Protein AF-0000000080482137 (afdb_homodimer)

Foldseek 3Di:
DKAFEDEDADDDPAFAKEAEPVVCVVQVHDAQFWKWWDDPNDTAIHGYDYDNPPADHRYMYTYPVVNVDGTIIDIHGDDQQPLLVVLVCLLVLHADDLVSLLSVLVCLVRRVDDLVSLLSNLVSCQPNNHDLNRLLSNLVSQLPNDAAAADPDPAEEEEEELDQAFLQQLHLLLQLLCLLLVAAYAYAWAFDLQFLGTNQLLCVLFFAQADESVLSNVLCVQLSYAYHHLVNHCLRVSLVSSCVSCRVVVGDGLSNSLSSVSSSCVRHVHQEYEYEYAEPPRGPHDDPVVLVVSQVSSCSSCVSVNHHYHYDYHHRQHHAFFWGENLRSNLLSLCQLVVRHDPRSNVVSQVSSVVRCVRRVHPDHSVCCSHVSSSLVSSLSNSVSRVGHSPDHNVNRAAAPDKDFDWAQAWAFWAGANRSLQRVLQVLLPGHVRRRWHKGAPHTGGDTDHGGHTGMMTTHNDPRSNVRSVVSVVVDPRIDGDHPVVVCDDDD/DKAFEDEDADDDPAFAKEAEPVVCVVQVHDAQFWKWWDDPNDTAIHGYDYDNPPADHRYMYTYPVVNVDGTIIDIHGDDQQPLLVVLVCLLVLHADDLVSLLSVLLCLVRRVDDLVSLLSNLVSCQPNNHDLNRLLSNLVSQLPNDAAAADPDPAEEEEEELDQAFLQQLHLLLQLLCLLLVAAYAYAWAFDLQFLGTNQLLCVLFFAQADESVLSNVLCVQLSYAYHHLVNHCLRVSLVSSCVSCRVVVGDGLSNSLSSVLSSCVRHHHQEYEYEYAEPPRGPHDDPVVSVVSQVSSCSSCVSSNHHYHYDYHHRQHHAFFWGENLRSNLLSLCVLVVRHDPRSNVVSQVSSVVRCVRRVHPDHSVCCSVVSSSLVSSLSNSVSRVGHSPDHNVNRAAAPDKDFDWAQAWAFWAGANRSLQRVLQVLLPGPVPRRWHKGAPDTGGDTDHGGHTGMMTTHNDPRSNVRSVVSVVVDPRIDGDHPVVVCDDDD

Organism: Haloferax mediterranei (strain ATCC 33500 / DSM 1411 / JCM 8866 / NBRC 14739 / NCIMB 2177 / R-4) (NCBI:txid523841)

Nearest PDB structures (foldseek):
  1brw-assembly1_B  TM=9.254E-01  e=4.949E-33  Geobacillus stearothermophilus
  7m7k-assembly1_B-2  TM=8.620E-01  e=8.682E-32  Parageobacillus thermoglucosidasius
  5oln-assembly1_A  TM=8.408E-01  e=1.201E-31  Bacillus subtilis subsp. subtilis str. 168
  3h5q-assembly1_A-2  TM=8.383E-01  e=5.338E-32  Staphylococcus aureus subsp. aureus COL
  2wk5-assembly1_A  TM=8.911E-01  e=6.208E-30  Homo sapiens

Radius of gyration: 32.07 Å; Cα contacts (8 Å, |Δi|>4): 2308; chains: 2; bounding box: 72×94×72 Å

Secondary structure (DSSP, 8-state):
-EEEEEE---B-SS-EEEEEHHHHHHHT--TT-EEEEEETTEEEEEEEEEESSSS-TTEEEE-GGGTT--EEEEEEEPPPPTHHHHHHHHHTTPPPPHHHHHHHHHHHHTT-S-HHHHHHHHHHHHHH---HHHHHHHHHHHHHSS-----SSS--EEEEE---STT--HHHHHHHHHHHTT--EEEEE---SSSS--HHHHHHTTS-----HHHHHHHHHHHSEEEEEGGGTTSSHHHHHHHHHHGGGT---HHHHHHHHHHHHHHTT-SEEEEEEEESTTSSB--HHHHHHHHHHHHHHHHHHT-EEEEEEEE-SS-SSSEESHHHHHHHHHHHHTT-S-HHHHHHHHHHHHHHHHHHT----HHHHHHTTHHHHHHHHHHHHTTS-TT--GGG-PPPSEEEEEE-SSSEEEEEE-HHHHHHHHHHTTTTTSTT-EEEES--TT-EE-TT-EEEEEEESSHHHHHHHHHHHTT--SEEEE-GGGG-----/-EEEEEE---B-SS-EEEEEHHHHHHHT--TT-EEEEEETTEEEEEEEEEESSSS-TTEEEE-GGGTT--EEEEEEEPPPPTHHHHHHHHHTTPPPPHHHHHHHHHHHHTT-S-HHHHHHHHHHHHHH---HHHHHHHHHHHHHHS-----SSS--EEEEE---STT--HHHHHHHHHHHTT--EEEEE---SSSS--HHHHHHTTS-----HHHHHHHHHHHSEEEEEGGGTTSSHHHHHHHHHHGGGT---HHHHHHHHHHHHHHTT-SEEEEEEEESTTSSB--HHHHHHHHHHHHHHHHHHT-EEEEEEEE-SS-SSSEESHHHHHHHHHHHHTT-S-HHHHHHHHHHHHHHHHHHT----HHHHHHHTHHHHHHHHHHHHTTS-TT--GGG-PPPSEEEEEE-SSSEEEEEE-HHHHHHHHHHTTTTTSTT-EEEES--TT-EE-TT-EEEEEEESSHHHHHHHHHHHTT--SEEEE-GGGG-----

InterPro domains:
  IPR000053 Thymidine/pyrimidine-nucleoside phosphorylase [PTHR10515] (80-484)
  IPR000312 Glycosyl transferase, family 3 [PF00591] (155-296)
  IPR013102 Pyrimidine nucleoside phosphorylase, C-terminal [PF07831] (413-474)
  IPR013102 Pyrimidine nucleoside phosphorylase, C-terminal [SM00941] (413-479)
  IPR013466 Thymidine phosphorylase/AMP phosphorylase [TIGR02645] (6-481)
  IPR017459 Glycosyl transferase family 3, N-terminal domain [PF02885] (86-144)
  IPR017713 AMP phosphorylase [TIGR03327] (4-482)
  IPR017872 Pyrimidine-nucleoside phosphorylase, conserved site [PS00647] (189-204)
  IPR035902 Nucleoside phosphorylase/phosphoribosyltransferase catalytic domain superfamily [G3DSA:3.40.1030.10] (146-389)
  IPR035902 Nucleoside phosphorylase/phosphoribosyltransferase catalytic domain superfamily [SSF52418] (149-393)
  IPR036320 Glycosyl transferase family 3, N-terminal domain superfamily [SSF47648] (82-149)
  IPR036566 Pyrimidine nucleoside phosphorylase-like, C-terminal domain superfamily [G3DSA:3.90.1170.30] (402-482)
  IPR036566 Pyrimidine nucleoside phosphorylase-like, C-terminal domain superfamily [SSF54680] (400-484)

pLDDT: mean 90.51, std 10.18, range [21.86, 98.69]

Structure (mmCIF, N/CA/C/O backbone):
data_AF-0000000080482137-model_v1
#
loop_
_entity.id
_entity.type
_entity.pdbx_description
1 polymer 'AMP phosphorylase'
#
loop_
_atom_site.group_PDB
_atom_site.id
_atom_site.type_symbol
_atom_site.label_atom_id
_atom_site.label_alt_id
_atom_site.label_comp_id
_atom_site.label_asym_id
_atom_site.label_entity_id
_atom_site.label_seq_id
_atom_site.pdbx_PDB_ins_code
_atom_site.Cartn_x
_atom_site.Cartn_y
_atom_site.Cartn_z
_atom_site.occupancy
_atom_site.B_iso_or_equiv
_atom_site.auth_seq_id
_atom_site.auth_comp_id
_atom_site.auth_asym_id
_atom_site.auth_atom_id
_atom_site.pdbx_PDB_model_num
ATOM 1 N N . MET A 1 1 ? 18.281 -1.481 -22.156 1 82.69 1 MET A N 1
ATOM 2 C CA . MET A 1 1 ? 17.844 -0.944 -23.438 1 82.69 1 MET A CA 1
ATOM 3 C C . MET A 1 1 ? 17.984 0.574 -23.469 1 82.69 1 MET A C 1
ATOM 5 O O . MET A 1 1 ? 17.875 1.232 -22.438 1 82.69 1 MET A O 1
ATOM 9 N N . LYS A 1 2 ? 18.344 1.203 -24.594 1 87.75 2 LYS A N 1
ATOM 10 C CA . LYS A 1 2 ? 18.453 2.652 -24.734 1 87.75 2 LYS A CA 1
ATOM 11 C C . LYS A 1 2 ? 17.203 3.248 -25.375 1 87.75 2 LYS A C 1
ATOM 13 O O . LYS A 1 2 ? 16.766 2.783 -26.422 1 87.75 2 LYS A O 1
ATOM 18 N N . LEU A 1 3 ? 16.531 4.062 -24.656 1 92.75 3 LEU A N 1
ATOM 19 C CA . LEU A 1 3 ? 15.359 4.762 -25.172 1 92.75 3 LEU A CA 1
ATOM 20 C C . LEU A 1 3 ? 15.57 6.27 -25.141 1 92.75 3 LEU A C 1
ATOM 22 O O . LEU A 1 3 ? 16.531 6.758 -24.531 1 92.75 3 LEU A O 1
ATOM 26 N N . ILE A 1 4 ? 14.75 7.047 -25.859 1 92.56 4 ILE A N 1
ATOM 27 C CA . ILE A 1 4 ? 14.766 8.508 -25.844 1 92.56 4 ILE A CA 1
ATOM 28 C C . ILE A 1 4 ? 13.617 9.023 -24.984 1 92.56 4 ILE A C 1
ATOM 30 O O . ILE A 1 4 ? 12.445 8.844 -25.328 1 92.56 4 ILE A O 1
ATOM 34 N N . ALA A 1 5 ? 13.984 9.625 -23.922 1 92.06 5 ALA A N 1
ATOM 35 C CA . ALA A 1 5 ? 12.969 10.141 -23.016 1 92.06 5 ALA A CA 1
ATOM 36 C C . ALA A 1 5 ? 12.336 11.422 -23.562 1 92.06 5 ALA A C 1
ATOM 38 O O . ALA A 1 5 ? 13.047 12.312 -24.031 1 92.06 5 ALA A O 1
ATOM 39 N N . GLU A 1 6 ? 11.023 11.453 -23.672 1 90.88 6 GLU A N 1
ATOM 40 C CA . GLU A 1 6 ? 10.242 12.617 -24.062 1 90.88 6 GLU A CA 1
ATOM 41 C C . GLU A 1 6 ? 9.172 12.945 -23.031 1 90.88 6 GLU A C 1
ATOM 43 O O . GLU A 1 6 ? 8.547 12.039 -22.469 1 90.88 6 GLU A O 1
ATOM 48 N N . SER A 1 7 ? 9.016 14.227 -22.797 1 87.25 7 SER A N 1
ATOM 49 C CA . SER A 1 7 ? 8.047 14.648 -21.781 1 87.25 7 SER A CA 1
ATOM 50 C C . SER A 1 7 ? 6.621 14.484 -22.297 1 87.25 7 SER A C 1
ATOM 52 O O . SER A 1 7 ? 6.332 14.75 -23.453 1 87.25 7 SER A O 1
ATOM 54 N N . ILE A 1 8 ? 5.805 13.938 -21.469 1 84.56 8 ILE A N 1
ATOM 55 C CA . ILE A 1 8 ? 4.367 13.883 -21.719 1 84.56 8 ILE A CA 1
ATOM 56 C C . ILE A 1 8 ? 3.621 14.633 -20.625 1 84.56 8 ILE A C 1
ATOM 58 O O . ILE A 1 8 ? 3.951 14.5 -19.438 1 84.56 8 ILE A O 1
ATOM 62 N N . ASP A 1 9 ? 2.725 15.438 -20.953 1 80.44 9 ASP A N 1
ATOM 63 C CA . ASP A 1 9 ? 2.055 16.344 -20.016 1 80.44 9 ASP A CA 1
ATOM 64 C C . ASP A 1 9 ? 1.017 15.586 -19.188 1 80.44 9 ASP A C 1
ATOM 66 O O . ASP A 1 9 ? -0.187 15.812 -19.344 1 80.44 9 ASP A O 1
ATOM 70 N N . ILE A 1 10 ? 1.475 14.734 -18.328 1 78.75 10 ILE A N 1
ATOM 71 C CA . ILE A 1 10 ? 0.625 14.039 -17.375 1 78.75 10 ILE A CA 1
ATOM 72 C C . ILE A 1 10 ? 1.163 14.258 -15.961 1 78.75 10 ILE A C 1
ATOM 74 O O . ILE A 1 10 ? 2.318 13.938 -15.672 1 78.75 10 ILE A O 1
ATOM 78 N N . GLY A 1 11 ? 0.422 14.953 -15.148 1 71.31 11 GLY A N 1
ATOM 79 C CA . GLY A 1 11 ? 0.763 15.109 -13.75 1 71.31 11 GLY A CA 1
ATOM 80 C C . GLY A 1 11 ? 0.43 13.891 -12.914 1 71.31 11 GLY A C 1
ATOM 81 O O . GLY A 1 11 ? -0.696 13.742 -12.438 1 71.31 11 GLY A O 1
ATOM 82 N N . THR A 1 12 ? 1.454 12.93 -12.812 1 67.5 12 THR A N 1
ATOM 83 C CA . THR A 1 12 ? 1.266 11.719 -12.016 1 67.5 12 THR A CA 1
ATOM 84 C C . THR A 1 12 ? 1.818 11.914 -10.609 1 67.5 12 THR A C 1
ATOM 86 O O . THR A 1 12 ? 2.701 12.742 -10.391 1 67.5 12 THR A O 1
ATOM 89 N N . ARG A 1 13 ? 1.245 11.375 -9.664 1 60.75 13 ARG A N 1
ATOM 90 C CA . ARG A 1 13 ? 1.793 11.406 -8.312 1 60.75 13 ARG A CA 1
ATOM 91 C C . ARG A 1 13 ? 3.023 10.508 -8.203 1 60.75 13 ARG A C 1
ATOM 93 O O . ARG A 1 13 ? 3.992 10.859 -7.523 1 60.75 13 ARG A O 1
ATOM 100 N N . SER A 1 14 ? 2.953 9.344 -8.859 1 64.75 14 SER A N 1
ATOM 101 C CA . SER A 1 14 ? 4.09 8.43 -8.891 1 64.75 14 SER A CA 1
ATOM 102 C C . SER A 1 14 ? 4.973 8.688 -10.102 1 64.75 14 SER A C 1
ATOM 104 O O . SER A 1 14 ? 4.512 9.219 -11.117 1 64.75 14 SER A O 1
ATOM 106 N N . PRO A 1 15 ? 6.289 8.438 -9.922 1 74.81 15 PRO A N 1
ATOM 107 C CA . PRO A 1 15 ? 7.164 8.578 -11.094 1 74.81 15 PRO A CA 1
ATOM 108 C C . PRO A 1 15 ? 6.809 7.602 -12.211 1 74.81 15 PRO A C 1
ATOM 110 O O . PRO A 1 15 ? 7.477 6.574 -12.375 1 74.81 15 PRO A O 1
ATOM 113 N N . THR A 1 16 ? 5.816 8.047 -13.031 1 79.19 16 THR A N 1
ATOM 114 C CA . THR A 1 16 ? 5.254 7.172 -14.055 1 79.19 16 THR A CA 1
ATOM 115 C C . THR A 1 16 ? 5.934 7.402 -15.398 1 79.19 16 THR A C 1
ATOM 117 O O . THR A 1 16 ? 6.219 8.547 -15.766 1 79.19 16 THR A O 1
ATOM 120 N N . VAL A 1 17 ? 6.234 6.355 -16.109 1 87.75 17 VAL A N 1
ATOM 121 C CA . VAL A 1 17 ? 6.75 6.426 -17.469 1 87.75 17 VAL A CA 1
ATOM 122 C C . VAL A 1 17 ? 5.82 5.664 -18.406 1 87.75 17 VAL A C 1
ATOM 124 O O . VAL A 1 17 ? 5.152 4.711 -18 1 87.75 17 VAL A O 1
ATOM 127 N N . LEU A 1 18 ? 5.637 6.16 -19.562 1 88 18 LEU A N 1
ATOM 128 C CA . LEU A 1 18 ? 4.867 5.48 -20.594 1 88 18 LEU A CA 1
ATOM 129 C C . LEU A 1 18 ? 5.793 4.754 -21.578 1 88 18 LEU A C 1
ATOM 131 O O . LEU A 1 18 ? 6.695 5.363 -22.141 1 88 18 LEU A O 1
ATOM 135 N N . LEU A 1 19 ? 5.656 3.529 -21.625 1 88.5 19 LEU A N 1
ATOM 136 C CA . LEU A 1 19 ? 6.414 2.697 -22.562 1 88.5 19 LEU A CA 1
ATOM 137 C C . LEU A 1 19 ? 5.512 2.15 -23.656 1 88.5 19 LEU A C 1
ATOM 139 O O . LEU A 1 19 ? 4.375 1.752 -23.391 1 88.5 19 LEU A O 1
ATOM 143 N N . ASN A 1 20 ? 6.027 2.273 -24.812 1 89.06 20 ASN A N 1
ATOM 144 C CA . ASN A 1 20 ? 5.363 1.542 -25.891 1 89.06 20 ASN A CA 1
ATOM 145 C C . ASN A 1 20 ? 5.316 0.044 -25.609 1 89.06 20 ASN A C 1
ATOM 147 O O . ASN A 1 20 ? 6.285 -0.525 -25.094 1 89.06 20 ASN A O 1
ATOM 151 N N . GLU A 1 21 ? 4.188 -0.554 -25.953 1 82.44 21 GLU A N 1
ATOM 152 C CA . GLU A 1 21 ? 3.988 -1.967 -25.641 1 82.44 21 GLU A CA 1
ATOM 153 C C . GLU A 1 21 ? 5.105 -2.824 -26.234 1 82.44 21 GLU A C 1
ATOM 155 O O . GLU A 1 21 ? 5.504 -3.828 -25.641 1 82.44 21 GLU A O 1
ATOM 160 N N . ALA A 1 22 ? 5.562 -2.453 -27.391 1 81.81 22 ALA A N 1
ATOM 161 C CA . ALA A 1 22 ? 6.648 -3.188 -28.031 1 81.81 22 ALA A CA 1
ATOM 162 C C . ALA A 1 22 ? 7.93 -3.098 -27.203 1 81.81 22 ALA A C 1
ATOM 164 O O . ALA A 1 22 ? 8.633 -4.094 -27.031 1 81.81 22 ALA A O 1
ATOM 165 N N . ASP A 1 23 ? 8.242 -1.906 -26.766 1 85.88 23 ASP A N 1
ATOM 166 C CA . ASP A 1 23 ? 9.43 -1.707 -25.953 1 85.88 23 ASP A CA 1
ATOM 167 C C . ASP A 1 23 ? 9.312 -2.438 -24.609 1 85.88 23 ASP A C 1
ATOM 169 O O . ASP A 1 23 ? 10.289 -2.988 -24.109 1 85.88 23 ASP A O 1
ATOM 173 N N . ALA A 1 24 ? 8.125 -2.383 -24.016 1 80.56 24 ALA A N 1
ATOM 174 C CA . ALA A 1 24 ? 7.867 -3.072 -22.75 1 80.56 24 ALA A CA 1
ATOM 175 C C . ALA A 1 24 ? 8.086 -4.574 -22.891 1 80.56 24 ALA A C 1
ATOM 177 O O . ALA A 1 24 ? 8.648 -5.215 -22 1 80.56 24 ALA A O 1
ATOM 178 N N . ALA A 1 25 ? 7.578 -5.074 -23.984 1 70.44 25 ALA A N 1
ATOM 179 C CA . ALA A 1 25 ? 7.75 -6.496 -24.266 1 70.44 25 ALA A CA 1
ATOM 180 C C . ALA A 1 25 ? 9.227 -6.855 -24.375 1 70.44 25 ALA A C 1
ATOM 182 O O . ALA A 1 25 ? 9.656 -7.906 -23.891 1 70.44 25 ALA A O 1
ATOM 183 N N . GLU A 1 26 ? 9.938 -5.969 -25.016 1 71.44 26 GLU A N 1
ATOM 184 C CA . GLU A 1 26 ? 11.375 -6.191 -25.172 1 71.44 26 GLU A CA 1
ATOM 185 C C . GLU A 1 26 ? 12.086 -6.172 -23.812 1 71.44 26 GLU A C 1
ATOM 187 O O . GLU A 1 26 ? 12.977 -6.984 -23.562 1 71.44 26 GLU A O 1
ATOM 192 N N . LEU A 1 27 ? 11.711 -5.223 -23.016 1 73 27 LEU A N 1
ATOM 193 C CA . LEU A 1 27 ? 12.312 -5.07 -21.688 1 73 27 LEU A CA 1
ATOM 194 C C . LEU A 1 27 ? 11.82 -6.164 -20.75 1 73 27 LEU A C 1
ATOM 196 O O . LEU A 1 27 ? 12.453 -6.434 -19.719 1 73 27 LEU A O 1
ATOM 200 N N . GLY A 1 28 ? 10.664 -6.754 -21.141 1 64.25 28 GLY A N 1
ATOM 201 C CA . GLY A 1 28 ? 10.039 -7.75 -20.281 1 64.25 28 GLY A CA 1
ATOM 202 C C . GLY A 1 28 ? 9.312 -7.141 -19.094 1 64.25 28 GLY A C 1
ATOM 203 O O . GLY A 1 28 ? 9.367 -7.676 -17.984 1 64.25 28 GLY A O 1
ATOM 204 N N . VAL A 1 29 ? 8.789 -5.902 -19.266 1 70.81 29 VAL A N 1
ATOM 205 C CA . VAL A 1 29 ? 8.109 -5.246 -18.156 1 70.81 29 VAL A CA 1
ATOM 206 C C . VAL A 1 29 ? 6.617 -5.121 -18.453 1 70.81 29 VAL A C 1
ATOM 208 O O . VAL A 1 29 ? 6.223 -5.031 -19.625 1 70.81 29 VAL A O 1
ATOM 211 N N . HIS A 1 30 ? 5.875 -5.273 -17.375 1 63.16 30 HIS A N 1
ATOM 212 C CA . HIS A 1 30 ? 4.434 -5.082 -17.469 1 63.16 30 HIS A CA 1
ATOM 213 C C . HIS A 1 30 ? 4.008 -3.771 -16.812 1 63.16 30 HIS A C 1
ATOM 215 O O . HIS A 1 30 ? 4.832 -3.074 -16.219 1 63.16 30 HIS A O 1
ATOM 221 N N . ALA A 1 31 ? 2.783 -3.43 -17.047 1 64.62 31 ALA A N 1
ATOM 222 C CA . ALA A 1 31 ? 2.27 -2.219 -16.422 1 64.62 31 ALA A CA 1
ATOM 223 C C . ALA A 1 31 ? 2.477 -2.258 -14.906 1 64.62 31 ALA A C 1
ATOM 225 O O . ALA A 1 31 ? 2.297 -3.301 -14.281 1 64.62 31 ALA A O 1
ATOM 226 N N . LEU A 1 32 ? 2.957 -1.247 -14.375 1 60.84 32 LEU A N 1
ATOM 227 C CA . LEU A 1 32 ? 3.135 -0.95 -12.953 1 60.84 32 LEU A CA 1
ATOM 228 C C . LEU A 1 32 ? 4.457 -1.513 -12.445 1 60.84 32 LEU A C 1
ATOM 230 O O . LEU A 1 32 ? 4.824 -1.289 -11.289 1 60.84 32 LEU A O 1
ATOM 234 N N . GLU A 1 33 ? 5.059 -2.26 -13.367 1 67.56 33 GLU A N 1
ATOM 235 C CA . GLU A 1 33 ? 6.387 -2.689 -12.953 1 67.56 33 GLU A CA 1
ATOM 236 C C . GLU A 1 33 ? 7.359 -1.512 -12.898 1 67.56 33 GLU A C 1
ATOM 238 O O . GLU A 1 33 ? 7.094 -0.457 -13.477 1 67.56 33 GLU A O 1
ATOM 243 N N . ARG A 1 34 ? 8.398 -1.712 -12.125 1 76.31 34 ARG A N 1
ATOM 244 C CA . ARG A 1 34 ? 9.398 -0.662 -11.953 1 76.31 34 ARG A CA 1
ATOM 245 C C . ARG A 1 34 ? 10.57 -0.863 -12.906 1 76.31 34 ARG A C 1
ATOM 247 O O . ARG A 1 34 ? 10.992 -1.995 -13.148 1 76.31 34 ARG A O 1
ATOM 254 N N . ILE A 1 35 ? 10.953 0.292 -13.484 1 81.5 35 ILE A N 1
ATOM 255 C CA . ILE A 1 35 ? 12.156 0.264 -14.312 1 81.5 35 ILE A CA 1
ATOM 256 C C . ILE A 1 35 ? 13.156 1.295 -13.805 1 81.5 35 ILE A C 1
ATOM 258 O O . ILE A 1 35 ? 12.781 2.26 -13.133 1 81.5 35 ILE A O 1
ATOM 262 N N . GLN A 1 36 ? 14.312 0.999 -13.984 1 82.81 36 GLN A N 1
ATOM 263 C CA . GLN A 1 36 ? 15.406 1.905 -13.641 1 82.81 36 GLN A CA 1
ATOM 264 C C . GLN A 1 36 ? 15.828 2.736 -14.852 1 82.81 36 GLN A C 1
ATOM 266 O O . GLN A 1 36 ? 16 2.201 -15.945 1 82.81 36 GLN A O 1
ATOM 271 N N . LEU A 1 37 ? 15.82 4.004 -14.695 1 86.88 37 LEU A N 1
ATOM 272 C CA . LEU A 1 37 ? 16.297 4.953 -15.703 1 86.88 37 LEU A CA 1
ATOM 273 C C . LEU A 1 37 ? 17.672 5.5 -15.32 1 86.88 37 LEU A C 1
ATOM 275 O O . LEU A 1 37 ? 17.812 6.172 -14.297 1 86.88 37 LEU A O 1
ATOM 279 N N . GLN A 1 38 ? 18.609 5.098 -16.031 1 84.5 38 GLN A N 1
ATOM 280 C CA . GLN A 1 38 ? 19.953 5.555 -15.75 1 84.5 38 GLN A CA 1
ATOM 281 C C . GLN A 1 38 ? 20.406 6.594 -16.766 1 84.5 38 GLN A C 1
ATOM 283 O O . GLN A 1 38 ? 20.375 6.348 -17.984 1 84.5 38 GLN A O 1
ATOM 288 N N . ARG A 1 39 ? 20.672 7.699 -16.266 1 83.31 39 ARG A N 1
ATOM 289 C CA . ARG A 1 39 ? 21.188 8.773 -17.094 1 83.31 39 ARG A CA 1
ATOM 290 C C . ARG A 1 39 ? 22.203 9.625 -16.328 1 83.31 39 ARG A C 1
ATOM 292 O O . ARG A 1 39 ? 21.938 10.039 -15.195 1 83.31 39 ARG A O 1
ATOM 299 N N . ASP A 1 40 ? 23.328 9.867 -16.938 1 77.62 40 ASP A N 1
ATOM 300 C CA . ASP A 1 40 ? 24.359 10.742 -16.375 1 77.62 40 ASP A CA 1
ATOM 301 C C . ASP A 1 40 ? 24.75 10.297 -14.969 1 77.62 40 ASP A C 1
ATOM 303 O O . ASP A 1 40 ? 24.875 11.133 -14.07 1 77.62 40 ASP A O 1
ATOM 307 N N . GLY A 1 41 ? 24.766 8.984 -14.727 1 73.94 41 GLY A N 1
ATOM 308 C CA . GLY A 1 41 ? 25.203 8.445 -13.445 1 73.94 41 GLY A CA 1
ATOM 309 C C . GLY A 1 41 ? 24.109 8.438 -12.398 1 73.94 41 GLY A C 1
ATOM 310 O O . GLY A 1 41 ? 24.344 8.078 -11.242 1 73.94 41 GLY A O 1
ATOM 311 N N . ARG A 1 42 ? 22.984 8.961 -12.75 1 75.88 42 ARG A N 1
ATOM 312 C CA . ARG A 1 42 ? 21.844 8.984 -11.828 1 75.88 42 ARG A CA 1
ATOM 313 C C . ARG A 1 42 ? 20.844 7.887 -12.172 1 75.88 42 ARG A C 1
ATOM 315 O O . ARG A 1 42 ? 20.656 7.559 -13.344 1 75.88 42 ARG A O 1
ATOM 322 N N . THR A 1 43 ? 20.344 7.266 -11.109 1 77.88 43 THR A N 1
ATOM 323 C CA . THR A 1 43 ? 19.328 6.234 -11.289 1 77.88 43 THR A CA 1
ATOM 324 C C . THR A 1 43 ? 17.984 6.703 -10.758 1 77.88 43 THR A C 1
ATOM 326 O O . THR A 1 43 ? 17.891 7.207 -9.633 1 77.88 43 THR A O 1
ATOM 329 N N . THR A 1 44 ? 17.047 6.762 -11.664 1 80.56 44 THR A N 1
ATOM 330 C CA . THR A 1 44 ? 15.68 7.09 -11.289 1 80.56 44 THR A CA 1
ATOM 331 C C . THR A 1 44 ? 14.758 5.898 -11.531 1 80.56 44 THR A C 1
ATOM 333 O O . THR A 1 44 ? 14.969 5.121 -12.461 1 80.56 44 THR A O 1
ATOM 336 N N . ILE A 1 45 ? 13.844 5.719 -10.656 1 80.44 45 ILE A N 1
ATOM 337 C CA . ILE A 1 45 ? 12.898 4.625 -10.82 1 80.44 45 ILE A CA 1
ATOM 338 C C . ILE A 1 45 ? 11.609 5.148 -11.453 1 80.44 45 ILE A C 1
ATOM 340 O O . ILE A 1 45 ? 11.133 6.23 -11.102 1 80.44 45 ILE A O 1
ATOM 344 N N . GLY A 1 46 ? 11.195 4.523 -12.461 1 82.56 46 GLY A N 1
ATOM 345 C CA . GLY A 1 46 ? 9.922 4.824 -13.102 1 82.56 46 GLY A CA 1
ATOM 346 C C . GLY A 1 46 ? 8.922 3.688 -13 1 82.56 46 GLY A C 1
ATOM 347 O O . GLY A 1 46 ? 9.305 2.514 -13.016 1 82.56 46 GLY A O 1
ATOM 348 N N . ILE A 1 47 ? 7.645 4.047 -12.805 1 76.5 47 ILE A N 1
ATOM 349 C CA . ILE A 1 47 ? 6.562 3.068 -12.836 1 76.5 47 ILE A CA 1
ATOM 350 C C . ILE A 1 47 ? 5.949 3.02 -14.234 1 76.5 47 ILE A C 1
ATOM 352 O O . ILE A 1 47 ? 5.492 4.039 -14.758 1 76.5 47 ILE A O 1
ATOM 356 N N . VAL A 1 48 ? 5.898 1.808 -14.758 1 79.88 48 VAL A N 1
ATOM 357 C CA . VAL A 1 48 ? 5.621 1.646 -16.172 1 79.88 48 VAL A CA 1
ATOM 358 C C . VAL A 1 48 ? 4.113 1.668 -16.422 1 79.88 48 VAL A C 1
ATOM 360 O O . VAL A 1 48 ? 3.354 1.037 -15.68 1 79.88 48 VAL A O 1
ATOM 363 N N . GLU A 1 49 ? 3.613 2.506 -17.234 1 80 49 GLU A N 1
ATOM 364 C CA . GLU A 1 49 ? 2.33 2.393 -17.922 1 80 49 GLU A CA 1
ATOM 365 C C . GLU A 1 49 ? 2.525 2.16 -19.406 1 80 49 GLU A C 1
ATOM 367 O O . GLU A 1 49 ? 3.512 2.617 -20 1 80 49 GLU A O 1
ATOM 372 N N . LEU A 1 50 ? 1.646 1.37 -20.016 1 81.5 50 LEU A N 1
ATOM 373 C CA . LEU A 1 50 ? 1.859 0.939 -21.391 1 81.5 50 LEU A CA 1
ATOM 374 C C . LEU A 1 50 ? 0.998 1.748 -22.359 1 81.5 50 LEU A C 1
ATOM 376 O O . LEU A 1 50 ? -0.08 2.219 -21.984 1 81.5 50 LEU A O 1
ATOM 380 N N . THR A 1 51 ? 1.48 2.023 -23.469 1 84.56 51 THR A N 1
ATOM 381 C CA . THR A 1 51 ? 0.742 2.688 -24.531 1 84.56 51 THR A CA 1
ATOM 382 C C . THR A 1 51 ? 1.152 2.141 -25.891 1 84.56 51 THR A C 1
ATOM 384 O O . THR A 1 51 ? 2.26 1.62 -26.062 1 84.56 51 THR A O 1
ATOM 387 N N . ASP A 1 52 ? 0.235 2.156 -26.828 1 79.38 52 ASP A N 1
ATOM 388 C CA . ASP A 1 52 ? 0.543 1.774 -28.203 1 79.38 52 ASP A CA 1
ATOM 389 C C . ASP A 1 52 ? 0.627 3.002 -29.109 1 79.38 52 ASP A C 1
ATOM 391 O O . ASP A 1 52 ? 1.24 2.949 -30.172 1 79.38 52 ASP A O 1
ATOM 395 N N . GLU A 1 53 ? -0.026 4.043 -28.688 1 80.56 53 GLU A N 1
ATOM 396 C CA . GLU A 1 53 ? -0.225 5.133 -29.641 1 80.56 53 GLU A CA 1
ATOM 397 C C . GLU A 1 53 ? 0.418 6.426 -29.141 1 80.56 53 GLU A C 1
ATOM 399 O O . GLU A 1 53 ? 0.918 7.219 -29.938 1 80.56 53 GLU A O 1
ATOM 404 N N . LEU A 1 54 ? 0.462 6.633 -27.891 1 83.88 54 LEU A N 1
ATOM 405 C CA . LEU A 1 54 ? 0.856 7.93 -27.344 1 83.88 54 LEU A CA 1
ATOM 406 C C . LEU A 1 54 ? 2.365 8.125 -27.453 1 83.88 54 LEU A C 1
ATOM 408 O O . LEU A 1 54 ? 2.844 9.258 -27.562 1 83.88 54 LEU A O 1
ATOM 412 N N . ILE A 1 55 ? 3.104 7.016 -27.266 1 88.62 55 ILE A N 1
ATOM 413 C CA . ILE A 1 55 ? 4.562 7.035 -27.297 1 88.62 55 ILE A CA 1
ATOM 414 C C . ILE A 1 55 ? 5.07 6.039 -28.328 1 88.62 55 ILE A C 1
ATOM 416 O O . ILE A 1 55 ? 4.664 4.875 -28.328 1 88.62 55 ILE A O 1
ATOM 420 N N . SER A 1 56 ? 5.871 6.52 -29.188 1 89.5 56 SER A N 1
ATOM 421 C CA . SER A 1 56 ? 6.398 5.672 -30.234 1 89.5 56 SER A CA 1
ATOM 422 C C . SER A 1 56 ? 7.449 4.703 -29.703 1 89.5 56 SER A C 1
ATOM 424 O O . SER A 1 56 ? 8.047 4.949 -28.656 1 89.5 56 SER A O 1
ATOM 426 N N . GLU A 1 57 ? 7.559 3.672 -30.469 1 91.19 57 GLU A N 1
ATOM 427 C CA . GLU A 1 57 ? 8.633 2.74 -30.141 1 91.19 57 GLU A CA 1
ATOM 428 C C . GLU A 1 57 ? 9.984 3.449 -30.109 1 91.19 57 GLU A C 1
ATOM 430 O O . GLU A 1 57 ? 10.266 4.309 -30.938 1 91.19 57 GLU A O 1
ATOM 435 N N . GLY A 1 58 ? 10.766 3.068 -29.188 1 91.75 58 GLY A N 1
ATOM 436 C CA . GLY A 1 58 ? 12.078 3.678 -29.062 1 91.75 58 GLY A CA 1
ATOM 437 C C . GLY A 1 58 ? 12.078 4.91 -28.172 1 91.75 58 GLY A C 1
ATOM 438 O O . GLY A 1 58 ? 13.141 5.473 -27.891 1 91.75 58 GLY A O 1
ATOM 439 N N . THR A 1 59 ? 10.883 5.289 -27.75 1 92.25 59 THR A N 1
ATOM 440 C CA . THR A 1 59 ? 10.742 6.48 -26.922 1 92.25 59 THR A CA 1
ATOM 441 C C . THR A 1 59 ? 10.172 6.121 -25.547 1 92.25 59 THR A C 1
ATOM 443 O O . THR A 1 59 ? 9.469 5.121 -25.406 1 92.25 59 THR A O 1
ATOM 446 N N . LEU A 1 60 ? 10.586 6.828 -24.594 1 92.12 60 LEU A N 1
ATOM 447 C CA . LEU A 1 60 ? 10.07 6.719 -23.234 1 92.12 60 LEU A CA 1
ATOM 448 C C . LEU A 1 60 ? 9.305 7.977 -22.844 1 92.12 60 LEU A C 1
ATOM 450 O O . LEU A 1 60 ? 9.883 9.07 -22.781 1 92.12 60 LEU A O 1
ATOM 454 N N . GLY A 1 61 ? 8.047 7.828 -22.672 1 90.75 61 GLY A N 1
ATOM 455 C CA . GLY A 1 61 ? 7.285 8.961 -22.156 1 90.75 61 GLY A CA 1
ATOM 456 C C . GLY A 1 61 ? 7.469 9.188 -20.672 1 90.75 61 GLY A C 1
ATOM 457 O O . GLY A 1 61 ? 7.18 8.297 -19.859 1 90.75 61 GLY A O 1
ATOM 458 N N . VAL A 1 62 ? 8.039 10.344 -20.297 1 88.62 62 VAL A N 1
ATOM 459 C CA . VAL A 1 62 ? 8.219 10.656 -18.891 1 88.62 62 VAL A CA 1
ATOM 460 C C . VAL A 1 62 ? 7.18 11.688 -18.453 1 88.62 62 VAL A C 1
ATOM 462 O O . VAL A 1 62 ? 6.969 12.695 -19.125 1 88.62 62 VAL A O 1
ATOM 465 N N . THR A 1 63 ? 6.512 11.383 -17.391 1 85.12 63 THR A N 1
ATOM 466 C CA . THR A 1 63 ? 5.496 12.297 -16.875 1 85.12 63 THR A CA 1
ATOM 467 C C . THR A 1 63 ? 6.141 13.5 -16.188 1 85.12 63 THR A C 1
ATOM 469 O O . THR A 1 63 ? 7.367 13.594 -16.125 1 85.12 63 THR A O 1
ATOM 472 N N . ARG A 1 64 ? 5.328 14.445 -15.68 1 77.88 64 ARG A N 1
ATOM 473 C CA . ARG A 1 64 ? 5.801 15.703 -15.117 1 77.88 64 ARG A CA 1
ATOM 474 C C . ARG A 1 64 ? 6.797 15.461 -13.992 1 77.88 64 ARG A C 1
ATOM 476 O O . ARG A 1 64 ? 7.77 16.203 -13.844 1 77.88 64 ARG A O 1
ATOM 483 N N . ARG A 1 65 ? 6.57 14.492 -13.227 1 74.31 65 ARG A N 1
ATOM 484 C CA . ARG A 1 65 ? 7.406 14.195 -12.07 1 74.31 65 ARG A CA 1
ATOM 485 C C . ARG A 1 65 ? 8.812 13.789 -12.5 1 74.31 65 ARG A C 1
ATOM 487 O O . ARG A 1 65 ? 9.773 13.984 -11.75 1 74.31 65 ARG A O 1
ATOM 494 N N . LEU A 1 66 ? 8.938 13.195 -13.648 1 80.19 66 LEU A N 1
ATOM 495 C CA . LEU A 1 66 ? 10.227 12.742 -14.172 1 80.19 66 LEU A CA 1
ATOM 496 C C . LEU A 1 66 ? 10.688 13.633 -15.32 1 80.19 66 LEU A C 1
ATOM 498 O O . LEU A 1 66 ? 11.5 13.219 -16.141 1 80.19 66 LEU A O 1
ATOM 502 N N . GLY A 1 67 ? 10.086 14.828 -15.344 1 78.56 67 GLY A N 1
ATOM 503 C CA . GLY A 1 67 ? 10.336 15.75 -16.438 1 78.56 67 GLY A CA 1
ATOM 504 C C . GLY A 1 67 ? 11.805 16.125 -16.578 1 78.56 67 GLY A C 1
ATOM 505 O O . GLY A 1 67 ? 12.227 16.594 -17.641 1 78.56 67 GLY A O 1
ATOM 506 N N . HIS A 1 68 ? 12.555 15.875 -15.578 1 77.12 68 HIS A N 1
ATOM 507 C CA . HIS A 1 68 ? 13.969 16.219 -15.609 1 77.12 68 HIS A CA 1
ATOM 508 C C . HIS A 1 68 ? 14.758 15.242 -16.469 1 77.12 68 HIS A C 1
ATOM 510 O O . HIS A 1 68 ? 15.906 15.508 -16.844 1 77.12 68 HIS A O 1
ATOM 516 N N . ILE A 1 69 ? 14.211 14.094 -16.766 1 85.88 69 ILE A N 1
ATOM 517 C CA . ILE A 1 69 ? 14.852 13.094 -17.609 1 85.88 69 ILE A CA 1
ATOM 518 C C . ILE A 1 69 ? 14.523 13.375 -19.078 1 85.88 69 ILE A C 1
ATOM 520 O O . ILE A 1 69 ? 13.367 13.266 -19.5 1 85.88 69 ILE A O 1
ATOM 524 N N . ASP A 1 70 ? 15.445 13.82 -19.844 1 86.88 70 ASP A N 1
ATOM 525 C CA . ASP A 1 70 ? 15.266 14.141 -21.266 1 86.88 70 ASP A CA 1
ATOM 526 C C . ASP A 1 70 ? 16.422 13.586 -22.094 1 86.88 70 ASP A C 1
ATOM 528 O O . ASP A 1 70 ? 17.578 13.633 -21.688 1 86.88 70 ASP A O 1
ATOM 532 N N . GLY A 1 71 ? 16.031 13.055 -23.234 1 87.69 71 GLY A N 1
ATOM 533 C CA . GLY A 1 71 ? 17.062 12.531 -24.125 1 87.69 71 GLY A CA 1
ATOM 534 C C . GLY A 1 71 ? 17.328 11.055 -23.906 1 87.69 71 GLY A C 1
ATOM 535 O O . GLY A 1 71 ? 16.453 10.312 -23.484 1 87.69 71 GLY A O 1
ATOM 536 N N . PRO A 1 72 ? 18.484 10.625 -24.344 1 91.06 72 PRO A N 1
ATOM 537 C CA . PRO A 1 72 ? 18.797 9.203 -24.266 1 91.06 72 PRO A CA 1
ATOM 538 C C . PRO A 1 72 ? 18.906 8.703 -22.812 1 91.06 72 PRO A C 1
ATOM 540 O O . PRO A 1 72 ? 19.516 9.359 -21.969 1 91.06 72 PRO A O 1
ATOM 543 N N . VAL A 1 73 ? 18.266 7.66 -22.516 1 91.19 73 VAL A N 1
ATOM 544 C CA . VAL A 1 73 ? 18.234 7.082 -21.172 1 91.19 73 VAL A CA 1
ATOM 545 C C . VAL A 1 73 ? 18.359 5.562 -21.266 1 91.19 73 VAL A C 1
ATOM 547 O O . VAL A 1 73 ? 17.812 4.941 -22.172 1 91.19 73 VAL A O 1
ATOM 550 N N . GLU A 1 74 ? 19.172 5.062 -20.422 1 87.69 74 GLU A N 1
ATOM 551 C CA . GLU A 1 74 ? 19.266 3.609 -20.328 1 87.69 74 GLU A CA 1
ATOM 552 C C . GLU A 1 74 ? 18.172 3.055 -19.406 1 87.69 74 GLU A C 1
ATOM 554 O O . GLU A 1 74 ? 18.062 3.477 -18.25 1 87.69 74 GLU A O 1
ATOM 559 N N . VAL A 1 75 ? 17.359 2.232 -19.953 1 86.25 75 VAL A N 1
ATOM 560 C CA . VAL A 1 75 ? 16.219 1.701 -19.219 1 86.25 75 VAL A CA 1
ATOM 561 C C . VAL A 1 75 ? 16.438 0.224 -18.906 1 86.25 75 VAL A C 1
ATOM 563 O O . VAL A 1 75 ? 16.875 -0.541 -19.781 1 86.25 75 VAL A O 1
ATOM 566 N N . SER A 1 76 ? 16.328 -0.176 -17.656 1 77.12 76 SER A N 1
ATOM 567 C CA . SER A 1 76 ? 16.406 -1.573 -17.234 1 77.12 76 SER A CA 1
ATOM 568 C C . SER A 1 76 ? 15.367 -1.896 -16.172 1 77.12 76 SER A C 1
ATOM 570 O O . SER A 1 76 ? 14.742 -0.991 -15.617 1 77.12 76 SER A O 1
ATOM 572 N N . VAL A 1 77 ? 15.062 -3.184 -15.914 1 72.25 77 VAL A N 1
ATOM 573 C CA . VAL A 1 77 ? 14.141 -3.604 -14.875 1 72.25 77 VAL A CA 1
ATOM 574 C C . VAL A 1 77 ? 14.703 -3.232 -13.5 1 72.25 77 VAL A C 1
ATOM 576 O O . VAL A 1 77 ? 15.891 -3.439 -13.234 1 72.25 77 VAL A O 1
ATOM 579 N N . ALA A 1 78 ? 13.914 -2.541 -12.695 1 72.25 78 ALA A N 1
ATOM 580 C CA . ALA A 1 78 ? 14.375 -2.127 -11.375 1 72.25 78 ALA A CA 1
ATOM 581 C C . ALA A 1 78 ? 14.422 -3.312 -10.414 1 72.25 78 ALA A C 1
ATOM 583 O O . ALA A 1 78 ? 13.484 -4.117 -10.367 1 72.25 78 ALA A O 1
ATOM 584 N N . PRO A 1 79 ? 15.609 -3.49 -9.68 1 67.44 79 PRO A N 1
ATOM 585 C CA . PRO A 1 79 ? 15.625 -4.512 -8.625 1 67.44 79 PRO A CA 1
ATOM 586 C C . PRO A 1 79 ? 14.703 -4.164 -7.457 1 67.44 79 PRO A C 1
ATOM 588 O O . PRO A 1 79 ? 14.305 -3.008 -7.301 1 67.44 79 PRO A O 1
ATOM 591 N N . GLN A 1 80 ? 14.281 -5.152 -6.715 1 73.31 80 GLN A N 1
ATOM 592 C CA . GLN A 1 80 ? 13.539 -4.887 -5.484 1 73.31 80 GLN A CA 1
ATOM 593 C C . GLN A 1 80 ? 14.359 -4.039 -4.516 1 73.31 80 GLN A C 1
ATOM 595 O O . GLN A 1 80 ? 15.523 -4.344 -4.25 1 73.31 80 GLN A O 1
ATOM 600 N N . PRO A 1 81 ? 13.75 -2.883 -4.039 1 79.38 81 PRO A N 1
ATOM 601 C CA . PRO A 1 81 ? 14.492 -2.068 -3.074 1 79.38 81 PRO A CA 1
ATOM 602 C C . PRO A 1 81 ? 14.805 -2.82 -1.783 1 79.38 81 PRO A C 1
ATOM 604 O O . PRO A 1 81 ? 13.984 -3.605 -1.306 1 79.38 81 PRO A O 1
ATOM 607 N N . ASN A 1 82 ? 15.977 -2.645 -1.212 1 81.25 82 ASN A N 1
ATOM 608 C CA . ASN A 1 82 ? 16.391 -3.305 0.02 1 81.25 82 ASN A CA 1
ATOM 609 C C . ASN A 1 82 ? 15.43 -3.002 1.169 1 81.25 82 ASN A C 1
ATOM 611 O O . ASN A 1 82 ? 15.273 -3.814 2.082 1 81.25 82 ASN A O 1
ATOM 615 N N . SER A 1 83 ? 14.812 -1.821 1.07 1 92.5 83 SER A N 1
ATOM 616 C CA . SER A 1 83 ? 13.914 -1.368 2.129 1 92.5 83 SER A CA 1
ATOM 617 C C . SER A 1 83 ? 12.758 -2.338 2.32 1 92.5 83 SER A C 1
ATOM 619 O O . SER A 1 83 ? 12.188 -2.424 3.41 1 92.5 83 SER A O 1
ATOM 621 N N . VAL A 1 84 ? 12.43 -3.045 1.245 1 90.19 84 VAL A N 1
ATOM 622 C CA . VAL A 1 84 ? 11.297 -3.961 1.329 1 90.19 84 VAL A CA 1
ATOM 623 C C . VAL A 1 84 ? 11.602 -5.066 2.338 1 90.19 84 VAL A C 1
ATOM 625 O O . VAL A 1 84 ? 10.719 -5.5 3.078 1 90.19 84 VAL A O 1
ATOM 628 N N . TYR A 1 85 ? 12.844 -5.469 2.363 1 90 85 TYR A N 1
ATOM 629 C CA . TYR A 1 85 ? 13.266 -6.477 3.326 1 90 85 TYR A CA 1
ATOM 630 C C . TYR A 1 85 ? 13.125 -5.961 4.754 1 90 85 TYR A C 1
ATOM 632 O O . TYR A 1 85 ? 12.727 -6.707 5.652 1 90 85 TYR A O 1
ATOM 640 N N . TYR A 1 86 ? 13.445 -4.73 4.98 1 96.06 86 TYR A N 1
ATOM 641 C CA . TYR A 1 86 ? 13.383 -4.145 6.312 1 96.06 86 TYR A CA 1
ATOM 642 C C . TYR A 1 86 ? 11.945 -3.887 6.73 1 96.06 86 TYR A C 1
ATOM 644 O O . TYR A 1 86 ? 11.602 -3.984 7.91 1 96.06 86 TYR A O 1
ATOM 652 N N . ILE A 1 87 ? 11.109 -3.537 5.73 1 96.62 87 ILE A N 1
ATOM 653 C CA . ILE A 1 87 ? 9.688 -3.377 6.016 1 96.62 87 ILE A CA 1
ATOM 654 C C . ILE A 1 87 ? 9.094 -4.707 6.48 1 96.62 87 ILE A C 1
ATOM 656 O O . ILE A 1 87 ? 8.336 -4.754 7.449 1 96.62 87 ILE A O 1
ATOM 660 N N . ARG A 1 88 ? 9.508 -5.793 5.859 1 94 88 ARG A N 1
ATOM 661 C CA . ARG A 1 88 ? 9.047 -7.113 6.27 1 94 88 ARG A CA 1
ATOM 662 C C . ARG A 1 88 ? 9.562 -7.469 7.66 1 94 88 ARG A C 1
ATOM 664 O O . ARG A 1 88 ? 8.852 -8.07 8.461 1 94 88 ARG A O 1
ATOM 671 N N . LYS A 1 89 ? 10.859 -7.141 7.844 1 95.62 89 LYS A N 1
ATOM 672 C CA . LYS A 1 89 ? 11.453 -7.324 9.172 1 95.62 89 LYS A CA 1
ATOM 673 C C . LYS A 1 89 ? 10.594 -6.672 10.25 1 95.62 89 LYS A C 1
ATOM 675 O O . LYS A 1 89 ? 10.352 -7.262 11.305 1 95.62 89 LYS A O 1
ATOM 680 N N . LYS A 1 90 ? 10.102 -5.496 9.984 1 97.75 90 LYS A N 1
ATOM 681 C CA . LYS A 1 90 ? 9.258 -4.785 10.938 1 97.75 90 LYS A CA 1
ATOM 682 C C . LYS A 1 90 ? 7.871 -5.422 11.031 1 97.75 90 LYS A C 1
ATOM 684 O O . LYS A 1 90 ? 7.266 -5.445 12.102 1 97.75 90 LYS A O 1
ATOM 689 N N . LEU A 1 91 ? 7.328 -5.879 9.898 1 97 91 LEU A N 1
ATOM 690 C CA . LEU A 1 91 ? 6.062 -6.605 9.93 1 97 91 LEU A CA 1
ATOM 691 C C . LEU A 1 91 ? 6.164 -7.836 10.828 1 97 91 LEU A C 1
ATOM 693 O O . LEU A 1 91 ? 5.18 -8.234 11.453 1 97 91 LEU A O 1
ATOM 697 N N . ASP A 1 92 ? 7.375 -8.383 10.984 1 95.88 92 ASP A N 1
ATOM 698 C CA . ASP A 1 92 ? 7.633 -9.555 11.812 1 95.88 92 ASP A CA 1
ATOM 699 C C . ASP A 1 92 ? 7.895 -9.164 13.266 1 95.88 92 ASP A C 1
ATOM 701 O O . ASP A 1 92 ? 8.297 -9.992 14.078 1 95.88 92 ASP A O 1
ATOM 705 N N . ASP A 1 93 ? 7.773 -7.879 13.547 1 96.94 93 ASP A N 1
ATOM 706 C CA . ASP A 1 93 ? 7.941 -7.32 14.891 1 96.94 93 ASP A CA 1
ATOM 707 C C . ASP A 1 93 ? 9.398 -7.414 15.344 1 96.94 93 ASP A C 1
ATOM 709 O O . ASP A 1 93 ? 9.672 -7.727 16.5 1 96.94 93 ASP A O 1
ATOM 713 N N . ILE A 1 94 ? 10.289 -7.297 14.398 1 97.25 94 ILE A N 1
ATOM 714 C CA . ILE A 1 94 ? 11.719 -7.25 14.695 1 97.25 94 ILE A CA 1
ATOM 715 C C . ILE A 1 94 ? 12.211 -5.805 14.641 1 97.25 94 ILE A C 1
ATOM 717 O O . ILE A 1 94 ? 11.898 -5.074 13.695 1 97.25 94 ILE A O 1
ATOM 721 N N . GLU A 1 95 ? 12.945 -5.414 15.57 1 97.38 95 GLU A N 1
ATOM 722 C CA . GLU A 1 95 ? 13.422 -4.039 15.68 1 97.38 95 GLU A CA 1
ATOM 723 C C . GLU A 1 95 ? 14.375 -3.693 14.539 1 97.38 95 GLU A C 1
ATOM 725 O O . GLU A 1 95 ? 15.203 -4.516 14.156 1 97.38 95 GLU A O 1
ATOM 730 N N . LEU A 1 96 ? 14.242 -2.514 14.023 1 97.81 96 LEU A N 1
ATOM 731 C CA . LEU A 1 96 ? 15.086 -2.045 12.93 1 97.81 96 LEU A CA 1
ATOM 732 C C . LEU A 1 96 ? 16.328 -1.35 13.469 1 97.81 96 LEU A C 1
ATOM 734 O O . LEU A 1 96 ? 16.266 -0.614 14.453 1 97.81 96 LEU A O 1
ATOM 738 N N . GLU A 1 97 ? 17.375 -1.599 12.859 1 96.81 97 GLU A N 1
ATOM 739 C CA . GLU A 1 97 ? 18.625 -0.919 13.18 1 96.81 97 GLU A CA 1
ATOM 740 C C . GLU A 1 97 ? 18.719 0.432 12.477 1 96.81 97 GLU A C 1
ATOM 742 O O . GLU A 1 97 ? 17.953 0.715 11.562 1 96.81 97 GLU A O 1
ATOM 747 N N . HIS A 1 98 ? 19.719 1.206 12.953 1 96.88 98 HIS A N 1
ATOM 748 C CA . HIS A 1 98 ? 19.906 2.547 12.414 1 96.88 98 HIS A CA 1
ATOM 749 C C . HIS A 1 98 ? 20.094 2.512 10.906 1 96.88 98 HIS A C 1
ATOM 751 O O . HIS A 1 98 ? 19.438 3.266 10.18 1 96.88 98 HIS A O 1
ATOM 757 N N . ARG A 1 99 ? 20.922 1.644 10.43 1 96.12 99 ARG A N 1
ATOM 758 C CA . ARG A 1 99 ? 21.234 1.569 9.008 1 96.12 99 ARG A CA 1
ATOM 759 C C . ARG A 1 99 ? 20 1.158 8.203 1 96.12 99 ARG A C 1
ATOM 761 O O . ARG A 1 99 ? 19.828 1.599 7.062 1 96.12 99 ARG A O 1
ATOM 768 N N . GLU A 1 100 ? 19.203 0.299 8.742 1 96.94 100 GLU A N 1
ATOM 769 C CA . GLU A 1 100 ? 18 -0.165 8.062 1 96.94 100 GLU A CA 1
ATOM 770 C C . GLU A 1 100 ? 16.984 0.959 7.934 1 96.94 100 GLU A C 1
ATOM 772 O O . GLU A 1 100 ? 16.344 1.114 6.883 1 96.94 100 GLU A O 1
ATOM 777 N N . LEU A 1 101 ? 16.859 1.791 9.008 1 98 101 LEU A N 1
ATOM 778 C CA . LEU A 1 101 ? 15.961 2.945 8.969 1 98 101 LEU A CA 1
ATOM 779 C C . LEU A 1 101 ? 16.453 3.982 7.969 1 98 101 LEU A C 1
ATOM 781 O O . LEU A 1 101 ? 15.664 4.594 7.25 1 98 101 LEU A O 1
ATOM 785 N N . GLU A 1 102 ? 17.734 4.141 7.969 1 97 102 GLU A N 1
ATOM 786 C CA . GLU A 1 102 ? 18.328 5.062 7.008 1 97 102 GLU A CA 1
ATOM 787 C C . GLU A 1 102 ? 18.031 4.645 5.574 1 97 102 GLU A C 1
ATOM 789 O O . GLU A 1 102 ? 17.719 5.484 4.727 1 97 102 GLU A O 1
ATOM 794 N N . ARG A 1 103 ? 18.094 3.377 5.344 1 94.69 103 ARG A N 1
ATOM 795 C CA . ARG A 1 103 ? 17.797 2.857 4.008 1 94.69 103 ARG A CA 1
ATOM 796 C C . ARG A 1 103 ? 16.328 3.064 3.643 1 94.69 103 ARG A C 1
ATOM 798 O O . ARG A 1 103 ? 16.016 3.447 2.514 1 94.69 103 ARG A O 1
ATOM 805 N N . ILE A 1 104 ? 15.438 2.795 4.531 1 96.94 104 ILE A N 1
ATOM 806 C CA . ILE A 1 104 ? 14.016 2.994 4.289 1 96.94 104 ILE A CA 1
ATOM 807 C C . ILE A 1 104 ? 13.75 4.457 3.951 1 96.94 104 ILE A C 1
ATOM 809 O O . ILE A 1 104 ? 13.078 4.762 2.959 1 96.94 104 ILE A O 1
ATOM 813 N N . VAL A 1 105 ? 14.305 5.367 4.758 1 96.75 105 VAL A N 1
ATOM 814 C CA . VAL A 1 105 ? 14.102 6.797 4.57 1 96.75 105 VAL A CA 1
ATOM 815 C C . VAL A 1 105 ? 14.648 7.223 3.209 1 96.75 105 VAL A C 1
ATOM 817 O O . VAL A 1 105 ? 14 7.977 2.479 1 96.75 105 VAL A O 1
ATOM 820 N N . ARG A 1 106 ? 15.773 6.754 2.857 1 92.25 106 ARG A N 1
ATOM 821 C CA . ARG A 1 106 ? 16.391 7.098 1.581 1 92.25 106 ARG A CA 1
ATOM 822 C C . ARG A 1 106 ? 15.555 6.586 0.412 1 92.25 106 ARG A C 1
ATOM 824 O O . ARG A 1 106 ? 15.359 7.301 -0.574 1 92.25 106 ARG A O 1
ATOM 831 N N . ASP A 1 107 ? 15.086 5.344 0.487 1 89.81 107 ASP A N 1
ATOM 832 C CA . ASP A 1 107 ? 14.281 4.773 -0.587 1 89.81 107 ASP A CA 1
ATOM 833 C C . ASP A 1 107 ? 12.961 5.527 -0.747 1 89.81 107 ASP A C 1
ATOM 835 O O . ASP A 1 107 ? 12.445 5.664 -1.86 1 89.81 107 ASP A O 1
ATOM 839 N N . ILE A 1 108 ? 12.367 5.965 0.366 1 90.12 108 ILE A N 1
ATOM 840 C CA . ILE A 1 108 ? 11.148 6.77 0.281 1 90.12 108 ILE A CA 1
ATOM 841 C C . ILE A 1 108 ? 11.461 8.109 -0.386 1 90.12 108 ILE A C 1
ATOM 843 O O . ILE A 1 108 ? 10.727 8.562 -1.263 1 90.12 108 ILE A O 1
ATOM 847 N N . TYR A 1 109 ? 12.57 8.703 0.043 1 86.25 109 TYR A N 1
ATOM 848 C CA . TYR A 1 109 ? 12.984 9.992 -0.497 1 86.25 109 TYR A CA 1
ATOM 849 C C . TYR A 1 109 ? 13.195 9.906 -2.004 1 86.25 109 TYR A C 1
ATOM 851 O O . TYR A 1 109 ? 12.773 10.797 -2.746 1 86.25 109 TYR A O 1
ATOM 859 N N . GLU A 1 110 ? 13.789 8.82 -2.377 1 78.88 110 GLU A N 1
ATOM 860 C CA . GLU A 1 110 ? 14.125 8.641 -3.789 1 78.88 110 GLU A CA 1
ATOM 861 C C . GLU A 1 110 ? 12.961 8.016 -4.551 1 78.88 110 GLU A C 1
ATOM 863 O O . GLU A 1 110 ? 13.109 7.621 -5.711 1 78.88 110 GLU A O 1
ATOM 868 N N . GLU A 1 111 ? 11.82 7.824 -3.842 1 77.81 111 GLU A N 1
ATOM 869 C CA . GLU A 1 111 ? 10.594 7.301 -4.441 1 77.81 111 GLU A CA 1
ATOM 870 C C . GLU A 1 111 ? 10.82 5.918 -5.043 1 77.81 111 GLU A C 1
ATOM 872 O O . GLU A 1 111 ? 10.414 5.652 -6.172 1 77.81 111 GLU A O 1
ATOM 877 N N . ARG A 1 112 ? 11.531 5.129 -4.336 1 77.69 112 ARG A N 1
ATOM 878 C CA . ARG A 1 112 ? 11.836 3.779 -4.793 1 77.69 112 ARG A CA 1
ATOM 879 C C . ARG A 1 112 ? 10.797 2.781 -4.289 1 77.69 112 ARG A C 1
ATOM 881 O O . ARG A 1 112 ? 10.727 1.654 -4.785 1 77.69 112 ARG A O 1
ATOM 888 N N . LEU A 1 113 ? 9.969 3.176 -3.369 1 83.88 113 LEU A N 1
ATOM 889 C CA . LEU A 1 113 ? 8.945 2.283 -2.832 1 83.88 113 LEU A CA 1
ATOM 890 C C . LEU A 1 113 ? 7.617 2.492 -3.547 1 83.88 113 LEU A C 1
ATOM 892 O O . LEU A 1 113 ? 7.18 3.631 -3.738 1 83.88 113 LEU A O 1
ATOM 896 N N . ALA A 1 114 ? 7.012 1.396 -3.973 1 76.38 114 ALA A N 1
ATOM 897 C CA . ALA A 1 114 ? 5.652 1.455 -4.5 1 76.38 114 ALA A CA 1
ATOM 898 C C . ALA A 1 114 ? 4.645 1.766 -3.396 1 76.38 114 ALA A C 1
ATOM 900 O O . ALA A 1 114 ? 4.949 1.609 -2.211 1 76.38 114 ALA A O 1
ATOM 901 N N . ASP A 1 115 ? 3.453 2.193 -3.781 1 79.75 115 ASP A N 1
ATOM 902 C CA . ASP A 1 115 ? 2.404 2.518 -2.818 1 79.75 115 ASP A CA 1
ATOM 903 C C . ASP A 1 115 ? 2.072 1.312 -1.942 1 79.75 115 ASP A C 1
ATOM 905 O O . ASP A 1 115 ? 1.802 1.46 -0.749 1 79.75 115 ASP A O 1
ATOM 909 N N . ILE A 1 116 ? 2.09 0.13 -2.574 1 84.88 116 ILE A N 1
ATOM 910 C CA . ILE A 1 116 ? 1.817 -1.096 -1.83 1 84.88 116 ILE A CA 1
ATOM 911 C C . ILE A 1 116 ? 2.846 -1.262 -0.714 1 84.88 116 ILE A C 1
ATOM 913 O O . ILE A 1 116 ? 2.496 -1.615 0.414 1 84.88 116 ILE A O 1
ATOM 917 N N . GLU A 1 117 ? 4.098 -1.019 -1.072 1 89.44 117 GLU A N 1
ATOM 918 C CA . GLU A 1 117 ? 5.188 -1.164 -0.111 1 89.44 117 GLU A CA 1
ATOM 919 C C . GLU A 1 117 ? 5.129 -0.076 0.957 1 89.44 117 GLU A C 1
ATOM 921 O O . GLU A 1 117 ? 5.41 -0.334 2.129 1 89.44 117 GLU A O 1
ATOM 926 N N . LEU A 1 118 ? 4.781 1.153 0.543 1 90 118 LEU A N 1
ATOM 927 C CA . LEU A 1 118 ? 4.617 2.242 1.5 1 90 118 LEU A CA 1
ATOM 928 C C . LEU A 1 118 ? 3.455 1.965 2.445 1 90 118 LEU A C 1
ATOM 930 O O . LEU A 1 118 ? 3.525 2.281 3.635 1 90 118 LEU A O 1
ATOM 934 N N . GLY A 1 119 ? 2.354 1.446 1.885 1 92.38 119 GLY A N 1
ATOM 935 C CA . GLY A 1 119 ? 1.249 1.014 2.725 1 92.38 119 GLY A CA 1
ATOM 936 C C . GLY A 1 119 ? 1.651 -0.026 3.752 1 92.38 119 GLY A C 1
ATOM 937 O O . GLY A 1 119 ? 1.212 0.028 4.902 1 92.38 119 GLY A O 1
ATOM 938 N N . ALA A 1 120 ? 2.523 -0.966 3.307 1 95.62 120 ALA A N 1
ATOM 939 C CA . ALA A 1 120 ? 3.033 -1.984 4.223 1 95.62 120 ALA A CA 1
ATOM 940 C C . ALA A 1 120 ? 3.902 -1.359 5.309 1 95.62 120 ALA A C 1
ATOM 942 O O . ALA A 1 120 ? 3.867 -1.788 6.465 1 95.62 120 ALA A O 1
ATOM 943 N N . TYR A 1 121 ? 4.719 -0.384 4.93 1 96.94 121 TYR A N 1
ATOM 944 C CA . TYR A 1 121 ? 5.566 0.317 5.887 1 96.94 121 TYR A CA 1
ATOM 945 C C . TYR A 1 121 ? 4.734 0.952 6.992 1 96.94 121 TYR A C 1
ATOM 947 O O . TYR A 1 121 ? 4.98 0.717 8.18 1 96.94 121 TYR A O 1
ATOM 955 N N . VAL A 1 122 ? 3.736 1.744 6.637 1 97.19 122 VAL A N 1
ATOM 956 C CA . VAL A 1 122 ? 2.943 2.459 7.633 1 97.19 122 VAL A CA 1
ATOM 957 C C . VAL A 1 122 ? 2.152 1.463 8.477 1 97.19 122 VAL A C 1
ATOM 959 O O . VAL A 1 122 ? 1.958 1.673 9.68 1 97.19 122 VAL A O 1
ATOM 962 N N . SER A 1 123 ? 1.682 0.35 7.891 1 97.44 123 SER A N 1
ATOM 963 C CA . SER A 1 123 ? 0.95 -0.68 8.625 1 97.44 123 SER A CA 1
ATOM 964 C C . SER A 1 123 ? 1.844 -1.376 9.641 1 97.44 123 SER A C 1
ATOM 966 O O . SER A 1 123 ? 1.407 -1.675 10.758 1 97.44 123 SER A O 1
ATOM 968 N N . ALA A 1 124 ? 3.115 -1.67 9.219 1 97.88 124 ALA A N 1
ATOM 969 C CA . ALA A 1 124 ? 4.07 -2.324 10.109 1 97.88 124 ALA A CA 1
ATOM 970 C C . ALA A 1 124 ? 4.332 -1.474 11.352 1 97.88 124 ALA A C 1
ATOM 972 O O . ALA A 1 124 ? 4.355 -1.989 12.477 1 97.88 124 ALA A O 1
ATOM 973 N N . ILE A 1 125 ? 4.531 -0.19 11.133 1 97.81 125 ILE A N 1
ATOM 974 C CA . ILE A 1 125 ? 4.801 0.732 12.234 1 97.81 125 ILE A CA 1
ATOM 975 C C . ILE A 1 125 ? 3.562 0.863 13.117 1 97.81 125 ILE A C 1
ATOM 977 O O . ILE A 1 125 ? 3.674 0.974 14.344 1 97.81 125 ILE A O 1
ATOM 981 N N . TYR A 1 126 ? 2.404 0.875 12.516 1 96.75 126 TYR A N 1
ATOM 982 C CA . TYR A 1 126 ? 1.157 0.995 13.266 1 96.75 126 TYR A CA 1
ATOM 983 C C . TYR A 1 126 ? 0.93 -0.229 14.141 1 96.75 126 TYR A C 1
ATOM 985 O O . TYR A 1 126 ? 0.592 -0.1 15.32 1 96.75 126 TYR A O 1
ATOM 993 N N . THR A 1 127 ? 1.129 -1.455 13.641 1 96.94 127 THR A N 1
ATOM 994 C CA . THR A 1 127 ? 0.792 -2.699 14.32 1 96.94 127 THR A CA 1
ATOM 995 C C . THR A 1 127 ? 1.841 -3.037 15.375 1 96.94 127 THR A C 1
ATOM 997 O O . THR A 1 127 ? 1.503 -3.496 16.469 1 96.94 127 THR A O 1
ATOM 1000 N N . ASN A 1 128 ? 3.137 -2.801 15.047 1 96.69 128 ASN A N 1
ATOM 1001 C CA . ASN A 1 128 ? 4.195 -3.283 15.93 1 96.69 128 ASN A CA 1
ATOM 1002 C C . ASN A 1 128 ? 4.867 -2.139 16.688 1 96.69 128 ASN A C 1
ATOM 1004 O O . ASN A 1 128 ? 5.613 -2.369 17.641 1 96.69 128 ASN A O 1
ATOM 1008 N N . GLY A 1 129 ? 4.625 -0.896 16.25 1 95.94 129 GLY A N 1
ATOM 1009 C CA . GLY A 1 129 ? 5.18 0.265 16.938 1 95.94 129 GLY A CA 1
ATOM 1010 C C . GLY A 1 129 ? 6.664 0.452 16.672 1 95.94 129 GLY A C 1
ATOM 1011 O O . GLY A 1 129 ? 7.293 -0.375 16.016 1 95.94 129 GLY A O 1
ATOM 1012 N N . LEU A 1 130 ? 7.18 1.533 17.156 1 97.56 130 LEU A N 1
ATOM 1013 C CA . LEU A 1 130 ? 8.609 1.833 17.156 1 97.56 130 LEU A CA 1
ATOM 1014 C C . LEU A 1 130 ? 9.133 1.938 18.578 1 97.56 130 LEU A C 1
ATOM 1016 O O . LEU A 1 130 ? 8.469 2.496 19.453 1 97.56 130 LEU A O 1
ATOM 1020 N N . SER A 1 131 ? 10.234 1.31 18.812 1 97.5 131 SER A N 1
ATOM 1021 C CA . SER A 1 131 ? 10.914 1.556 20.078 1 97.5 131 SER A CA 1
ATOM 1022 C C . SER A 1 131 ? 11.438 2.986 20.156 1 97.5 131 SER A C 1
ATOM 1024 O O . SER A 1 131 ? 11.422 3.715 19.172 1 97.5 131 SER A O 1
ATOM 1026 N N . MET A 1 132 ? 11.852 3.365 21.375 1 97.5 132 MET A N 1
ATOM 1027 C CA . MET A 1 132 ? 12.43 4.695 21.562 1 97.5 132 MET A CA 1
ATOM 1028 C C . MET A 1 132 ? 13.664 4.875 20.688 1 97.5 132 MET A C 1
ATOM 1030 O O . MET A 1 132 ? 13.844 5.922 20.062 1 97.5 132 MET A O 1
ATOM 1034 N N . GLU A 1 133 ? 14.43 3.857 20.594 1 97.62 133 GLU A N 1
ATOM 1035 C CA . GLU A 1 133 ? 15.633 3.904 19.781 1 97.62 133 GLU A CA 1
ATOM 1036 C C . GLU A 1 133 ? 15.297 4.027 18.297 1 97.62 133 GLU A C 1
ATOM 1038 O O . GLU A 1 133 ? 15.906 4.816 17.578 1 97.62 133 GLU A O 1
ATOM 1043 N N . GLU A 1 134 ? 14.344 3.23 17.828 1 98.38 134 GLU A N 1
ATOM 1044 C CA . GLU A 1 134 ? 13.891 3.328 16.453 1 98.38 134 GLU A CA 1
ATOM 1045 C C . GLU A 1 134 ? 13.367 4.727 16.141 1 98.38 134 GLU A C 1
ATOM 1047 O O . GLU A 1 134 ? 13.664 5.285 15.078 1 98.38 134 GLU A O 1
ATOM 1052 N N . THR A 1 135 ? 12.586 5.277 17.109 1 98.38 135 THR A N 1
ATOM 1053 C CA . THR A 1 135 ? 11.984 6.594 16.922 1 98.38 135 THR A CA 1
ATOM 1054 C C . THR A 1 135 ? 13.062 7.668 16.797 1 98.38 135 THR A C 1
ATOM 1056 O O . THR A 1 135 ? 12.977 8.547 15.93 1 98.38 135 THR A O 1
ATOM 1059 N N . MET A 1 136 ? 14.055 7.59 17.625 1 98.12 136 MET A N 1
ATOM 1060 C CA . MET A 1 136 ? 15.156 8.547 17.594 1 98.12 136 MET A CA 1
ATOM 1061 C C . MET A 1 136 ? 15.906 8.461 16.266 1 98.12 136 MET A C 1
ATOM 1063 O O . MET A 1 136 ? 16.172 9.484 15.633 1 98.12 136 MET A O 1
ATOM 1067 N N . HIS A 1 137 ? 16.203 7.277 15.852 1 97.75 137 HIS A N 1
ATOM 1068 C CA . HIS A 1 137 ? 16.938 7.074 14.609 1 97.75 137 HIS A CA 1
ATOM 1069 C C . HIS A 1 137 ? 16.109 7.508 13.398 1 97.75 137 HIS A C 1
ATOM 1071 O O . HIS A 1 137 ? 16.625 8.164 12.5 1 97.75 137 HIS A O 1
ATOM 1077 N N . LEU A 1 138 ? 14.844 7.105 13.398 1 98.19 138 LEU A N 1
ATOM 1078 C CA . LEU A 1 138 ? 13.969 7.496 12.297 1 98.19 138 LEU A CA 1
ATOM 1079 C C . LEU A 1 138 ? 13.883 9.016 12.18 1 98.19 138 LEU A C 1
ATOM 1081 O O . LEU A 1 138 ? 13.984 9.562 11.078 1 98.19 138 LEU A O 1
ATOM 1085 N N . THR A 1 139 ? 13.703 9.656 13.312 1 97.38 139 THR A N 1
ATOM 1086 C CA . THR A 1 139 ? 13.578 11.109 13.344 1 97.38 139 THR A CA 1
ATOM 1087 C C . THR A 1 139 ? 14.836 11.773 12.781 1 97.38 139 THR A C 1
ATOM 1089 O O . THR A 1 139 ? 14.75 12.695 11.969 1 97.38 139 THR A O 1
ATOM 1092 N N . SER A 1 140 ? 15.961 11.305 13.203 1 96.44 140 SER A N 1
ATOM 1093 C CA . SER A 1 140 ? 17.234 11.844 12.727 1 96.44 140 SER A CA 1
ATOM 1094 C C . SER A 1 140 ? 17.406 11.633 11.227 1 96.44 140 SER A C 1
ATOM 1096 O O . SER A 1 140 ? 17.812 12.539 10.508 1 96.44 140 SER A O 1
ATOM 1098 N N . CYS A 1 141 ? 17.047 10.453 10.75 1 96.75 141 CYS A N 1
ATOM 1099 C CA . CYS A 1 141 ? 17.172 10.141 9.328 1 96.75 141 CYS A CA 1
ATOM 1100 C C . CYS A 1 141 ? 16.266 11.039 8.5 1 96.75 141 CYS A C 1
ATOM 1102 O O . CYS A 1 141 ? 16.672 11.547 7.453 1 96.75 141 CYS A O 1
ATOM 1104 N N . MET A 1 142 ? 15.055 11.219 8.984 1 95.81 142 MET A N 1
ATOM 1105 C CA . MET A 1 142 ? 14.078 12.031 8.266 1 95.81 142 MET A CA 1
ATOM 1106 C C . MET A 1 142 ? 14.492 13.5 8.258 1 95.81 142 MET A C 1
ATOM 1108 O O . MET A 1 142 ? 14.266 14.203 7.273 1 95.81 142 MET A O 1
ATOM 1112 N N . ALA A 1 143 ? 15.102 13.977 9.297 1 92.88 143 ALA A N 1
ATOM 1113 C CA . ALA A 1 143 ? 15.539 15.367 9.414 1 92.88 143 ALA A CA 1
ATOM 1114 C C . ALA A 1 143 ? 16.719 15.648 8.492 1 92.88 143 ALA A C 1
ATOM 1116 O O . ALA A 1 143 ? 16.875 16.75 7.969 1 92.88 143 ALA A O 1
ATOM 1117 N N . ASN A 1 144 ? 17.516 14.648 8.188 1 90.31 144 ASN A N 1
ATOM 1118 C CA . ASN A 1 144 ? 18.797 14.852 7.531 1 90.31 144 ASN A CA 1
ATOM 1119 C C . ASN A 1 144 ? 18.703 14.641 6.023 1 90.31 144 ASN A C 1
ATOM 1121 O O . ASN A 1 144 ? 19.594 15.047 5.273 1 90.31 144 ASN A O 1
ATOM 1125 N N . ILE A 1 145 ? 17.75 13.984 5.461 1 87.75 145 ILE A N 1
ATOM 1126 C CA . ILE A 1 145 ? 17.719 13.547 4.07 1 87.75 145 ILE A CA 1
ATOM 1127 C C . ILE A 1 145 ? 17.203 14.68 3.184 1 87.75 145 ILE A C 1
ATOM 1129 O O . ILE A 1 145 ? 17.531 14.734 1.992 1 87.75 145 ILE A O 1
ATOM 1133 N N . GLY A 1 146 ? 16.594 15.695 3.613 1 77.69 146 GLY A N 1
ATOM 1134 C CA . GLY A 1 146 ? 16.062 16.797 2.838 1 77.69 146 GLY A CA 1
ATOM 1135 C C . GLY A 1 146 ? 16.781 18.109 3.086 1 77.69 146 GLY A C 1
ATOM 1136 O O . GLY A 1 146 ? 17.938 18.109 3.521 1 77.69 146 GLY A O 1
ATOM 1137 N N . GLU A 1 147 ? 16.203 19.125 2.488 1 82.88 147 GLU A N 1
ATOM 1138 C CA . GLU A 1 147 ? 16.75 20.453 2.688 1 82.88 147 GLU A CA 1
ATOM 1139 C C . GLU A 1 147 ? 16.516 20.953 4.113 1 82.88 147 GLU A C 1
ATOM 1141 O O . GLU A 1 147 ? 15.547 20.531 4.762 1 82.88 147 GLU A O 1
ATOM 1146 N N . THR A 1 148 ? 17.438 21.672 4.578 1 87.38 148 THR A N 1
ATOM 1147 C CA . THR A 1 148 ? 17.297 22.281 5.891 1 87.38 148 THR A CA 1
ATOM 1148 C C . THR A 1 148 ? 17.516 23.797 5.801 1 87.38 148 THR A C 1
ATOM 1150 O O . THR A 1 148 ? 18.219 24.281 4.914 1 87.38 148 THR A O 1
ATOM 1153 N N . ILE A 1 149 ? 16.828 24.438 6.586 1 89.75 149 ILE A N 1
ATOM 1154 C CA . ILE A 1 149 ? 17.016 25.875 6.684 1 89.75 149 ILE A CA 1
ATOM 1155 C C . ILE A 1 149 ? 17.969 26.203 7.848 1 89.75 149 ILE A C 1
ATOM 1157 O O . ILE A 1 149 ? 17.797 25.672 8.945 1 89.75 149 ILE A O 1
ATOM 1161 N N . SER A 1 150 ? 18.953 26.922 7.543 1 90 150 SER A N 1
ATOM 1162 C CA . SER A 1 150 ? 19.859 27.391 8.586 1 90 150 SER A CA 1
ATOM 1163 C C . SER A 1 150 ? 19.656 28.875 8.867 1 90 150 SER A C 1
ATOM 1165 O O . SER A 1 150 ? 19.453 29.672 7.938 1 90 150 SER A O 1
ATOM 1167 N N . TRP A 1 151 ? 19.641 29.172 10.141 1 94.38 151 TRP A N 1
ATOM 1168 C CA . TRP A 1 151 ? 19.484 30.547 10.57 1 94.38 151 TRP A CA 1
ATOM 1169 C C . TRP A 1 151 ? 20.734 31.031 11.312 1 94.38 151 TRP A C 1
ATOM 1171 O O . TRP A 1 151 ? 21.453 30.234 11.898 1 94.38 151 TRP A O 1
ATOM 1181 N N . ASN A 1 152 ? 21.047 32.281 11.227 1 90.69 152 ASN A N 1
ATOM 1182 C CA . ASN A 1 152 ? 22.188 32.844 11.93 1 90.69 152 ASN A CA 1
ATOM 1183 C C . ASN A 1 152 ? 21.891 33.062 13.414 1 90.69 152 ASN A C 1
ATOM 1185 O O . ASN A 1 152 ? 22.812 33.156 14.234 1 90.69 152 ASN A O 1
ATOM 1189 N N . ASP A 1 153 ? 20.734 33.031 13.805 1 92.5 153 ASP A N 1
ATOM 1190 C CA . ASP A 1 153 ? 20.328 33.25 15.195 1 92.5 153 ASP A CA 1
ATOM 1191 C C . ASP A 1 153 ? 20.438 31.953 16 1 92.5 153 ASP A C 1
ATOM 1193 O O . ASP A 1 153 ? 20.234 30.859 15.477 1 92.5 153 ASP A O 1
ATOM 1197 N N . SER A 1 154 ? 20.719 32.125 17.25 1 92.69 154 SER A N 1
ATOM 1198 C CA . SER A 1 154 ? 20.875 30.969 18.141 1 92.69 154 SER A CA 1
ATOM 1199 C C . SER A 1 154 ? 19.531 30.422 18.594 1 92.69 154 SER A C 1
ATOM 1201 O O . SER A 1 154 ? 19.422 29.266 18.969 1 92.69 154 SER A O 1
ATOM 1203 N N . ILE A 1 155 ? 18.547 31.312 18.609 1 96.69 155 ILE A N 1
ATOM 1204 C CA . ILE A 1 155 ? 17.219 30.891 19.047 1 96.69 155 ILE A CA 1
ATOM 1205 C C . ILE A 1 155 ? 16.219 31.031 17.891 1 96.69 155 ILE A C 1
ATOM 1207 O O . ILE A 1 155 ? 16.016 32.125 17.375 1 96.69 155 ILE A O 1
ATOM 1211 N N . ILE A 1 156 ? 15.734 29.984 17.484 1 97.94 156 ILE A N 1
ATOM 1212 C CA . ILE A 1 156 ? 14.664 29.922 16.5 1 97.94 156 ILE A CA 1
ATOM 1213 C C . ILE A 1 156 ? 13.461 29.172 17.094 1 97.94 156 ILE A C 1
ATOM 1215 O O . ILE A 1 156 ? 13.531 27.969 17.344 1 97.94 156 ILE A O 1
ATOM 1219 N N . ALA A 1 157 ? 12.375 29.922 17.281 1 97.94 157 ALA A N 1
ATOM 1220 C CA . ALA A 1 157 ? 11.195 29.375 17.938 1 97.94 157 ALA A CA 1
ATOM 1221 C C . ALA A 1 157 ? 10.258 28.703 16.938 1 97.94 157 ALA A C 1
ATOM 1223 O O . ALA A 1 157 ? 10.297 29.031 15.742 1 97.94 157 ALA A O 1
ATOM 1224 N N . ASP A 1 158 ? 9.453 27.75 17.422 1 97.62 158 ASP A N 1
ATOM 1225 C CA . ASP A 1 158 ? 8.43 27.094 16.625 1 97.62 158 ASP A CA 1
ATOM 1226 C C . ASP A 1 158 ? 7.301 26.562 17.516 1 97.62 158 ASP A C 1
ATOM 1228 O O . ASP A 1 158 ? 7.414 26.578 18.734 1 97.62 158 ASP A O 1
ATOM 1232 N N . LYS A 1 159 ? 6.254 26.25 16.891 1 96.44 159 LYS A N 1
ATOM 1233 C CA . LYS A 1 159 ? 5.09 25.672 17.547 1 96.44 159 LYS A CA 1
ATOM 1234 C C . LYS A 1 159 ? 4.438 24.594 16.688 1 96.44 159 LYS A C 1
ATOM 1236 O O . LYS A 1 159 ? 4.379 24.734 15.461 1 96.44 159 LYS A O 1
ATOM 1241 N N . HIS A 1 160 ? 3.98 23.531 17.359 1 95.25 160 HIS A N 1
ATOM 1242 C CA . HIS A 1 160 ? 3.223 22.484 16.672 1 95.25 160 HIS A CA 1
ATOM 1243 C C . HIS A 1 160 ? 2.078 21.984 17.547 1 95.25 160 HIS A C 1
ATOM 1245 O O . HIS A 1 160 ? 2.191 21.953 18.766 1 95.25 160 HIS A O 1
ATOM 1251 N N . SER A 1 161 ? 1.01 21.688 16.906 1 93.44 161 SER A N 1
ATOM 1252 C CA . SER A 1 161 ? -0.072 20.953 17.547 1 93.44 161 SER A CA 1
ATOM 1253 C C . SER A 1 161 ? -0.237 19.562 16.922 1 93.44 161 SER A C 1
ATOM 1255 O O . SER A 1 161 ? -0.193 19.422 15.688 1 93.44 161 SER A O 1
ATOM 1257 N N . ILE A 1 162 ? -0.366 18.562 17.75 1 90.75 162 ILE A N 1
ATOM 1258 C CA . ILE A 1 162 ? -0.461 17.203 17.203 1 90.75 162 ILE A CA 1
ATOM 1259 C C . ILE A 1 162 ? -1.803 17.031 16.5 1 90.75 162 ILE A C 1
ATOM 1261 O O . ILE A 1 162 ? -1.985 16.078 15.734 1 90.75 162 ILE A O 1
ATOM 1265 N N . GLY A 1 163 ? -2.719 17.953 16.781 1 85 163 GLY A N 1
ATOM 1266 C CA . GLY A 1 163 ? -3.943 17.969 16 1 85 163 GLY A CA 1
ATOM 1267 C C . GLY A 1 163 ? -5.074 17.188 16.641 1 85 163 GLY A C 1
ATOM 1268 O O . GLY A 1 163 ? -5.121 17.031 17.859 1 85 163 GLY A O 1
ATOM 1269 N N . GLY A 1 164 ? -6.148 16.969 15.812 1 85.31 164 GLY A N 1
ATOM 1270 C CA . GLY A 1 164 ? -7.305 16.203 16.25 1 85.31 164 GLY A CA 1
ATOM 1271 C C . GLY A 1 164 ? -8.438 17.062 16.766 1 85.31 164 GLY A C 1
ATOM 1272 O O . GLY A 1 164 ? -9.516 16.562 17.094 1 85.31 164 GLY A O 1
ATOM 1273 N N . VAL A 1 165 ? -8.203 18.359 16.812 1 90.94 165 VAL A N 1
ATOM 1274 C CA . VAL A 1 165 ? -9.211 19.281 17.312 1 90.94 165 VAL A CA 1
ATOM 1275 C C . VAL A 1 165 ? -9.641 20.234 16.203 1 90.94 165 VAL A C 1
ATOM 1277 O O . VAL A 1 165 ? -8.797 20.766 15.469 1 90.94 165 VAL A O 1
ATOM 1280 N N . ALA A 1 166 ? -10.906 20.391 16.078 1 91.94 166 ALA A N 1
ATOM 1281 C CA . ALA A 1 166 ? -11.43 21.281 15.047 1 91.94 166 ALA A CA 1
ATOM 1282 C C . ALA A 1 166 ? -11.195 22.75 15.414 1 91.94 166 ALA A C 1
ATOM 1284 O O . ALA A 1 166 ? -11.336 23.125 16.578 1 91.94 166 ALA A O 1
ATOM 1285 N N . GLY A 1 167 ? -10.812 23.562 14.383 1 90.38 167 GLY A N 1
ATOM 1286 C CA . GLY A 1 167 ? -10.734 25 14.547 1 90.38 167 GLY A CA 1
ATOM 1287 C C . GLY A 1 167 ? -9.5 25.453 15.32 1 90.38 167 GLY A C 1
ATOM 1288 O O . GLY A 1 167 ? -9.508 26.5 15.953 1 90.38 167 GLY A O 1
ATOM 1289 N N . ASN A 1 168 ? -8.484 24.719 15.328 1 85.62 168 ASN A N 1
ATOM 1290 C CA . ASN A 1 168 ? -7.285 25.047 16.078 1 85.62 168 ASN A CA 1
ATOM 1291 C C . ASN A 1 168 ? -6.395 26.016 15.32 1 85.62 168 ASN A C 1
ATOM 1293 O O . ASN A 1 168 ? -5.277 25.672 14.938 1 85.62 168 ASN A O 1
ATOM 1297 N N . ARG A 1 169 ? -6.844 27.359 15.367 1 92.88 169 ARG A N 1
ATOM 1298 C CA . ARG A 1 169 ? -6.125 28.391 14.633 1 92.88 169 ARG A CA 1
ATOM 1299 C C . ARG A 1 169 ? -5.277 29.25 15.578 1 92.88 169 ARG A C 1
ATOM 1301 O O . ARG A 1 169 ? -5.246 30.469 15.453 1 92.88 169 ARG A O 1
ATOM 1308 N N . VAL A 1 170 ? -4.621 28.656 16.438 1 95.75 170 VAL A N 1
ATOM 1309 C CA . VAL A 1 170 ? -3.809 29.328 17.453 1 95.75 170 VAL A CA 1
ATOM 1310 C C . VAL A 1 170 ? -2.523 29.859 16.828 1 95.75 170 VAL A C 1
ATOM 1312 O O . VAL A 1 170 ? -2.008 30.891 17.234 1 95.75 170 VAL A O 1
ATOM 1315 N N . THR A 1 171 ? -2.086 29.281 15.797 1 97.38 171 THR A N 1
ATOM 1316 C CA . THR A 1 171 ? -0.736 29.453 15.273 1 97.38 171 THR A CA 1
ATOM 1317 C C . THR A 1 171 ? -0.538 30.859 14.742 1 97.38 171 THR A C 1
ATOM 1319 O O . THR A 1 171 ? 0.449 31.531 15.078 1 97.38 171 THR A O 1
ATOM 1322 N N . PRO A 1 172 ? -1.46 31.422 13.945 1 98.12 172 PRO A N 1
ATOM 1323 C CA . PRO A 1 172 ? -1.237 32.781 13.461 1 98.12 172 PRO A CA 1
ATOM 1324 C C . PRO A 1 172 ? -1.148 33.812 14.586 1 98.12 172 PRO A C 1
ATOM 1326 O O . PRO A 1 172 ? -0.371 34.75 14.5 1 98.12 172 PRO A O 1
ATOM 1329 N N . ILE A 1 173 ? -1.884 33.625 15.617 1 98.38 173 ILE A N 1
ATOM 1330 C CA . ILE A 1 173 ? -1.9 34.531 16.75 1 98.38 173 ILE A CA 1
ATOM 1331 C C . ILE A 1 173 ? -0.602 34.406 17.547 1 98.38 173 ILE A C 1
ATOM 1333 O O . ILE A 1 173 ? 0.051 35.406 17.859 1 98.38 173 ILE A O 1
ATOM 1337 N N . LEU A 1 174 ? -0.283 33.156 17.797 1 98.38 174 LEU A N 1
ATOM 1338 C CA . LEU A 1 174 ? 0.913 32.844 18.594 1 98.38 174 LEU A CA 1
ATOM 1339 C C . LEU A 1 174 ? 2.164 33.375 17.875 1 98.38 174 LEU A C 1
ATOM 1341 O O . LEU A 1 174 ? 3.039 33.969 18.5 1 98.38 174 LEU A O 1
ATOM 1345 N N . VAL A 1 175 ? 2.301 33.125 16.594 1 98.56 175 VAL A N 1
ATOM 1346 C CA . VAL A 1 175 ? 3.459 33.531 15.812 1 98.56 175 VAL A CA 1
ATOM 1347 C C . VAL A 1 175 ? 3.607 35.062 15.883 1 98.56 175 VAL A C 1
ATOM 1349 O O . VAL A 1 175 ? 4.719 35.562 16.016 1 98.56 175 VAL A O 1
ATOM 1352 N N . SER A 1 176 ? 2.51 35.781 15.797 1 98.69 176 SER A N 1
ATOM 1353 C CA . SER A 1 176 ? 2.516 37.25 15.859 1 98.69 176 SER A CA 1
ATOM 1354 C C . SER A 1 176 ? 2.99 37.75 17.219 1 98.69 176 SER A C 1
ATOM 1356 O O . SER A 1 176 ? 3.756 38.719 17.312 1 98.69 176 SER A O 1
ATOM 1358 N N . ILE A 1 177 ? 2.527 37.094 18.25 1 98.62 177 ILE A N 1
ATOM 1359 C CA . ILE A 1 177 ? 2.92 37.469 19.609 1 98.62 177 ILE A CA 1
ATOM 1360 C C . ILE A 1 177 ? 4.426 37.25 19.781 1 98.62 177 ILE A C 1
ATOM 1362 O O . ILE A 1 177 ? 5.121 38.156 20.266 1 98.62 177 ILE A O 1
ATOM 1366 N N . ILE A 1 178 ? 4.938 36.094 19.391 1 98.69 178 ILE A N 1
ATOM 1367 C CA . ILE A 1 178 ? 6.336 35.719 19.578 1 98.69 178 ILE A CA 1
ATOM 1368 C C . ILE A 1 178 ? 7.23 36.656 18.766 1 98.69 178 ILE A C 1
ATOM 1370 O O . ILE A 1 178 ? 8.234 37.156 19.266 1 98.69 178 ILE A O 1
ATOM 1374 N N . ALA A 1 179 ? 6.867 36.906 17.531 1 98.5 179 ALA A N 1
ATOM 1375 C CA . ALA A 1 179 ? 7.637 37.781 16.656 1 98.5 179 ALA A CA 1
ATOM 1376 C C . ALA A 1 179 ? 7.648 39.219 17.188 1 98.5 179 ALA A C 1
ATOM 1378 O O . ALA A 1 179 ? 8.656 39.906 17.094 1 98.5 179 ALA A O 1
ATOM 1379 N N . ALA A 1 180 ? 6.539 39.688 17.703 1 98.31 180 ALA A N 1
ATOM 1380 C CA . ALA A 1 180 ? 6.434 41.031 18.266 1 98.31 180 ALA A CA 1
ATOM 1381 C C . ALA A 1 180 ? 7.402 41.188 19.422 1 98.31 180 ALA A C 1
ATOM 1383 O O . ALA A 1 180 ? 7.848 42.312 19.688 1 98.31 180 ALA A O 1
ATOM 1384 N N . ALA A 1 181 ? 7.676 40.125 20.078 1 97.94 181 ALA A N 1
ATOM 1385 C CA . ALA A 1 181 ? 8.586 40.156 21.219 1 97.94 181 ALA A CA 1
ATOM 1386 C C . ALA A 1 181 ? 10.039 40.094 20.766 1 97.94 181 ALA A C 1
ATOM 1388 O O . ALA A 1 181 ? 10.961 40.125 21.578 1 97.94 181 ALA A O 1
ATOM 1389 N N . GLY A 1 182 ? 10.25 39.938 19.469 1 96.56 182 GLY A N 1
ATOM 1390 C CA . GLY A 1 182 ? 11.594 39.969 18.922 1 96.56 182 GLY A CA 1
ATOM 1391 C C . GLY A 1 182 ? 12.203 38.594 18.781 1 96.56 182 GLY A C 1
ATOM 1392 O O . GLY A 1 182 ? 13.391 38.469 18.469 1 96.56 182 GLY A O 1
ATOM 1393 N N . VAL A 1 183 ? 11.484 37.594 19.016 1 97.5 183 VAL A N 1
ATOM 1394 C CA . VAL A 1 183 ? 11.961 36.219 18.859 1 97.5 183 VAL A CA 1
ATOM 1395 C C . VAL A 1 183 ? 11.633 35.719 17.453 1 97.5 183 VAL A C 1
ATOM 1397 O O . VAL A 1 183 ? 10.492 35.844 16.984 1 97.5 183 VAL A O 1
ATOM 1400 N N . LYS A 1 184 ? 12.57 35.188 16.703 1 97.88 184 LYS A N 1
ATOM 1401 C CA . LYS A 1 184 ? 12.336 34.688 15.359 1 97.88 184 LYS A CA 1
ATOM 1402 C C . LYS A 1 184 ? 11.523 33.375 15.383 1 97.88 184 LYS A C 1
ATOM 1404 O O . LYS A 1 184 ? 11.812 32.469 16.172 1 97.88 184 LYS A O 1
ATOM 1409 N N . ILE A 1 185 ? 10.5 33.312 14.531 1 98.19 185 ILE A N 1
ATOM 1410 C CA . ILE A 1 185 ? 9.641 32.156 14.484 1 98.19 185 ILE A CA 1
ATOM 1411 C C . ILE A 1 185 ? 9.219 31.875 13.039 1 98.19 185 ILE A C 1
ATOM 1413 O O . ILE A 1 185 ? 8.078 32.156 12.664 1 98.19 185 ILE A O 1
ATOM 1417 N N . PRO A 1 186 ? 10.078 31.297 12.258 1 96.75 186 PRO A N 1
ATOM 1418 C CA . PRO A 1 186 ? 9.766 30.938 10.883 1 96.75 186 PRO A CA 1
ATOM 1419 C C . PRO A 1 186 ? 8.836 29.719 10.789 1 96.75 186 PRO A C 1
ATOM 1421 O O . PRO A 1 186 ? 9.266 28.641 10.398 1 96.75 186 PRO A O 1
ATOM 1424 N N . LYS A 1 187 ? 7.539 29.875 11 1 96.5 187 LYS A N 1
ATOM 1425 C CA . LYS A 1 187 ? 6.562 28.797 11.141 1 96.5 187 LYS A CA 1
ATOM 1426 C C . LYS A 1 187 ? 6.199 28.219 9.773 1 96.5 187 LYS A C 1
ATOM 1428 O O . LYS A 1 187 ? 5.688 28.922 8.906 1 96.5 187 LYS A O 1
ATOM 1433 N N . THR A 1 188 ? 6.52 26.953 9.617 1 92.12 188 THR A N 1
ATOM 1434 C CA . THR A 1 188 ? 6.016 26.172 8.492 1 92.12 188 THR A CA 1
ATOM 1435 C C . THR A 1 188 ? 4.805 25.344 8.906 1 92.12 188 THR A C 1
ATOM 1437 O O . THR A 1 188 ? 4.781 24.766 10 1 92.12 188 THR A O 1
ATOM 1440 N N . SER A 1 189 ? 3.828 25.422 8.141 1 89.56 189 SER A N 1
ATOM 1441 C CA . SER A 1 189 ? 2.578 24.75 8.477 1 89.56 189 SER A CA 1
ATOM 1442 C C . SER A 1 189 ? 2.115 23.844 7.34 1 89.56 189 SER A C 1
ATOM 1444 O O . SER A 1 189 ? 2.664 23.891 6.234 1 89.56 189 SER A O 1
ATOM 1446 N N . SER A 1 190 ? 1.17 23 7.691 1 83.25 190 SER A N 1
ATOM 1447 C CA . SER A 1 190 ? 0.634 22.062 6.719 1 83.25 190 SER A CA 1
ATOM 1448 C C . SER A 1 190 ? -0.77 22.453 6.273 1 83.25 190 SER A C 1
ATOM 1450 O O . SER A 1 190 ? -1.426 23.266 6.934 1 83.25 190 SER A O 1
ATOM 1452 N N . ARG A 1 191 ? -1.11 21.969 5.098 1 84.44 191 ARG A N 1
ATOM 1453 C CA . ARG A 1 191 ? -2.496 22.062 4.648 1 84.44 191 ARG A CA 1
ATOM 1454 C C . ARG A 1 191 ? -3.355 20.984 5.305 1 84.44 191 ARG A C 1
ATOM 1456 O O . ARG A 1 191 ? -2.83 20.016 5.867 1 84.44 191 ARG A O 1
ATOM 1463 N N . ALA A 1 192 ? -4.613 21.234 5.23 1 83.25 192 ALA A N 1
ATOM 1464 C CA . ALA A 1 192 ? -5.562 20.312 5.852 1 83.25 192 ALA A CA 1
ATOM 1465 C C . ALA A 1 192 ? -5.52 18.938 5.18 1 83.25 192 ALA A C 1
ATOM 1467 O O . ALA A 1 192 ? -5.484 18.844 3.951 1 83.25 192 ALA A O 1
ATOM 1468 N N . VAL A 1 193 ? -5.43 17.922 6.004 1 70.56 193 VAL A N 1
ATOM 1469 C CA . VAL A 1 193 ? -5.562 16.562 5.5 1 70.56 193 VAL A CA 1
ATOM 1470 C C . VAL A 1 193 ? -6.926 16 5.895 1 70.56 193 VAL A C 1
ATOM 1472 O O . VAL A 1 193 ? -7.711 15.594 5.035 1 70.56 193 VAL A O 1
ATOM 1475 N N . THR A 1 194 ? -7.223 16.047 7.25 1 71.94 194 THR A N 1
ATOM 1476 C CA . THR A 1 194 ? -8.5 15.555 7.746 1 71.94 194 THR A CA 1
ATOM 1477 C C . THR A 1 194 ? -9.312 16.688 8.375 1 71.94 194 THR A C 1
ATOM 1479 O O . THR A 1 194 ? -10.508 16.547 8.617 1 71.94 194 THR A O 1
ATOM 1482 N N . SER A 1 195 ? -8.672 17.812 8.609 1 86.62 195 SER A N 1
ATOM 1483 C CA . SER A 1 195 ? -9.352 18.984 9.18 1 86.62 195 SER A CA 1
ATOM 1484 C C . SER A 1 195 ? -10.023 19.812 8.094 1 86.62 195 SER A C 1
ATOM 1486 O O . SER A 1 195 ? -9.742 19.641 6.91 1 86.62 195 SER A O 1
ATOM 1488 N N . ALA A 1 196 ? -10.945 20.641 8.547 1 91.44 196 ALA A N 1
ATOM 1489 C CA . ALA A 1 196 ? -11.625 21.531 7.613 1 91.44 196 ALA A CA 1
ATOM 1490 C C . ALA A 1 196 ? -10.688 22.625 7.117 1 91.44 196 ALA A C 1
ATOM 1492 O O . ALA A 1 196 ? -10.891 23.188 6.039 1 91.44 196 ALA A O 1
ATOM 1493 N N . SER A 1 197 ? -9.758 22.859 7.914 1 93.62 197 SER A N 1
ATOM 1494 C CA . SER A 1 197 ? -8.75 23.844 7.543 1 93.62 197 SER A CA 1
ATOM 1495 C C . SER A 1 197 ? -7.441 23.625 8.289 1 93.62 197 SER A C 1
ATOM 1497 O O . SER A 1 197 ? -7.449 23.344 9.492 1 93.62 197 SER A O 1
ATOM 1499 N N . GLY A 1 198 ? -6.371 23.703 7.57 1 92.44 198 GLY A N 1
ATOM 1500 C CA . GLY A 1 198 ? -5.062 23.797 8.188 1 92.44 198 GLY A CA 1
ATOM 1501 C C . GLY A 1 198 ? -4.566 25.234 8.305 1 92.44 198 GLY A C 1
ATOM 1502 O O . GLY A 1 198 ? -5.172 26.156 7.746 1 92.44 198 GLY A O 1
ATOM 1503 N N . THR A 1 199 ? -3.473 25.375 8.961 1 94.44 199 THR A N 1
ATOM 1504 C CA . THR A 1 199 ? -2.936 26.719 9.156 1 94.44 199 THR A CA 1
ATOM 1505 C C . THR A 1 199 ? -2.598 27.359 7.812 1 94.44 199 THR A C 1
ATOM 1507 O O . THR A 1 199 ? -2.863 28.547 7.605 1 94.44 199 THR A O 1
ATOM 1510 N N . ALA A 1 200 ? -2.016 26.594 6.938 1 93.75 200 ALA A N 1
ATOM 1511 C CA . ALA A 1 200 ? -1.674 27.125 5.625 1 93.75 200 ALA A CA 1
ATOM 1512 C C . ALA A 1 200 ? -2.928 27.516 4.852 1 93.75 200 ALA A C 1
ATOM 1514 O O . ALA A 1 200 ? -2.93 28.516 4.129 1 93.75 200 ALA A O 1
ATOM 1515 N N . ASP A 1 201 ? -3.979 26.766 4.938 1 94.44 201 ASP A N 1
ATOM 1516 C CA . ASP A 1 201 ? -5.242 27.094 4.281 1 94.44 201 ASP A CA 1
ATOM 1517 C C . ASP A 1 201 ? -5.82 28.406 4.801 1 94.44 201 ASP A C 1
ATOM 1519 O O . ASP A 1 201 ? -6.305 29.219 4.023 1 94.44 201 ASP A O 1
ATOM 1523 N N . THR A 1 202 ? -5.824 28.547 6.066 1 97.12 202 THR A N 1
ATOM 1524 C CA . THR A 1 202 ? -6.332 29.766 6.695 1 97.12 202 THR A CA 1
ATOM 1525 C C . THR A 1 202 ? -5.504 30.984 6.27 1 97.12 202 THR A C 1
ATOM 1527 O O . THR A 1 202 ? -6.059 32.031 5.941 1 97.12 202 THR A O 1
ATOM 1530 N N . MET A 1 203 ? -4.215 30.828 6.246 1 97.5 203 MET A N 1
ATOM 1531 C CA . MET A 1 203 ? -3.33 31.938 5.895 1 97.5 203 MET A CA 1
ATOM 1532 C C . MET A 1 203 ? -3.492 32.312 4.43 1 97.5 203 MET A C 1
ATOM 1534 O O . MET A 1 203 ? -3.357 33.5 4.07 1 97.5 203 MET A O 1
ATOM 1538 N N . GLU A 1 204 ? -3.797 31.375 3.652 1 96.12 204 GLU A N 1
ATOM 1539 C CA . GLU A 1 204 ? -3.98 31.609 2.225 1 96.12 204 GLU A CA 1
ATOM 1540 C C . GLU A 1 204 ? -5.145 32.562 1.968 1 96.12 204 GLU A C 1
ATOM 1542 O O . GLU A 1 204 ? -5.211 33.188 0.917 1 96.12 204 GLU A O 1
ATOM 1547 N N . VAL A 1 205 ? -6.039 32.625 2.873 1 96.81 205 VAL A N 1
ATOM 1548 C CA . VAL A 1 205 ? -7.137 33.594 2.785 1 96.81 205 VAL A CA 1
ATOM 1549 C C . VAL A 1 205 ? -6.586 35 2.803 1 96.81 205 VAL A C 1
ATOM 1551 O O . VAL A 1 205 ? -7.152 35.906 2.172 1 96.81 205 VAL A O 1
ATOM 1554 N N . PHE A 1 206 ? -5.473 35.219 3.451 1 97.56 206 PHE A N 1
ATOM 1555 C CA . PHE A 1 206 ? -4.91 36.531 3.672 1 97.56 206 PHE A CA 1
ATOM 1556 C C . PHE A 1 206 ? -3.828 36.844 2.645 1 97.56 206 PHE A C 1
ATOM 1558 O O . PHE A 1 206 ? -3.689 37.969 2.201 1 97.56 206 PHE A O 1
ATOM 1565 N N . CYS A 1 207 ? -2.977 35.844 2.393 1 97.81 207 CYS A N 1
ATOM 1566 C CA . CYS A 1 207 ? -1.721 36.094 1.7 1 97.81 207 CYS A CA 1
ATOM 1567 C C . CYS A 1 207 ? -1.187 34.844 1.038 1 97.81 207 CYS A C 1
ATOM 1569 O O . CYS A 1 207 ? -1.781 33.781 1.165 1 97.81 207 CYS A O 1
ATOM 1571 N N . ASP A 1 208 ? -0.093 35.031 0.342 1 97.25 208 ASP A N 1
ATOM 1572 C CA . ASP A 1 208 ? 0.58 33.875 -0.237 1 97.25 208 ASP A CA 1
ATOM 1573 C C . ASP A 1 208 ? 1.227 33 0.849 1 97.25 208 ASP A C 1
ATOM 1575 O O . ASP A 1 208 ? 1.666 33.531 1.877 1 97.25 208 ASP A O 1
ATOM 1579 N N . VAL A 1 209 ? 1.269 31.719 0.619 1 96.38 209 VAL A N 1
ATOM 1580 C CA . VAL A 1 209 ? 1.88 30.844 1.613 1 96.38 209 VAL A CA 1
ATOM 1581 C C . VAL A 1 209 ? 2.994 30.031 0.967 1 96.38 209 VAL A C 1
ATOM 1583 O O . VAL A 1 209 ? 3.703 29.281 1.648 1 96.38 209 VAL A O 1
ATOM 1586 N N . GLU A 1 210 ? 3.201 30.109 -0.304 1 93.06 210 GLU A N 1
ATOM 1587 C CA . GLU A 1 210 ? 4.254 29.406 -1.021 1 93.06 210 GLU A CA 1
ATOM 1588 C C . GLU A 1 210 ? 5.43 30.328 -1.331 1 93.06 210 GLU A C 1
ATOM 1590 O O . GLU A 1 210 ? 5.281 31.297 -2.064 1 93.06 210 GLU A O 1
ATOM 1595 N N . PHE A 1 211 ? 6.52 30.016 -0.818 1 93.75 211 PHE A N 1
ATOM 1596 C CA . PHE A 1 211 ? 7.723 30.828 -0.997 1 93.75 211 PHE A CA 1
ATOM 1597 C C . PHE A 1 211 ? 8.961 29.938 -1.087 1 93.75 211 PHE A C 1
ATOM 1599 O O . PHE A 1 211 ? 8.945 28.797 -0.623 1 93.75 211 PHE A O 1
ATOM 1606 N N . SER A 1 212 ? 10 30.422 -1.693 1 91.44 212 SER A N 1
ATOM 1607 C CA . SER A 1 212 ? 11.297 29.75 -1.664 1 91.44 212 SER A CA 1
ATOM 1608 C C . SER A 1 212 ? 11.992 29.953 -0.321 1 91.44 212 SER A C 1
ATOM 1610 O O . SER A 1 212 ? 11.594 30.812 0.469 1 91.44 212 SER A O 1
ATOM 1612 N N . ILE A 1 213 ? 13.008 29.203 -0.108 1 91.12 213 ILE A N 1
ATOM 1613 C CA . ILE A 1 213 ? 13.766 29.297 1.138 1 91.12 213 ILE A CA 1
ATOM 1614 C C . ILE A 1 213 ? 14.359 30.688 1.272 1 91.12 213 ILE A C 1
ATOM 1616 O O . ILE A 1 213 ? 14.352 31.281 2.359 1 91.12 213 ILE A O 1
ATOM 1620 N N . GLU A 1 214 ? 14.836 31.188 0.157 1 93.38 214 GLU A N 1
ATOM 1621 C CA . GLU A 1 214 ? 15.43 32.531 0.159 1 93.38 214 GLU A CA 1
ATOM 1622 C C . GLU A 1 214 ? 14.391 33.594 0.511 1 93.38 214 GLU A C 1
ATOM 1624 O O . GLU A 1 214 ? 14.68 34.5 1.278 1 93.38 214 GLU A O 1
ATOM 1629 N N . GLU A 1 215 ? 13.281 33.438 -0.049 1 95.19 215 GLU A N 1
ATOM 1630 C CA . GLU A 1 215 ? 12.203 34.375 0.245 1 95.19 215 GLU A CA 1
ATOM 1631 C C . GLU A 1 215 ? 11.781 34.281 1.709 1 95.19 215 GLU A C 1
ATOM 1633 O O . GLU A 1 215 ? 11.492 35.312 2.338 1 95.19 215 GLU A O 1
ATOM 1638 N N . ILE A 1 216 ? 11.75 33.125 2.24 1 95.31 216 ILE A N 1
ATOM 1639 C CA . ILE A 1 216 ? 11.383 32.906 3.633 1 95.31 216 ILE A CA 1
ATOM 1640 C C . ILE A 1 216 ? 12.383 33.594 4.547 1 95.31 216 ILE A C 1
ATOM 1642 O O . ILE A 1 216 ? 11.992 34.281 5.508 1 95.31 216 ILE A O 1
ATOM 1646 N N . ARG A 1 217 ? 13.633 33.5 4.25 1 94.81 217 ARG A N 1
ATOM 1647 C CA . ARG A 1 217 ? 14.68 34.156 5.035 1 94.81 217 ARG A CA 1
ATOM 1648 C C . ARG A 1 217 ? 14.492 35.656 5.039 1 94.81 217 ARG A C 1
ATOM 1650 O O . ARG A 1 217 ? 14.656 36.312 6.078 1 94.81 217 ARG A O 1
ATOM 1657 N N . GLU A 1 218 ? 14.156 36.125 3.881 1 96.31 218 GLU A N 1
ATOM 1658 C CA . GLU A 1 218 ? 13.961 37.562 3.756 1 96.31 218 GLU A CA 1
ATOM 1659 C C . GLU A 1 218 ? 12.75 38.031 4.562 1 96.31 218 GLU A C 1
ATOM 1661 O O . GLU A 1 218 ? 12.812 39.062 5.23 1 96.31 218 GLU A O 1
ATOM 1666 N N . ILE A 1 219 ? 11.688 37.281 4.496 1 97.5 219 ILE A N 1
ATOM 1667 C CA . ILE A 1 219 ? 10.469 37.625 5.227 1 97.5 219 ILE A CA 1
ATOM 1668 C C . ILE A 1 219 ? 10.75 37.625 6.727 1 97.5 219 ILE A C 1
ATOM 1670 O O . ILE A 1 219 ? 10.352 38.531 7.449 1 97.5 219 ILE A O 1
ATOM 1674 N N . VAL A 1 220 ? 11.445 36.594 7.188 1 97.44 220 VAL A N 1
ATOM 1675 C CA . VAL A 1 220 ? 11.711 36.438 8.609 1 97.44 220 VAL A CA 1
ATOM 1676 C C . VAL A 1 220 ? 12.68 37.5 9.094 1 97.44 220 VAL A C 1
ATOM 1678 O O . VAL A 1 220 ? 12.57 38 10.219 1 97.44 220 VAL A O 1
ATOM 1681 N N . LYS A 1 221 ? 13.602 37.844 8.219 1 96 221 LYS A N 1
ATOM 1682 C CA . LYS A 1 221 ? 14.516 38.938 8.555 1 96 221 LYS A CA 1
ATOM 1683 C C . LYS A 1 221 ? 13.758 40.25 8.773 1 96 221 LYS A C 1
ATOM 1685 O O . LYS A 1 221 ? 14.078 41.031 9.68 1 96 221 LYS A O 1
ATOM 1690 N N . GLU A 1 222 ? 12.805 40.406 7.988 1 96.62 222 GLU A N 1
ATOM 1691 C CA . GLU A 1 222 ? 12.047 41.656 7.992 1 96.62 222 GLU A CA 1
ATOM 1692 C C . GLU A 1 222 ? 11.047 41.688 9.141 1 96.62 222 GLU A C 1
ATOM 1694 O O . GLU A 1 222 ? 10.883 42.719 9.797 1 96.62 222 GLU A O 1
ATOM 1699 N N . THR A 1 223 ? 10.328 40.625 9.422 1 97.62 223 THR A N 1
ATOM 1700 C CA . THR A 1 223 ? 9.148 40.656 10.289 1 97.62 223 THR A CA 1
ATOM 1701 C C . THR A 1 223 ? 9.383 39.844 11.562 1 97.62 223 THR A C 1
ATOM 1703 O O . THR A 1 223 ? 8.633 39.969 12.531 1 97.62 223 THR A O 1
ATOM 1706 N N . GLY A 1 224 ? 10.43 39.031 11.539 1 96.88 224 GLY A N 1
ATOM 1707 C CA . GLY A 1 224 ? 10.703 38.156 12.688 1 96.88 224 GLY A CA 1
ATOM 1708 C C . GLY A 1 224 ? 9.992 36.844 12.617 1 96.88 224 GLY A C 1
ATOM 1709 O O . GLY A 1 224 ? 10.352 35.906 13.328 1 96.88 224 GLY A O 1
ATOM 1710 N N . GLY A 1 225 ? 9.016 36.781 11.781 1 97.12 225 GLY A N 1
ATOM 1711 C CA . GLY A 1 225 ? 8.266 35.531 11.625 1 97.12 225 GLY A CA 1
ATOM 1712 C C . GLY A 1 225 ? 7.582 35.406 10.273 1 97.12 225 GLY A C 1
ATOM 1713 O O . GLY A 1 225 ? 7.527 36.375 9.516 1 97.12 225 GLY A O 1
ATOM 1714 N N . CYS A 1 226 ? 7.121 34.219 9.977 1 96.88 226 CYS A N 1
ATOM 1715 C CA . CYS A 1 226 ? 6.32 33.969 8.789 1 96.88 226 CYS A CA 1
ATOM 1716 C C . CYS A 1 226 ? 5.367 32.812 9.016 1 96.88 226 CYS A C 1
ATOM 1718 O O . CYS A 1 226 ? 5.473 32.094 10.016 1 96.88 226 CYS A O 1
ATOM 1720 N N . LEU A 1 227 ? 4.395 32.656 8.266 1 96.88 227 LEU A N 1
ATOM 1721 C CA . LEU A 1 227 ? 3.438 31.562 8.219 1 96.88 227 LEU A CA 1
ATOM 1722 C C . LEU A 1 227 ? 3.336 30.984 6.816 1 96.88 227 LEU A C 1
ATOM 1724 O O . LEU A 1 227 ? 2.486 31.406 6.027 1 96.88 227 LEU A O 1
ATOM 1728 N N . VAL A 1 228 ? 4.148 30 6.559 1 95.19 228 VAL A N 1
ATOM 1729 C CA . VAL A 1 228 ? 4.258 29.516 5.184 1 95.19 228 VAL A CA 1
ATOM 1730 C C . VAL A 1 228 ? 3.926 28.031 5.125 1 95.19 228 VAL A C 1
ATOM 1732 O O . VAL A 1 228 ? 3.945 27.344 6.148 1 95.19 228 VAL A O 1
ATOM 1735 N N . TRP A 1 229 ? 3.562 27.578 4.012 1 90.69 229 TRP A N 1
ATOM 1736 C CA . TRP A 1 229 ? 3.307 26.156 3.779 1 90.69 229 TRP A CA 1
ATOM 1737 C C . TRP A 1 229 ? 4.613 25.391 3.607 1 90.69 229 TRP A C 1
ATOM 1739 O O . TRP A 1 229 ? 5.387 25.672 2.689 1 90.69 229 TRP A O 1
ATOM 1749 N N . GLY A 1 230 ? 4.816 24.406 4.441 1 84.56 230 GLY A N 1
ATOM 1750 C CA . GLY A 1 230 ? 6.055 23.641 4.43 1 84.56 230 GLY A CA 1
ATOM 1751 C C . GLY A 1 230 ? 6.219 22.781 3.189 1 84.56 230 GLY A C 1
ATOM 1752 O O . GLY A 1 230 ? 7.34 22.453 2.799 1 84.56 230 GLY A O 1
ATOM 1753 N N . GLY A 1 231 ? 5.145 22.375 2.566 1 75.88 231 GLY A N 1
ATOM 1754 C CA . GLY A 1 231 ? 5.195 21.5 1.396 1 75.88 231 GLY A CA 1
ATOM 1755 C C . GLY A 1 231 ? 5.812 22.172 0.185 1 75.88 231 GLY A C 1
ATOM 1756 O O . GLY A 1 231 ? 6.305 21.5 -0.722 1 75.88 231 GLY A O 1
ATOM 1757 N N . ALA A 1 232 ? 5.844 23.469 0.222 1 70.25 232 ALA A N 1
ATOM 1758 C CA . ALA A 1 232 ? 6.375 24.219 -0.913 1 70.25 232 ALA A CA 1
ATOM 1759 C C . ALA A 1 232 ? 7.898 24.156 -0.942 1 70.25 232 ALA A C 1
ATOM 1761 O O . ALA A 1 232 ? 8.508 24.312 -2.002 1 70.25 232 ALA A O 1
ATOM 1762 N N . VAL A 1 233 ? 8.555 24.062 0.13 1 75.56 233 VAL A N 1
ATOM 1763 C CA . VAL A 1 233 ? 10.016 24.109 0.19 1 75.56 233 VAL A CA 1
ATOM 1764 C C . VAL A 1 233 ? 10.562 22.703 0.393 1 75.56 233 VAL A C 1
ATOM 1766 O O . VAL A 1 233 ? 11.781 22.5 0.363 1 75.56 233 VAL A O 1
ATOM 1769 N N . ASN A 1 234 ? 9.898 21.656 0.248 1 73.19 234 ASN A N 1
ATOM 1770 C CA . ASN A 1 234 ? 10.328 20.266 0.347 1 73.19 234 ASN A CA 1
ATOM 1771 C C . ASN A 1 234 ? 11.18 20.031 1.592 1 73.19 234 ASN A C 1
ATOM 1773 O O . ASN A 1 234 ? 12.242 19.406 1.514 1 73.19 234 ASN A O 1
ATOM 1777 N N . LEU A 1 235 ? 10.945 20.609 2.74 1 79.31 235 LEU A N 1
ATOM 1778 C CA . LEU A 1 235 ? 11.703 20.5 3.979 1 79.31 235 LEU A CA 1
ATOM 1779 C C . LEU A 1 235 ? 11.648 19.078 4.535 1 79.31 235 LEU A C 1
ATOM 1781 O O . LEU A 1 235 ? 12.586 18.641 5.199 1 79.31 235 LEU A O 1
ATOM 1785 N N . SER A 1 236 ? 10.617 18.406 4.383 1 84.81 236 SER A N 1
ATOM 1786 C CA . SER A 1 236 ? 10.469 17.047 4.891 1 84.81 236 SER A CA 1
ATOM 1787 C C . SER A 1 236 ? 9.75 16.156 3.883 1 84.81 236 SER A C 1
ATOM 1789 O O . SER A 1 236 ? 8.664 15.648 4.16 1 84.81 236 SER A O 1
ATOM 1791 N N . PRO A 1 237 ? 10.445 15.922 2.803 1 84.12 237 PRO A N 1
ATOM 1792 C CA . PRO A 1 237 ? 9.789 15.195 1.71 1 84.12 237 PRO A CA 1
ATOM 1793 C C . PRO A 1 237 ? 9.375 13.781 2.109 1 84.12 237 PRO A C 1
ATOM 1795 O O . PRO A 1 237 ? 8.336 13.289 1.658 1 84.12 237 PRO A O 1
ATOM 1798 N N . VAL A 1 238 ? 10.195 13.125 2.938 1 91.75 238 VAL A N 1
ATOM 1799 C CA . VAL A 1 238 ? 9.875 11.766 3.361 1 91.75 238 VAL A CA 1
ATOM 1800 C C . VAL A 1 238 ? 8.617 11.766 4.219 1 91.75 238 VAL A C 1
ATOM 1802 O O . VAL A 1 238 ? 7.746 10.906 4.062 1 91.75 238 VAL A O 1
ATOM 1805 N N . ASP A 1 239 ? 8.516 12.711 5.113 1 91.25 239 ASP A N 1
ATOM 1806 C CA . ASP A 1 239 ? 7.332 12.828 5.953 1 91.25 239 ASP A CA 1
ATOM 1807 C C . ASP A 1 239 ? 6.074 13.016 5.105 1 91.25 239 ASP A C 1
ATOM 1809 O O . ASP A 1 239 ? 5.023 12.453 5.414 1 91.25 239 ASP A O 1
ATOM 1813 N N . ASP A 1 240 ? 6.172 13.828 4.121 1 83.81 240 ASP A N 1
ATOM 1814 C CA . ASP A 1 240 ? 5.035 14.078 3.238 1 83.81 240 ASP A CA 1
ATOM 1815 C C . ASP A 1 240 ? 4.555 12.781 2.586 1 83.81 240 ASP A C 1
ATOM 1817 O O . ASP A 1 240 ? 3.348 12.562 2.461 1 83.81 240 ASP A O 1
ATOM 1821 N N . GLN A 1 241 ? 5.477 12.016 2.156 1 84.88 241 GLN A N 1
ATOM 1822 C CA . GLN A 1 241 ? 5.137 10.742 1.526 1 84.88 241 GLN A CA 1
ATOM 1823 C C . GLN A 1 241 ? 4.484 9.789 2.525 1 84.88 241 GLN A C 1
ATOM 1825 O O . GLN A 1 241 ? 3.527 9.086 2.189 1 84.88 241 GLN A O 1
ATOM 1830 N N . ILE A 1 242 ? 5.023 9.781 3.717 1 93 242 ILE A N 1
ATOM 1831 C CA . ILE A 1 242 ? 4.48 8.906 4.746 1 93 242 ILE A CA 1
ATOM 1832 C C . ILE A 1 242 ? 3.066 9.352 5.113 1 93 242 ILE A C 1
ATOM 1834 O O . ILE A 1 242 ? 2.168 8.516 5.262 1 93 242 ILE A O 1
ATOM 1838 N N . ILE A 1 243 ? 2.844 10.617 5.203 1 87.12 243 ILE A N 1
ATOM 1839 C CA . ILE A 1 243 ? 1.532 11.164 5.539 1 87.12 243 ILE A CA 1
ATOM 1840 C C . ILE A 1 243 ? 0.525 10.789 4.453 1 87.12 243 ILE A C 1
ATOM 1842 O O . ILE A 1 243 ? -0.62 10.445 4.75 1 87.12 243 ILE A O 1
ATOM 1846 N N . ARG A 1 244 ? 0.952 10.891 3.273 1 78.38 244 ARG A N 1
ATOM 1847 C CA . ARG A 1 244 ? 0.102 10.523 2.145 1 78.38 244 ARG A CA 1
ATOM 1848 C C . ARG A 1 244 ? -0.38 9.086 2.27 1 78.38 244 ARG A C 1
ATOM 1850 O O . ARG A 1 244 ? -1.506 8.766 1.88 1 78.38 244 ARG A O 1
ATOM 1857 N N . ALA A 1 245 ? 0.46 8.227 2.752 1 86.19 245 ALA A N 1
ATOM 1858 C CA . ALA A 1 245 ? 0.121 6.812 2.904 1 86.19 245 ALA A CA 1
ATOM 1859 C C . ALA A 1 245 ? -0.73 6.582 4.148 1 86.19 245 ALA A C 1
ATOM 1861 O O . ALA A 1 245 ? -1.595 5.703 4.168 1 86.19 245 ALA A O 1
ATOM 1862 N N . GLU A 1 246 ? -0.563 7.406 5.164 1 90.44 246 GLU A N 1
ATOM 1863 C CA . GLU A 1 246 ? -1.259 7.246 6.438 1 90.44 246 GLU A CA 1
ATOM 1864 C C . GLU A 1 246 ? -2.689 7.77 6.355 1 90.44 246 GLU A C 1
ATOM 1866 O O . GLU A 1 246 ? -3.592 7.227 6.996 1 90.44 246 GLU A O 1
ATOM 1871 N N . THR A 1 247 ? -2.916 8.742 5.602 1 81 247 THR A N 1
ATOM 1872 C CA . THR A 1 247 ? -4.148 9.523 5.621 1 81 247 THR A CA 1
ATOM 1873 C C . THR A 1 247 ? -5.336 8.672 5.199 1 81 247 THR A C 1
ATOM 1875 O O . THR A 1 247 ? -6.352 8.617 5.898 1 81 247 THR A O 1
ATOM 1878 N N . PRO A 1 248 ? -5.195 7.965 4.082 1 76.75 248 PRO A N 1
ATOM 1879 C CA . PRO A 1 248 ? -6.352 7.164 3.678 1 76.75 248 PRO A CA 1
ATOM 1880 C C . PRO A 1 248 ? -6.691 6.066 4.684 1 76.75 248 PRO A C 1
ATOM 1882 O O . PRO A 1 248 ? -7.84 5.625 4.758 1 76.75 248 PRO A O 1
ATOM 1885 N N . LEU A 1 249 ? -5.695 5.656 5.457 1 86.19 249 LEU A N 1
ATOM 1886 C CA . LEU A 1 249 ? -5.867 4.574 6.422 1 86.19 249 LEU A CA 1
ATOM 1887 C C . LEU A 1 249 ? -6.199 5.129 7.805 1 86.19 249 LEU A C 1
ATOM 1889 O O . LEU A 1 249 ? -6.52 4.371 8.719 1 86.19 249 LEU A O 1
ATOM 1893 N N . SER A 1 250 ? -6.129 6.465 7.918 1 82.88 250 SER A N 1
ATOM 1894 C CA . SER A 1 250 ? -6.352 7.117 9.203 1 82.88 250 SER A CA 1
ATOM 1895 C C . SER A 1 250 ? -5.461 6.516 10.289 1 82.88 250 SER A C 1
ATOM 1897 O O . SER A 1 250 ? -5.941 6.156 11.359 1 82.88 250 SER A O 1
ATOM 1899 N N . LEU A 1 251 ? -4.203 6.273 9.906 1 90.06 251 LEU A N 1
ATOM 1900 C CA . LEU A 1 251 ? -3.221 5.75 10.852 1 90.06 251 LEU A CA 1
ATOM 1901 C C . LEU A 1 251 ? -2.34 6.867 11.391 1 90.0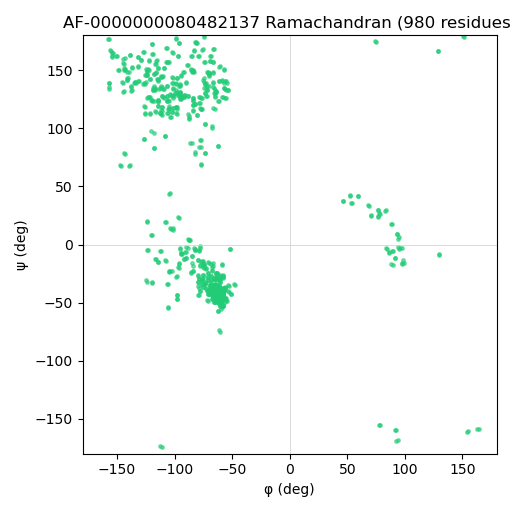6 251 LEU A C 1
ATOM 1903 O O . LEU A 1 251 ? -1.979 7.793 10.664 1 90.06 251 LEU A O 1
ATOM 1907 N N . ASP A 1 252 ? -2.092 6.789 12.672 1 88.69 252 ASP A N 1
ATOM 1908 C CA . ASP A 1 252 ? -1.225 7.777 13.312 1 88.69 252 ASP A CA 1
ATOM 1909 C C . ASP A 1 252 ? -0.43 7.148 14.453 1 88.69 252 ASP A C 1
ATOM 1911 O O . ASP A 1 252 ? -0.569 7.555 15.609 1 88.69 252 ASP A O 1
ATOM 1915 N N . PRO A 1 253 ? 0.483 6.266 14.102 1 93.19 253 PRO A N 1
ATOM 1916 C CA . PRO A 1 253 ? 1.239 5.629 15.188 1 93.19 253 PRO A CA 1
ATOM 1917 C C . PRO A 1 253 ? 2.133 6.613 15.938 1 93.19 253 PRO A C 1
ATOM 1919 O O . PRO A 1 253 ? 2.717 7.516 15.32 1 93.19 253 PRO A O 1
ATOM 1922 N N . LYS A 1 254 ? 2.355 6.418 17.203 1 93.69 254 LYS A N 1
ATOM 1923 C CA . LYS A 1 254 ? 3.014 7.348 18.109 1 93.69 254 LYS A CA 1
ATOM 1924 C C . LYS A 1 254 ? 4.434 7.664 17.641 1 93.69 254 LYS A C 1
ATOM 1926 O O . LYS A 1 254 ? 4.805 8.828 17.516 1 93.69 254 LYS A O 1
ATOM 1931 N N . GLY A 1 255 ? 5.219 6.648 17.453 1 96.19 255 GLY A N 1
ATOM 1932 C CA . GLY A 1 255 ? 6.598 6.867 17.047 1 96.19 255 GLY A CA 1
ATOM 1933 C C . GLY A 1 255 ? 6.723 7.652 15.75 1 96.19 255 GLY A C 1
ATOM 1934 O O . GLY A 1 255 ? 7.586 8.523 15.633 1 96.19 255 GLY A O 1
ATOM 1935 N N . GLN A 1 256 ? 5.863 7.289 14.789 1 96.5 256 GLN A N 1
ATOM 1936 C CA . GLN A 1 256 ? 5.879 7.977 13.508 1 96.5 256 GLN A CA 1
ATOM 1937 C C . GLN A 1 256 ? 5.418 9.422 13.648 1 96.5 256 GLN A C 1
ATOM 1939 O O . GLN A 1 256 ? 5.91 10.312 12.945 1 96.5 256 GLN A O 1
ATOM 1944 N N . LEU A 1 257 ? 4.434 9.68 14.477 1 95.12 257 LEU A N 1
ATOM 1945 C CA . LEU A 1 257 ? 3.945 11.023 14.766 1 95.12 257 LEU A CA 1
ATOM 1946 C C . LEU A 1 257 ? 5.07 11.906 15.289 1 95.12 257 LEU A C 1
ATOM 1948 O O . LEU A 1 257 ? 5.25 13.031 14.82 1 95.12 257 LEU A O 1
ATOM 1952 N N . ILE A 1 258 ? 5.816 11.391 16.219 1 97.44 258 ILE A N 1
ATOM 1953 C CA . ILE A 1 258 ? 6.922 12.117 16.828 1 97.44 258 ILE A CA 1
ATOM 1954 C C . ILE A 1 258 ? 7.977 12.43 15.766 1 97.44 258 ILE A C 1
ATOM 1956 O O . ILE A 1 258 ? 8.445 13.57 15.664 1 97.44 258 ILE A O 1
ATOM 1960 N N . ALA A 1 259 ? 8.312 11.398 15.008 1 97.38 259 ALA A N 1
ATOM 1961 C CA . ALA A 1 259 ? 9.305 11.578 13.953 1 97.38 259 ALA A CA 1
ATOM 1962 C C . ALA A 1 259 ? 8.844 12.625 12.938 1 97.38 259 ALA A C 1
ATOM 1964 O O . ALA A 1 259 ? 9.641 13.438 12.469 1 97.38 259 ALA A O 1
ATOM 1965 N N . SER A 1 260 ? 7.605 12.57 12.586 1 94.81 260 SER A N 1
ATOM 1966 C CA . SER A 1 260 ? 7.02 13.508 11.633 1 94.81 260 SER A CA 1
ATOM 1967 C C . SER A 1 260 ? 7.133 14.945 12.133 1 94.81 260 SER A C 1
ATOM 1969 O O . SER A 1 260 ? 7.656 15.812 11.43 1 94.81 260 SER A O 1
ATOM 1971 N N . VAL A 1 261 ? 6.699 15.188 13.336 1 94.75 261 VAL A N 1
ATOM 1972 C CA . VAL A 1 261 ? 6.656 16.531 13.898 1 94.75 261 VAL A CA 1
ATOM 1973 C C . VAL A 1 261 ? 8.078 17.062 14.07 1 94.75 261 VAL A C 1
ATOM 1975 O O . VAL A 1 261 ? 8.398 18.156 13.602 1 94.75 261 VAL A O 1
ATOM 1978 N N . LEU A 1 262 ? 8.953 16.297 14.664 1 96.69 262 LEU A N 1
ATOM 1979 C CA . LEU A 1 262 ? 10.266 16.797 15.07 1 96.69 262 LEU A CA 1
ATOM 1980 C C . LEU A 1 262 ? 11.195 16.906 13.867 1 96.69 262 LEU A C 1
ATOM 1982 O O . LEU A 1 262 ? 12.047 17.797 13.812 1 96.69 262 LEU A O 1
ATOM 1986 N N . SER A 1 263 ? 11.047 15.992 12.914 1 94.88 263 SER A N 1
ATOM 1987 C CA . SER A 1 263 ? 11.883 16.109 11.719 1 94.88 263 SER A CA 1
ATOM 1988 C C . SER A 1 263 ? 11.586 17.391 10.953 1 94.88 263 SER A C 1
ATOM 1990 O O . SER A 1 263 ? 12.5 18.047 10.453 1 94.88 263 SER A O 1
ATOM 1992 N N . LYS A 1 264 ? 10.312 17.75 10.859 1 92.38 264 LYS A N 1
ATOM 1993 C CA . LYS A 1 264 ? 9.922 18.984 10.18 1 92.38 264 LYS A CA 1
ATOM 1994 C C . LYS A 1 264 ? 10.461 20.203 10.906 1 92.38 264 LYS A C 1
ATOM 1996 O O . LYS A 1 264 ? 10.945 21.141 10.273 1 92.38 264 LYS A O 1
ATOM 2001 N N . LYS A 1 265 ? 10.359 20.203 12.195 1 94.12 265 LYS A N 1
ATOM 2002 C CA . LYS A 1 265 ? 10.852 21.328 12.992 1 94.12 265 LYS A CA 1
ATOM 2003 C C . LYS A 1 265 ? 12.367 21.469 12.867 1 94.12 265 LYS A C 1
ATOM 2005 O O . LYS A 1 265 ? 12.891 22.578 12.719 1 94.12 265 LYS A O 1
ATOM 2010 N N . LYS A 1 266 ? 13.008 20.344 12.977 1 94.19 266 LYS A N 1
ATOM 2011 C CA . LYS A 1 266 ? 14.461 20.359 12.867 1 94.19 266 LYS A CA 1
ATOM 2012 C C . LYS A 1 266 ? 14.906 20.844 11.492 1 94.19 266 LYS A C 1
ATOM 2014 O O . LYS A 1 266 ? 15.836 21.641 11.383 1 94.19 266 LYS A O 1
ATOM 2019 N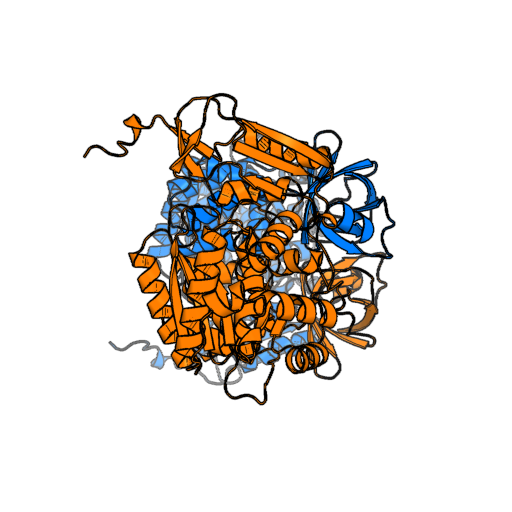 N . SER A 1 267 ? 14.273 20.391 10.477 1 92.06 267 SER A N 1
ATOM 2020 C CA . SER A 1 267 ? 14.633 20.766 9.109 1 92.06 267 SER A CA 1
ATOM 2021 C C . SER A 1 267 ? 14.375 22.25 8.859 1 92.06 267 SER A C 1
ATOM 2023 O O . SER A 1 267 ? 15.047 22.875 8.039 1 92.06 267 SER A O 1
ATOM 2025 N N . ALA A 1 268 ? 13.406 22.828 9.539 1 92.31 268 ALA A N 1
ATOM 2026 C CA . ALA A 1 268 ? 13.086 24.25 9.414 1 92.31 268 ALA A CA 1
ATOM 2027 C C . ALA A 1 268 ? 14.07 25.109 10.211 1 92.31 268 ALA A C 1
ATOM 2029 O O . ALA A 1 268 ? 14.023 26.328 10.141 1 92.31 268 ALA A O 1
ATOM 2030 N N . GLY A 1 269 ? 14.969 24.453 10.961 1 93.5 269 GLY A N 1
ATOM 2031 C CA . GLY A 1 269 ? 16.016 25.141 11.695 1 93.5 269 GLY A CA 1
ATOM 2032 C C . GLY A 1 269 ? 15.586 25.562 13.086 1 93.5 269 GLY A C 1
ATOM 2033 O O . GLY A 1 269 ? 16.266 26.375 13.734 1 93.5 269 GLY A O 1
ATOM 2034 N N . SER A 1 270 ? 14.555 25 13.602 1 96.19 270 SER A N 1
ATOM 2035 C CA . SER A 1 270 ? 14.047 25.375 14.922 1 96.19 270 SER A CA 1
ATOM 2036 C C . SER A 1 270 ? 14.953 24.844 16.031 1 96.19 270 SER A C 1
ATOM 2038 O O . SER A 1 270 ? 15.477 23.734 15.938 1 96.19 270 SER A O 1
ATOM 2040 N N . THR A 1 271 ? 15.18 25.672 17.016 1 97.25 271 THR A N 1
ATOM 2041 C CA . THR A 1 271 ? 15.969 25.266 18.172 1 97.25 271 THR A CA 1
ATOM 2042 C C . THR A 1 271 ? 15.07 25.031 19.391 1 97.25 271 THR A C 1
ATOM 2044 O O . THR A 1 271 ? 15.383 24.219 20.25 1 97.25 271 THR A O 1
ATOM 2047 N N . HIS A 1 272 ? 14.016 25.812 19.484 1 97.69 272 HIS A N 1
ATOM 2048 C CA . HIS A 1 272 ? 13.039 25.734 20.562 1 97.69 272 HIS A CA 1
ATOM 2049 C C . HIS A 1 272 ? 11.617 25.609 20.016 1 97.69 272 HIS A C 1
ATOM 2051 O O . HIS A 1 272 ? 11.281 26.219 19 1 97.69 272 HIS A O 1
ATOM 2057 N N . ALA A 1 273 ? 10.836 24.734 20.656 1 97.69 273 ALA A N 1
ATOM 2058 C CA . ALA A 1 273 ? 9.461 24.594 20.172 1 97.69 273 ALA A CA 1
ATOM 2059 C C . ALA A 1 273 ? 8.508 24.25 21.312 1 97.69 273 ALA A C 1
ATOM 2061 O O . ALA A 1 273 ? 8.914 23.625 22.297 1 97.69 273 ALA A O 1
ATOM 2062 N N . VAL A 1 274 ? 7.312 24.656 21.188 1 97.75 274 VAL A N 1
ATOM 2063 C CA . VAL A 1 274 ? 6.234 24.203 22.062 1 97.75 274 VAL A CA 1
ATOM 2064 C C . VAL A 1 274 ? 5.332 23.234 21.297 1 97.75 274 VAL A C 1
ATOM 2066 O O . VAL A 1 274 ? 4.926 23.516 20.172 1 97.75 274 VAL A O 1
ATOM 2069 N N . ILE A 1 275 ? 5.09 22.062 21.875 1 97.38 275 ILE A N 1
ATOM 2070 C CA . ILE A 1 275 ? 4.219 21.062 21.297 1 97.38 275 ILE A CA 1
ATOM 2071 C C . ILE A 1 275 ? 2.893 21.016 22.047 1 97.38 275 ILE A C 1
ATOM 2073 O O . ILE A 1 275 ? 2.861 20.672 23.234 1 97.38 275 ILE A O 1
ATOM 2077 N N . ASP A 1 276 ? 1.873 21.406 21.344 1 96.31 276 ASP A N 1
ATOM 2078 C CA . ASP A 1 276 ? 0.517 21.359 21.891 1 96.31 276 ASP A CA 1
ATOM 2079 C C . ASP A 1 276 ? -0.079 19.953 21.75 1 96.31 276 ASP A C 1
ATOM 2081 O O . ASP A 1 276 ? -0.221 19.453 20.641 1 96.31 276 ASP A O 1
ATOM 2085 N N . ILE A 1 277 ? -0.468 19.312 22.859 1 96.38 277 ILE A N 1
ATOM 2086 C CA . ILE A 1 277 ? -1.04 17.969 22.891 1 96.38 277 ILE A CA 1
ATOM 2087 C C . ILE A 1 277 ? -2.459 18.031 23.453 1 96.38 277 ILE A C 1
ATOM 2089 O O . ILE A 1 277 ? -2.676 17.766 24.641 1 96.38 277 ILE A O 1
ATOM 2093 N N . PRO A 1 278 ? -3.396 18.344 22.594 1 93.69 278 PRO A N 1
ATOM 2094 C CA . PRO A 1 278 ? -4.785 18.281 23.062 1 93.69 278 PRO A CA 1
ATOM 2095 C C . PRO A 1 278 ? -5.23 16.875 23.422 1 93.69 278 PRO A C 1
ATOM 2097 O O . PRO A 1 278 ? -4.938 15.922 22.688 1 93.69 278 PRO A O 1
ATOM 2100 N N . TYR A 1 279 ? -5.867 16.734 24.562 1 93.19 279 TYR A N 1
ATOM 2101 C CA . TYR A 1 279 ? -6.387 15.43 24.969 1 93.19 279 TYR A CA 1
ATOM 2102 C C . TYR A 1 279 ? -7.883 15.508 25.25 1 93.19 279 TYR A C 1
ATOM 2104 O O . TYR A 1 279 ? -8.383 16.547 25.688 1 93.19 279 TYR A O 1
ATOM 2112 N N . GLY A 1 280 ? -8.547 14.406 24.922 1 89.19 280 GLY A N 1
ATOM 2113 C CA . GLY A 1 280 ? -9.969 14.305 25.203 1 89.19 280 GLY A CA 1
ATOM 2114 C C . GLY A 1 280 ? -10.703 13.414 24.219 1 89.19 280 GLY A C 1
ATOM 2115 O O . GLY A 1 280 ? -10.102 12.891 23.281 1 89.19 280 GLY A O 1
ATOM 2116 N N . GLU A 1 281 ? -11.961 13.289 24.453 1 82.69 281 GLU A N 1
ATOM 2117 C CA . GLU A 1 281 ? -12.781 12.469 23.578 1 82.69 281 GLU A CA 1
ATOM 2118 C C . GLU A 1 281 ? -12.789 13.031 22.156 1 82.69 281 GLU A C 1
ATOM 2120 O O . GLU A 1 281 ? -13.047 14.219 21.953 1 82.69 281 GLU A O 1
ATOM 2125 N N . GLY A 1 282 ? -12.398 12.18 21.266 1 79.06 282 GLY A N 1
ATOM 2126 C CA . GLY A 1 282 ? -12.438 12.602 19.875 1 79.06 282 GLY A CA 1
ATOM 2127 C C . GLY A 1 282 ? -11.141 13.227 19.406 1 79.06 282 GLY A C 1
ATOM 2128 O O . GLY A 1 282 ? -10.953 13.453 18.219 1 79.06 282 GLY A O 1
ATOM 2129 N N . ALA A 1 283 ? -10.258 13.516 20.375 1 85.75 283 ALA A N 1
ATOM 2130 C CA . ALA A 1 283 ? -8.938 14.016 20 1 85.75 283 ALA A CA 1
ATOM 2131 C C . ALA A 1 283 ? -8.008 12.867 19.625 1 85.75 283 ALA A C 1
ATOM 2133 O O . ALA A 1 283 ? -8.398 11.695 19.688 1 85.75 283 ALA A O 1
ATOM 2134 N N . LYS A 1 284 ? -6.84 13.18 19.156 1 85.81 284 LYS A N 1
ATOM 2135 C CA . LYS A 1 284 ? -5.863 12.164 18.781 1 85.81 284 LYS A CA 1
ATOM 2136 C C . LYS A 1 284 ? -5.414 11.359 19.984 1 85.81 284 LYS A C 1
ATOM 2138 O O . LYS A 1 284 ? -5.008 10.203 19.859 1 85.81 284 LYS A O 1
ATOM 2143 N N . VAL A 1 285 ? -5.359 12.086 21.125 1 90.12 285 VAL A N 1
ATOM 2144 C CA . VAL A 1 285 ? -5.031 11.477 22.406 1 90.12 285 VAL A CA 1
ATOM 2145 C C . VAL A 1 285 ? -6.242 11.547 23.328 1 90.12 285 VAL A C 1
ATOM 2147 O O . VAL A 1 285 ? -6.742 12.633 23.641 1 90.12 285 VAL A O 1
ATOM 2150 N N . GLU A 1 286 ? -6.645 10.414 23.781 1 88.94 286 GLU A N 1
ATOM 2151 C CA . GLU A 1 286 ? -7.93 10.414 24.484 1 88.94 286 GLU A CA 1
ATOM 2152 C C . GLU A 1 286 ? -7.734 10.445 26 1 88.94 286 GLU A C 1
ATOM 2154 O O . GLU A 1 286 ? -8.562 11 26.719 1 88.94 286 GLU A O 1
ATOM 2159 N N . SER A 1 287 ? -6.586 9.898 26.453 1 92 287 SER A N 1
ATOM 2160 C CA . SER A 1 287 ? -6.391 9.852 27.891 1 92 287 SER A CA 1
ATOM 2161 C C . SER A 1 287 ? -5.219 10.734 28.312 1 92 287 SER A C 1
ATOM 2163 O O . SER A 1 287 ? -4.277 10.938 27.547 1 92 287 SER A O 1
ATOM 2165 N N . LEU A 1 288 ? -5.355 11.18 29.531 1 92.75 288 LEU A N 1
ATOM 2166 C CA . LEU A 1 288 ? -4.301 12.016 30.094 1 92.75 288 LEU A CA 1
ATOM 2167 C C . LEU A 1 288 ? -3.002 11.227 30.234 1 92.75 288 LEU A C 1
ATOM 2169 O O . LEU A 1 288 ? -1.916 11.781 30.031 1 92.75 288 LEU A O 1
ATOM 2173 N N . ALA A 1 289 ? -3.158 10 30.625 1 94.06 289 ALA A N 1
ATOM 2174 C CA . ALA A 1 289 ? -1.984 9.141 30.75 1 94.06 289 ALA A CA 1
ATOM 2175 C C . ALA A 1 289 ? -1.239 9.023 29.438 1 94.06 289 ALA A C 1
ATOM 2177 O O . ALA A 1 289 ? -0.009 9.102 29.391 1 94.06 289 ALA A O 1
ATOM 2178 N N . GLU A 1 290 ? -1.943 8.844 28.391 1 93.81 290 GLU A N 1
ATOM 2179 C CA . GLU A 1 290 ? -1.348 8.75 27.062 1 93.81 290 GLU A CA 1
ATOM 2180 C C . GLU A 1 290 ? -0.694 10.07 26.656 1 93.81 290 GLU A C 1
ATOM 2182 O O . GLU A 1 290 ? 0.355 10.078 26 1 93.81 290 GLU A O 1
ATOM 2187 N N . ALA A 1 291 ? -1.342 11.156 26.984 1 95.69 291 ALA A N 1
ATOM 2188 C CA . ALA A 1 291 ? -0.802 12.477 26.672 1 95.69 291 ALA A CA 1
ATOM 2189 C C . ALA A 1 291 ? 0.531 12.711 27.375 1 95.69 291 ALA A C 1
ATOM 2191 O O . ALA A 1 291 ? 1.467 13.25 26.781 1 95.69 291 ALA A O 1
ATOM 2192 N N . ARG A 1 292 ? 0.59 12.305 28.609 1 96.25 292 ARG A N 1
ATOM 2193 C CA . ARG A 1 292 ? 1.819 12.453 29.391 1 96.25 292 ARG A CA 1
ATOM 2194 C C . ARG A 1 292 ? 2.938 11.594 28.797 1 96.25 292 ARG A C 1
ATOM 2196 O O . ARG A 1 292 ? 4.082 12.039 28.703 1 96.25 292 ARG A O 1
ATOM 2203 N N . GLU A 1 293 ? 2.551 10.383 28.484 1 96.31 293 GLU A N 1
ATOM 2204 C CA . GLU A 1 293 ? 3.527 9.492 27.875 1 96.31 293 GLU A CA 1
ATOM 2205 C C . GLU A 1 293 ? 4.051 10.07 26.562 1 96.31 293 GLU A C 1
ATOM 2207 O O . GLU A 1 293 ? 5.254 10.016 26.297 1 96.31 293 GLU A O 1
ATOM 2212 N N . LEU A 1 294 ? 3.162 10.57 25.797 1 96.5 294 LEU A N 1
ATOM 2213 C CA . LEU A 1 294 ? 3.541 11.172 24.516 1 96.5 294 LEU A CA 1
ATOM 2214 C C . LEU A 1 294 ? 4.469 12.367 24.734 1 96.5 294 LEU A C 1
ATOM 2216 O O . LEU A 1 294 ? 5.449 12.531 24 1 96.5 294 LEU A O 1
ATOM 2220 N N . ALA A 1 295 ? 4.184 13.148 25.688 1 97.31 295 ALA A N 1
ATOM 2221 C CA . ALA A 1 295 ? 5.016 14.305 26.031 1 97.31 295 ALA A CA 1
ATOM 2222 C C . ALA A 1 295 ? 6.426 13.867 26.422 1 97.31 295 ALA A C 1
ATOM 2224 O O . ALA A 1 295 ? 7.41 14.484 26 1 97.31 295 ALA A O 1
ATOM 2225 N N . GLU A 1 296 ? 6.469 12.859 27.203 1 97.31 296 GLU A N 1
ATOM 2226 C CA . GLU A 1 296 ? 7.77 12.336 27.625 1 97.31 296 GLU A CA 1
ATOM 2227 C C . GLU A 1 296 ? 8.57 11.844 26.422 1 97.31 296 GLU A C 1
ATOM 2229 O O . GLU A 1 296 ? 9.781 12.055 26.344 1 97.31 296 GLU A O 1
ATOM 2234 N N . ASP A 1 297 ? 7.922 11.125 25.562 1 97.31 297 ASP A N 1
ATOM 2235 C CA . ASP A 1 297 ? 8.586 10.609 24.375 1 97.31 297 ASP A CA 1
ATOM 2236 C C . ASP A 1 297 ? 9.078 11.75 23.484 1 97.31 297 ASP A C 1
ATOM 2238 O O . ASP A 1 297 ? 10.188 11.68 22.953 1 97.31 297 ASP A O 1
ATOM 2242 N N . PHE A 1 298 ? 8.281 12.797 23.328 1 97.88 298 PHE A N 1
ATOM 2243 C CA . PHE A 1 298 ? 8.695 13.977 22.562 1 97.88 298 PHE A CA 1
ATOM 2244 C C . PHE A 1 298 ? 9.977 14.57 23.156 1 97.88 298 PHE A C 1
ATOM 2246 O O . PHE A 1 298 ? 10.898 14.922 22.406 1 97.88 298 PHE A O 1
ATOM 2253 N N . ASN A 1 299 ? 9.977 14.664 24.453 1 97.06 299 ASN A N 1
ATOM 2254 C CA . ASN A 1 299 ? 11.125 15.25 25.125 1 97.06 299 ASN A CA 1
ATOM 2255 C C . ASN A 1 299 ? 12.398 14.438 24.891 1 97.06 299 ASN A C 1
ATOM 2257 O O . ASN A 1 299 ? 13.453 15 24.609 1 97.06 299 ASN A O 1
ATOM 2261 N N . ARG A 1 300 ? 12.266 13.188 25 1 97.31 300 ARG A N 1
ATOM 2262 C CA . ARG A 1 300 ? 13.422 12.312 24.828 1 97.31 300 ARG A CA 1
ATOM 2263 C C . ARG A 1 300 ? 13.969 12.406 23.406 1 97.31 300 ARG A C 1
ATOM 2265 O O . ARG A 1 300 ? 15.18 12.516 23.203 1 97.31 300 ARG A O 1
ATOM 2272 N N . VAL A 1 301 ? 13.094 12.336 22.438 1 98 301 VAL A N 1
ATOM 2273 C CA . VAL A 1 301 ? 13.523 12.352 21.047 1 98 301 VAL A CA 1
ATOM 2274 C C . VAL A 1 301 ? 14.078 13.727 20.688 1 98 301 VAL A C 1
ATOM 2276 O O . VAL A 1 301 ? 15.055 13.836 19.938 1 98 301 VAL A O 1
ATOM 2279 N N . SER A 1 302 ? 13.477 14.789 21.219 1 97.62 302 SER A N 1
ATOM 2280 C CA . SER A 1 302 ? 13.961 16.141 20.922 1 97.62 302 SER A CA 1
ATOM 2281 C C . SER A 1 302 ? 15.352 16.359 21.5 1 97.62 302 SER A C 1
ATOM 2283 O O . SER A 1 302 ? 16.188 17.031 20.875 1 97.62 302 SER A O 1
ATOM 2285 N N . GLU A 1 303 ? 15.578 15.852 22.656 1 96.5 303 GLU A N 1
ATOM 2286 C CA . GLU A 1 303 ? 16.906 15.93 23.25 1 96.5 303 GLU A CA 1
ATOM 2287 C C . GLU A 1 303 ? 17.953 15.25 22.375 1 96.5 303 GLU A C 1
ATOM 2289 O O . GLU A 1 303 ? 19.062 15.766 22.203 1 96.5 303 GLU A O 1
ATOM 2294 N N . HIS A 1 304 ? 17.547 14.141 21.875 1 95.88 304 HIS A N 1
ATOM 2295 C CA . HIS A 1 304 ? 18.422 13.406 20.969 1 95.88 304 HIS A CA 1
ATOM 2296 C C . HIS A 1 304 ? 18.75 14.234 19.734 1 95.88 304 HIS A C 1
ATOM 2298 O O . HIS A 1 304 ? 19.844 14.117 19.172 1 95.88 304 HIS A O 1
ATOM 2304 N N . LEU A 1 305 ? 17.875 15.109 19.297 1 95.69 305 LEU A N 1
ATOM 2305 C CA . LEU A 1 305 ? 18.047 15.922 18.094 1 95.69 305 LEU A CA 1
ATOM 2306 C C . LEU A 1 305 ? 18.734 17.25 18.438 1 95.69 305 LEU A C 1
ATOM 2308 O O . LEU A 1 305 ? 19.047 18.031 17.531 1 95.69 305 LEU A O 1
ATOM 2312 N N . GLY A 1 306 ? 18.938 17.5 19.719 1 95.5 306 GLY A N 1
ATOM 2313 C CA . GLY A 1 306 ? 19.547 18.75 20.125 1 95.5 306 GLY A CA 1
ATOM 2314 C C . GLY A 1 306 ? 18.578 19.922 20.109 1 95.5 306 GLY A C 1
ATOM 2315 O O . GLY A 1 306 ? 18.969 21.062 19.844 1 95.5 306 GLY A O 1
ATOM 2316 N N . MET A 1 307 ? 17.297 19.656 20.266 1 96.75 307 MET A N 1
ATOM 2317 C CA . MET A 1 307 ? 16.266 20.688 20.344 1 96.75 307 MET A CA 1
ATOM 2318 C C . MET A 1 307 ? 15.695 20.797 21.75 1 96.75 307 MET A C 1
ATOM 2320 O O . MET A 1 307 ? 15.703 19.828 22.5 1 96.75 307 MET A O 1
ATOM 2324 N N . THR A 1 308 ? 15.25 21.906 22.078 1 97.06 308 THR A N 1
ATOM 2325 C CA . THR A 1 308 ? 14.539 22.141 23.328 1 97.06 308 THR A CA 1
ATOM 2326 C C . THR A 1 308 ? 13.047 22.297 23.094 1 97.06 308 THR A C 1
ATOM 2328 O O . THR A 1 308 ? 12.609 23.266 22.453 1 97.06 308 THR A O 1
ATOM 2331 N N . ILE A 1 309 ? 12.305 21.359 23.672 1 96.62 309 ILE A N 1
ATOM 2332 C CA . ILE A 1 309 ? 10.867 21.469 23.422 1 96.62 309 ILE A CA 1
ATOM 2333 C C . ILE A 1 309 ? 10.125 21.516 24.75 1 96.62 309 ILE A C 1
ATOM 2335 O O . ILE A 1 309 ? 10.641 21.078 25.781 1 96.62 309 ILE A O 1
ATOM 2339 N N . GLU A 1 310 ? 9.023 22.156 24.734 1 96.25 310 GLU A N 1
ATOM 2340 C CA . GLU A 1 310 ? 8.055 22.156 25.828 1 96.25 310 GLU A CA 1
ATOM 2341 C C . GLU A 1 310 ? 6.707 21.609 25.375 1 96.25 310 GLU A C 1
ATOM 2343 O O . GLU A 1 310 ? 6.156 22.078 24.359 1 96.25 310 GLU A O 1
ATOM 2348 N N . CYS A 1 311 ? 6.23 20.578 26.047 1 97.06 311 CYS A N 1
ATOM 2349 C CA . CYS A 1 311 ? 4.934 20 25.703 1 97.06 311 CYS A CA 1
ATOM 2350 C C . CYS A 1 311 ? 3.828 20.578 26.578 1 97.06 311 CYS A C 1
ATOM 2352 O O . CYS A 1 311 ? 3.994 20.703 27.797 1 97.06 311 CYS A O 1
ATOM 2354 N N . ALA A 1 312 ? 2.811 21.016 25.953 1 96.81 312 ALA A N 1
ATOM 2355 C CA . ALA A 1 312 ? 1.623 21.5 26.656 1 96.81 312 ALA A CA 1
ATOM 2356 C C . ALA A 1 312 ? 0.438 20.562 26.438 1 96.81 312 ALA A C 1
ATOM 2358 O O . ALA A 1 312 ? -0.011 20.375 25.297 1 96.81 312 ALA A O 1
ATOM 2359 N N . ILE A 1 313 ? -0.032 19.938 27.484 1 96 313 ILE A N 1
ATOM 2360 C CA . ILE A 1 313 ? -1.245 19.141 27.406 1 96 313 ILE A CA 1
ATOM 2361 C C . ILE A 1 313 ? -2.471 20.031 27.562 1 96 313 ILE A C 1
ATOM 2363 O O . ILE A 1 313 ? -2.643 20.688 28.594 1 96 313 ILE A O 1
ATOM 2367 N N . THR A 1 314 ? -3.27 20.141 26.578 1 93.94 314 THR A N 1
ATOM 2368 C CA . THR A 1 314 ? -4.406 21.047 26.562 1 93.94 314 THR A CA 1
ATOM 2369 C C . THR A 1 314 ? -5.711 20.281 26.391 1 93.94 314 THR A C 1
ATOM 2371 O O . THR A 1 314 ? -5.703 19.062 26.172 1 93.94 314 THR A O 1
ATOM 2374 N N . SER A 1 315 ? -6.828 21.031 26.516 1 88.88 315 SER A N 1
ATOM 2375 C CA . SER A 1 315 ? -8.141 20.406 26.328 1 88.88 315 SER A CA 1
ATOM 2376 C C . SER A 1 315 ? -8.461 20.219 24.844 1 88.88 315 SER A C 1
ATOM 2378 O O . SER A 1 315 ? -8.273 21.125 24.047 1 88.88 315 SER A O 1
ATOM 2380 N N . GLY A 1 316 ? -8.797 18.984 24.531 1 91.06 316 GLY A N 1
ATOM 2381 C CA . GLY A 1 316 ? -9.117 18.688 23.141 1 91.06 316 GLY A CA 1
ATOM 2382 C C . GLY A 1 316 ? -10.5 18.078 22.969 1 91.06 316 GLY A C 1
ATOM 2383 O O . GLY A 1 316 ? -10.789 17.5 21.922 1 91.06 316 GLY A O 1
ATOM 2384 N N . SER A 1 317 ? -11.383 18.25 23.938 1 89.06 317 SER A N 1
ATOM 2385 C CA . SER A 1 317 ? -12.688 17.594 23.938 1 89.06 317 SER A CA 1
ATOM 2386 C C . SER A 1 317 ? -13.703 18.391 23.125 1 89.06 317 SER A C 1
ATOM 2388 O O . SER A 1 317 ? -14.812 17.922 22.875 1 89.06 317 SER A O 1
ATOM 2390 N N . ALA A 1 318 ? -13.336 19.578 22.75 1 91.5 318 ALA A N 1
ATOM 2391 C CA . ALA A 1 318 ? -14.227 20.438 21.969 1 91.5 318 ALA A CA 1
ATOM 2392 C C . ALA A 1 318 ? -13.438 21.266 20.969 1 91.5 318 ALA A C 1
ATOM 2394 O O . ALA A 1 318 ? -12.234 21.453 21.109 1 91.5 318 ALA A O 1
ATOM 2395 N N . PRO A 1 319 ? -14.18 21.734 19.938 1 94.5 319 PRO A N 1
ATOM 2396 C CA . PRO A 1 319 ? -13.508 22.641 19 1 94.5 319 PRO A CA 1
ATOM 2397 C C . PRO A 1 319 ? -12.992 23.906 19.672 1 94.5 319 PRO A C 1
ATOM 2399 O O . PRO A 1 319 ? -13.492 24.297 20.719 1 94.5 319 PRO A O 1
ATOM 2402 N N . VAL A 1 320 ? -11.984 24.469 19.109 1 94 320 VAL A N 1
ATOM 2403 C CA . VAL A 1 320 ? -11.453 25.75 19.594 1 94 320 VAL A CA 1
ATOM 2404 C C . VAL A 1 320 ? -12.078 26.891 18.812 1 94 320 VAL A C 1
ATOM 2406 O O . VAL A 1 320 ? -12.078 26.891 17.578 1 94 320 VAL A O 1
ATOM 2409 N N . GLY A 1 321 ? -12.633 27.828 19.531 1 94.69 321 GLY A N 1
ATOM 2410 C CA . GLY A 1 321 ? -13.312 28.938 18.891 1 94.69 321 GLY A CA 1
ATOM 2411 C C . GLY A 1 321 ? -14.703 28.594 18.391 1 94.69 321 GLY A C 1
ATOM 2412 O O . GLY A 1 321 ? -15.352 27.703 18.938 1 94.69 321 GLY A O 1
ATOM 2413 N N . ARG A 1 322 ? -15.172 29.359 17.359 1 95.94 322 ARG A N 1
ATOM 2414 C CA . ARG A 1 322 ? -16.531 29.188 16.891 1 95.94 322 ARG A CA 1
ATOM 2415 C C . ARG A 1 322 ? -16.562 28.891 15.391 1 95.94 322 ARG A C 1
ATOM 2417 O O . ARG A 1 322 ? -17.484 28.234 14.898 1 95.94 322 ARG A O 1
ATOM 2424 N N . GLY A 1 323 ? -15.695 29.375 14.766 1 96.94 323 GLY A N 1
ATOM 2425 C CA . GLY A 1 323 ? -15.664 29.219 13.32 1 96.94 323 GLY A CA 1
ATOM 2426 C C . GLY A 1 323 ? -14.68 28.156 12.859 1 96.94 323 GLY A C 1
ATOM 2427 O O . GLY A 1 323 ? -13.516 28.156 13.258 1 96.94 323 GLY A O 1
ATOM 2428 N N . ILE A 1 324 ? -15.156 27.203 12.062 1 97.81 324 ILE A N 1
ATOM 2429 C CA . ILE A 1 324 ? -14.312 26.141 11.508 1 97.81 324 ILE A CA 1
ATOM 2430 C C . ILE A 1 324 ? -14.336 26.203 9.984 1 97.81 324 ILE A C 1
ATOM 2432 O O . ILE A 1 324 ? -15.398 26.125 9.367 1 97.81 324 ILE A O 1
ATOM 2436 N N . GLY A 1 325 ? -13.164 26.312 9.398 1 97.62 325 GLY A N 1
ATOM 2437 C CA . GLY A 1 325 ? -12.977 26.562 7.977 1 97.62 325 GLY A CA 1
ATOM 2438 C C . GLY A 1 325 ? -12.031 27.719 7.695 1 97.62 325 GLY A C 1
ATOM 2439 O O . GLY A 1 325 ? -11.742 28.531 8.578 1 97.62 325 GLY A O 1
ATOM 2440 N N . PRO A 1 326 ? -11.594 27.859 6.48 1 97.38 326 PRO A N 1
ATOM 2441 C CA . PRO A 1 326 ? -10.531 28.828 6.203 1 97.38 326 PRO A CA 1
ATOM 2442 C C . PRO A 1 326 ? -10.938 30.266 6.516 1 97.38 326 PRO A C 1
ATOM 2444 O O . PRO A 1 326 ? -10.32 30.906 7.367 1 97.38 326 PRO A O 1
ATOM 2447 N N . VAL A 1 327 ? -12 30.719 5.902 1 98.25 327 VAL A N 1
ATOM 2448 C CA . VAL A 1 327 ? -12.422 32.094 6.086 1 98.25 327 VAL A CA 1
ATOM 2449 C C . VAL A 1 327 ? -12.93 32.312 7.512 1 98.25 327 VAL A C 1
ATOM 2451 O O . VAL A 1 327 ? -12.672 33.344 8.133 1 98.25 327 VAL A O 1
ATOM 2454 N N . LEU A 1 328 ? -13.672 31.344 8.016 1 98.38 328 LEU A N 1
ATOM 2455 C CA . LEU A 1 328 ? -14.219 31.422 9.367 1 98.38 328 LEU A CA 1
ATOM 2456 C C . LEU A 1 328 ? -13.094 31.531 10.398 1 98.38 328 LEU A C 1
ATOM 2458 O O . LEU A 1 328 ? -13.18 32.344 11.328 1 98.38 328 LEU A O 1
ATOM 2462 N N . GLU A 1 329 ? -12.094 30.75 10.258 1 98.19 329 GLU A N 1
ATOM 2463 C CA . GLU A 1 329 ? -10.945 30.797 11.148 1 98.19 329 GLU A CA 1
ATOM 2464 C C . GLU A 1 329 ? -10.164 32.094 10.977 1 98.19 329 GLU A C 1
ATOM 2466 O O . GLU A 1 329 ? -9.711 32.688 11.953 1 98.19 329 GLU A O 1
ATOM 2471 N N . ALA A 1 330 ? -10.023 32.531 9.719 1 98.31 330 ALA A N 1
ATOM 2472 C CA . ALA A 1 330 ? -9.344 33.781 9.438 1 98.31 330 ALA A CA 1
ATOM 2473 C C . ALA A 1 330 ? -10.023 34.969 10.141 1 98.31 330 ALA A C 1
ATOM 2475 O O . ALA A 1 330 ? -9.359 35.812 10.703 1 98.31 330 ALA A O 1
ATOM 2476 N N . ARG A 1 331 ? -11.289 34.969 10.086 1 98.12 331 ARG A N 1
ATOM 2477 C CA . ARG A 1 331 ? -12.055 36.031 10.742 1 98.12 331 ARG A CA 1
ATOM 2478 C C . ARG A 1 331 ? -11.773 36.062 12.234 1 98.12 331 ARG A C 1
ATOM 2480 O O . ARG A 1 331 ? -11.625 37.125 12.828 1 98.12 331 ARG A O 1
ATOM 2487 N N . GLU A 1 332 ? -11.703 34.906 12.82 1 97.69 332 GLU A N 1
ATOM 2488 C CA . GLU A 1 332 ? -11.477 34.844 14.266 1 97.69 332 GLU A CA 1
ATOM 2489 C C . GLU A 1 332 ? -10.047 35.219 14.617 1 97.69 332 GLU A C 1
ATOM 2491 O O . GLU A 1 332 ? -9.781 35.75 15.703 1 97.69 332 GLU A O 1
ATOM 2496 N N . VAL A 1 333 ? -9.109 34.875 13.734 1 98.12 333 VAL A N 1
ATOM 2497 C CA . VAL A 1 333 ? -7.738 35.312 13.945 1 98.12 333 VAL A CA 1
ATOM 2498 C C . VAL A 1 333 ? -7.691 36.844 14.031 1 98.12 333 VAL A C 1
ATOM 2500 O O . VAL A 1 333 ? -7.141 37.406 14.984 1 98.12 333 VAL A O 1
ATOM 2503 N N . LEU A 1 334 ? -8.273 37.531 13.031 1 98.12 334 LEU A N 1
ATOM 2504 C CA . LEU A 1 334 ? -8.312 39 13.023 1 98.12 334 LEU A CA 1
ATOM 2505 C C . LEU A 1 334 ? -9.023 39.531 14.266 1 98.12 334 LEU A C 1
ATOM 2507 O O . LEU A 1 334 ? -8.547 40.469 14.898 1 98.12 334 LEU A O 1
ATOM 2511 N N . ALA A 1 335 ? -10.133 38.906 14.57 1 97.44 335 ALA A N 1
ATOM 2512 C CA . ALA A 1 335 ? -10.914 39.344 15.719 1 97.44 335 ALA A CA 1
ATOM 2513 C C . ALA A 1 335 ? -10.125 39.188 17.016 1 97.44 335 ALA A C 1
ATOM 2515 O O . ALA A 1 335 ? -10.18 40.062 17.891 1 97.44 335 ALA A O 1
ATOM 2516 N N . THR A 1 336 ? -9.469 38.094 17.188 1 97.69 336 THR A N 1
ATOM 2517 C CA . THR A 1 336 ? -8.695 37.844 18.406 1 97.69 336 THR A CA 1
ATOM 2518 C C . THR A 1 336 ? -7.535 38.844 18.516 1 97.69 336 THR A C 1
ATOM 2520 O O . THR A 1 336 ? -7.246 39.344 19.609 1 97.69 336 THR A O 1
ATOM 2523 N N . LEU A 1 337 ? -6.855 39.062 17.422 1 97.88 337 LEU A N 1
ATOM 2524 C CA . LEU A 1 337 ? -5.758 40.031 17.406 1 97.88 337 LEU A CA 1
ATOM 2525 C C . LEU A 1 337 ? -6.258 41.438 17.734 1 97.88 337 LEU A C 1
ATOM 2527 O O . LEU A 1 337 ? -5.516 42.25 18.297 1 97.88 337 LEU A O 1
ATOM 2531 N N . ASP A 1 338 ? -7.531 41.656 17.406 1 95.38 338 ASP A N 1
ATOM 2532 C CA . ASP A 1 338 ? -8.133 42.969 17.688 1 95.38 338 ASP A CA 1
ATOM 2533 C C . ASP A 1 338 ? -8.766 43 19.078 1 95.38 338 ASP A C 1
ATOM 2535 O O . ASP A 1 338 ? -9.32 44.031 19.484 1 95.38 338 ASP A O 1
ATOM 2539 N N . GLY A 1 339 ? -8.727 41.875 19.781 1 93.12 339 GLY A N 1
ATOM 2540 C CA . GLY A 1 339 ? -9.203 41.812 21.156 1 93.12 339 GLY A CA 1
ATOM 2541 C C . GLY A 1 339 ? -10.648 41.375 21.25 1 93.12 339 GLY A C 1
ATOM 2542 O O . GLY A 1 339 ? -11.227 41.375 22.344 1 93.12 339 GLY A O 1
ATOM 2543 N N . GLU A 1 340 ? -11.305 40.938 20.25 1 91.88 340 GLU A N 1
ATOM 2544 C CA . GLU A 1 340 ? -12.727 40.625 20.234 1 91.88 340 GLU A CA 1
ATOM 2545 C C . GLU A 1 340 ? -12.953 39.156 19.875 1 91.88 340 GLU A C 1
ATOM 2547 O O . GLU A 1 340 ? -14.086 38.719 19.625 1 91.88 340 GLU A O 1
ATOM 2552 N N . GLY A 1 341 ? -12.031 38.344 19.781 1 93.06 341 GLY A N 1
ATOM 2553 C CA . GLY A 1 341 ? -12.18 36.938 19.375 1 93.06 341 GLY A CA 1
ATOM 2554 C C . GLY A 1 341 ? -12.625 36.031 20.5 1 93.06 341 GLY A C 1
ATOM 2555 O O . GLY A 1 341 ? -12.82 36.5 21.625 1 93.06 341 GLY A O 1
ATOM 2556 N N . PRO A 1 342 ? -12.914 34.781 20.234 1 94.38 342 PRO A N 1
ATOM 2557 C CA . PRO A 1 342 ? -13.312 33.844 21.281 1 94.38 342 PRO A CA 1
ATOM 2558 C C . PRO A 1 342 ? -12.281 33.719 22.406 1 94.38 342 PRO A C 1
ATOM 2560 O O . PRO A 1 342 ? -11.078 33.656 22.141 1 94.38 342 PRO A O 1
ATOM 2563 N N . ASN A 1 343 ? -12.758 33.656 23.625 1 93.69 343 ASN A N 1
ATOM 2564 C CA . ASN A 1 343 ? -11.883 33.656 24.797 1 93.69 343 ASN A CA 1
ATOM 2565 C C . ASN A 1 343 ? -11.008 32.406 24.844 1 93.69 343 ASN A C 1
ATOM 2567 O O . ASN A 1 343 ? -9.852 32.469 25.281 1 93.69 343 ASN A O 1
ATOM 2571 N N . ASP A 1 344 ? -11.586 31.297 24.547 1 93.81 344 ASP A N 1
ATOM 2572 C CA . ASP A 1 344 ? -10.82 30.062 24.609 1 93.81 344 ASP A CA 1
ATOM 2573 C C . ASP A 1 344 ? -9.633 30.094 23.641 1 93.81 344 ASP A C 1
ATOM 2575 O O . ASP A 1 344 ? -8.539 29.656 23.984 1 93.81 344 ASP A O 1
ATOM 2579 N N . LEU A 1 345 ? -9.836 30.609 22.438 1 95.81 345 LEU A N 1
ATOM 2580 C CA . LEU A 1 345 ? -8.758 30.781 21.469 1 95.81 345 LEU A CA 1
ATOM 2581 C C . LEU A 1 345 ? -7.695 31.734 21.984 1 95.81 345 LEU A C 1
ATOM 2583 O O . LEU A 1 345 ? -6.5 31.453 21.891 1 95.81 345 LEU A O 1
ATOM 2587 N N . ARG A 1 346 ? -8.117 32.812 22.531 1 96.44 346 ARG A N 1
ATOM 2588 C CA . ARG A 1 346 ? -7.238 33.844 23.062 1 96.44 346 ARG A CA 1
ATOM 2589 C C . ARG A 1 346 ? -6.367 33.281 24.188 1 96.44 346 ARG A C 1
ATOM 2591 O O . ARG A 1 346 ? -5.145 33.438 24.172 1 96.44 346 ARG A O 1
ATOM 2598 N N . VAL A 1 347 ? -6.988 32.625 25.125 1 95.44 347 VAL A N 1
ATOM 2599 C CA . VAL A 1 347 ? -6.297 32.125 26.297 1 95.44 347 VAL A CA 1
ATOM 2600 C C . VAL A 1 347 ? -5.293 31.047 25.891 1 95.44 347 VAL A C 1
ATOM 2602 O O . VAL A 1 347 ? -4.172 31 26.391 1 95.44 347 VAL A O 1
ATOM 2605 N N . LYS A 1 348 ? -5.691 30.203 25.031 1 95.75 348 LYS A N 1
ATOM 2606 C CA . LYS A 1 348 ? -4.801 29.141 24.562 1 95.75 348 LYS A CA 1
ATOM 2607 C C . LYS A 1 348 ? -3.568 29.719 23.875 1 95.75 348 LYS A C 1
ATOM 2609 O O . LYS A 1 348 ? -2.447 29.266 24.125 1 95.75 348 LYS A O 1
ATOM 2614 N N . ALA A 1 349 ? -3.762 30.719 23 1 97.19 349 ALA A N 1
ATOM 2615 C CA . ALA A 1 349 ? -2.65 31.359 22.312 1 97.19 349 ALA A CA 1
ATOM 2616 C C . ALA A 1 349 ? -1.685 32 23.297 1 97.19 349 ALA A C 1
ATOM 2618 O O . ALA A 1 349 ? -0.467 31.859 23.172 1 97.19 349 ALA A O 1
ATOM 2619 N N . ILE A 1 350 ? -2.25 32.625 24.281 1 97 350 ILE A N 1
ATOM 2620 C CA . ILE A 1 350 ? -1.451 33.344 25.281 1 97 350 ILE A CA 1
ATOM 2621 C C . ILE A 1 350 ? -0.639 32.344 26.094 1 97 350 ILE A C 1
ATOM 2623 O O . ILE A 1 350 ? 0.562 32.531 26.312 1 97 350 ILE A O 1
ATOM 2627 N N . ARG A 1 351 ? -1.278 31.312 26.5 1 96.62 351 ARG A N 1
ATOM 2628 C CA . ARG A 1 351 ? -0.613 30.328 27.344 1 96.62 351 ARG A CA 1
ATOM 2629 C C . ARG A 1 351 ? 0.525 29.641 26.609 1 96.62 351 ARG A C 1
ATOM 2631 O O . ARG A 1 351 ? 1.606 29.438 27.156 1 96.62 351 ARG A O 1
ATOM 2638 N N . LEU A 1 352 ? 0.291 29.234 25.406 1 97.31 352 LEU A N 1
ATOM 2639 C CA . LEU A 1 352 ? 1.328 28.578 24.609 1 97.31 352 LEU A CA 1
ATOM 2640 C C . LEU A 1 352 ? 2.475 29.547 24.328 1 97.31 352 LEU A C 1
ATOM 2642 O O . LEU A 1 352 ? 3.643 29.156 24.328 1 97.31 352 LEU A O 1
ATOM 2646 N N . ALA A 1 353 ? 2.154 30.859 24.094 1 97.94 353 ALA A N 1
ATOM 2647 C CA . ALA A 1 353 ? 3.188 31.859 23.875 1 97.94 353 ALA A CA 1
ATOM 2648 C C . ALA A 1 353 ? 4.047 32.031 25.125 1 97.94 353 ALA A C 1
ATOM 2650 O O . ALA A 1 353 ? 5.273 32.156 25.031 1 97.94 353 ALA A O 1
ATOM 2651 N N . ASP A 1 354 ? 3.375 32.062 26.219 1 97.25 354 ASP A N 1
ATOM 2652 C CA . ASP A 1 354 ? 4.094 32.219 27.484 1 97.25 354 ASP A CA 1
ATOM 2653 C C . ASP A 1 354 ? 5.062 31.062 27.719 1 97.25 354 ASP A C 1
ATOM 2655 O O . ASP A 1 354 ? 6.18 31.266 28.188 1 97.25 354 ASP A O 1
ATOM 2659 N N . LEU A 1 355 ? 4.605 29.891 27.438 1 96.62 355 LEU A N 1
ATOM 2660 C CA . LEU A 1 355 ? 5.457 28.703 27.578 1 96.62 355 LEU A CA 1
ATOM 2661 C C . LEU A 1 355 ? 6.68 28.812 26.672 1 96.62 355 LEU A C 1
ATOM 2663 O O . LEU A 1 355 ? 7.785 28.438 27.078 1 96.62 355 LEU A O 1
ATOM 2667 N N . LEU A 1 356 ? 6.461 29.297 25.484 1 97.25 356 LEU A N 1
ATOM 2668 C CA . LEU A 1 356 ? 7.562 29.453 24.547 1 97.25 356 LEU A CA 1
ATOM 2669 C C . LEU A 1 356 ? 8.539 30.516 25.031 1 97.25 356 LEU A C 1
ATOM 2671 O O . LEU A 1 356 ? 9.758 30.359 24.906 1 97.25 356 LEU A O 1
ATOM 2675 N N . PHE A 1 357 ? 8.023 31.641 25.578 1 97.75 357 PHE A N 1
ATOM 2676 C CA . PHE A 1 357 ? 8.867 32.688 26.141 1 97.75 357 PHE A CA 1
ATOM 2677 C C . PHE A 1 357 ? 9.742 32.125 27.25 1 97.75 357 PHE A C 1
ATOM 2679 O O . PHE A 1 357 ? 10.938 32.438 27.328 1 97.75 357 PHE A O 1
ATOM 2686 N N . GLU A 1 358 ? 9.117 31.344 28.062 1 96.56 358 GLU A N 1
ATOM 2687 C CA . GLU A 1 358 ? 9.867 30.719 29.141 1 96.56 358 GLU A CA 1
ATOM 2688 C C . GLU A 1 358 ? 10.977 29.812 28.594 1 96.56 358 GLU A C 1
ATOM 2690 O O . GLU A 1 358 ? 12.094 29.797 29.125 1 96.56 358 GLU A O 1
ATOM 2695 N N . SER A 1 359 ? 10.68 29.109 27.641 1 95.94 359 SER A N 1
ATOM 2696 C CA . SER A 1 359 ? 11.602 28.141 27.047 1 95.94 359 SER A CA 1
ATOM 2697 C C . SER A 1 359 ? 12.797 28.844 26.406 1 95.94 359 SER A C 1
ATOM 2699 O O . SER A 1 359 ? 13.914 28.344 26.422 1 95.94 359 SER A O 1
ATOM 2701 N N . VAL A 1 360 ? 12.555 29.969 25.75 1 96.75 360 VAL A N 1
ATOM 2702 C CA . VAL A 1 360 ? 13.617 30.656 25.016 1 96.75 360 VAL A CA 1
ATOM 2703 C C . VAL A 1 360 ? 14.312 31.656 25.938 1 96.75 360 VAL A C 1
ATOM 2705 O O . VAL A 1 360 ? 15.344 32.219 25.562 1 96.75 360 VAL A O 1
ATOM 2708 N N . GLY A 1 361 ? 13.781 31.953 27.109 1 95.56 361 GLY A N 1
ATOM 2709 C CA . GLY A 1 361 ? 14.406 32.812 28.094 1 95.56 361 GLY A CA 1
ATOM 2710 C C . GLY A 1 361 ? 14.141 34.281 27.828 1 95.56 361 GLY A C 1
ATOM 2711 O O . GLY A 1 361 ? 15.016 35.125 28.047 1 95.56 361 GLY A O 1
ATOM 2712 N N . VAL A 1 362 ? 13.031 34.562 27.234 1 95.69 362 VAL A N 1
ATOM 2713 C CA . VAL A 1 362 ? 12.648 35.938 26.953 1 95.69 362 VAL A CA 1
ATOM 2714 C C . VAL A 1 362 ? 11.617 36.406 27.984 1 95.69 362 VAL A C 1
ATOM 2716 O O . VAL A 1 362 ? 10.656 35.688 28.266 1 95.69 362 VAL A O 1
ATOM 2719 N N . ASP A 1 363 ? 11.914 37.5 28.531 1 95.06 363 ASP A N 1
ATOM 2720 C CA . ASP A 1 363 ? 10.977 38.094 29.484 1 95.06 363 ASP A CA 1
ATOM 2721 C C . ASP A 1 363 ? 9.938 38.969 28.75 1 95.06 363 ASP A C 1
ATOM 2723 O O . ASP A 1 363 ? 10.156 40.156 28.531 1 95.06 363 ASP A O 1
ATOM 2727 N N . ALA A 1 364 ? 8.93 38.406 28.344 1 96.44 364 ALA A N 1
ATOM 2728 C CA . ALA A 1 364 ? 7.82 39.062 27.656 1 96.44 364 ALA A CA 1
ATOM 2729 C C . ALA A 1 364 ? 6.473 38.562 28.156 1 96.44 364 ALA A C 1
ATOM 2731 O O . ALA A 1 364 ? 6.391 37.438 28.719 1 96.44 364 ALA A O 1
ATOM 2732 N N . ASP A 1 365 ? 5.508 39.375 28.078 1 97.12 365 ASP A N 1
ATOM 2733 C CA . ASP A 1 365 ? 4.148 39.062 28.5 1 97.12 365 ASP A CA 1
ATOM 2734 C C . ASP A 1 365 ? 3.213 38.969 27.281 1 97.12 365 ASP A C 1
ATOM 2736 O O . ASP A 1 365 ? 2.871 39.969 26.688 1 97.12 365 ASP A O 1
ATOM 2740 N N . ALA A 1 366 ? 2.773 37.812 27.016 1 98 366 ALA A N 1
ATOM 2741 C CA . ALA A 1 366 ? 1.95 37.594 25.844 1 98 366 ALA A CA 1
ATOM 2742 C C . ALA A 1 366 ? 0.653 38.375 25.906 1 98 366 ALA A C 1
ATOM 2744 O O . ALA A 1 366 ? 0.181 38.875 24.875 1 98 366 ALA A O 1
ATOM 2745 N N . THR A 1 367 ? 0.044 38.438 27.078 1 97.56 367 THR A N 1
ATOM 2746 C CA . THR A 1 367 ? -1.194 39.188 27.25 1 97.56 367 THR A CA 1
ATOM 2747 C C . THR A 1 367 ? -0.991 40.656 26.891 1 97.56 367 THR A C 1
ATOM 2749 O O . THR A 1 367 ? -1.811 41.25 26.188 1 97.56 367 THR A O 1
ATOM 2752 N N . GLU A 1 368 ? 0.047 41.156 27.375 1 98 368 GLU A N 1
ATOM 2753 C CA . GLU A 1 368 ? 0.348 42.562 27.094 1 98 368 GLU A CA 1
ATOM 2754 C C . GLU A 1 368 ? 0.588 42.812 25.609 1 98 368 GLU A C 1
ATOM 2756 O O . GLU A 1 368 ? 0.135 43.812 25.047 1 98 368 GLU A O 1
ATOM 2761 N N . ILE A 1 369 ? 1.303 41.938 25.016 1 98.19 369 ILE A N 1
ATOM 2762 C CA . ILE A 1 369 ? 1.632 42.062 23.609 1 98.19 369 ILE A CA 1
ATOM 2763 C C . ILE A 1 369 ? 0.356 42 22.766 1 98.19 369 ILE A C 1
ATOM 2765 O O . ILE A 1 369 ? 0.203 42.719 21.781 1 98.19 369 ILE A O 1
ATOM 2769 N N . LEU A 1 370 ? -0.527 41.094 23.156 1 97.88 370 LEU A N 1
ATOM 2770 C CA . LEU A 1 370 ? -1.79 40.938 22.438 1 97.88 370 LEU A CA 1
ATOM 2771 C C . LEU A 1 370 ? -2.688 42.156 22.672 1 97.88 370 LEU A C 1
ATOM 2773 O O . LEU A 1 370 ? -3.258 42.719 21.734 1 97.88 370 LEU A O 1
ATOM 2777 N N . ASP A 1 371 ? -2.762 42.656 23.906 1 97.06 371 ASP A N 1
ATOM 2778 C CA . ASP A 1 371 ? -3.688 43.719 24.297 1 97.06 371 ASP A CA 1
ATOM 2779 C C . ASP A 1 371 ? -3.203 45.094 23.797 1 97.06 371 ASP A C 1
ATOM 2781 O O . ASP A 1 371 ? -4.012 45.969 23.531 1 97.06 371 ASP A O 1
ATOM 2785 N N . SER A 1 372 ? -1.945 45.281 23.656 1 97.44 372 SER A N 1
ATOM 2786 C CA . SER A 1 372 ? -1.377 46.531 23.234 1 97.44 372 SER A CA 1
ATOM 2787 C C . SER A 1 372 ? -1.532 46.719 21.719 1 97.44 372 SER A C 1
ATOM 2789 O O . SER A 1 372 ? -1.358 47.844 21.219 1 97.44 372 SER A O 1
ATOM 2791 N N . GLY A 1 373 ? -1.777 45.656 21.047 1 97.5 373 GLY A N 1
ATOM 2792 C CA . GLY A 1 373 ? -1.891 45.719 19.594 1 97.5 373 GLY A CA 1
ATOM 2793 C C . GLY A 1 373 ? -0.595 45.406 18.875 1 97.5 373 GLY A C 1
ATOM 2794 O O . GLY A 1 373 ? -0.568 45.312 17.641 1 97.5 373 GLY A O 1
ATOM 2795 N N . ALA A 1 374 ? 0.393 45.188 19.656 1 98.12 374 ALA A N 1
ATOM 2796 C CA . ALA A 1 374 ? 1.69 44.875 19.047 1 98.12 374 ALA A CA 1
ATOM 2797 C C . ALA A 1 374 ? 1.618 43.625 18.203 1 98.12 374 ALA A C 1
ATOM 2799 O O . ALA A 1 374 ? 2.246 43.531 17.141 1 98.12 374 ALA A O 1
ATOM 2800 N N . ALA A 1 375 ? 0.934 42.625 18.688 1 98.5 375 ALA A N 1
ATOM 2801 C CA . ALA A 1 375 ? 0.771 41.375 17.922 1 98.5 375 ALA A CA 1
ATOM 2802 C C . ALA A 1 375 ? 0.039 41.625 16.609 1 98.5 375 ALA A C 1
ATOM 2804 O O . ALA A 1 375 ? 0.394 41.062 15.578 1 98.5 375 ALA A O 1
ATOM 2805 N N . GLN A 1 376 ? -1.018 42.438 16.656 1 98.38 376 GLN A N 1
ATOM 2806 C CA . GLN A 1 376 ? -1.771 42.781 15.453 1 98.38 376 GLN A CA 1
ATOM 2807 C C . GLN A 1 376 ? -0.889 43.469 14.43 1 98.38 376 GLN A C 1
ATOM 2809 O O . GLN A 1 376 ? -0.952 43.188 13.234 1 98.38 376 GLN A O 1
ATOM 2814 N N . GLU A 1 377 ? -0.16 44.438 14.891 1 98.25 377 GLU A N 1
ATOM 2815 C CA . GLU A 1 377 ? 0.753 45.156 14.008 1 98.25 377 GLU A CA 1
ATOM 2816 C C . GLU A 1 377 ? 1.73 44.188 13.328 1 98.25 377 GLU A C 1
ATOM 2818 O O . GLU A 1 377 ? 1.955 44.281 12.117 1 98.25 377 GLU A O 1
ATOM 2823 N N . THR A 1 378 ? 2.307 43.375 14.125 1 98.44 378 THR A N 1
ATOM 2824 C CA . THR A 1 378 ? 3.258 42.406 13.594 1 98.44 378 THR A CA 1
ATOM 2825 C C . THR A 1 378 ? 2.586 41.469 12.57 1 98.44 378 THR A C 1
ATOM 2827 O O . THR A 1 378 ? 3.176 41.156 11.547 1 98.44 378 THR A O 1
ATOM 2830 N N . PHE A 1 379 ? 1.365 40.969 12.883 1 98.62 379 PHE A N 1
ATOM 2831 C CA . PHE A 1 379 ? 0.627 40.125 11.961 1 98.62 379 PHE A CA 1
ATOM 2832 C C . PHE A 1 379 ? 0.443 40.844 10.617 1 98.62 379 PHE A C 1
ATOM 2834 O O . PHE A 1 379 ? 0.628 40.219 9.562 1 98.62 379 PHE A O 1
ATOM 2841 N N . ARG A 1 380 ? 0.056 42.062 10.609 1 98.38 380 ARG A N 1
ATOM 2842 C CA . ARG A 1 380 ? -0.156 42.844 9.398 1 98.38 380 ARG A CA 1
ATOM 2843 C C . ARG A 1 380 ? 1.146 43 8.617 1 98.38 380 ARG A C 1
ATOM 2845 O O . ARG A 1 380 ? 1.143 43.031 7.387 1 98.38 380 ARG A O 1
ATOM 2852 N N . GLU A 1 381 ? 2.256 43.156 9.328 1 98.5 381 GLU A N 1
ATOM 2853 C CA . GLU A 1 381 ? 3.562 43.219 8.68 1 98.5 381 GLU A CA 1
ATOM 2854 C C . GLU A 1 381 ? 3.863 41.906 7.961 1 98.5 381 GLU A C 1
ATOM 2856 O O . GLU A 1 381 ? 4.406 41.906 6.855 1 98.5 381 GLU A O 1
ATOM 2861 N N . ILE A 1 382 ? 3.559 40.812 8.656 1 98.56 382 ILE A N 1
ATOM 2862 C CA . ILE A 1 382 ? 3.775 39.5 8.055 1 98.56 382 ILE A CA 1
ATOM 2863 C C . ILE A 1 382 ? 2.918 39.344 6.805 1 98.56 382 ILE A C 1
ATOM 2865 O O . ILE A 1 382 ? 3.387 38.844 5.777 1 98.56 382 ILE A O 1
ATOM 2869 N N . LEU A 1 383 ? 1.642 39.781 6.883 1 98.56 383 LEU A N 1
ATOM 2870 C CA . LEU A 1 383 ? 0.764 39.75 5.719 1 98.56 383 LEU A CA 1
ATOM 2871 C C . LEU A 1 383 ? 1.368 40.5 4.551 1 98.56 383 LEU A C 1
ATOM 2873 O O . LEU A 1 383 ? 1.378 40 3.418 1 98.56 383 LEU A O 1
ATOM 2877 N N . ALA A 1 384 ? 1.82 41.656 4.844 1 98.44 384 ALA A N 1
ATOM 2878 C CA . ALA A 1 384 ? 2.412 42.5 3.803 1 98.44 384 ALA A CA 1
ATOM 2879 C C . ALA A 1 384 ? 3.639 41.812 3.191 1 98.44 384 ALA A C 1
ATOM 2881 O O . ALA A 1 384 ? 3.799 41.812 1.968 1 98.44 384 ALA A O 1
ATOM 2882 N N . ALA A 1 385 ? 4.449 41.312 4.031 1 98.38 385 ALA A N 1
ATOM 2883 C CA . ALA A 1 385 ? 5.684 40.656 3.582 1 98.38 385 ALA A CA 1
ATOM 2884 C C . ALA A 1 385 ? 5.383 39.438 2.76 1 98.38 385 ALA A C 1
ATOM 2886 O O . ALA A 1 385 ? 6.172 39.031 1.897 1 98.38 385 ALA A O 1
ATOM 2887 N N . GLN A 1 386 ? 4.246 38.812 3.07 1 98.38 386 GLN A N 1
ATOM 2888 C CA . GLN A 1 386 ? 3.852 37.594 2.34 1 98.38 386 GLN A CA 1
ATOM 2889 C C . GLN A 1 386 ? 2.881 37.938 1.212 1 98.38 386 GLN A C 1
ATOM 2891 O O . GLN A 1 386 ? 2.014 37.125 0.871 1 98.38 386 GLN A O 1
ATOM 2896 N N . ASN A 1 387 ? 2.912 39.188 0.752 1 98.06 387 ASN A N 1
ATOM 2897 C CA . ASN A 1 387 ? 2.193 39.656 -0.423 1 98.06 387 ASN A CA 1
ATOM 2898 C C . ASN A 1 387 ? 0.689 39.719 -0.173 1 98.06 387 ASN A C 1
ATOM 2900 O O . ASN A 1 387 ? -0.106 39.5 -1.086 1 98.06 387 ASN A O 1
ATOM 2904 N N . GLY A 1 388 ? 0.277 39.844 1.04 1 98.12 388 GLY A N 1
ATOM 2905 C CA . GLY A 1 388 ? -1.124 40.031 1.374 1 98.12 388 GLY A CA 1
ATOM 2906 C C . GLY A 1 388 ? -1.475 41.5 1.63 1 98.12 388 GLY A C 1
ATOM 2907 O O . GLY A 1 388 ? -0.616 42.375 1.527 1 98.12 388 GLY A O 1
ATOM 2908 N N . ASP A 1 389 ? -2.74 41.719 1.884 1 97.56 389 ASP A N 1
ATOM 2909 C CA . ASP A 1 389 ? -3.221 43.062 2.234 1 97.56 389 ASP A CA 1
ATOM 2910 C C . ASP A 1 389 ? -3.133 43.281 3.74 1 97.56 389 ASP A C 1
ATOM 2912 O O . ASP A 1 389 ? -3.906 42.719 4.508 1 97.56 389 ASP A O 1
ATOM 2916 N N . PRO A 1 390 ? -2.268 44.156 4.164 1 97.25 390 PRO A N 1
ATOM 2917 C CA . PRO A 1 390 ? -2.125 44.375 5.602 1 97.25 390 PRO A CA 1
ATOM 2918 C C . PRO A 1 390 ? -3.359 45.031 6.219 1 97.25 390 PRO A C 1
ATOM 2920 O O . PRO A 1 390 ? -3.541 45 7.438 1 97.25 390 PRO A O 1
ATOM 2923 N N . ASP A 1 391 ? -4.188 45.594 5.383 1 97.12 391 ASP A N 1
ATOM 2924 C CA . ASP A 1 391 ? -5.344 46.312 5.891 1 97.12 391 ASP A CA 1
ATOM 2925 C C . ASP A 1 391 ? -6.617 45.469 5.781 1 97.12 391 ASP A C 1
ATOM 2927 O O . ASP A 1 391 ? -7.723 46 5.938 1 97.12 391 ASP A O 1
ATOM 2931 N N . VAL A 1 392 ? -6.441 44.281 5.559 1 97.69 392 VAL A N 1
ATOM 2932 C CA . VAL A 1 392 ? -7.586 43.375 5.402 1 97.69 392 VAL A CA 1
ATOM 2933 C C . VAL A 1 392 ? -8.461 43.438 6.652 1 97.69 392 VAL A C 1
ATOM 2935 O O . VAL A 1 392 ? -7.953 43.5 7.773 1 97.69 392 VAL A O 1
ATOM 2938 N N . ALA A 1 393 ? -9.758 43.531 6.496 1 96.44 393 ALA A N 1
ATOM 2939 C CA . ALA A 1 393 ? -10.727 43.562 7.582 1 96.44 393 ALA A CA 1
ATOM 2940 C C . ALA A 1 393 ? -11.633 42.344 7.523 1 96.44 393 ALA A C 1
ATOM 2942 O O . ALA A 1 393 ? -11.719 41.656 6.488 1 96.44 393 ALA A O 1
ATOM 2943 N N . VAL A 1 394 ? -12.219 42.031 8.648 1 95.62 394 VAL A N 1
ATOM 2944 C CA . VAL A 1 394 ? -13.125 40.906 8.75 1 95.62 394 VAL A CA 1
ATOM 2945 C C . VAL A 1 394 ? -14.203 41 7.672 1 95.62 394 VAL A C 1
ATOM 2947 O O . VAL A 1 394 ? -14.602 39.969 7.094 1 95.62 394 VAL A O 1
ATOM 2950 N N . SER A 1 395 ? -14.617 42.219 7.375 1 94.25 395 SER A N 1
ATOM 2951 C CA . SER A 1 395 ? -15.68 42.469 6.414 1 94.25 395 SER A CA 1
ATOM 2952 C C . SER A 1 395 ? -15.242 42.094 4.996 1 94.25 395 SER A C 1
ATOM 2954 O O . SER A 1 395 ? -16.078 41.875 4.117 1 94.25 395 SER A O 1
ATOM 2956 N N . ASP A 1 396 ? -14.016 42.062 4.766 1 95.69 396 ASP A N 1
ATOM 2957 C CA . ASP A 1 396 ? -13.492 41.781 3.436 1 95.69 396 ASP A CA 1
ATOM 2958 C C . ASP A 1 396 ? -13.516 40.281 3.158 1 95.69 396 ASP A C 1
ATOM 2960 O O . ASP A 1 396 ? -13.344 39.844 2.016 1 95.69 396 ASP A O 1
ATOM 2964 N N . LEU A 1 397 ? -13.727 39.469 4.195 1 97.25 397 LEU A N 1
ATOM 2965 C CA . LEU A 1 397 ? -13.688 38.031 4.086 1 97.25 397 LEU A CA 1
ATOM 2966 C C . LEU A 1 397 ? -15.094 37.438 3.959 1 97.25 397 LEU A C 1
ATOM 2968 O O . LEU A 1 397 ? -15.852 37.438 4.93 1 97.25 397 LEU A O 1
ATOM 2972 N N . SER A 1 398 ? -15.367 36.875 2.812 1 96.19 398 SER A N 1
ATOM 2973 C CA . SER A 1 398 ? -16.734 36.469 2.502 1 96.19 398 SER A CA 1
ATOM 2974 C C . SER A 1 398 ? -16.938 35 2.76 1 96.19 398 SER A C 1
ATOM 2976 O O . SER A 1 398 ? -16.047 34.188 2.479 1 96.19 398 SER A O 1
ATOM 2978 N N . LEU A 1 399 ? -18.125 34.688 3.238 1 97.38 399 LEU A N 1
ATOM 2979 C CA . LEU A 1 399 ? -18.531 33.281 3.465 1 97.38 399 LEU A CA 1
ATOM 2980 C C . LEU A 1 399 ? -19.344 32.781 2.295 1 97.38 399 LEU A C 1
ATOM 2982 O O . LEU A 1 399 ? -19.797 33.562 1.452 1 97.38 399 LEU A O 1
ATOM 2986 N N . GLY A 1 400 ? -19.406 31.469 2.262 1 95.88 400 GLY A N 1
ATOM 2987 C CA . GLY A 1 400 ? -20.234 30.859 1.23 1 95.88 400 GLY A CA 1
ATOM 2988 C C . GLY A 1 400 ? -21.672 31.328 1.278 1 95.88 400 GLY A C 1
ATOM 2989 O O . GLY A 1 400 ? -22.234 31.547 2.357 1 95.88 400 GLY A O 1
ATOM 2990 N N . ARG A 1 401 ? -22.312 31.359 0.136 1 95.81 401 ARG A N 1
ATOM 2991 C CA . ARG A 1 401 ? -23.625 31.969 0.025 1 95.81 401 ARG A CA 1
ATOM 2992 C C . ARG A 1 401 ? -24.734 30.984 0.399 1 95.81 401 ARG A C 1
ATOM 2994 O O . ARG A 1 401 ? -25.844 31.391 0.73 1 95.81 401 ARG A O 1
ATOM 3001 N N . HIS A 1 402 ? -24.469 29.766 0.286 1 97 402 HIS A N 1
ATOM 3002 C CA . HIS A 1 402 ? -25.453 28.75 0.642 1 97 402 HIS A CA 1
ATOM 3003 C C . HIS A 1 402 ? -25.297 28.312 2.096 1 97 402 HIS A C 1
ATOM 3005 O O . HIS A 1 402 ? -24.203 27.922 2.518 1 97 402 HIS A O 1
ATOM 3011 N N . THR A 1 403 ? -26.391 28.375 2.828 1 98.06 403 THR A N 1
ATOM 3012 C CA . THR A 1 403 ? -26.281 28.094 4.258 1 98.06 403 THR A CA 1
ATOM 3013 C C . THR A 1 403 ? -27.344 27.109 4.703 1 98.06 403 THR A C 1
ATOM 3015 O O . THR A 1 403 ? -28.359 26.938 4.031 1 98.06 403 THR A O 1
ATOM 3018 N N . HIS A 1 404 ? -27.047 26.391 5.727 1 97.88 404 HIS A N 1
ATOM 3019 C CA . HIS A 1 404 ? -27.969 25.516 6.441 1 97.88 404 HIS A CA 1
ATOM 3020 C C . HIS A 1 404 ? -27.797 25.656 7.949 1 97.88 404 HIS A C 1
ATOM 3022 O O . HIS A 1 404 ? -26.672 25.641 8.453 1 97.88 404 HIS A O 1
ATOM 3028 N N . ILE A 1 405 ? -28.875 25.797 8.633 1 97.56 405 ILE A N 1
ATOM 3029 C CA . ILE A 1 405 ? -28.828 26 10.078 1 97.56 405 ILE A CA 1
ATOM 3030 C C . ILE A 1 405 ? -29.281 24.719 10.789 1 97.56 405 ILE A C 1
ATOM 3032 O O . ILE A 1 405 ? -30.344 24.188 10.484 1 97.56 405 ILE A O 1
ATOM 3036 N N . VAL A 1 406 ? -28.438 24.219 11.625 1 96.44 406 VAL A N 1
ATOM 3037 C CA . VAL A 1 406 ? -28.797 23.141 12.531 1 96.44 406 VAL A CA 1
ATOM 3038 C C . VAL A 1 406 ? -29.375 23.703 13.82 1 96.44 406 VAL A C 1
ATOM 3040 O O . VAL A 1 406 ? -28.75 24.531 14.477 1 96.44 406 VAL A O 1
ATOM 3043 N N . ARG A 1 407 ? -30.5 23.234 14.18 1 96.38 407 ARG A N 1
ATOM 3044 C CA . ARG A 1 407 ? -31.188 23.781 15.352 1 96.38 407 ARG A CA 1
ATOM 3045 C C . ARG A 1 407 ? -31.344 22.734 16.438 1 96.38 407 ARG A C 1
ATOM 3047 O O . ARG A 1 407 ? -31.328 21.531 16.156 1 96.38 407 ARG A O 1
ATOM 3054 N N . ALA A 1 408 ? -31.469 23.25 17.672 1 94.69 408 ALA A N 1
ATOM 3055 C CA . ALA A 1 408 ? -31.703 22.359 18.797 1 94.69 408 ALA A CA 1
ATOM 3056 C C . ALA A 1 408 ? -33.094 21.766 18.75 1 94.69 408 ALA A C 1
ATOM 3058 O O . ALA A 1 408 ? -34.062 22.469 18.469 1 94.69 408 ALA A O 1
ATOM 3059 N N . ASP A 1 409 ? -33.188 20.516 19.016 1 91.88 409 ASP A N 1
ATOM 3060 C CA . ASP A 1 409 ? -34.469 19.859 18.984 1 91.88 409 ASP A CA 1
ATOM 3061 C C . ASP A 1 409 ? -35.094 19.797 20.375 1 91.88 409 ASP A C 1
ATOM 3063 O O . ASP A 1 409 ? -36.219 19.344 20.531 1 91.88 409 ASP A O 1
ATOM 3067 N N . ARG A 1 410 ? -34.375 20.25 21.375 1 92.19 410 ARG A N 1
ATOM 3068 C CA . ARG A 1 410 ? -34.844 20.234 22.75 1 92.19 410 ARG A CA 1
ATOM 3069 C C . ARG A 1 410 ? -34.156 21.328 23.578 1 92.19 410 ARG A C 1
ATOM 3071 O O . ARG A 1 410 ? -33.156 21.875 23.156 1 92.19 410 ARG A O 1
ATOM 3078 N N . ASP A 1 411 ? -34.781 21.625 24.688 1 93.06 411 ASP A N 1
ATOM 3079 C CA . ASP A 1 411 ? -34.125 22.469 25.672 1 93.06 411 ASP A CA 1
ATOM 3080 C C . ASP A 1 411 ? -33.062 21.703 26.422 1 93.06 411 ASP A C 1
ATOM 3082 O O . ASP A 1 411 ? -33.219 20.516 26.719 1 93.06 411 ASP A O 1
ATOM 3086 N N . GLY A 1 412 ? -31.938 22.406 26.688 1 93.88 412 GLY A N 1
ATOM 3087 C CA . GLY A 1 412 ? -30.922 21.734 27.469 1 93.88 412 GLY A CA 1
ATOM 3088 C C . GLY A 1 412 ? -29.562 22.422 27.406 1 93.88 412 GLY A C 1
ATOM 3089 O O . GLY A 1 412 ? -29.484 23.641 27.281 1 93.88 412 GLY A O 1
ATOM 3090 N N . VAL A 1 413 ? -28.531 21.625 27.719 1 92.94 413 VAL A N 1
ATOM 3091 C CA . VAL A 1 413 ? -27.156 22.094 27.688 1 92.94 413 VAL A CA 1
ATOM 3092 C C . VAL A 1 413 ? -26.359 21.297 26.656 1 92.94 413 VAL A C 1
ATOM 3094 O O . VAL A 1 413 ? -26.547 20.094 26.516 1 92.94 413 VAL A O 1
ATOM 3097 N N . VAL A 1 414 ? -25.562 22.031 25.891 1 93.62 414 VAL A N 1
ATOM 3098 C CA . VAL A 1 414 ? -24.656 21.328 24.969 1 93.62 414 VAL A CA 1
ATOM 3099 C C . VAL A 1 414 ? -23.625 20.547 25.766 1 93.62 414 VAL A C 1
ATOM 3101 O O . VAL A 1 414 ? -22.797 21.141 26.484 1 93.62 414 VAL A O 1
ATOM 3104 N N . THR A 1 415 ? -23.594 19.266 25.656 1 89.44 415 THR A N 1
ATOM 3105 C CA . THR A 1 415 ? -22.719 18.438 26.484 1 89.44 415 THR A CA 1
ATOM 3106 C C . THR A 1 415 ? -21.516 17.953 25.672 1 89.44 415 THR A C 1
ATOM 3108 O O . THR A 1 415 ? -20.484 17.578 26.25 1 89.44 415 THR A O 1
ATOM 3111 N N . HIS A 1 416 ? -21.719 17.938 24.375 1 91.44 416 HIS A N 1
ATOM 3112 C CA . HIS A 1 416 ? -20.641 17.391 23.562 1 91.44 416 HIS A CA 1
ATOM 3113 C C . HIS A 1 416 ? -20.719 17.922 22.125 1 91.44 416 HIS A C 1
ATOM 3115 O O . HIS A 1 416 ? -21.797 18.078 21.578 1 91.44 416 HIS A O 1
ATOM 3121 N N . ILE A 1 417 ? -19.578 18.25 21.562 1 94 417 ILE A N 1
ATOM 3122 C CA . ILE A 1 417 ? -19.406 18.547 20.141 1 94 417 ILE A CA 1
ATOM 3123 C C . ILE A 1 417 ? -18.297 17.672 19.547 1 94 417 ILE A C 1
ATOM 3125 O O . ILE A 1 417 ? -17.156 17.75 19.984 1 94 417 ILE A O 1
ATOM 3129 N N . ASN A 1 418 ? -18.625 16.891 18.625 1 93.19 418 ASN A N 1
ATOM 3130 C CA . ASN A 1 418 ? -17.719 15.891 18.078 1 93.19 418 ASN A CA 1
ATOM 3131 C C . ASN A 1 418 ? -16.75 16.516 17.062 1 93.19 418 ASN A C 1
ATOM 3133 O O . ASN A 1 418 ? -17.141 16.828 15.945 1 93.19 418 ASN A O 1
ATOM 3137 N N . ASN A 1 419 ? -15.469 16.578 17.438 1 92.75 419 ASN A N 1
ATOM 3138 C CA . ASN A 1 419 ? -14.438 17.188 16.609 1 92.75 419 ASN A CA 1
ATOM 3139 C C . ASN A 1 419 ? -14.383 16.562 15.219 1 92.75 419 ASN A C 1
ATOM 3141 O O . ASN A 1 419 ? -14.32 17.266 14.211 1 92.75 419 ASN A O 1
ATOM 3145 N N . ARG A 1 420 ? -14.406 15.289 15.156 1 88.62 420 ARG A N 1
ATOM 3146 C CA . ARG A 1 420 ? -14.281 14.562 13.891 1 88.62 420 ARG A CA 1
ATOM 3147 C C . ARG A 1 420 ? -15.43 14.891 12.953 1 88.62 420 ARG A C 1
ATOM 3149 O O . ARG A 1 420 ? -15.227 15.117 11.758 1 88.62 420 ARG A O 1
ATOM 3156 N N . LEU A 1 421 ? -16.625 14.891 13.508 1 90.88 421 LEU A N 1
ATOM 3157 C CA . LEU A 1 421 ? -17.812 15.133 12.695 1 90.88 421 LEU A CA 1
ATOM 3158 C C . LEU A 1 421 ? -17.859 16.578 12.219 1 90.88 421 LEU A C 1
ATOM 3160 O O . LEU A 1 421 ? -18.297 16.859 11.094 1 90.88 421 LEU A O 1
ATOM 3164 N N . VAL A 1 422 ? -17.406 17.453 13.047 1 94.62 422 VAL A N 1
ATOM 3165 C CA . VAL A 1 422 ? -17.328 18.859 12.664 1 94.62 422 VAL A CA 1
ATOM 3166 C C . VAL A 1 422 ? -16.422 19.016 11.445 1 94.62 422 VAL A C 1
ATOM 3168 O O . VAL A 1 422 ? -16.797 19.688 10.477 1 94.62 422 VAL A O 1
ATOM 3171 N N . ASN A 1 423 ? -15.266 18.391 11.523 1 92.62 423 ASN A N 1
ATOM 3172 C CA . ASN A 1 423 ? -14.328 18.438 10.406 1 92.62 423 ASN A CA 1
ATOM 3173 C C . ASN A 1 423 ? -14.906 17.797 9.148 1 92.62 423 ASN A C 1
ATOM 3175 O O . ASN A 1 423 ? -14.75 18.328 8.047 1 92.62 423 ASN A O 1
ATOM 3179 N N . GLU A 1 424 ? -15.562 16.703 9.359 1 87.44 424 GLU A N 1
ATOM 3180 C CA . GLU A 1 424 ? -16.125 15.992 8.219 1 87.44 424 GLU A CA 1
ATOM 3181 C C . GLU A 1 424 ? -17.203 16.812 7.523 1 87.44 424 GLU A C 1
ATOM 3183 O O . GLU A 1 424 ? -17.234 16.891 6.293 1 87.44 424 GLU A O 1
ATOM 3188 N N . VAL A 1 425 ? -18.062 17.438 8.242 1 93.69 425 VAL A N 1
ATOM 3189 C CA . VAL A 1 425 ? -19.125 18.266 7.691 1 93.69 425 VAL A CA 1
ATOM 3190 C C . VAL A 1 425 ? -18.516 19.469 6.961 1 93.69 425 VAL A C 1
ATOM 3192 O O . VAL A 1 425 ? -18.953 19.828 5.871 1 93.69 425 VAL A O 1
ATOM 3195 N N . GLY A 1 426 ? -17.531 20.062 7.617 1 95 426 GLY A N 1
ATOM 3196 C CA . GLY A 1 426 ? -16.844 21.172 6.965 1 95 426 GLY A CA 1
ATOM 3197 C C . GLY A 1 426 ? -16.234 20.797 5.629 1 95 426 GLY A C 1
ATOM 3198 O O . GLY A 1 426 ? -16.328 21.562 4.668 1 95 426 GLY A O 1
ATOM 3199 N N . ARG A 1 427 ? -15.648 19.656 5.594 1 88.44 427 ARG A N 1
ATOM 3200 C CA . ARG A 1 427 ? -15.016 19.203 4.367 1 88.44 427 ARG A CA 1
ATOM 3201 C C . ARG A 1 427 ? -16.062 18.891 3.291 1 88.44 427 ARG A C 1
ATOM 3203 O O . ARG A 1 427 ? -15.844 19.203 2.115 1 88.44 427 ARG A O 1
ATOM 3210 N N . ARG A 1 428 ? -17.156 18.297 3.668 1 85.06 428 ARG A N 1
ATOM 3211 C CA . ARG A 1 428 ? -18.234 18.031 2.725 1 85.06 428 ARG A CA 1
ATOM 3212 C C . ARG A 1 428 ? -18.812 19.312 2.17 1 85.06 428 ARG A C 1
ATOM 3214 O O . ARG A 1 428 ? -19.266 19.359 1.025 1 85.06 428 ARG A O 1
ATOM 3221 N N . ALA A 1 429 ? -18.734 20.297 2.977 1 93.25 429 ALA A N 1
ATOM 3222 C CA . ALA A 1 429 ? -19.25 21.594 2.553 1 93.25 429 ALA A CA 1
ATOM 3223 C C . ALA A 1 429 ? -18.312 22.266 1.551 1 93.25 429 ALA A C 1
ATOM 3225 O O . ALA A 1 429 ? -18.688 23.234 0.891 1 93.25 429 ALA A O 1
ATOM 3226 N N . GLY A 1 430 ? -17.078 21.812 1.495 1 88.25 430 GLY A N 1
ATOM 3227 C CA . GLY A 1 430 ? -16.172 22.297 0.463 1 88.25 430 GLY A CA 1
ATOM 3228 C C . GLY A 1 430 ? -14.844 22.766 1.009 1 88.25 430 GLY A C 1
ATOM 3229 O O . GLY A 1 430 ? -13.922 23.062 0.244 1 88.25 430 GLY A O 1
ATOM 3230 N N . ALA A 1 431 ? -14.742 22.844 2.346 1 91.56 431 ALA A N 1
ATOM 3231 C CA . ALA A 1 431 ? -13.477 23.25 2.955 1 91.56 431 ALA A CA 1
ATOM 3232 C C . ALA A 1 431 ? -12.414 22.156 2.789 1 91.56 431 ALA A C 1
ATOM 3234 O O . ALA A 1 431 ? -12.742 20.969 2.752 1 91.56 431 ALA A O 1
ATOM 3235 N N . PRO A 1 432 ? -11.102 22.516 2.629 1 91.19 432 PRO A N 1
ATOM 3236 C CA . PRO A 1 432 ? -10.578 23.875 2.729 1 91.19 432 PRO A CA 1
ATOM 3237 C C . PRO A 1 432 ? -10.477 24.578 1.373 1 91.19 432 PRO A C 1
ATOM 3239 O O . PRO A 1 432 ? -10.211 25.781 1.31 1 91.19 432 PRO A O 1
ATOM 3242 N N . LYS A 1 433 ? -10.688 23.906 0.312 1 83.81 433 LYS A N 1
ATOM 3243 C CA . LYS A 1 433 ? -10.492 24.484 -1.018 1 83.81 433 LYS A CA 1
ATOM 3244 C C . LYS A 1 433 ? -11.406 25.688 -1.235 1 83.81 433 LYS A C 1
ATOM 3246 O O . LYS A 1 433 ? -10.969 26.703 -1.769 1 83.81 433 LYS A O 1
ATOM 3251 N N . ASP A 1 434 ? -12.742 25.391 -0.97 1 90.56 434 ASP A N 1
ATOM 3252 C CA . ASP A 1 434 ? -13.641 26.547 -0.926 1 90.56 434 ASP A CA 1
ATOM 3253 C C . ASP A 1 434 ? -13.43 27.359 0.35 1 90.56 434 ASP A C 1
ATOM 3255 O O . ASP A 1 434 ? -13.938 27 1.413 1 90.56 434 ASP A O 1
ATOM 3259 N N . HIS A 1 435 ? -12.797 28.422 0.229 1 94.81 435 HIS A N 1
ATOM 3260 C CA . HIS A 1 435 ? -12.375 29.188 1.404 1 94.81 435 HIS A CA 1
ATOM 3261 C C . HIS A 1 435 ? -13.586 29.625 2.23 1 94.81 435 HIS A C 1
ATOM 3263 O O . HIS A 1 435 ? -13.5 29.719 3.455 1 94.81 435 HIS A O 1
ATOM 3269 N N . GLY A 1 436 ? -14.617 29.844 1.546 1 96.62 436 GLY A N 1
ATOM 3270 C CA . GLY A 1 436 ? -15.789 30.359 2.236 1 96.62 436 GLY A CA 1
ATOM 3271 C C . GLY A 1 436 ? -16.609 29.281 2.904 1 96.62 436 GLY A C 1
ATOM 3272 O O . GLY A 1 436 ? -17.578 29.578 3.604 1 96.62 436 GLY A O 1
ATOM 3273 N N . ALA A 1 437 ? -16.266 28.062 2.732 1 96.62 437 ALA A N 1
ATOM 3274 C CA . ALA A 1 437 ? -17 26.938 3.291 1 96.62 437 ALA A CA 1
ATOM 3275 C C . ALA A 1 437 ? -16.547 26.641 4.719 1 96.62 437 ALA A C 1
ATOM 3277 O O . ALA A 1 437 ? -15.406 26.906 5.086 1 96.62 437 ALA A O 1
ATOM 3278 N N . GLY A 1 438 ? -17.484 26.094 5.551 1 97.62 438 GLY A N 1
ATOM 3279 C CA . GLY A 1 438 ? -17.172 25.703 6.922 1 97.62 438 GLY A CA 1
ATOM 3280 C C . GLY A 1 438 ? -18.391 25.734 7.828 1 97.62 438 GLY A C 1
ATOM 3281 O O . GLY A 1 438 ? -19.516 25.531 7.375 1 97.62 438 GLY A O 1
ATOM 3282 N N . LEU A 1 439 ? -18.078 25.781 9.117 1 97.88 439 LEU A N 1
ATOM 3283 C CA . LEU A 1 439 ? -19.125 25.766 10.133 1 97.88 439 LEU A CA 1
ATOM 3284 C C . LEU A 1 439 ? -18.906 26.875 11.164 1 97.88 439 LEU A C 1
ATOM 3286 O O . LEU A 1 439 ? -17.766 27.141 11.562 1 97.88 439 LEU A O 1
ATOM 3290 N N . GLU A 1 440 ? -20.016 27.438 11.531 1 98.06 440 GLU A N 1
ATOM 3291 C CA . GLU A 1 440 ? -20 28.375 12.656 1 98.06 440 GLU A CA 1
ATOM 3292 C C . GLU A 1 440 ? -20.797 27.828 13.836 1 98.06 440 GLU A C 1
ATOM 3294 O O . GLU A 1 440 ? -22 27.578 13.719 1 98.06 440 GLU A O 1
ATOM 3299 N N . LEU A 1 441 ? -20.141 27.641 14.938 1 97.56 441 LEU A N 1
ATOM 3300 C CA . LEU A 1 441 ? -20.797 27.172 16.156 1 97.56 441 LEU A CA 1
ATOM 3301 C C . LEU A 1 441 ? -21.438 28.328 16.922 1 97.56 441 LEU A C 1
ATOM 3303 O O . LEU A 1 441 ? -20.75 29.281 17.281 1 97.56 441 LEU A O 1
ATOM 3307 N N . HIS A 1 442 ? -22.641 28.203 17.203 1 97 442 HIS A N 1
ATOM 3308 C CA . HIS A 1 442 ? -23.344 29.25 17.922 1 97 442 HIS A CA 1
ATOM 3309 C C . HIS A 1 442 ? -23.391 28.953 19.422 1 97 442 HIS A C 1
ATOM 3311 O O . HIS A 1 442 ? -23.656 29.844 20.219 1 97 442 HIS A O 1
ATOM 3317 N N . ARG A 1 443 ? -23.125 27.719 19.734 1 94.19 443 ARG A N 1
ATOM 3318 C CA . ARG A 1 443 ? -23.062 27.281 21.125 1 94.19 443 ARG A CA 1
ATOM 3319 C C . ARG A 1 443 ? -21.828 26.422 21.391 1 94.19 443 ARG A C 1
ATOM 3321 O O . ARG A 1 443 ? -21.469 25.594 20.562 1 94.19 443 ARG A O 1
ATOM 3328 N N . CYS A 1 444 ? -21.219 26.641 22.516 1 91.25 444 CYS A N 1
ATOM 3329 C CA . CYS A 1 444 ? -20.094 25.812 22.953 1 91.25 444 CYS A CA 1
ATOM 3330 C C . CYS A 1 444 ? -20.531 24.812 24.016 1 91.25 444 CYS A C 1
ATOM 3332 O O . CYS A 1 444 ? -21.641 24.922 24.547 1 91.25 444 CYS A O 1
ATOM 3334 N N . VAL A 1 445 ? -19.719 23.891 24.234 1 89.44 445 VAL A N 1
ATOM 3335 C CA . VAL A 1 445 ? -20 22.891 25.266 1 89.44 445 VAL A CA 1
ATOM 3336 C C . VAL A 1 445 ? -20.234 23.594 26.609 1 89.44 445 VAL A C 1
ATOM 3338 O O . VAL A 1 445 ? -19.469 24.5 26.984 1 89.44 445 VAL A O 1
ATOM 3341 N N . GLY A 1 446 ? -21.25 23.25 27.344 1 87.88 446 GLY A N 1
ATOM 3342 C CA . GLY A 1 446 ? -21.594 23.844 28.625 1 87.88 446 GLY A CA 1
ATOM 3343 C C . GLY A 1 446 ? -22.656 24.922 28.531 1 87.88 446 GLY A C 1
ATOM 3344 O O . GLY A 1 446 ? -23.266 25.281 29.531 1 87.88 446 GLY A O 1
ATOM 3345 N N . GLU A 1 447 ? -22.906 25.438 27.312 1 91.62 447 GLU A N 1
ATOM 3346 C CA . GLU A 1 447 ? -23.875 26.516 27.141 1 91.62 447 GLU A CA 1
ATOM 3347 C C . GLU A 1 447 ? -25.297 25.953 27.031 1 91.62 447 GLU A C 1
ATOM 3349 O O . GLU A 1 447 ? -25.5 24.875 26.5 1 91.62 447 GLU A O 1
ATOM 3354 N N . GLU A 1 448 ? -26.219 26.703 27.453 1 93.62 448 GLU A N 1
ATOM 3355 C CA . GLU A 1 448 ? -27.625 26.344 27.391 1 93.62 448 GLU A CA 1
ATOM 3356 C C . GLU A 1 448 ? -28.234 26.703 26.031 1 93.62 448 GLU A C 1
A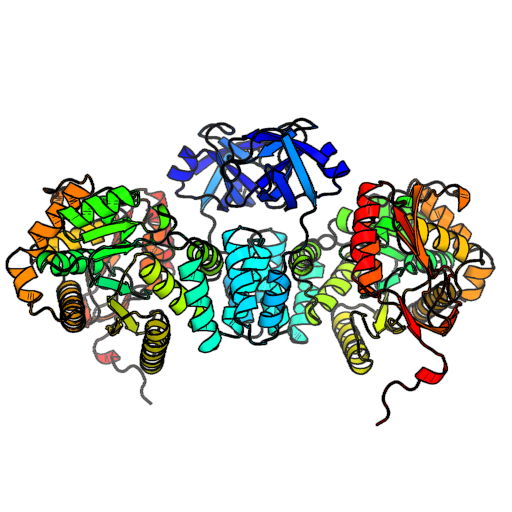TOM 3358 O O . GLU A 1 448 ? -27.719 27.578 25.344 1 93.62 448 GLU A O 1
ATOM 3363 N N . THR A 1 449 ? -29.172 25.875 25.688 1 94.69 449 THR A N 1
ATOM 3364 C CA . THR A 1 449 ? -29.891 26.141 24.453 1 94.69 449 THR A CA 1
ATOM 3365 C C . THR A 1 449 ? -31.375 25.781 24.594 1 94.69 449 THR A C 1
ATOM 3367 O O . THR A 1 449 ? -31.734 24.953 25.438 1 94.69 449 THR A O 1
ATOM 3370 N N . GLU A 1 450 ? -32.219 26.5 23.828 1 95 450 GLU A N 1
ATOM 3371 C CA . GLU A 1 450 ? -33.625 26.203 23.766 1 95 450 GLU A CA 1
ATOM 3372 C C . GLU A 1 450 ? -34 25.516 22.453 1 95 450 GLU A C 1
ATOM 3374 O O . GLU A 1 450 ? -33.281 25.672 21.453 1 95 450 GLU A O 1
ATOM 3379 N N . SER A 1 451 ? -35.094 24.844 22.625 1 94.19 451 SER A N 1
ATOM 3380 C CA . SER A 1 451 ? -35.594 24.203 21.406 1 94.19 451 SER A CA 1
ATOM 3381 C C . SER A 1 451 ? -35.781 25.219 20.281 1 94.19 451 SER A C 1
ATOM 3383 O O . SER A 1 451 ? -36.344 26.281 20.5 1 94.19 451 SER A O 1
ATOM 3385 N N . GLY A 1 452 ? -35.156 24.891 19.156 1 95.19 452 GLY A N 1
ATOM 3386 C CA . GLY A 1 452 ? -35.344 25.75 18 1 95.19 452 GLY A CA 1
ATOM 3387 C C . GLY A 1 452 ? -34.188 26.719 17.812 1 95.19 452 GLY A C 1
ATOM 3388 O O . GLY A 1 452 ? -34 27.297 16.734 1 95.19 452 GLY A O 1
ATOM 3389 N N . GLU A 1 453 ? -33.406 26.875 18.797 1 96 453 GLU A N 1
ATOM 3390 C CA . GLU A 1 453 ? -32.25 27.781 18.703 1 96 453 GLU A CA 1
ATOM 3391 C C . GLU A 1 453 ? -31.172 27.219 17.797 1 96 453 GLU A C 1
ATOM 3393 O O . GLU A 1 453 ? -31 26 17.703 1 96 453 GLU A O 1
ATOM 3398 N N . SER A 1 454 ? -30.5 28.125 17.172 1 96.75 454 SER A N 1
ATOM 3399 C CA . SER A 1 454 ? -29.453 27.719 16.25 1 96.75 454 SER A CA 1
ATOM 3400 C C . SER A 1 454 ? -28.234 27.188 17.016 1 96.75 454 SER A C 1
ATOM 3402 O O . SER A 1 454 ? -27.75 27.812 17.953 1 96.75 454 SER A O 1
ATOM 3404 N N . LEU A 1 455 ? -27.797 26.047 16.672 1 97.19 455 LEU A N 1
ATOM 3405 C CA . LEU A 1 455 ? -26.609 25.438 17.25 1 97.19 455 LEU A CA 1
ATOM 3406 C C . LEU A 1 455 ? -25.391 25.656 16.344 1 97.19 455 LEU A C 1
ATOM 3408 O O . LEU A 1 455 ? -24.297 25.969 16.828 1 97.19 455 LEU A O 1
ATOM 3412 N N . VAL A 1 456 ? -25.609 25.406 15.07 1 97.69 456 VAL A N 1
ATOM 3413 C CA . VAL A 1 456 ? -24.516 25.469 14.102 1 97.69 456 VAL A CA 1
ATOM 3414 C C . VAL A 1 456 ? -25.047 25.984 12.766 1 97.69 456 VAL A C 1
ATOM 3416 O O . VAL A 1 456 ? -26.188 25.688 12.383 1 97.69 456 VAL A O 1
ATOM 3419 N N . THR A 1 457 ? -24.344 26.812 12.094 1 98.44 457 THR A N 1
ATOM 3420 C CA . THR A 1 457 ? -24.609 27.188 10.703 1 98.44 457 THR A CA 1
ATOM 3421 C C . THR A 1 457 ? -23.531 26.641 9.781 1 98.44 457 THR A C 1
ATOM 3423 O O . THR A 1 457 ? -22.328 26.844 10.023 1 98.44 457 THR A O 1
ATOM 3426 N N . VAL A 1 458 ? -23.953 25.953 8.742 1 98.44 458 VAL A N 1
ATOM 3427 C CA . VAL A 1 458 ? -23.047 25.438 7.734 1 98.44 458 VAL A CA 1
ATOM 3428 C C . VAL A 1 458 ? -23.031 26.359 6.523 1 98.44 458 VAL A C 1
ATOM 3430 O O . VAL A 1 458 ? -24.078 26.828 6.066 1 98.44 458 VAL A O 1
ATOM 3433 N N . TYR A 1 459 ? -21.859 26.719 6.078 1 98.38 459 TYR A N 1
ATOM 3434 C CA . TYR A 1 459 ? -21.672 27.562 4.91 1 98.38 459 TYR A CA 1
ATOM 3435 C C . TYR A 1 459 ? -21.047 26.781 3.764 1 98.38 459 TYR A C 1
ATOM 3437 O O . TYR A 1 459 ? -20.141 25.969 3.979 1 98.38 459 TYR A O 1
ATOM 3445 N N . ALA A 1 460 ? -21.531 26.938 2.561 1 96.38 460 ALA A N 1
ATOM 3446 C CA . ALA A 1 460 ? -20.969 26.312 1.36 1 96.38 460 ALA A CA 1
ATOM 3447 C C . ALA A 1 460 ? -21.016 27.281 0.179 1 96.38 460 ALA A C 1
ATOM 3449 O O . ALA A 1 460 ? -21.875 28.172 0.124 1 96.38 460 ALA A O 1
ATOM 3450 N N . GLU A 1 461 ? -20.062 27.141 -0.669 1 92.75 461 GLU A N 1
ATOM 3451 C CA . GLU A 1 461 ? -20.031 27.984 -1.856 1 92.75 461 GLU A CA 1
ATOM 3452 C C . GLU A 1 461 ? -20.906 27.422 -2.967 1 92.75 461 GLU A C 1
ATOM 3454 O O . GLU A 1 461 ? -21.297 28.141 -3.885 1 92.75 461 GLU A O 1
ATOM 3459 N N . SER A 1 462 ? -21.188 26.172 -2.965 1 88.25 462 SER A N 1
ATOM 3460 C CA . SER A 1 462 ? -22.062 25.531 -3.936 1 88.25 462 SER A CA 1
ATOM 3461 C C . SER A 1 462 ? -23.234 24.828 -3.246 1 88.25 462 SER A C 1
ATOM 3463 O O . SER A 1 462 ? -23.078 24.297 -2.145 1 88.25 462 SER A O 1
ATOM 3465 N N . SER A 1 463 ? -24.328 24.781 -4.004 1 90.31 463 SER A N 1
ATOM 3466 C CA . SER A 1 463 ? -25.516 24.156 -3.451 1 90.31 463 SER A CA 1
ATOM 3467 C C . SER A 1 463 ? -25.359 22.641 -3.338 1 90.31 463 SER A C 1
ATOM 3469 O O . SER A 1 463 ? -25.875 22.031 -2.406 1 90.31 463 SER A O 1
ATOM 3471 N N . ASP A 1 464 ? -24.625 22.156 -4.188 1 82.19 464 ASP A N 1
ATOM 3472 C CA . ASP A 1 464 ? -24.406 20.719 -4.184 1 82.19 464 ASP A CA 1
ATOM 3473 C C . ASP A 1 464 ? -23.578 20.297 -2.977 1 82.19 464 ASP A C 1
ATOM 3475 O O . ASP A 1 464 ? -23.859 19.266 -2.359 1 82.19 464 ASP A O 1
ATOM 3479 N N . LYS A 1 465 ? -22.609 21.016 -2.701 1 86.06 465 LYS A N 1
ATOM 3480 C CA . LYS A 1 465 ? -21.734 20.703 -1.566 1 86.06 465 LYS A CA 1
ATOM 3481 C C . LYS A 1 465 ? -22.484 20.891 -0.245 1 86.06 465 LYS A C 1
ATOM 3483 O O . LYS A 1 465 ? -22.266 20.141 0.708 1 86.06 465 LYS A O 1
ATOM 3488 N N . LEU A 1 466 ? -23.312 21.875 -0.268 1 93.94 466 LEU A N 1
ATOM 3489 C CA . LEU A 1 466 ? -24.141 22.047 0.919 1 93.94 466 LEU A CA 1
ATOM 3490 C C . LEU A 1 466 ? -25.047 20.828 1.116 1 93.94 466 LEU A C 1
ATOM 3492 O O . LEU A 1 466 ? -25.234 20.359 2.24 1 93.94 466 LEU A O 1
ATOM 3496 N N . ALA A 1 467 ? -25.609 20.391 0.028 1 91.31 467 ALA A N 1
ATOM 3497 C CA . ALA A 1 467 ? -26.516 19.25 0.099 1 91.31 467 ALA A CA 1
ATOM 3498 C C . ALA A 1 467 ? -25.781 18.016 0.642 1 91.31 467 ALA A C 1
ATOM 3500 O O . ALA A 1 467 ? -26.359 17.234 1.407 1 91.31 467 ALA A O 1
ATOM 3501 N N . ASP A 1 468 ? -24.625 17.922 0.254 1 84.06 468 ASP A N 1
ATOM 3502 C CA . ASP A 1 468 ? -23.812 16.797 0.727 1 84.06 468 ASP A CA 1
ATOM 3503 C C . ASP A 1 468 ? -23.578 16.891 2.232 1 84.06 468 ASP A C 1
ATOM 3505 O O . ASP A 1 468 ? -23.672 15.891 2.943 1 84.06 468 ASP A O 1
ATOM 3509 N N . ALA A 1 469 ? -23.219 17.984 2.721 1 92.56 469 ALA A N 1
ATOM 3510 C CA . ALA A 1 469 ? -23 18.219 4.148 1 92.56 469 ALA A CA 1
ATOM 3511 C C . ALA A 1 469 ? -24.281 17.984 4.945 1 92.56 469 ALA A C 1
ATOM 3513 O O . ALA A 1 469 ? -24.25 17.391 6.023 1 92.56 469 ALA A O 1
ATOM 3514 N N . VAL A 1 470 ? -25.328 18.375 4.367 1 95.31 470 VAL A N 1
ATOM 3515 C CA . VAL A 1 470 ? -26.609 18.25 5.043 1 95.31 470 VAL A CA 1
ATOM 3516 C C . VAL A 1 470 ? -27.016 16.781 5.117 1 95.31 470 VAL A C 1
ATOM 3518 O O . VAL A 1 470 ? -27.578 16.344 6.117 1 95.31 470 VAL A O 1
ATOM 3521 N N . ASP A 1 471 ? -26.812 16.125 4.062 1 90.19 471 ASP A N 1
ATOM 3522 C CA . ASP A 1 471 ? -27.094 14.688 4.047 1 90.19 471 ASP A CA 1
ATOM 3523 C C . ASP A 1 471 ? -26.375 13.977 5.199 1 90.19 471 ASP A C 1
ATOM 3525 O O . ASP A 1 471 ? -26.953 13.102 5.844 1 90.19 471 ASP A O 1
ATOM 3529 N N . LEU A 1 472 ? -25.172 14.359 5.465 1 87.88 472 LEU A N 1
ATOM 3530 C CA . LEU A 1 472 ? -24.422 13.773 6.574 1 87.88 472 LEU A CA 1
ATOM 3531 C C . LEU A 1 472 ? -25.016 14.18 7.914 1 87.88 472 LEU A C 1
ATOM 3533 O O . LEU A 1 472 ? -25.172 13.344 8.805 1 87.88 472 LEU A O 1
ATOM 3537 N N . LEU A 1 473 ? -25.391 15.391 8.008 1 93.69 473 LEU A N 1
ATOM 3538 C CA . LEU A 1 473 ? -25.906 15.938 9.258 1 93.69 473 LEU A CA 1
ATOM 3539 C C . LEU A 1 473 ? -27.203 15.234 9.656 1 93.69 473 LEU A C 1
ATOM 3541 O O . LEU A 1 473 ? -27.5 15.102 10.844 1 93.69 473 LEU A O 1
ATOM 3545 N N . GLU A 1 474 ? -27.875 14.742 8.688 1 91.06 474 GLU A N 1
ATOM 3546 C CA . GLU A 1 474 ? -29.125 14.062 8.938 1 91.06 474 GLU A CA 1
ATOM 3547 C C . GLU A 1 474 ? -28.906 12.664 9.516 1 91.06 474 GLU A C 1
ATOM 3549 O O . GLU A 1 474 ? -29.797 12.094 10.148 1 91.06 474 GLU A O 1
ATOM 3554 N N . ARG A 1 475 ? -27.703 12.242 9.414 1 87.81 475 ARG A N 1
ATOM 3555 C CA . ARG A 1 475 ? -27.438 10.852 9.773 1 87.81 475 ARG A CA 1
ATOM 3556 C C . ARG A 1 475 ? -26.578 10.773 11.031 1 87.81 475 ARG A C 1
ATOM 3558 O O . ARG A 1 475 ? -26.375 9.688 11.578 1 87.81 475 ARG A O 1
ATOM 3565 N N . ILE A 1 476 ? -26.141 11.984 11.469 1 88.94 476 ILE A N 1
ATOM 3566 C CA . ILE A 1 476 ? -25.203 11.961 12.578 1 88.94 476 ILE A CA 1
ATOM 3567 C C . ILE A 1 476 ? -25.641 12.945 13.656 1 88.94 476 ILE A C 1
ATOM 3569 O O . ILE A 1 476 ? -26.484 13.812 13.406 1 88.94 476 ILE A O 1
ATOM 3573 N N . GLU A 1 477 ? -25.047 12.695 14.883 1 91.75 477 GLU A N 1
ATOM 3574 C CA . GLU A 1 477 ? -25.203 13.648 15.977 1 91.75 477 GLU A CA 1
ATOM 3575 C C . GLU A 1 477 ? -23.906 14.383 16.25 1 91.75 477 GLU A C 1
ATOM 3577 O O . GLU A 1 477 ? -23.125 13.977 17.125 1 91.75 477 GLU A O 1
ATOM 3582 N N . MET A 1 478 ? -23.797 15.484 15.633 1 93.62 478 MET A N 1
ATOM 3583 C CA . MET A 1 478 ? -22.562 16.266 15.719 1 93.62 478 MET A CA 1
ATOM 3584 C C . MET A 1 478 ? -22.5 17.047 17.031 1 93.62 478 MET A C 1
ATOM 3586 O O . MET A 1 478 ? -21.453 17.156 17.656 1 93.62 478 MET A O 1
ATOM 3590 N N . VAL A 1 479 ? -23.688 17.547 17.453 1 94.88 479 VAL A N 1
ATOM 3591 C CA . VAL A 1 479 ? -23.844 18.297 18.688 1 94.88 479 VAL A CA 1
ATOM 3592 C C . VAL A 1 479 ? -24.859 17.594 19.594 1 94.88 479 VAL A C 1
ATOM 3594 O O . VAL A 1 479 ? -26 17.344 19.188 1 94.88 479 VAL A O 1
ATOM 3597 N N . ARG A 1 480 ? -24.469 17.328 20.844 1 91.75 480 ARG A N 1
ATOM 3598 C CA . ARG A 1 480 ? -25.359 16.641 21.781 1 91.75 480 ARG A CA 1
ATOM 3599 C C . ARG A 1 480 ? -25.922 17.609 22.812 1 91.75 480 ARG A C 1
ATOM 3601 O O . ARG A 1 480 ? -25.156 18.281 23.516 1 91.75 480 ARG A O 1
ATOM 3608 N N . VAL A 1 481 ? -27.203 17.641 22.875 1 91.94 481 VAL A N 1
ATOM 3609 C CA . VAL A 1 481 ? -27.906 18.469 23.844 1 91.94 481 VAL A CA 1
ATOM 3610 C C . VAL A 1 481 ? -28.656 17.578 24.844 1 91.94 481 VAL A C 1
ATOM 3612 O O . VAL A 1 481 ? -29.359 16.656 24.438 1 91.94 481 VAL A O 1
ATOM 3615 N N . ARG A 1 482 ? -28.344 17.812 26.078 1 88.25 482 ARG A N 1
ATOM 3616 C CA . ARG A 1 482 ? -29.016 17.016 27.109 1 88.25 482 ARG A CA 1
ATOM 3617 C C . ARG A 1 482 ? -29.609 17.922 28.188 1 88.25 482 ARG A C 1
ATOM 3619 O O . ARG A 1 482 ? -29.219 19.078 28.328 1 88.25 482 ARG A O 1
ATOM 3626 N N . HIS A 1 483 ? -30.625 17.234 28.875 1 81.31 483 HIS A N 1
ATOM 3627 C CA . HIS A 1 483 ? -31.203 17.953 30.016 1 81.31 483 HIS A CA 1
ATOM 3628 C C . HIS A 1 483 ? -30.188 18.125 31.125 1 81.31 483 HIS A C 1
ATOM 3630 O O . HIS A 1 483 ? -29.375 17.234 31.391 1 81.31 483 HIS A O 1
ATOM 3636 N N . PRO A 1 484 ? -30.172 19.328 31.641 1 64.31 484 PRO A N 1
ATOM 3637 C CA . PRO A 1 484 ? -29.172 19.609 32.688 1 64.31 484 PRO A CA 1
ATOM 3638 C C . PRO A 1 484 ? -29.156 18.531 33.75 1 64.31 484 PRO A C 1
ATOM 3640 O O . PRO A 1 484 ? -28.094 18.25 34.344 1 64.31 484 PRO A O 1
ATOM 3643 N N . ASP A 1 485 ? -30.281 17.891 34.125 1 59.34 485 ASP A N 1
ATOM 3644 C CA . ASP A 1 485 ? -30.359 16.875 35.156 1 59.34 485 ASP A CA 1
ATOM 3645 C C . ASP A 1 485 ? -29.781 15.547 34.656 1 59.34 485 ASP A C 1
ATOM 3647 O O . ASP A 1 485 ? -29.578 14.625 35.469 1 59.34 485 ASP A O 1
ATOM 3651 N N . GLU A 1 486 ? -29.703 15.422 33.469 1 52.38 486 GLU A N 1
ATOM 3652 C CA . GLU A 1 486 ? -29.156 14.18 32.938 1 52.38 486 GLU A CA 1
ATOM 3653 C C . GLU A 1 486 ? -27.641 14.156 33.031 1 52.38 486 GLU A C 1
ATOM 3655 O O . GLU A 1 486 ? -26.984 13.32 32.406 1 52.38 486 GLU A O 1
ATOM 3660 N N . ALA A 1 487 ? -27.188 15.188 33.5 1 47.44 487 ALA A N 1
ATOM 3661 C CA . ALA A 1 487 ? -25.734 15.273 33.656 1 47.44 487 ALA A CA 1
ATOM 3662 C C . ALA A 1 487 ? -25.188 14.062 34.406 1 47.44 487 ALA A C 1
ATOM 3664 O O . ALA A 1 487 ? -23.969 13.93 34.594 1 47.44 487 ALA A O 1
ATOM 3665 N N . LEU A 1 488 ? -26.031 13.18 34.875 1 37.81 488 LEU A N 1
ATOM 3666 C CA . LEU A 1 488 ? -25.516 11.984 35.531 1 37.81 488 LEU A CA 1
ATOM 3667 C C . LEU A 1 488 ? -25.047 10.953 34.531 1 37.81 488 LEU A C 1
ATOM 3669 O O . LEU A 1 488 ? -25.844 10.453 33.719 1 37.81 488 LEU A O 1
ATOM 3673 N N . VAL A 1 489 ? -24.031 10.969 34.062 1 40.19 489 VAL A N 1
ATOM 3674 C CA . VAL A 1 489 ? -23.469 10.18 32.969 1 40.19 489 VAL A CA 1
ATOM 3675 C C . VAL A 1 489 ? -23.5 8.695 33.344 1 40.19 489 VAL A C 1
ATOM 3677 O O . VAL A 1 489 ? -23.812 7.848 32.5 1 40.19 489 VAL A O 1
ATOM 3680 N N . ASP A 1 490 ? -22.688 8.148 34.188 1 33.44 490 ASP A N 1
ATOM 3681 C CA . ASP A 1 490 ? -22.578 6.77 34.656 1 33.44 490 ASP A CA 1
ATOM 3682 C C . ASP A 1 490 ? -22.828 6.664 36.156 1 33.44 490 ASP A C 1
ATOM 3684 O O . ASP A 1 490 ? -22.5 7.586 36.906 1 33.44 490 ASP A O 1
ATOM 3688 N N . ARG A 1 491 ? -24.094 6.324 36.562 1 27.38 491 ARG A N 1
ATOM 3689 C CA . ARG A 1 491 ? -24.141 5.777 37.906 1 27.38 491 ARG A CA 1
ATOM 3690 C C . ARG A 1 491 ? -23.453 4.426 37.969 1 27.38 491 ARG A C 1
ATOM 3692 O O . ARG A 1 491 ? -23.844 3.484 37.281 1 27.38 491 ARG A O 1
ATOM 3699 N N . VAL A 1 492 ? -22.219 4.508 38.5 1 21.86 492 VAL A N 1
ATOM 3700 C CA . VAL A 1 492 ? -21.828 3.195 39 1 21.86 492 VAL A CA 1
ATOM 3701 C C . VAL A 1 492 ? -22.719 2.83 40.188 1 21.86 492 VAL A C 1
ATOM 3703 O O . VAL A 1 492 ? -22.891 3.639 41.094 1 21.86 492 VAL A O 1
ATOM 3706 N N . MET B 1 1 ? -20.078 17.047 -11 1 83.12 1 MET B N 1
ATOM 3707 C CA . MET B 1 1 ? -19.828 17.75 -12.258 1 83.12 1 MET B CA 1
ATOM 3708 C C . MET B 1 1 ? -20.031 16.812 -13.445 1 83.12 1 MET B C 1
ATOM 3710 O O . MET B 1 1 ? -19.844 15.594 -13.328 1 83.12 1 MET B O 1
ATOM 3714 N N . LYS B 1 2 ? -20.531 17.281 -14.602 1 88.19 2 LYS B N 1
ATOM 3715 C CA . LYS B 1 2 ? -20.719 16.469 -15.805 1 88.19 2 LYS B CA 1
ATOM 3716 C C . LYS B 1 2 ? -19.562 16.656 -16.781 1 88.19 2 LYS B C 1
ATOM 3718 O O . LYS B 1 2 ? -19.188 17.781 -17.109 1 88.19 2 LYS B O 1
ATOM 3723 N N . LEU B 1 3 ? -18.875 15.617 -17.047 1 92.81 3 LEU B N 1
ATOM 3724 C CA . LEU B 1 3 ? -17.781 15.625 -18.016 1 92.81 3 LEU B CA 1
ATOM 3725 C C . LEU B 1 3 ? -18.062 14.648 -19.156 1 92.81 3 LEU B C 1
ATOM 3727 O O . LEU B 1 3 ? -18.969 13.828 -19.062 1 92.81 3 LEU B O 1
ATOM 3731 N N . ILE B 1 4 ? -17.344 14.766 -20.266 1 92.69 4 ILE B N 1
ATOM 3732 C CA . ILE B 1 4 ? -17.422 13.836 -21.391 1 92.69 4 ILE B CA 1
ATOM 3733 C C . ILE B 1 4 ? -16.234 12.891 -21.359 1 92.69 4 ILE B C 1
ATOM 3735 O O . ILE B 1 4 ? -15.086 13.32 -21.547 1 92.69 4 ILE B O 1
ATOM 3739 N N . ALA B 1 5 ? -16.531 11.664 -21.141 1 92.12 5 ALA B N 1
ATOM 3740 C CA . ALA B 1 5 ? -15.453 10.68 -21.062 1 92.12 5 ALA B CA 1
ATOM 3741 C C . ALA B 1 5 ? -14.938 10.328 -22.469 1 92.12 5 ALA B C 1
ATOM 3743 O O . ALA B 1 5 ? -15.727 10.086 -23.375 1 92.12 5 ALA B O 1
ATOM 3744 N N . GLU B 1 6 ? -13.641 10.453 -22.672 1 90.88 6 GLU B N 1
ATOM 3745 C CA . GLU B 1 6 ? -12.961 10.07 -23.906 1 90.88 6 GLU B CA 1
ATOM 3746 C C . GLU B 1 6 ? -11.805 9.109 -23.625 1 90.88 6 GLU B C 1
ATOM 3748 O O . GLU B 1 6 ? -11.086 9.266 -22.625 1 90.88 6 GLU B O 1
ATOM 3753 N N . SER B 1 7 ? -11.703 8.117 -24.484 1 87.12 7 SER B N 1
ATOM 3754 C CA . SER B 1 7 ? -10.664 7.113 -24.281 1 87.12 7 SER B CA 1
ATOM 3755 C C . SER B 1 7 ? -9.281 7.672 -24.609 1 87.12 7 SER B C 1
ATOM 3757 O O . SER B 1 7 ? -9.125 8.422 -25.578 1 87.12 7 SER B O 1
ATOM 3759 N N . ILE B 1 8 ? -8.359 7.414 -23.766 1 84.5 8 ILE B N 1
ATOM 3760 C CA . ILE B 1 8 ? -6.957 7.711 -24.016 1 84.5 8 ILE B CA 1
ATOM 3761 C C . ILE B 1 8 ? -6.141 6.422 -24 1 84.5 8 ILE B C 1
ATOM 3763 O O . ILE B 1 8 ? -6.348 5.566 -23.125 1 84.5 8 ILE B O 1
ATOM 3767 N N . ASP B 1 9 ? -5.316 6.227 -24.922 1 80.5 9 ASP B N 1
ATOM 3768 C CA . ASP B 1 9 ? -4.598 4.973 -25.094 1 80.5 9 ASP B CA 1
ATOM 3769 C C . ASP B 1 9 ? -3.453 4.84 -24.094 1 80.5 9 ASP B C 1
ATOM 3771 O O . ASP B 1 9 ? -2.281 4.867 -24.484 1 80.5 9 ASP B O 1
ATOM 3775 N N . ILE B 1 10 ? -3.797 4.691 -22.859 1 78.81 10 ILE B N 1
ATOM 3776 C CA . ILE B 1 10 ? -2.83 4.418 -21.797 1 78.81 10 ILE B CA 1
ATOM 3777 C C . ILE B 1 10 ? -3.242 3.16 -21.031 1 78.81 10 ILE B C 1
ATOM 3779 O O . ILE B 1 10 ? -4.348 3.09 -20.5 1 78.81 10 ILE B O 1
ATOM 3783 N N . GLY B 1 11 ? -2.457 2.119 -21.156 1 71.44 11 GLY B N 1
ATOM 3784 C CA . GLY B 1 11 ? -2.67 0.913 -20.375 1 71.44 11 GLY B CA 1
ATOM 3785 C C . GLY B 1 11 ? -2.195 1.04 -18.938 1 71.44 11 GLY B C 1
ATOM 3786 O O . GLY B 1 11 ? -1.021 0.807 -18.641 1 71.44 11 GLY B O 1
ATOM 3787 N N . THR B 1 12 ? -3.152 1.515 -18.016 1 67.62 12 THR B N 1
ATOM 3788 C CA . THR B 1 12 ? -2.828 1.656 -16.609 1 67.62 12 THR B CA 1
ATOM 3789 C C . THR B 1 12 ? -3.252 0.413 -15.828 1 67.62 12 THR B C 1
ATOM 3791 O O . THR B 1 12 ? -4.141 -0.323 -16.266 1 67.62 12 THR B O 1
ATOM 3794 N N . ARG B 1 13 ? -2.561 0.038 -14.867 1 60.75 13 ARG B N 1
ATOM 3795 C CA . ARG B 1 13 ? -2.975 -1.059 -13.992 1 60.75 13 ARG B CA 1
ATOM 3796 C C . ARG B 1 13 ? -4.148 -0.646 -13.117 1 60.75 13 ARG B C 1
ATOM 3798 O O . ARG B 1 13 ? -5.062 -1.442 -12.875 1 60.75 13 ARG B O 1
ATOM 3805 N N . SER B 1 14 ? -4.109 0.605 -12.625 1 64.88 14 SER B N 1
ATOM 3806 C CA . SER B 1 14 ? -5.203 1.148 -11.828 1 64.88 14 SER B CA 1
ATOM 3807 C C . SER B 1 14 ? -6.207 1.894 -12.695 1 64.88 14 SER B C 1
ATOM 3809 O O . SER B 1 14 ? -5.867 2.365 -13.781 1 64.88 14 SER B O 1
ATOM 3811 N N . PRO B 1 15 ? -7.488 1.854 -12.258 1 74.81 15 PRO B N 1
ATOM 3812 C CA . PRO B 1 15 ? -8.469 2.639 -13.008 1 74.81 15 PRO B CA 1
ATOM 3813 C C . PRO B 1 15 ? -8.18 4.137 -12.977 1 74.81 15 PRO B C 1
ATOM 3815 O O . PRO B 1 15 ? -8.812 4.879 -12.219 1 74.81 15 PRO B O 1
ATOM 3818 N N . THR B 1 16 ? -7.289 4.543 -13.93 1 79.31 16 THR B N 1
ATOM 3819 C CA . THR B 1 16 ? -6.789 5.914 -13.93 1 79.31 16 THR B CA 1
ATOM 3820 C C . THR B 1 16 ? -7.605 6.785 -14.883 1 79.31 16 THR B C 1
ATOM 3822 O O . THR B 1 16 ? -7.973 6.344 -15.977 1 79.31 16 THR B O 1
ATOM 3825 N N . VAL B 1 17 ? -7.926 7.98 -14.477 1 87.69 17 VAL B N 1
ATOM 3826 C CA . VAL B 1 17 ? -8.57 8.977 -15.328 1 87.69 17 VAL B CA 1
ATOM 3827 C C . VAL B 1 17 ? -7.699 10.227 -15.414 1 87.69 17 VAL B C 1
ATOM 3829 O O . VAL B 1 17 ? -6.949 10.531 -14.484 1 87.69 17 VAL B O 1
ATOM 3832 N N . LEU B 1 18 ? -7.656 10.812 -16.531 1 88.12 18 LEU B N 1
ATOM 3833 C CA . LEU B 1 18 ? -6.957 12.086 -16.719 1 88.12 18 LEU B CA 1
ATOM 3834 C C . LEU B 1 18 ? -7.934 13.25 -16.672 1 88.12 18 LEU B C 1
ATOM 3836 O O . LEU B 1 18 ? -8.914 13.281 -17.406 1 88.12 18 LEU B O 1
ATOM 3840 N N . LEU B 1 19 ? -7.73 14.062 -15.758 1 88.56 19 LEU B N 1
ATOM 3841 C CA . LEU B 1 19 ? -8.539 15.273 -15.609 1 88.56 19 LEU B CA 1
ATOM 3842 C C . LEU B 1 19 ? -7.719 16.516 -15.953 1 88.56 19 LEU B C 1
ATOM 3844 O O . LEU B 1 19 ? -6.547 16.609 -15.586 1 88.56 19 LEU B O 1
ATOM 3848 N N . ASN B 1 20 ? -8.352 17.328 -16.719 1 89.19 20 ASN B N 1
ATOM 3849 C CA . ASN B 1 20 ? -7.758 18.641 -16.891 1 89.19 20 ASN B CA 1
ATOM 3850 C C . ASN B 1 20 ? -7.621 19.359 -15.547 1 89.19 20 ASN B C 1
ATOM 3852 O O . ASN B 1 20 ? -8.508 19.281 -14.695 1 89.19 20 ASN B O 1
ATOM 3856 N N . GLU B 1 21 ? -6.504 20.062 -15.406 1 82.5 21 GLU B N 1
ATOM 3857 C CA . GLU B 1 21 ? -6.211 20.719 -14.133 1 82.5 21 GLU B CA 1
ATOM 3858 C C . GLU B 1 21 ? -7.344 21.656 -13.727 1 82.5 21 GLU B C 1
ATOM 3860 O O . GLU B 1 21 ? -7.633 21.812 -12.539 1 82.5 21 GLU B O 1
ATOM 3865 N N . ALA B 1 22 ? -7.918 22.312 -14.695 1 81.94 22 ALA B N 1
ATOM 3866 C CA . ALA B 1 22 ? -9.023 23.219 -14.422 1 81.94 22 ALA B CA 1
ATOM 3867 C C . ALA B 1 22 ? -10.227 22.469 -13.859 1 81.94 22 ALA B C 1
ATOM 3869 O O . ALA B 1 22 ? -10.859 22.922 -12.906 1 81.94 22 ALA B O 1
ATOM 3870 N N . ASP B 1 23 ? -10.547 21.359 -14.477 1 86 23 ASP B N 1
ATOM 3871 C CA . ASP B 1 23 ? -11.656 20.547 -14.008 1 86 23 ASP B CA 1
ATOM 3872 C C . ASP B 1 23 ? -11.375 19.969 -12.617 1 86 23 ASP B C 1
ATOM 3874 O O . ASP B 1 23 ? -12.273 19.875 -11.781 1 86 23 ASP B O 1
ATOM 3878 N N . ALA B 1 24 ? -10.141 19.516 -12.398 1 80.62 24 ALA B N 1
ATOM 3879 C CA . ALA B 1 24 ? -9.734 18.984 -11.102 1 80.62 24 ALA B CA 1
ATOM 3880 C C . ALA B 1 24 ? -9.898 20.031 -10 1 80.62 24 ALA B C 1
ATOM 3882 O O . ALA B 1 24 ? -10.336 19.703 -8.891 1 80.62 24 ALA B O 1
ATOM 3883 N N . ALA B 1 25 ? -9.469 21.219 -10.336 1 70.88 25 ALA B N 1
ATOM 3884 C CA . ALA B 1 25 ? -9.602 22.312 -9.391 1 70.88 25 ALA B CA 1
ATOM 3885 C C . ALA B 1 25 ? -11.062 22.562 -9.039 1 70.88 25 ALA B C 1
ATOM 3887 O O . ALA B 1 25 ? -11.398 22.828 -7.883 1 70.88 25 ALA B O 1
ATOM 3888 N N . GLU B 1 26 ? -11.875 22.469 -10.062 1 71.81 26 GLU B N 1
ATOM 3889 C CA . GLU B 1 26 ? -13.305 22.672 -9.852 1 71.81 26 GLU B CA 1
ATOM 3890 C C . GLU B 1 26 ? -13.883 21.578 -8.953 1 71.81 26 GLU B C 1
ATOM 3892 O O . GLU B 1 26 ? -14.711 21.844 -8.086 1 71.81 26 GLU B O 1
ATOM 3897 N N . LEU B 1 27 ? -13.484 20.359 -9.227 1 73.38 27 LEU B N 1
ATOM 3898 C CA . LEU B 1 27 ? -13.953 19.219 -8.469 1 73.38 27 LEU B CA 1
ATOM 3899 C C . LEU B 1 27 ? -13.328 19.188 -7.078 1 73.38 27 LEU B C 1
ATOM 3901 O O . LEU B 1 27 ? -13.852 18.547 -6.168 1 73.38 27 LEU B O 1
ATOM 3905 N N . GLY B 1 28 ? -12.188 19.906 -6.977 1 64.5 28 GLY B N 1
ATOM 3906 C CA . GLY B 1 28 ? -11.438 19.891 -5.73 1 64.5 28 GLY B CA 1
ATOM 3907 C C . GLY B 1 28 ? -10.633 18.625 -5.535 1 64.5 28 GLY B C 1
ATOM 3908 O O . GLY B 1 28 ? -10.547 18.094 -4.422 1 64.5 28 GLY B O 1
ATOM 3909 N N . VAL B 1 29 ? -10.195 18 -6.652 1 71 29 VAL B N 1
ATOM 3910 C CA . VAL B 1 29 ? -9.445 16.766 -6.531 1 71 29 VAL B CA 1
ATOM 3911 C C . VAL B 1 29 ? -8 16.984 -6.965 1 71 29 VAL B C 1
ATOM 3913 O O . VAL B 1 29 ? -7.719 17.844 -7.801 1 71 29 VAL B O 1
ATOM 3916 N N . HIS B 1 30 ? -7.156 16.266 -6.25 1 63.66 30 HIS B N 1
ATOM 3917 C CA . HIS B 1 30 ? -5.738 16.281 -6.59 1 63.66 30 HIS B CA 1
ATOM 3918 C C . HIS B 1 30 ? -5.316 14.969 -7.238 1 63.66 30 HIS B C 1
ATOM 3920 O O . HIS B 1 30 ? -6.113 14.031 -7.332 1 63.66 30 HIS B O 1
ATOM 3926 N N . ALA B 1 31 ? -4.141 15 -7.766 1 64.94 31 ALA B N 1
ATOM 3927 C CA . ALA B 1 31 ? -3.627 13.773 -8.367 1 64.94 31 ALA B CA 1
ATOM 3928 C C . ALA B 1 31 ? -3.691 12.609 -7.375 1 64.94 31 ALA B C 1
ATOM 3930 O O . ALA B 1 31 ? -3.41 12.789 -6.188 1 64.94 31 ALA B O 1
ATOM 3931 N N . LEU B 1 32 ? -4.164 11.539 -7.777 1 60.78 32 LEU B N 1
ATOM 3932 C CA . LEU B 1 32 ? -4.223 10.242 -7.113 1 60.78 32 LEU B CA 1
ATOM 3933 C C . LEU B 1 32 ? -5.461 10.141 -6.23 1 60.78 32 LEU B C 1
ATOM 3935 O O . LEU B 1 32 ? -5.734 9.078 -5.656 1 60.78 32 LEU B O 1
ATOM 3939 N N . GLU B 1 33 ? -6.105 11.289 -6.164 1 67.88 33 GLU B N 1
ATOM 3940 C CA . GLU B 1 33 ? -7.371 11.164 -5.445 1 67.88 33 GLU B CA 1
ATOM 3941 C C . GLU B 1 33 ? -8.383 10.352 -6.246 1 67.88 33 GLU B C 1
ATOM 3943 O O . GLU B 1 33 ? -8.219 10.156 -7.453 1 67.88 33 GLU B O 1
ATOM 3948 N N . ARG B 1 34 ? -9.336 9.828 -5.512 1 76.31 34 ARG B N 1
ATOM 3949 C CA . ARG B 1 34 ? -10.359 8.992 -6.137 1 76.31 34 ARG B CA 1
ATOM 3950 C C . ARG B 1 34 ? -11.609 9.805 -6.457 1 76.31 34 ARG B C 1
ATOM 3952 O O . ARG B 1 34 ? -12 10.68 -5.68 1 76.31 34 ARG B O 1
ATOM 3959 N N . ILE B 1 35 ? -12.094 9.523 -7.68 1 81.62 35 ILE B N 1
ATOM 3960 C CA . ILE B 1 35 ? -13.367 10.133 -8.055 1 81.62 35 ILE B CA 1
ATOM 3961 C C . ILE B 1 35 ? -14.359 9.047 -8.453 1 81.62 35 ILE B C 1
ATOM 3963 O O . ILE B 1 35 ? -13.969 7.938 -8.812 1 81.62 35 ILE B O 1
ATOM 3967 N N . GLN B 1 36 ? -15.516 9.328 -8.234 1 82.81 36 GLN B N 1
ATOM 3968 C CA . GLN B 1 36 ? -16.609 8.445 -8.625 1 82.81 36 GLN B CA 1
ATOM 3969 C C . GLN B 1 36 ? -17.188 8.852 -9.984 1 82.81 36 GLN B C 1
ATOM 3971 O O . GLN B 1 36 ? -17.438 10.031 -10.227 1 82.81 36 GLN B O 1
ATOM 3976 N N . LEU B 1 37 ? -17.219 7.938 -10.867 1 86.94 37 LEU B N 1
ATOM 3977 C CA . LEU B 1 37 ? -17.844 8.102 -12.18 1 86.94 37 LEU B CA 1
ATOM 3978 C C . LEU B 1 37 ? -19.188 7.41 -12.242 1 86.94 37 LEU B C 1
ATOM 3980 O O . LEU B 1 37 ? -19.281 6.188 -12.109 1 86.94 37 LEU B O 1
ATOM 3984 N N . GLN B 1 38 ? -20.172 8.172 -12.281 1 84.38 38 GLN B N 1
ATOM 3985 C CA . GLN B 1 38 ? -21.516 7.609 -12.328 1 84.38 38 GLN B CA 1
ATOM 3986 C C . GLN B 1 38 ? -22.109 7.734 -13.727 1 84.38 38 GLN B C 1
ATOM 3988 O O . GLN B 1 38 ? -22.172 8.828 -14.289 1 84.38 38 GLN B O 1
ATOM 3993 N N . ARG B 1 39 ? -22.359 6.637 -14.25 1 83.31 39 ARG B N 1
ATOM 3994 C CA . ARG B 1 39 ? -23.016 6.582 -15.555 1 83.31 39 ARG B CA 1
ATOM 3995 C C . ARG B 1 39 ? -23.984 5.406 -15.641 1 83.31 39 ARG B C 1
ATOM 3997 O O . ARG B 1 39 ? -23.625 4.281 -15.281 1 83.31 39 ARG B O 1
ATOM 4004 N N . ASP B 1 40 ? -25.172 5.672 -16.109 1 77.62 40 ASP B N 1
ATOM 4005 C CA . ASP B 1 40 ? -26.188 4.645 -16.328 1 77.62 40 ASP B CA 1
ATOM 4006 C C . ASP B 1 40 ? -26.422 3.809 -15.078 1 77.62 40 ASP B C 1
ATOM 4008 O O . ASP B 1 40 ? -26.5 2.58 -15.148 1 77.62 40 ASP B O 1
ATOM 4012 N N . GLY B 1 41 ? -26.344 4.441 -13.914 1 73.81 41 GLY B N 1
ATOM 4013 C CA . GLY B 1 41 ? -26.641 3.766 -12.664 1 73.81 41 GLY B CA 1
ATOM 4014 C C . GLY B 1 41 ? -25.453 3.004 -12.102 1 73.81 41 GLY B C 1
ATOM 4015 O O . GLY B 1 41 ? -25.562 2.326 -11.078 1 73.81 41 GLY B O 1
ATOM 4016 N N . ARG B 1 42 ? -24.391 2.998 -12.844 1 76.19 42 ARG B N 1
ATOM 4017 C CA . ARG B 1 42 ? -23.188 2.316 -12.391 1 76.19 42 ARG B CA 1
ATOM 4018 C C . ARG B 1 42 ? -22.156 3.312 -11.852 1 76.19 42 ARG B C 1
ATOM 4020 O O . ARG B 1 42 ? -22.078 4.441 -12.336 1 76.19 42 ARG B O 1
ATOM 4027 N N . THR B 1 43 ? -21.531 2.904 -10.758 1 77.88 43 THR B N 1
ATOM 4028 C CA . THR B 1 43 ? -20.5 3.734 -10.164 1 77.88 43 THR B CA 1
ATOM 4029 C C . THR B 1 43 ? -19.125 3.084 -10.32 1 77.88 43 THR B C 1
ATOM 4031 O O . THR B 1 43 ? -18.953 1.899 -10.023 1 77.88 43 THR B O 1
ATOM 4034 N N . THR B 1 44 ? -18.281 3.795 -11.016 1 80.75 44 THR B N 1
ATOM 4035 C CA . THR B 1 44 ? -16.906 3.359 -11.172 1 80.75 44 THR B CA 1
ATOM 4036 C C . THR B 1 44 ? -15.945 4.328 -10.484 1 80.75 44 THR B C 1
ATOM 4038 O O . THR B 1 44 ? -16.203 5.535 -10.445 1 80.75 44 THR B O 1
ATOM 4041 N N . ILE B 1 45 ? -14.961 3.793 -9.883 1 80.38 45 ILE B N 1
ATOM 4042 C CA . ILE B 1 45 ? -13.977 4.648 -9.227 1 80.38 45 ILE B CA 1
ATOM 4043 C C . ILE B 1 45 ? -12.781 4.871 -10.148 1 80.38 45 ILE B C 1
ATOM 4045 O O . ILE B 1 45 ? -12.328 3.943 -10.82 1 80.38 45 ILE B O 1
ATOM 4049 N N . GLY B 1 46 ? -12.43 6.07 -10.32 1 82.62 46 GLY B N 1
ATOM 4050 C CA . GLY B 1 46 ? -11.234 6.434 -11.07 1 82.62 46 GLY B CA 1
ATOM 4051 C C . GLY B 1 46 ? -10.18 7.117 -10.219 1 82.62 46 GLY B C 1
ATOM 4052 O O . GLY B 1 46 ? -10.508 7.848 -9.289 1 82.62 46 GLY B O 1
ATOM 4053 N N . ILE B 1 47 ? -8.914 6.793 -10.5 1 76.44 47 ILE B N 1
ATOM 4054 C CA . ILE B 1 47 ? -7.797 7.477 -9.859 1 76.44 47 ILE B CA 1
ATOM 4055 C C . ILE B 1 47 ? -7.312 8.625 -10.742 1 76.44 47 ILE B C 1
ATOM 4057 O O . ILE B 1 47 ? -6.953 8.414 -11.906 1 76.44 47 ILE B O 1
ATOM 4061 N N . VAL B 1 48 ? -7.262 9.789 -10.133 1 79.88 48 VAL B N 1
ATOM 4062 C CA . VAL B 1 48 ? -7.109 11.008 -10.914 1 79.88 48 VAL B CA 1
ATOM 4063 C C . VAL B 1 48 ? -5.633 11.25 -11.219 1 79.88 48 VAL B C 1
ATOM 4065 O O . VAL B 1 48 ? -4.781 11.109 -10.336 1 79.88 48 VAL B O 1
ATOM 4068 N N . GLU B 1 49 ? -5.246 11.383 -12.43 1 80 49 GLU B N 1
ATOM 4069 C CA . GLU B 1 49 ? -4.031 12.047 -12.883 1 80 49 GLU B CA 1
ATOM 4070 C C . GLU B 1 49 ? -4.355 13.344 -13.617 1 80 49 GLU B C 1
ATOM 4072 O O . GLU B 1 49 ? -5.414 13.469 -14.234 1 80 49 GLU B O 1
ATOM 4077 N N . LEU B 1 50 ? -3.508 14.352 -13.453 1 81.56 50 LEU B N 1
ATOM 4078 C CA . LEU B 1 50 ? -3.832 15.68 -13.953 1 81.56 50 LEU B CA 1
ATOM 4079 C C . LEU B 1 50 ? -3.102 15.969 -15.258 1 81.56 50 LEU B C 1
ATOM 4081 O O . LEU B 1 50 ? -2.016 15.43 -15.5 1 81.56 50 LEU B O 1
ATOM 4085 N N . THR B 1 51 ? -3.688 16.625 -16.125 1 84.56 51 THR B N 1
ATOM 4086 C CA . THR B 1 51 ? -3.082 17.078 -17.375 1 84.56 51 THR B CA 1
ATOM 4087 C C . THR B 1 51 ? -3.59 18.469 -17.766 1 84.56 51 THR B C 1
ATOM 4089 O O . THR B 1 51 ? -4.688 18.859 -17.359 1 84.56 51 THR B O 1
ATOM 4092 N N . ASP B 1 52 ? -2.76 19.219 -18.438 1 79.38 52 ASP B N 1
ATOM 4093 C CA . ASP B 1 52 ? -3.174 20.516 -18.969 1 79.38 52 ASP B CA 1
ATOM 4094 C C . ASP B 1 52 ? -3.391 20.453 -20.469 1 79.38 52 ASP B C 1
ATOM 4096 O O . ASP B 1 52 ? -4.086 21.297 -21.047 1 79.38 52 ASP B O 1
ATOM 4100 N N . GLU B 1 53 ? -2.758 19.484 -21.062 1 80.25 53 GLU B N 1
ATOM 4101 C CA . GLU B 1 53 ? -2.689 19.547 -22.531 1 80.25 53 GLU B CA 1
ATOM 4102 C C . GLU B 1 53 ? -3.352 18.328 -23.156 1 80.25 53 GLU B C 1
ATOM 4104 O O . GLU B 1 53 ? -3.969 18.438 -24.219 1 80.25 53 GLU B O 1
ATOM 4109 N N . LEU B 1 54 ? -3.297 17.219 -22.547 1 83.75 54 LEU B N 1
ATOM 4110 C CA . LEU B 1 54 ? -3.703 15.977 -23.188 1 83.75 54 LEU B CA 1
ATOM 4111 C C . LEU B 1 54 ? -5.223 15.875 -23.266 1 83.75 54 LEU B C 1
ATOM 4113 O O . LEU B 1 54 ? -5.762 15.234 -24.172 1 83.75 54 LEU B O 1
ATOM 4117 N N . ILE B 1 55 ? -5.879 16.375 -22.219 1 88.75 55 ILE B N 1
ATOM 4118 C CA . ILE B 1 55 ? -7.332 16.328 -22.109 1 88.75 55 ILE B CA 1
ATOM 4119 C C . ILE B 1 55 ? -7.891 17.734 -21.922 1 88.75 55 ILE B C 1
ATOM 4121 O O . ILE B 1 55 ? -7.434 18.484 -21.062 1 88.75 55 ILE B O 1
ATOM 4125 N N . SER B 1 56 ? -8.797 18.062 -22.75 1 89.5 56 SER B N 1
ATOM 4126 C CA . SER B 1 56 ? -9.375 19.406 -22.688 1 89.5 56 SER B CA 1
ATOM 4127 C C . SER B 1 56 ? -10.336 19.547 -21.5 1 89.5 56 SER B C 1
ATOM 4129 O O . SER B 1 56 ? -10.844 18.547 -21 1 89.5 56 SER B O 1
ATOM 4131 N N . GLU B 1 57 ? -10.453 20.781 -21.172 1 91.12 57 GLU B N 1
ATOM 4132 C CA . GLU B 1 57 ? -11.453 21.062 -20.141 1 91.12 57 GLU B CA 1
ATOM 4133 C C . GLU B 1 57 ? -12.82 20.531 -20.547 1 91.12 57 GLU B C 1
ATOM 4135 O O . GLU B 1 57 ? -13.219 20.641 -21.703 1 91.12 57 GLU B O 1
ATOM 4140 N N . GLY B 1 58 ? -13.5 20.016 -19.609 1 91.88 58 GLY B N 1
ATOM 4141 C CA . GLY B 1 58 ? -14.82 19.484 -19.891 1 91.88 58 GLY B CA 1
ATOM 4142 C C . GLY B 1 58 ? -14.805 18.016 -20.297 1 91.88 58 GLY B C 1
ATOM 4143 O O . GLY B 1 58 ? -15.852 17.391 -20.469 1 91.88 58 GLY B O 1
ATOM 4144 N N . THR B 1 59 ? -13.586 17.5 -20.438 1 92.31 59 THR B N 1
ATOM 4145 C CA . THR B 1 59 ? -13.422 16.125 -20.859 1 92.31 59 THR B CA 1
ATOM 4146 C C . THR B 1 59 ? -12.711 15.305 -19.797 1 92.31 59 THR B C 1
ATOM 4148 O O . THR B 1 59 ? -11.945 15.844 -19 1 92.31 59 THR B O 1
ATOM 4151 N N . LEU B 1 60 ? -13.078 14.094 -19.719 1 92.19 60 LEU B N 1
ATOM 4152 C CA . LEU B 1 60 ? -12.43 13.125 -18.828 1 92.19 60 LEU B CA 1
ATOM 4153 C C . LEU B 1 60 ? -11.688 12.062 -19.641 1 92.19 60 LEU B C 1
ATOM 4155 O O . LEU B 1 60 ? -12.305 11.32 -20.406 1 92.19 60 LEU B O 1
ATOM 4159 N N . GLY B 1 61 ? -10.422 12.078 -19.531 1 90.81 61 GLY B N 1
ATOM 4160 C CA . GLY B 1 61 ? -9.672 11.008 -20.172 1 90.81 61 GLY B CA 1
ATOM 4161 C C . GLY B 1 61 ? -9.7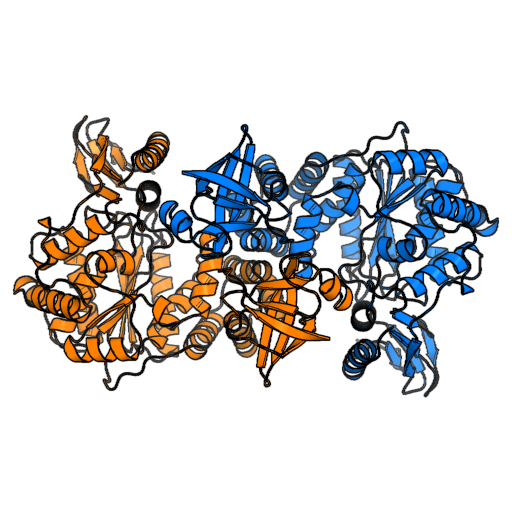19 9.703 -19.406 1 90.81 61 GLY B C 1
ATOM 4162 O O . GLY B 1 61 ? -9.32 9.641 -18.234 1 90.81 61 GLY B O 1
ATOM 4163 N N . VAL B 1 62 ? -10.312 8.672 -20.031 1 88.69 62 VAL B N 1
ATOM 4164 C CA . VAL B 1 62 ? -10.375 7.367 -19.375 1 88.69 62 VAL B CA 1
ATOM 4165 C C . VAL B 1 62 ? -9.352 6.426 -20 1 88.69 62 VAL B C 1
ATOM 4167 O O . VAL B 1 62 ? -9.258 6.332 -21.234 1 88.69 62 VAL B O 1
ATOM 4170 N N . THR B 1 63 ? -8.562 5.824 -19.172 1 85.25 63 THR B N 1
ATOM 4171 C CA . THR B 1 63 ? -7.543 4.902 -19.672 1 85.25 63 THR B CA 1
ATOM 4172 C C . THR B 1 63 ? -8.18 3.586 -20.109 1 85.25 63 THR B C 1
ATOM 4174 O O . THR B 1 63 ? -9.391 3.416 -20.031 1 85.25 63 THR B O 1
ATOM 4177 N N . ARG B 1 64 ? -7.367 2.635 -20.594 1 78 64 ARG B N 1
ATOM 4178 C CA . ARG B 1 64 ? -7.844 1.387 -21.188 1 78 64 ARG B CA 1
ATOM 4179 C C . ARG B 1 64 ? -8.711 0.614 -20.203 1 78 64 ARG B C 1
ATOM 4181 O O . ARG B 1 64 ? -9.703 -0.015 -20.594 1 78 64 ARG B O 1
ATOM 4188 N N . ARG B 1 65 ? -8.359 0.635 -18.984 1 74.44 65 ARG B N 1
ATOM 4189 C CA . ARG B 1 65 ? -9.07 -0.119 -17.953 1 74.44 65 ARG B CA 1
ATOM 4190 C C . ARG B 1 65 ? -10.492 0.403 -17.766 1 74.44 65 ARG B C 1
ATOM 4192 O O . ARG B 1 65 ? -11.383 -0.343 -17.375 1 74.44 65 ARG B O 1
ATOM 4199 N N . LEU B 1 66 ? -10.703 1.665 -18.016 1 80.31 66 LEU B N 1
ATOM 4200 C CA . LEU B 1 66 ? -12.008 2.297 -17.859 1 80.31 66 LEU B CA 1
ATOM 4201 C C . LEU B 1 66 ? -12.617 2.609 -19.234 1 80.31 66 LEU B C 1
ATOM 4203 O O . LEU B 1 66 ? -13.484 3.479 -19.344 1 80.31 66 LEU B O 1
ATOM 4207 N N . GLY B 1 67 ? -12.078 1.903 -20.234 1 78.31 67 GLY B N 1
ATOM 4208 C CA . GLY B 1 67 ? -12.477 2.168 -21.609 1 78.31 67 GLY B CA 1
ATOM 4209 C C . GLY B 1 67 ? -13.961 1.976 -21.844 1 78.31 67 GLY B C 1
ATOM 4210 O O . GLY B 1 67 ? -14.5 2.482 -22.828 1 78.31 67 GLY B O 1
ATOM 4211 N N . HIS B 1 68 ? -14.594 1.309 -20.969 1 77.12 68 HIS B N 1
ATOM 4212 C CA . HIS B 1 68 ? -16.031 1.053 -21.125 1 77.12 68 HIS B CA 1
ATOM 4213 C C . HIS B 1 68 ? -16.844 2.301 -20.828 1 77.12 68 HIS B C 1
ATOM 4215 O O . HIS B 1 68 ? -18.031 2.363 -21.141 1 77.12 68 HIS B O 1
ATOM 4221 N N . ILE B 1 69 ? -16.281 3.283 -20.172 1 85.94 69 ILE B N 1
ATOM 4222 C CA . ILE B 1 69 ? -16.953 4.539 -19.859 1 85.94 69 ILE B CA 1
ATOM 4223 C C . ILE B 1 69 ? -16.781 5.523 -21.016 1 85.94 69 ILE B C 1
ATOM 4225 O O . ILE B 1 69 ? -15.656 5.953 -21.297 1 85.94 69 ILE B O 1
ATOM 4229 N N . ASP B 1 70 ? -17.781 5.797 -21.75 1 86.75 70 ASP B N 1
ATOM 4230 C CA . ASP B 1 70 ? -17.75 6.707 -22.891 1 86.75 70 ASP B CA 1
ATOM 4231 C C . ASP B 1 70 ? -18.953 7.656 -22.859 1 86.75 70 ASP B C 1
ATOM 4233 O O . ASP B 1 70 ? -20.062 7.25 -22.516 1 86.75 70 ASP B O 1
ATOM 4237 N N . GLY B 1 71 ? -18.656 8.891 -23.203 1 87.69 71 GLY B N 1
ATOM 4238 C CA . GLY B 1 71 ? -19.734 9.859 -23.25 1 87.69 71 GLY B CA 1
ATOM 4239 C C . GLY B 1 71 ? -19.922 10.609 -21.938 1 87.69 71 GLY B C 1
ATOM 4240 O O . GLY B 1 71 ? -18.969 10.781 -21.172 1 87.69 71 GLY B O 1
ATOM 4241 N N . PRO B 1 72 ? -21.078 11.164 -21.766 1 91.12 72 PRO B N 1
ATOM 4242 C CA . PRO B 1 72 ? -21.328 11.984 -20.578 1 91.12 72 PRO B CA 1
ATOM 4243 C C . PRO B 1 72 ? -21.281 11.164 -19.281 1 91.12 72 PRO B C 1
ATOM 4245 O O . PRO B 1 72 ? -21.828 10.07 -19.219 1 91.12 72 PRO B O 1
ATOM 4248 N N . VAL B 1 73 ? -20.562 11.617 -18.344 1 91.19 73 VAL B N 1
ATOM 4249 C CA . VAL B 1 73 ? -20.391 10.938 -17.062 1 91.19 73 VAL B CA 1
ATOM 4250 C C . VAL B 1 73 ? -20.453 11.953 -15.922 1 91.19 73 VAL B C 1
ATOM 4252 O O . VAL B 1 73 ? -19.969 13.078 -16.062 1 91.19 73 VAL B O 1
ATOM 4255 N N . GLU B 1 74 ? -21.156 11.578 -14.93 1 87.81 74 GLU B N 1
ATOM 4256 C CA . GLU B 1 74 ? -21.172 12.406 -13.727 1 87.81 74 GLU B CA 1
ATOM 4257 C C . GLU B 1 74 ? -19.969 12.086 -12.836 1 87.81 74 GLU B C 1
ATOM 4259 O O . GLU B 1 74 ? -19.766 10.93 -12.453 1 87.81 74 GLU B O 1
ATOM 4264 N N . VAL B 1 75 ? -19.172 13.062 -12.602 1 86.44 75 VAL B N 1
ATOM 4265 C CA . VAL B 1 75 ? -17.938 12.875 -11.844 1 86.44 75 VAL B CA 1
ATOM 4266 C C . VAL B 1 75 ? -18.062 13.547 -10.484 1 86.44 75 VAL B C 1
ATOM 4268 O O . VAL B 1 75 ? -18.547 14.688 -10.383 1 86.44 75 VAL B O 1
ATOM 4271 N N . SER B 1 76 ? -17.812 12.828 -9.398 1 77.25 76 SER B N 1
ATOM 4272 C CA . SER B 1 76 ? -17.781 13.383 -8.047 1 77.25 76 SER B CA 1
ATOM 4273 C C . SER B 1 76 ? -16.625 12.805 -7.242 1 77.25 76 SER B C 1
ATOM 4275 O O . SER B 1 76 ? -15.992 11.828 -7.664 1 77.25 76 SER B O 1
ATOM 4277 N N . VAL B 1 77 ? -16.234 13.43 -6.113 1 72.31 77 VAL B N 1
ATOM 4278 C CA . VAL B 1 77 ? -15.188 12.922 -5.227 1 72.31 77 VAL B CA 1
ATOM 4279 C C . VAL B 1 77 ? -15.641 11.602 -4.605 1 72.31 77 VAL B C 1
ATOM 4281 O O . VAL B 1 77 ? -16.781 11.477 -4.164 1 72.31 77 VAL B O 1
ATOM 4284 N N . ALA B 1 78 ? -14.82 10.57 -4.723 1 72.25 78 ALA B N 1
ATOM 4285 C CA . ALA B 1 78 ? -15.18 9.273 -4.168 1 72.25 78 ALA B CA 1
ATOM 4286 C C . ALA B 1 78 ? -15.078 9.273 -2.646 1 72.25 78 ALA B C 1
ATOM 4288 O O . ALA B 1 78 ? -14.102 9.781 -2.086 1 72.25 78 ALA B O 1
ATOM 4289 N N . PRO B 1 79 ? -16.188 8.766 -1.931 1 67.19 79 PRO B N 1
ATOM 4290 C CA . PRO B 1 79 ? -16.047 8.594 -0.482 1 67.19 79 PRO B CA 1
ATOM 4291 C C . PRO B 1 79 ? -15.047 7.516 -0.105 1 67.19 79 PRO B C 1
ATOM 4293 O O . PRO B 1 79 ? -14.695 6.676 -0.939 1 67.19 79 PRO B O 1
ATOM 4296 N N . GLN B 1 80 ? -14.508 7.59 1.077 1 73.12 80 GLN B N 1
ATOM 4297 C CA . GLN B 1 80 ? -13.664 6.508 1.571 1 73.12 80 GLN B CA 1
ATOM 4298 C C . GLN B 1 80 ? -14.422 5.184 1.599 1 73.12 80 GLN B C 1
ATOM 4300 O O . GLN B 1 80 ? -15.539 5.117 2.107 1 73.12 80 GLN B O 1
ATOM 4305 N N . PRO B 1 81 ? -13.82 4.125 0.947 1 79.12 81 PRO B N 1
ATOM 4306 C CA . PRO B 1 81 ? -14.5 2.828 0.988 1 79.12 81 PRO B CA 1
ATOM 4307 C C . PRO B 1 81 ? -14.656 2.289 2.408 1 79.12 81 PRO B C 1
ATOM 4309 O O . PRO B 1 81 ? -13.758 2.449 3.236 1 79.12 81 PRO B O 1
ATOM 4312 N N . ASN B 1 82 ? -15.781 1.687 2.734 1 80.69 82 ASN B N 1
ATOM 4313 C CA . ASN B 1 82 ? -16.047 1.134 4.059 1 80.69 82 ASN B CA 1
ATOM 4314 C C . ASN B 1 82 ? -15 0.092 4.453 1 80.69 82 ASN B C 1
ATOM 4316 O O . ASN B 1 82 ? -14.727 -0.099 5.637 1 80.69 82 ASN B O 1
ATOM 4320 N N . SER B 1 83 ? -14.445 -0.549 3.418 1 92.38 83 SER B N 1
ATOM 4321 C CA . SER B 1 83 ? -13.484 -1.618 3.645 1 92.38 83 SER B CA 1
ATOM 4322 C C . SER B 1 83 ? -12.266 -1.109 4.406 1 92.38 83 SER B C 1
ATOM 4324 O O . SER B 1 83 ? -11.594 -1.878 5.098 1 92.38 83 SER B O 1
ATOM 4326 N N . VAL B 1 84 ? -12.008 0.188 4.254 1 90 84 VAL B N 1
ATOM 4327 C CA . VAL B 1 84 ? -10.836 0.747 4.91 1 90 84 VAL B CA 1
ATOM 4328 C C . VAL B 1 84 ? -10.984 0.642 6.426 1 90 84 VAL B C 1
ATOM 4330 O O . VAL B 1 84 ? -10.016 0.376 7.137 1 90 84 VAL B O 1
ATOM 4333 N N . TYR B 1 85 ? -12.195 0.817 6.871 1 89.75 85 TYR B N 1
ATOM 4334 C CA . TYR B 1 85 ? -12.477 0.684 8.297 1 89.75 85 TYR B CA 1
ATOM 4335 C C . TYR B 1 85 ? -12.227 -0.743 8.773 1 89.75 85 TYR B C 1
ATOM 4337 O O . TYR B 1 85 ? -11.703 -0.956 9.867 1 89.75 85 TYR B O 1
ATOM 4345 N N . TYR B 1 86 ? -12.586 -1.707 7.992 1 95.94 86 TYR B N 1
ATOM 4346 C CA . TYR B 1 86 ? -12.422 -3.109 8.359 1 95.94 86 TYR B CA 1
ATOM 4347 C C . TYR B 1 86 ? -10.953 -3.527 8.273 1 95.94 86 TYR B C 1
ATOM 4349 O O . TYR B 1 86 ? -10.5 -4.371 9.055 1 95.94 86 TYR B O 1
ATOM 4357 N N . ILE B 1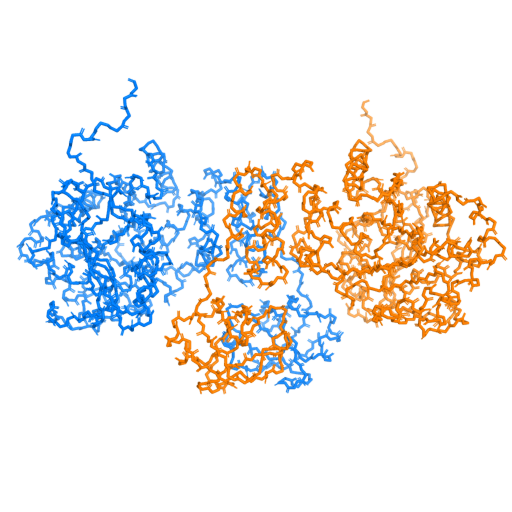 87 ? -10.234 -2.941 7.305 1 96.56 87 ILE B N 1
ATOM 4358 C CA . ILE B 1 87 ? -8.805 -3.197 7.215 1 96.56 87 ILE B CA 1
ATOM 4359 C C . ILE B 1 87 ? -8.109 -2.691 8.477 1 96.56 87 ILE B C 1
ATOM 4361 O O . ILE B 1 87 ? -7.262 -3.381 9.047 1 96.56 87 ILE B O 1
ATOM 4365 N N . ARG B 1 88 ? -8.531 -1.545 8.969 1 93.88 88 ARG B N 1
ATOM 4366 C CA . ARG B 1 88 ? -7.969 -1.012 10.211 1 93.88 88 ARG B CA 1
ATOM 4367 C C . ARG B 1 88 ? -8.328 -1.893 11.398 1 93.88 88 ARG B C 1
ATOM 4369 O O . ARG B 1 88 ? -7.512 -2.105 12.297 1 93.88 88 ARG B O 1
ATOM 4376 N N . LYS B 1 89 ? -9.617 -2.301 11.391 1 95.56 89 LYS B N 1
ATOM 4377 C CA . LYS B 1 89 ? -10.07 -3.242 12.414 1 95.56 89 LYS B CA 1
ATOM 4378 C C . LYS B 1 89 ? -9.141 -4.453 12.484 1 95.56 89 LYS B C 1
ATOM 4380 O O . LYS B 1 89 ? -8.773 -4.895 13.578 1 95.56 89 LYS B O 1
ATOM 4385 N N . LYS B 1 90 ? -8.734 -4.969 11.359 1 97.69 90 LYS B N 1
ATOM 4386 C CA . LYS B 1 90 ? -7.84 -6.121 11.32 1 97.69 90 LYS B CA 1
ATOM 4387 C C . LYS B 1 90 ? -6.426 -5.734 11.734 1 97.69 90 LYS B C 1
ATOM 4389 O O . LYS B 1 90 ? -5.715 -6.527 12.359 1 97.69 90 LYS B O 1
ATOM 4394 N N . LEU B 1 91 ? -5.961 -4.535 11.344 1 97 91 LEU B N 1
ATOM 4395 C CA . LEU B 1 91 ? -4.668 -4.043 11.805 1 97 91 LEU B CA 1
ATOM 4396 C C . LEU B 1 91 ? -4.625 -3.975 13.328 1 97 91 LEU B C 1
ATOM 4398 O O . LEU B 1 91 ? -3.566 -4.164 13.93 1 97 91 LEU B O 1
ATOM 4402 N N . ASP B 1 92 ? -5.789 -3.807 13.969 1 95.88 92 ASP B N 1
ATOM 4403 C CA . ASP B 1 92 ? -5.91 -3.727 15.422 1 95.88 92 ASP B CA 1
ATOM 4404 C C . ASP B 1 92 ? -6.055 -5.117 16.031 1 95.88 92 ASP B C 1
ATOM 4406 O O . ASP B 1 92 ? -6.344 -5.246 17.234 1 95.88 92 ASP B O 1
ATOM 4410 N N . ASP B 1 93 ? -5.965 -6.141 15.203 1 96.94 93 ASP B N 1
ATOM 4411 C CA . ASP B 1 93 ? -6.027 -7.539 15.617 1 96.94 93 ASP B CA 1
ATOM 4412 C C . ASP B 1 93 ? -7.426 -7.898 16.125 1 96.94 93 ASP B C 1
ATOM 4414 O O . ASP B 1 93 ? -7.574 -8.617 17.109 1 96.94 93 ASP B O 1
ATOM 4418 N N . ILE B 1 94 ? -8.406 -7.273 15.523 1 97.19 94 ILE B N 1
ATOM 4419 C CA . ILE B 1 94 ? -9.797 -7.598 15.812 1 97.19 94 ILE B CA 1
ATOM 4420 C C . ILE B 1 94 ? -10.359 -8.484 14.703 1 97.19 94 ILE B C 1
ATOM 4422 O O . ILE B 1 94 ? -10.18 -8.195 13.516 1 97.19 94 ILE B O 1
ATOM 4426 N N . GLU B 1 95 ? -11.031 -9.492 15.047 1 97.31 95 GLU B N 1
ATOM 4427 C CA . GLU B 1 95 ? -11.555 -10.461 14.094 1 97.31 95 GLU B CA 1
ATOM 4428 C C . GLU B 1 95 ? -12.633 -9.836 13.211 1 97.31 95 GLU B C 1
ATOM 4430 O O . GLU B 1 95 ? -13.461 -9.055 13.688 1 97.31 95 GLU B O 1
ATOM 4435 N N . LEU B 1 96 ? -12.602 -10.172 11.961 1 97.75 96 LEU B N 1
ATOM 4436 C CA . LEU B 1 96 ? -13.57 -9.656 11 1 97.75 96 LEU B CA 1
ATOM 4437 C C . LEU B 1 96 ? -14.789 -10.57 10.906 1 97.75 96 LEU B C 1
ATOM 4439 O O . LEU B 1 96 ? -14.656 -11.797 10.945 1 97.75 96 LEU B O 1
ATOM 4443 N N . GLU B 1 97 ? -15.883 -9.977 10.828 1 96.75 97 GLU B N 1
ATOM 4444 C CA . GLU B 1 97 ? -17.125 -10.711 10.625 1 96.75 97 GLU B CA 1
ATOM 4445 C C . GLU B 1 97 ? -17.344 -11.016 9.141 1 96.75 97 GLU B C 1
ATOM 4447 O O . GLU B 1 97 ? -16.672 -10.445 8.281 1 96.75 97 GLU B O 1
ATOM 4452 N N . HIS B 1 98 ? -18.312 -11.93 8.938 1 96.88 98 HIS B N 1
ATOM 4453 C CA . HIS B 1 98 ? -18.625 -12.359 7.574 1 96.88 98 HIS B CA 1
ATOM 4454 C C . HIS B 1 98 ? -18.938 -11.172 6.68 1 96.88 98 HIS B C 1
ATOM 4456 O O . HIS B 1 98 ? -18.406 -11.047 5.578 1 96.88 98 HIS B O 1
ATOM 4462 N N . ARG B 1 99 ? -19.781 -10.297 7.141 1 96.06 99 ARG B N 1
ATOM 4463 C CA . ARG B 1 99 ? -20.219 -9.156 6.348 1 96.06 99 ARG B CA 1
ATOM 4464 C C . ARG B 1 99 ? -19.062 -8.211 6.047 1 96.06 99 ARG B C 1
ATOM 4466 O O . ARG B 1 99 ? -19.016 -7.594 4.98 1 96.06 99 ARG B O 1
ATOM 4473 N N . GLU B 1 100 ? -18.172 -8.062 6.977 1 96.81 100 GLU B N 1
ATOM 4474 C CA . GLU B 1 100 ? -17.016 -7.188 6.797 1 96.81 100 GLU B CA 1
ATOM 4475 C C . GLU B 1 100 ? -16.062 -7.742 5.742 1 96.81 100 GLU B C 1
ATOM 4477 O O . GLU B 1 100 ? -15.539 -6.992 4.91 1 96.81 100 GLU B O 1
ATOM 4482 N N . LEU B 1 101 ? -15.875 -9.094 5.75 1 98 101 LEU B N 1
ATOM 4483 C CA . LEU B 1 101 ? -15.047 -9.75 4.742 1 98 101 LEU B CA 1
ATOM 4484 C C . LEU B 1 101 ? -15.688 -9.641 3.361 1 98 101 LEU B C 1
ATOM 4486 O O . LEU B 1 101 ? -14.992 -9.43 2.363 1 98 101 LEU B O 1
ATOM 4490 N N . GLU B 1 102 ? -16.953 -9.805 3.357 1 97 102 GLU B N 1
ATOM 4491 C CA . GLU B 1 102 ? -17.688 -9.664 2.104 1 97 102 GLU B CA 1
ATOM 4492 C C . GLU B 1 102 ? -17.5 -8.266 1.507 1 97 102 GLU B C 1
ATOM 4494 O O . GLU B 1 102 ? -17.312 -8.125 0.298 1 97 102 GLU B O 1
ATOM 4499 N N . ARG B 1 103 ? -17.531 -7.297 2.355 1 94.62 103 ARG B N 1
ATOM 4500 C CA . ARG B 1 103 ? -17.359 -5.922 1.903 1 94.62 103 ARG B CA 1
ATOM 4501 C C . ARG B 1 103 ? -15.945 -5.699 1.371 1 94.62 103 ARG B C 1
ATOM 4503 O O . ARG B 1 103 ? -15.758 -5.047 0.342 1 94.62 103 ARG B O 1
ATOM 4510 N N . ILE B 1 104 ? -14.953 -6.18 2.049 1 96.88 104 ILE B N 1
ATOM 4511 C CA . ILE B 1 104 ? -13.57 -6.051 1.607 1 96.88 104 ILE B CA 1
ATOM 4512 C C . ILE B 1 104 ? -13.398 -6.695 0.233 1 96.88 104 ILE B C 1
ATOM 4514 O O . ILE B 1 104 ? -12.852 -6.082 -0.684 1 96.88 104 ILE B O 1
ATOM 4518 N N . VAL B 1 105 ? -13.914 -7.918 0.077 1 96.69 105 VAL B N 1
ATOM 4519 C CA . VAL B 1 105 ? -13.797 -8.664 -1.172 1 96.69 105 VAL B CA 1
ATOM 4520 C C . VAL B 1 105 ? -14.492 -7.898 -2.297 1 96.69 105 VAL B C 1
ATOM 4522 O O . VAL B 1 105 ? -13.953 -7.773 -3.398 1 96.69 105 VAL B O 1
ATOM 4525 N N . ARG B 1 106 ? -15.625 -7.375 -2.033 1 92.19 106 ARG B N 1
ATOM 4526 C CA . ARG B 1 106 ? -16.375 -6.625 -3.033 1 92.19 106 ARG B CA 1
ATOM 4527 C C . ARG B 1 106 ? -15.641 -5.359 -3.445 1 92.19 106 ARG B C 1
ATOM 4529 O O . ARG B 1 106 ? -15.57 -5.031 -4.633 1 92.19 106 ARG B O 1
ATOM 4536 N N . ASP B 1 107 ? -15.109 -4.625 -2.482 1 89.81 107 ASP B N 1
ATOM 4537 C CA . ASP B 1 107 ? -14.383 -3.393 -2.785 1 89.81 107 ASP B CA 1
ATOM 4538 C C . ASP B 1 107 ? -13.117 -3.684 -3.598 1 89.81 107 ASP B C 1
ATOM 4540 O O . ASP B 1 107 ? -12.727 -2.883 -4.449 1 89.81 107 ASP B O 1
ATOM 4544 N N . ILE B 1 108 ? -12.445 -4.793 -3.305 1 90.06 108 ILE B N 1
ATOM 4545 C CA . ILE B 1 108 ? -11.281 -5.176 -4.102 1 90.06 108 ILE B CA 1
ATOM 4546 C C . ILE B 1 108 ? -11.719 -5.512 -5.523 1 90.06 108 ILE B C 1
ATOM 4548 O O . ILE B 1 108 ? -11.086 -5.082 -6.492 1 90.06 108 ILE B O 1
ATOM 4552 N N . TYR B 1 109 ? -12.805 -6.273 -5.605 1 86.25 109 TYR B N 1
ATOM 4553 C CA . TYR B 1 109 ? -13.328 -6.688 -6.906 1 86.25 109 TYR B CA 1
ATOM 4554 C C . TYR B 1 109 ? -13.68 -5.473 -7.762 1 86.25 109 TYR B C 1
ATOM 4556 O O . TYR B 1 109 ? -13.367 -5.438 -8.953 1 86.25 109 TYR B O 1
ATOM 4564 N N . GLU B 1 110 ? -14.25 -4.523 -7.082 1 78.88 110 GLU B N 1
ATOM 4565 C CA . GLU B 1 110 ? -14.703 -3.332 -7.793 1 78.88 110 GLU B CA 1
ATOM 4566 C C . GLU B 1 110 ? -13.586 -2.293 -7.891 1 78.88 110 GLU B C 1
ATOM 4568 O O . GLU B 1 110 ? -13.828 -1.152 -8.297 1 78.88 110 GLU B O 1
ATOM 4573 N N . GLU B 1 111 ? -12.383 -2.668 -7.422 1 77.81 111 GLU B N 1
ATOM 4574 C CA . GLU B 1 111 ? -11.195 -1.82 -7.504 1 77.81 111 GLU B CA 1
ATOM 4575 C C . GLU B 1 111 ? -11.414 -0.493 -6.785 1 77.81 111 GLU B C 1
ATOM 4577 O O . GLU B 1 111 ? -11.102 0.571 -7.324 1 77.81 111 GLU B O 1
ATOM 4582 N N . ARG B 1 112 ? -12.016 -0.58 -5.668 1 77.81 112 ARG B N 1
ATOM 4583 C CA . ARG B 1 112 ? -12.305 0.611 -4.871 1 77.81 112 ARG B CA 1
ATOM 4584 C C . ARG B 1 112 ? -11.18 0.895 -3.885 1 77.81 112 ARG B C 1
ATOM 4586 O O . ARG B 1 112 ? -11.094 1.99 -3.324 1 77.81 112 ARG B O 1
ATOM 4593 N N . LEU B 1 113 ? -10.281 -0.041 -3.697 1 83.94 113 LEU B N 1
ATOM 4594 C CA . LEU B 1 113 ? -9.172 0.152 -2.771 1 83.94 113 LEU B CA 1
ATOM 4595 C C . LEU B 1 113 ? -7.93 0.636 -3.508 1 83.94 113 LEU B C 1
ATOM 4597 O O . LEU B 1 113 ? -7.57 0.089 -4.551 1 83.94 113 LEU B O 1
ATOM 4601 N N . ALA B 1 114 ? -7.324 1.698 -2.977 1 76.44 114 ALA B N 1
ATOM 4602 C CA . ALA B 1 114 ? -6.023 2.135 -3.484 1 76.44 114 ALA B CA 1
ATOM 4603 C C . ALA B 1 114 ? -4.934 1.129 -3.135 1 76.44 114 ALA B C 1
ATOM 4605 O O . ALA B 1 114 ? -5.109 0.292 -2.248 1 76.44 114 ALA B O 1
ATOM 4606 N N . ASP B 1 115 ? -3.797 1.205 -3.818 1 79.94 115 ASP B N 1
ATOM 4607 C CA . ASP B 1 115 ? -2.676 0.304 -3.57 1 79.94 115 ASP B CA 1
ATOM 4608 C C . ASP B 1 115 ? -2.209 0.395 -2.119 1 79.94 115 ASP B C 1
ATOM 4610 O O . ASP B 1 115 ? -1.832 -0.613 -1.519 1 79.94 115 ASP B O 1
ATOM 4614 N N . ILE B 1 116 ? -2.238 1.633 -1.59 1 85.12 116 ILE B N 1
ATOM 4615 C CA . ILE B 1 116 ? -1.846 1.838 -0.2 1 85.12 116 ILE B CA 1
ATOM 4616 C C . ILE B 1 116 ? -2.758 1.027 0.719 1 85.12 116 ILE B C 1
ATOM 4618 O O . ILE B 1 116 ? -2.287 0.385 1.66 1 85.12 116 ILE B O 1
ATOM 4622 N N . GLU B 1 117 ? -4.039 1.09 0.426 1 89.38 117 GLU B N 1
ATOM 4623 C CA . GLU B 1 117 ? -5.023 0.384 1.24 1 89.38 117 GLU B CA 1
ATOM 4624 C C . GLU B 1 117 ? -4.914 -1.126 1.054 1 89.38 117 GLU B C 1
ATOM 4626 O O . GLU B 1 117 ? -5.066 -1.888 2.012 1 89.38 117 GLU B O 1
ATOM 4631 N N . LEU B 1 118 ? -4.668 -1.555 -0.196 1 90.06 118 LEU B N 1
ATOM 4632 C CA . LEU B 1 118 ? -4.461 -2.975 -0.462 1 90.06 118 LEU B CA 1
ATOM 4633 C C . LEU B 1 118 ? -3.199 -3.479 0.231 1 90.06 118 LEU B C 1
ATOM 4635 O O . LEU B 1 118 ? -3.17 -4.605 0.733 1 90.06 118 LEU B O 1
ATOM 4639 N N . GLY B 1 119 ? -2.131 -2.678 0.181 1 92.44 119 GLY B N 1
ATOM 4640 C CA . GLY B 1 119 ? -0.931 -3.006 0.934 1 92.44 119 GLY B CA 1
ATOM 4641 C C . GLY B 1 119 ? -1.186 -3.172 2.42 1 92.44 119 GLY B C 1
ATOM 4642 O O . GLY B 1 119 ? -0.639 -4.078 3.051 1 92.44 119 GLY B O 1
ATOM 4643 N N . ALA B 1 120 ? -2.051 -2.273 2.959 1 95.62 120 ALA B N 1
ATOM 4644 C CA . ALA B 1 120 ? -2.422 -2.369 4.367 1 95.62 120 ALA B CA 1
ATOM 4645 C C . ALA B 1 120 ? -3.211 -3.646 4.641 1 95.62 120 ALA B C 1
ATOM 4647 O O . ALA B 1 120 ? -3.043 -4.277 5.688 1 95.62 120 ALA B O 1
ATOM 4648 N N . TYR B 1 121 ? -4.105 -4 3.729 1 96.88 121 TYR B N 1
ATOM 4649 C CA . TYR B 1 121 ? -4.891 -5.223 3.863 1 96.88 121 TYR B CA 1
ATOM 4650 C C . TYR B 1 121 ? -3.986 -6.445 3.975 1 96.88 121 TYR B C 1
ATOM 4652 O O . TYR B 1 121 ? -4.105 -7.23 4.918 1 96.88 121 TYR B O 1
ATOM 4660 N N . VAL B 1 122 ? -3.064 -6.617 3.035 1 97.19 122 VAL B N 1
ATOM 4661 C CA . VAL B 1 122 ? -2.215 -7.805 3.02 1 97.19 122 VAL B CA 1
ATOM 4662 C C . VAL B 1 122 ? -1.301 -7.801 4.242 1 97.19 122 VAL B C 1
ATOM 4664 O O . VAL B 1 122 ? -1.003 -8.859 4.805 1 97.19 122 VAL B O 1
ATOM 4667 N N . SER B 1 123 ? -0.833 -6.625 4.699 1 97.5 123 SER B N 1
ATOM 4668 C CA . SER B 1 123 ? 0.015 -6.512 5.883 1 97.5 123 SER B CA 1
ATOM 4669 C C . SER B 1 123 ? -0.743 -6.91 7.145 1 97.5 123 SER B C 1
ATOM 4671 O O . SER B 1 123 ? -0.187 -7.566 8.031 1 97.5 123 SER B O 1
ATOM 4673 N N . ALA B 1 124 ? -2.037 -6.461 7.234 1 97.88 124 ALA B N 1
ATOM 4674 C CA . ALA B 1 124 ? -2.867 -6.789 8.391 1 97.88 124 ALA B CA 1
ATOM 4675 C C . ALA B 1 124 ? -3.047 -8.297 8.523 1 97.88 124 ALA B C 1
ATOM 4677 O O . ALA B 1 124 ? -2.936 -8.852 9.625 1 97.88 124 ALA B O 1
ATOM 4678 N N . ILE B 1 125 ? -3.322 -8.945 7.406 1 97.81 125 ILE B N 1
ATOM 4679 C CA . ILE B 1 125 ? -3.529 -10.391 7.398 1 97.81 125 ILE B CA 1
ATOM 4680 C C . ILE B 1 125 ? -2.219 -11.102 7.727 1 97.81 125 ILE B C 1
ATOM 4682 O O . ILE B 1 125 ? -2.215 -12.125 8.414 1 97.81 125 ILE B O 1
ATOM 4686 N N . TYR B 1 126 ? -1.13 -10.586 7.234 1 96.75 126 TYR B N 1
ATOM 4687 C CA . TYR B 1 126 ? 0.176 -11.18 7.484 1 96.75 126 TYR B CA 1
ATOM 4688 C C . TYR B 1 126 ? 0.542 -11.086 8.961 1 96.75 126 TYR B C 1
ATOM 4690 O O . TYR B 1 126 ? 0.987 -12.07 9.562 1 96.75 126 TYR B O 1
ATOM 4698 N N . THR B 1 127 ? 0.354 -9.922 9.617 1 96.94 127 THR B N 1
ATOM 4699 C CA . THR B 1 127 ? 0.812 -9.656 10.977 1 96.94 127 THR B CA 1
ATOM 4700 C C . THR B 1 127 ? -0.113 -10.32 12 1 96.94 127 THR B C 1
ATOM 4702 O O . THR B 1 127 ? 0.35 -10.867 13 1 96.94 127 THR B O 1
ATOM 4705 N N . ASN B 1 128 ? -1.444 -10.266 11.734 1 96.62 128 ASN B N 1
ATOM 4706 C CA . ASN B 1 128 ? -2.389 -10.695 12.766 1 96.62 128 ASN B CA 1
ATOM 4707 C C . ASN B 1 128 ? -3.039 -12.031 12.406 1 96.62 128 ASN B C 1
ATOM 4709 O O . ASN B 1 128 ? -3.682 -12.656 13.25 1 96.62 128 ASN B O 1
ATOM 4713 N N . GLY B 1 129 ? -2.902 -12.477 11.148 1 95.94 129 GLY B N 1
ATOM 4714 C CA . GLY B 1 129 ? -3.443 -13.75 10.719 1 95.94 129 GLY B CA 1
ATOM 4715 C C . GLY B 1 129 ? -4.953 -13.742 10.555 1 95.94 129 GLY B C 1
ATOM 4716 O O . GLY B 1 129 ? -5.602 -12.727 10.828 1 95.94 129 GLY B O 1
ATOM 4717 N N . LEU B 1 130 ? -5.469 -14.82 10.086 1 97.56 130 LEU B N 1
ATOM 4718 C CA . LEU B 1 130 ? -6.902 -15.078 9.992 1 97.56 130 LEU B CA 1
ATOM 4719 C C . LEU B 1 130 ? -7.297 -16.281 10.852 1 97.56 130 LEU B C 1
ATOM 4721 O O . LEU B 1 130 ? -6.574 -17.281 10.891 1 97.56 130 LEU B O 1
ATOM 4725 N N . SER B 1 131 ? -8.344 -16.109 11.594 1 97.5 131 SER B N 1
ATOM 4726 C CA . SER B 1 131 ? -8.914 -17.281 12.25 1 97.5 131 SER B CA 1
ATOM 4727 C C . SER B 1 131 ? -9.492 -18.266 11.242 1 97.5 131 SER B C 1
ATOM 4729 O O . SER B 1 131 ? -9.602 -17.938 10.055 1 97.5 131 SER B O 1
ATOM 4731 N N . MET B 1 132 ? -9.805 -19.469 11.734 1 97.5 132 MET B N 1
ATOM 4732 C CA . MET B 1 132 ? -10.422 -20.469 10.867 1 97.5 132 MET B CA 1
ATOM 4733 C C . MET B 1 132 ? -11.742 -19.953 10.305 1 97.5 132 MET B C 1
ATOM 4735 O O . MET B 1 132 ? -12.023 -20.141 9.117 1 97.5 132 MET B O 1
ATOM 4739 N N . GLU B 1 133 ? -12.453 -19.297 11.117 1 97.62 133 GLU B N 1
ATOM 4740 C CA . GLU B 1 133 ? -13.734 -18.734 10.688 1 97.62 133 GLU B CA 1
ATOM 4741 C C . GLU B 1 133 ? -13.539 -17.641 9.641 1 97.62 133 GLU B C 1
ATOM 4743 O O . GLU B 1 133 ? -14.258 -17.609 8.633 1 97.62 133 GLU B O 1
ATOM 4748 N N . GLU B 1 134 ? -12.609 -16.75 9.875 1 98.31 134 GLU B N 1
ATOM 4749 C CA . GLU B 1 134 ? -12.289 -15.711 8.898 1 98.31 134 GLU B CA 1
ATOM 4750 C C . GLU B 1 134 ? -11.859 -16.312 7.566 1 98.31 134 GLU B C 1
ATOM 4752 O O . GLU B 1 134 ? -12.289 -15.859 6.504 1 98.31 134 GLU B O 1
ATOM 4757 N N . THR B 1 135 ? -11.016 -17.375 7.668 1 98.38 135 THR B N 1
ATOM 4758 C CA . THR B 1 135 ? -10.5 -18.031 6.465 1 98.38 135 THR B CA 1
ATOM 4759 C C . THR B 1 135 ? -11.633 -18.656 5.66 1 98.38 135 THR B C 1
ATOM 4761 O O . THR B 1 135 ? -11.672 -18.531 4.434 1 98.38 135 THR B O 1
ATOM 4764 N N . MET B 1 136 ? -12.539 -19.297 6.332 1 98.12 136 MET B N 1
ATOM 4765 C CA . MET B 1 136 ? -13.68 -19.922 5.676 1 98.12 136 MET B CA 1
ATOM 4766 C C . MET B 1 136 ? -14.555 -18.875 4.988 1 98.12 136 MET B C 1
ATOM 4768 O O . MET B 1 136 ? -14.922 -19.031 3.824 1 98.12 136 MET B O 1
ATOM 4772 N N . HIS B 1 137 ? -14.828 -17.828 5.684 1 97.75 137 HIS B N 1
ATOM 4773 C CA . HIS B 1 137 ? -15.672 -16.766 5.141 1 97.75 137 HIS B CA 1
ATOM 4774 C C . HIS B 1 137 ? -14.992 -16.062 3.975 1 97.75 137 HIS B C 1
ATOM 4776 O O . HIS B 1 137 ? -15.625 -15.797 2.949 1 97.75 137 HIS B O 1
ATOM 4782 N N . LEU B 1 138 ? -13.711 -15.75 4.156 1 98.12 138 LEU B N 1
ATOM 4783 C CA . LEU B 1 138 ? -12.961 -15.102 3.088 1 98.12 138 LEU B CA 1
ATOM 4784 C C . LEU B 1 138 ? -12.961 -15.953 1.825 1 98.12 138 LEU B C 1
ATOM 4786 O O . LEU B 1 138 ? -13.188 -15.445 0.725 1 98.12 138 LEU B O 1
ATOM 4790 N N . THR B 1 139 ? -12.695 -17.219 2.018 1 97.38 139 THR B N 1
ATOM 4791 C CA . THR B 1 139 ? -12.633 -18.156 0.891 1 97.38 139 THR B CA 1
ATOM 4792 C C . THR B 1 139 ? -13.969 -18.188 0.15 1 97.38 139 THR B C 1
ATOM 4794 O O . THR B 1 139 ? -14 -18.141 -1.081 1 97.38 139 THR B O 1
ATOM 4797 N N . SER B 1 140 ? -15.039 -18.281 0.884 1 96.38 140 SER B N 1
ATOM 4798 C CA . SER B 1 140 ? -16.375 -18.312 0.294 1 96.38 140 SER B CA 1
ATOM 4799 C C . SER B 1 140 ? -16.672 -17.016 -0.461 1 96.38 140 SER B C 1
ATOM 4801 O O . SER B 1 140 ? -17.203 -17.047 -1.574 1 96.38 140 SER B O 1
ATOM 4803 N N . CYS B 1 141 ? -16.328 -15.891 0.128 1 96.69 141 CYS B N 1
ATOM 4804 C CA . CYS B 1 141 ? -16.562 -14.602 -0.504 1 96.69 141 CYS B CA 1
ATOM 4805 C C . CYS B 1 141 ? -15.773 -14.477 -1.806 1 96.69 141 CYS B C 1
ATOM 4807 O O . CYS B 1 141 ? -16.297 -14 -2.812 1 96.69 141 CYS B O 1
ATOM 4809 N N . MET B 1 142 ? -14.531 -14.906 -1.767 1 95.75 142 MET B N 1
ATOM 4810 C CA . MET B 1 142 ? -13.672 -14.812 -2.939 1 95.75 142 MET B CA 1
ATOM 4811 C C . MET B 1 142 ? -14.148 -15.75 -4.047 1 95.75 142 MET B C 1
ATOM 4813 O O . MET B 1 142 ? -14.062 -15.406 -5.227 1 95.75 142 MET B O 1
ATOM 4817 N N . ALA B 1 143 ? -14.672 -16.875 -3.711 1 92.88 143 ALA B N 1
ATOM 4818 C CA . ALA B 1 143 ? -15.156 -17.859 -4.68 1 92.88 143 ALA B CA 1
ATOM 4819 C C . ALA B 1 143 ? -16.438 -17.375 -5.348 1 92.88 143 ALA B C 1
ATOM 4821 O O . ALA B 1 143 ? -16.672 -17.656 -6.527 1 92.88 143 ALA B O 1
ATOM 4822 N N . ASN B 1 144 ? -17.219 -16.562 -4.68 1 90.38 144 ASN B N 1
ATOM 4823 C CA . ASN B 1 144 ? -18.562 -16.234 -5.121 1 90.38 144 ASN B CA 1
ATOM 4824 C C . ASN B 1 144 ? -18.594 -14.922 -5.902 1 90.38 144 ASN B C 1
ATOM 4826 O O . ASN B 1 144 ? -19.578 -14.633 -6.598 1 90.38 144 ASN B O 1
ATOM 4830 N N . ILE B 1 145 ? -17.672 -14.039 -5.828 1 87.81 145 ILE B N 1
ATOM 4831 C CA . ILE B 1 145 ? -17.75 -12.68 -6.355 1 87.81 145 ILE B CA 1
ATOM 4832 C C . ILE B 1 145 ? -17.391 -12.68 -7.84 1 87.81 145 ILE B C 1
ATOM 4834 O O . ILE B 1 145 ? -17.828 -11.812 -8.594 1 87.81 145 ILE B O 1
ATOM 4838 N N . GLY B 1 146 ? -16.766 -13.625 -8.422 1 77.62 146 GLY B N 1
ATOM 4839 C CA . GLY B 1 146 ? -16.359 -13.695 -9.812 1 77.62 146 GLY B CA 1
ATOM 4840 C C . GLY B 1 146 ? -17.125 -14.734 -10.609 1 77.62 146 GLY B C 1
ATOM 4841 O O . GLY B 1 146 ? -18.219 -15.141 -10.219 1 77.62 146 GLY B O 1
ATOM 4842 N N . GLU B 1 147 ? -16.656 -14.875 -11.836 1 83 147 GLU B N 1
ATOM 4843 C CA . GLU B 1 147 ? -17.25 -15.891 -12.695 1 83 147 GLU B CA 1
ATOM 4844 C C . GLU B 1 147 ? -16.891 -17.297 -12.219 1 83 147 GLU B C 1
ATOM 4846 O O . GLU B 1 147 ? -15.859 -17.5 -11.578 1 83 147 GLU B O 1
ATOM 4851 N N . THR B 1 148 ? -17.812 -18.156 -12.391 1 87.31 148 THR B N 1
ATOM 4852 C CA . THR B 1 148 ? -17.578 -19.562 -12.07 1 87.31 148 THR B CA 1
ATOM 4853 C C . THR B 1 148 ? -17.875 -20.438 -13.281 1 87.31 148 THR B C 1
ATOM 4855 O O . THR B 1 148 ? -18.672 -20.078 -14.141 1 87.31 148 THR B O 1
ATOM 4858 N N . ILE B 1 149 ? -17.125 -21.438 -13.367 1 89.75 149 ILE B N 1
ATOM 4859 C CA . ILE B 1 149 ? -17.391 -22.422 -14.406 1 89.75 149 ILE B CA 1
ATOM 4860 C C . ILE B 1 149 ? -18.219 -23.562 -13.836 1 89.75 149 ILE B C 1
ATOM 4862 O O . ILE B 1 149 ? -17.922 -24.078 -12.758 1 89.75 149 ILE B O 1
ATOM 4866 N N . SER B 1 150 ? -19.281 -23.844 -14.492 1 89.94 150 SER B N 1
ATOM 4867 C CA . SER B 1 150 ? -20.094 -24.984 -14.117 1 89.94 150 SER B CA 1
ATOM 4868 C C . SER B 1 150 ? -19.938 -26.125 -15.125 1 89.94 150 SER B C 1
ATOM 4870 O O . SER B 1 150 ? -19.875 -25.891 -16.328 1 89.94 150 SER B O 1
ATOM 4872 N N . TRP B 1 151 ? -19.812 -27.297 -14.555 1 94.38 151 TRP B N 1
ATOM 4873 C CA . TRP B 1 151 ? -19.688 -28.5 -15.375 1 94.38 151 TRP B CA 1
ATOM 4874 C C . TRP B 1 151 ? -20.875 -29.438 -15.156 1 94.38 151 TRP B C 1
ATOM 4876 O O . TRP B 1 151 ? -21.5 -29.422 -14.094 1 94.38 151 TRP B O 1
ATOM 4886 N N . ASN B 1 152 ? -21.281 -30.156 -16.141 1 90.69 152 ASN B N 1
ATOM 4887 C CA . ASN B 1 152 ? -22.375 -31.109 -16.031 1 90.69 152 ASN B CA 1
ATOM 4888 C C . ASN B 1 152 ? -21.938 -32.375 -15.297 1 90.69 152 ASN B C 1
ATOM 4890 O O . ASN B 1 152 ? -22.781 -33.125 -14.766 1 90.69 152 ASN B O 1
ATOM 4894 N N . ASP B 1 153 ? -20.734 -32.625 -15.148 1 92.44 153 ASP B N 1
ATOM 4895 C CA . ASP B 1 153 ? -20.203 -33.812 -14.492 1 92.44 153 ASP B CA 1
ATOM 4896 C C . ASP B 1 153 ? -20.172 -33.625 -12.977 1 92.44 153 ASP B C 1
ATOM 4898 O O . ASP B 1 153 ? -19.984 -32.531 -12.477 1 92.44 153 ASP B O 1
ATOM 4902 N N . SER B 1 154 ? -20.344 -34.719 -12.297 1 92.56 154 SER B N 1
ATOM 4903 C CA . SER B 1 154 ? -20.359 -34.688 -10.836 1 92.56 154 SER B CA 1
ATOM 4904 C C . SER B 1 154 ? -18.938 -34.625 -10.266 1 92.56 154 SER B C 1
ATOM 4906 O O . SER B 1 154 ? -18.734 -34.188 -9.133 1 92.56 154 SER B O 1
ATOM 4908 N N . ILE B 1 155 ? -18.016 -35.156 -11.031 1 96.62 155 ILE B N 1
ATOM 4909 C CA . ILE B 1 155 ? -16.625 -35.188 -10.578 1 96.62 155 ILE B CA 1
ATOM 4910 C C . ILE B 1 155 ? -15.758 -34.344 -11.5 1 96.62 155 ILE B C 1
ATOM 4912 O O . ILE B 1 155 ? -15.656 -34.625 -12.695 1 96.62 155 ILE B O 1
ATOM 4916 N N . ILE B 1 156 ? -15.266 -33.344 -10.992 1 97.94 156 ILE B N 1
ATOM 4917 C CA . ILE B 1 156 ? -14.297 -32.469 -11.656 1 97.94 156 ILE B CA 1
ATOM 4918 C C . ILE B 1 156 ? -13.008 -32.406 -10.836 1 97.94 156 ILE B C 1
ATOM 4920 O O . ILE B 1 156 ? -13 -31.859 -9.734 1 97.94 156 ILE B O 1
ATOM 4924 N N . ALA B 1 157 ? -11.945 -32.969 -11.406 1 98 157 ALA B N 1
ATOM 4925 C CA . ALA B 1 157 ? -10.68 -33.094 -10.68 1 98 157 ALA B CA 1
ATOM 4926 C C . ALA B 1 157 ? -9.812 -31.844 -10.891 1 98 157 ALA B C 1
ATOM 4928 O O . ALA B 1 157 ? -9.984 -31.125 -11.875 1 98 157 ALA B O 1
ATOM 4929 N N . ASP B 1 158 ? -8.938 -31.594 -9.93 1 97.62 158 ASP B N 1
ATOM 4930 C CA . ASP B 1 158 ? -7.961 -30.516 -10.008 1 97.62 158 ASP B CA 1
ATOM 4931 C C . ASP B 1 158 ? -6.727 -30.812 -9.164 1 97.62 158 ASP B C 1
ATOM 4933 O O . ASP B 1 158 ? -6.723 -31.781 -8.391 1 97.62 158 ASP B O 1
ATOM 4937 N N . LYS B 1 159 ? -5.727 -30.078 -9.414 1 96.38 159 LYS B N 1
ATOM 4938 C CA . LYS B 1 159 ? -4.477 -30.172 -8.664 1 96.38 159 LYS B CA 1
ATOM 4939 C C . LYS B 1 159 ? -3.871 -28.797 -8.422 1 96.38 159 LYS B C 1
ATOM 4941 O O . LYS B 1 159 ? -3.941 -27.922 -9.289 1 96.38 159 LYS B O 1
ATOM 4946 N N . HIS B 1 160 ? -3.299 -28.625 -7.227 1 95.25 160 HIS B N 1
ATOM 4947 C CA . HIS B 1 160 ? -2.564 -27.406 -6.914 1 95.25 160 HIS B CA 1
ATOM 4948 C C . HIS B 1 160 ? -1.316 -27.719 -6.094 1 95.25 160 HIS B C 1
ATOM 4950 O O . HIS B 1 160 ? -1.307 -28.656 -5.297 1 95.25 160 HIS B O 1
ATOM 4956 N N . SER B 1 161 ? -0.299 -26.984 -6.367 1 93.31 161 SER B N 1
ATOM 4957 C CA . SER B 1 161 ? 0.873 -26.953 -5.496 1 93.31 161 SER B CA 1
ATOM 4958 C C . SER B 1 161 ? 1.034 -25.594 -4.824 1 93.31 161 SER B C 1
ATOM 4960 O O . SER B 1 161 ? 0.877 -24.562 -5.469 1 93.31 161 SER B O 1
ATOM 4962 N N . ILE B 1 162 ? 1.302 -25.609 -3.539 1 90.75 162 ILE B N 1
ATOM 4963 C CA . ILE B 1 162 ? 1.406 -24.328 -2.832 1 90.75 162 ILE B CA 1
ATOM 4964 C C . ILE B 1 162 ? 2.676 -23.609 -3.266 1 90.75 162 ILE B C 1
ATOM 4966 O O . ILE B 1 162 ? 2.832 -22.406 -3.006 1 90.75 162 ILE B O 1
ATOM 4970 N N . GLY B 1 163 ? 3.562 -24.375 -3.914 1 85.19 163 GLY B N 1
ATOM 4971 C CA . GLY B 1 163 ? 4.707 -23.719 -4.531 1 85.19 163 GLY B CA 1
ATOM 4972 C C . GLY B 1 163 ? 5.922 -23.656 -3.621 1 85.19 163 GLY B C 1
ATOM 4973 O O . GLY B 1 163 ? 6.086 -24.5 -2.738 1 85.19 163 GLY B O 1
ATOM 4974 N N . GLY B 1 164 ? 6.926 -22.844 -4.07 1 85.25 164 GLY B N 1
ATOM 4975 C CA . GLY B 1 164 ? 8.148 -22.641 -3.307 1 85.25 164 GLY B CA 1
ATOM 4976 C C . GLY B 1 164 ? 9.289 -23.531 -3.764 1 85.25 164 GLY B C 1
ATOM 4977 O O . GLY B 1 164 ? 10.406 -23.422 -3.26 1 85.25 164 GLY B O 1
ATOM 4978 N N . VAL B 1 165 ? 9 -24.375 -4.715 1 90.69 165 VAL B N 1
ATOM 4979 C CA . VAL B 1 165 ? 10.016 -25.297 -5.219 1 90.69 165 VAL B CA 1
ATOM 4980 C C . VAL B 1 165 ? 10.289 -25.016 -6.691 1 90.69 165 VAL B C 1
ATOM 4982 O O . VAL B 1 165 ? 9.359 -24.797 -7.473 1 90.69 165 VAL B O 1
ATOM 4985 N N . ALA B 1 166 ? 11.531 -24.984 -7.023 1 91.81 166 ALA B N 1
ATOM 4986 C CA . ALA B 1 166 ? 11.906 -24.719 -8.406 1 91.81 166 ALA B CA 1
ATOM 4987 C C . ALA B 1 166 ? 11.641 -25.922 -9.289 1 91.81 166 ALA B C 1
ATOM 4989 O O . ALA B 1 166 ? 11.867 -27.062 -8.875 1 91.81 166 ALA B O 1
ATOM 4990 N N . GLY B 1 167 ? 11.117 -25.641 -10.531 1 90.44 167 GLY B N 1
ATOM 4991 C CA . GLY B 1 167 ? 10.984 -26.688 -11.539 1 90.44 167 GLY B CA 1
ATOM 4992 C C . GLY B 1 167 ? 9.812 -27.609 -11.297 1 90.44 167 GLY B C 1
ATOM 4993 O O . GLY B 1 167 ? 9.836 -28.766 -11.711 1 90.44 167 GLY B O 1
ATOM 4994 N N . ASN B 1 168 ? 8.844 -27.203 -10.625 1 85.62 168 ASN B N 1
ATOM 4995 C CA . ASN B 1 168 ? 7.703 -28.047 -10.312 1 85.62 168 ASN B CA 1
ATOM 4996 C C . ASN B 1 168 ? 6.707 -28.094 -11.469 1 85.62 168 ASN B C 1
ATOM 4998 O O . ASN B 1 168 ? 5.59 -27.594 -11.352 1 85.62 168 ASN B O 1
ATOM 5002 N N . ARG B 1 169 ? 7.086 -28.984 -12.508 1 93.06 169 ARG B N 1
ATOM 5003 C CA . ARG B 1 169 ? 6.25 -29.109 -13.703 1 93.06 169 ARG B CA 1
ATOM 5004 C C . ARG B 1 169 ? 5.457 -30.406 -13.688 1 93.06 169 ARG B C 1
ATOM 5006 O O . ARG B 1 169 ? 5.34 -31.078 -14.719 1 93.06 169 ARG B O 1
ATOM 5013 N N . VAL B 1 170 ? 4.922 -30.734 -12.633 1 95.81 170 VAL B N 1
ATOM 5014 C CA . VAL B 1 170 ? 4.18 -31.984 -12.43 1 95.81 170 VAL B CA 1
ATOM 5015 C C . VAL B 1 170 ? 2.816 -31.891 -13.109 1 95.81 170 VAL B C 1
ATOM 5017 O O . VAL B 1 170 ? 2.291 -32.875 -13.609 1 95.81 170 VAL B O 1
ATOM 5020 N N . THR B 1 171 ? 2.309 -30.75 -13.258 1 97.44 171 THR B N 1
ATOM 5021 C CA . THR B 1 171 ? 0.907 -30.516 -13.586 1 97.44 171 THR B CA 1
ATOM 5022 C C . THR B 1 171 ? 0.591 -31 -14.992 1 97.44 171 THR B C 1
ATOM 5024 O O . THR B 1 171 ? -0.389 -31.719 -15.195 1 97.44 171 THR B O 1
ATOM 5027 N N . PRO B 1 172 ? 1.406 -30.688 -16 1 98.19 172 PRO B N 1
ATOM 5028 C CA . PRO B 1 172 ? 1.071 -31.172 -17.344 1 98.19 172 PRO B CA 1
ATOM 5029 C C . PRO B 1 172 ? 1.045 -32.688 -17.422 1 98.19 172 PRO B C 1
ATOM 5031 O O . PRO B 1 172 ? 0.217 -33.281 -18.141 1 98.19 172 PRO B O 1
ATOM 5034 N N . ILE B 1 173 ? 1.895 -33.344 -16.719 1 98.38 173 ILE B N 1
ATOM 5035 C CA . ILE B 1 173 ? 1.978 -34.812 -16.719 1 98.38 173 ILE B CA 1
ATOM 5036 C C . ILE B 1 173 ? 0.77 -35.406 -15.992 1 98.38 173 ILE B C 1
ATOM 5038 O O . ILE B 1 173 ? 0.103 -36.281 -16.516 1 98.38 173 ILE B O 1
ATOM 5042 N N . LEU B 1 174 ? 0.532 -34.844 -14.828 1 98.38 174 LEU B N 1
ATOM 5043 C CA . LEU B 1 174 ? -0.567 -35.312 -14 1 98.38 174 LEU B CA 1
ATOM 5044 C C . LEU B 1 174 ? -1.903 -35.125 -14.711 1 98.38 174 LEU B C 1
ATOM 5046 O O . LEU B 1 174 ? -2.74 -36.031 -14.703 1 98.38 174 LEU B O 1
ATOM 5050 N N . VAL B 1 175 ? -2.154 -33.969 -15.305 1 98.56 175 VAL B N 1
ATOM 5051 C CA . VAL B 1 175 ? -3.402 -33.688 -16 1 98.56 175 VAL B CA 1
ATOM 5052 C C . VAL B 1 175 ? -3.613 -34.719 -17.125 1 98.56 175 VAL B C 1
ATOM 5054 O O . VAL B 1 175 ? -4.727 -35.188 -17.328 1 98.56 175 VAL B O 1
ATOM 5057 N N . SER B 1 176 ? -2.564 -35.062 -17.859 1 98.69 176 SER B N 1
ATOM 5058 C CA . SER B 1 176 ? -2.635 -36.031 -18.953 1 98.69 176 SER B CA 1
ATOM 5059 C C . SER B 1 176 ? -2.998 -37.406 -18.438 1 98.69 176 SER B C 1
ATOM 5061 O O . SER B 1 176 ? -3.795 -38.125 -19.062 1 98.69 176 SER B O 1
ATOM 5063 N N . ILE B 1 177 ? -2.412 -37.781 -17.344 1 98.62 177 ILE B N 1
ATOM 5064 C CA . ILE B 1 177 ? -2.688 -39.094 -16.734 1 98.62 177 ILE B CA 1
ATOM 5065 C C . ILE B 1 177 ? -4.156 -39.156 -16.328 1 98.62 177 ILE B C 1
ATOM 5067 O O . ILE B 1 177 ? -4.848 -40.125 -16.656 1 98.62 177 ILE B O 1
ATOM 5071 N N . ILE B 1 178 ? -4.652 -38.156 -15.617 1 98.69 178 ILE B N 1
ATOM 5072 C CA . ILE B 1 178 ? -6.008 -38.125 -15.078 1 98.69 178 ILE B CA 1
ATOM 5073 C C . ILE B 1 178 ? -7.016 -38.125 -16.219 1 98.69 178 ILE B C 1
ATOM 5075 O O . ILE B 1 178 ? -7.992 -38.875 -16.203 1 98.69 178 ILE B O 1
ATOM 5079 N N . ALA B 1 179 ? -6.785 -37.281 -17.203 1 98.5 179 ALA B N 1
ATOM 5080 C CA . ALA B 1 179 ? -7.68 -37.188 -18.359 1 98.5 179 ALA B CA 1
ATOM 5081 C C . ALA B 1 179 ? -7.703 -38.531 -19.141 1 98.5 179 ALA B C 1
ATOM 5083 O O . ALA B 1 179 ? -8.75 -38.938 -19.641 1 98.5 179 ALA B O 1
ATOM 5084 N N . ALA B 1 180 ? -6.578 -39.156 -19.297 1 98.31 180 ALA B N 1
ATOM 5085 C CA . ALA B 1 180 ? -6.484 -40.406 -20 1 98.31 180 ALA B CA 1
ATOM 5086 C C . ALA B 1 180 ? -7.344 -41.5 -19.328 1 98.31 180 ALA B C 1
ATOM 5088 O O . ALA B 1 180 ? -7.812 -42.406 -19.984 1 98.31 180 ALA B O 1
ATOM 5089 N N . ALA B 1 181 ? -7.504 -41.344 -18.047 1 97.94 181 ALA B N 1
ATOM 5090 C CA . ALA B 1 181 ? -8.305 -42.281 -17.281 1 97.94 181 ALA B CA 1
ATOM 5091 C C . ALA B 1 181 ? -9.789 -41.938 -17.375 1 97.94 181 ALA B C 1
ATOM 5093 O O . ALA B 1 181 ? -10.625 -42.656 -16.781 1 97.94 181 ALA B O 1
ATOM 5094 N N . GLY B 1 182 ? -10.109 -40.875 -18.047 1 96.56 182 GLY B N 1
ATOM 5095 C CA . GLY B 1 182 ? -11.5 -40.531 -18.281 1 96.56 182 GLY B CA 1
ATOM 5096 C C . GLY B 1 182 ? -12.055 -39.562 -17.234 1 96.56 182 GLY B C 1
ATOM 5097 O O . GLY B 1 182 ? -13.258 -39.312 -17.188 1 96.56 182 GLY B O 1
ATOM 5098 N N . VAL B 1 183 ? -11.266 -39.094 -16.359 1 97.5 183 VAL B N 1
ATOM 5099 C CA . VAL B 1 183 ? -11.688 -38.125 -15.344 1 97.5 183 VAL B CA 1
ATOM 5100 C C . VAL B 1 183 ? -11.469 -36.719 -15.867 1 97.5 183 VAL B C 1
ATOM 5102 O O . VAL B 1 183 ? -10.391 -36.375 -16.359 1 97.5 183 VAL B O 1
ATOM 5105 N N . LYS B 1 184 ? -12.453 -35.844 -15.82 1 97.88 184 LYS B N 1
ATOM 5106 C CA . LYS B 1 184 ? -12.328 -34.469 -16.297 1 97.88 184 LYS B CA 1
ATOM 5107 C C . LYS B 1 184 ? -11.461 -33.625 -15.359 1 97.88 184 LYS B C 1
ATOM 5109 O O . LYS B 1 184 ? -11.633 -33.688 -14.133 1 97.88 184 LYS B O 1
ATOM 5114 N N . ILE B 1 185 ? -10.523 -32.875 -15.93 1 98.19 185 ILE B N 1
ATOM 5115 C CA . ILE B 1 185 ? -9.609 -32.062 -15.133 1 98.19 185 ILE B CA 1
ATOM 5116 C C . ILE B 1 185 ? -9.32 -30.766 -15.859 1 98.19 185 ILE B C 1
ATOM 5118 O O . ILE B 1 185 ? -8.234 -30.578 -16.422 1 98.19 185 ILE B O 1
ATOM 5122 N N . PRO B 1 186 ? -10.219 -29.828 -15.812 1 96.69 186 PRO B N 1
ATOM 5123 C CA . PRO B 1 186 ? -10.023 -28.5 -16.422 1 96.69 186 PRO B CA 1
ATOM 5124 C C . PRO B 1 186 ? -9.047 -27.641 -15.633 1 96.69 186 PRO B C 1
ATOM 5126 O O . PRO B 1 186 ? -9.461 -26.672 -14.984 1 96.69 186 PRO B O 1
ATOM 5129 N N . LYS B 1 187 ? -7.746 -27.844 -15.758 1 96.56 187 LYS B N 1
ATOM 5130 C CA . LYS B 1 187 ? -6.707 -27.234 -14.938 1 96.56 187 LYS B CA 1
ATOM 5131 C C . LYS B 1 187 ? -6.453 -25.781 -15.359 1 96.56 187 LYS B C 1
ATOM 5133 O O . LYS B 1 187 ? -6.07 -25.531 -16.5 1 96.56 187 LYS B O 1
ATOM 5138 N N . THR B 1 188 ? -6.723 -24.891 -14.445 1 92.12 188 THR B N 1
ATOM 5139 C CA . THR B 1 188 ? -6.293 -23.5 -14.602 1 92.12 188 THR B CA 1
ATOM 5140 C C . THR B 1 188 ? -5.008 -23.25 -13.812 1 92.12 188 THR B C 1
ATOM 5142 O O . THR B 1 188 ? -4.848 -23.734 -12.695 1 92.12 188 THR B O 1
ATOM 5145 N N . SER B 1 189 ? -4.121 -22.641 -14.445 1 89.56 189 SER B N 1
ATOM 5146 C CA . SER B 1 189 ? -2.811 -22.438 -13.836 1 89.56 189 SER B CA 1
ATOM 5147 C C . SER B 1 189 ? -2.416 -20.953 -13.883 1 89.56 189 SER B C 1
ATOM 5149 O O . SER B 1 189 ? -3.068 -20.156 -14.555 1 89.56 189 SER B O 1
ATOM 5151 N N . SER B 1 190 ? -1.399 -20.672 -13.102 1 83.31 190 SER B N 1
ATOM 5152 C CA . SER B 1 190 ? -0.916 -19.297 -13.023 1 83.31 190 SER B CA 1
ATOM 5153 C C . SER B 1 190 ? 0.417 -19.141 -13.75 1 83.31 190 SER B C 1
ATOM 5155 O O . SER B 1 190 ? 1.104 -20.125 -14.023 1 83.31 190 SER B O 1
ATOM 5157 N N . ARG B 1 191 ? 0.664 -17.891 -14.125 1 84.38 191 ARG B N 1
ATOM 5158 C CA . ARG B 1 191 ? 1.994 -17.531 -14.609 1 84.38 191 ARG B CA 1
ATOM 5159 C C . ARG B 1 191 ? 2.961 -17.328 -13.453 1 84.38 191 ARG B C 1
ATOM 5161 O O . ARG B 1 191 ? 2.539 -17.188 -12.297 1 84.38 191 ARG B O 1
ATOM 5168 N N . ALA B 1 192 ? 4.188 -17.375 -13.812 1 83.25 192 ALA B N 1
ATOM 5169 C CA . ALA B 1 192 ? 5.234 -17.234 -12.805 1 83.25 192 ALA B CA 1
ATOM 5170 C C . ALA B 1 192 ? 5.191 -15.852 -12.156 1 83.25 192 ALA B C 1
ATOM 5172 O O . ALA B 1 192 ? 5.047 -14.844 -12.852 1 83.25 192 ALA B O 1
ATOM 5173 N N . VAL B 1 193 ? 5.227 -15.859 -10.844 1 70.31 193 VAL B N 1
ATOM 5174 C CA . VAL B 1 193 ? 5.371 -14.609 -10.117 1 70.31 193 VAL B CA 1
ATOM 5175 C C . VAL B 1 193 ? 6.789 -14.492 -9.562 1 70.31 193 VAL B C 1
ATOM 5177 O O . VAL B 1 193 ? 7.5 -13.531 -9.844 1 70.31 193 VAL B O 1
ATOM 5180 N N . THR B 1 194 ? 7.207 -15.57 -8.789 1 72 194 THR B N 1
ATOM 5181 C CA . THR B 1 194 ? 8.547 -15.586 -8.219 1 72 194 THR B CA 1
ATOM 5182 C C . THR B 1 194 ? 9.367 -16.75 -8.781 1 72 194 THR B C 1
ATOM 5184 O O . THR B 1 194 ? 10.586 -16.797 -8.625 1 72 194 THR B O 1
ATOM 5187 N N . SER B 1 195 ? 8.711 -17.672 -9.461 1 86.38 195 SER B N 1
ATOM 5188 C CA . SER B 1 195 ? 9.391 -18.812 -10.07 1 86.38 195 SER B CA 1
ATOM 5189 C C . SER B 1 195 ? 9.922 -18.469 -11.461 1 86.38 195 SER B C 1
ATOM 5191 O O . SER B 1 195 ? 9.539 -17.438 -12.039 1 86.38 195 SER B O 1
ATOM 5193 N N . ALA B 1 196 ? 10.844 -19.297 -11.914 1 91.38 196 ALA B N 1
ATOM 5194 C CA . ALA B 1 196 ? 11.383 -19.094 -13.258 1 91.38 196 ALA B CA 1
ATOM 5195 C C . ALA B 1 196 ? 10.352 -19.438 -14.328 1 91.38 196 ALA B C 1
ATOM 5197 O O . ALA B 1 196 ? 10.43 -18.953 -15.453 1 91.38 196 ALA B O 1
ATOM 5198 N N . SER B 1 197 ? 9.477 -20.25 -13.914 1 93.62 197 SER B N 1
ATOM 5199 C CA . SER B 1 197 ? 8.398 -20.641 -14.82 1 93.62 197 SER B CA 1
ATOM 5200 C C . SER B 1 197 ? 7.18 -21.125 -14.055 1 93.62 197 SER B C 1
ATOM 5202 O O . SER B 1 197 ? 7.309 -21.891 -13.094 1 93.62 197 SER B O 1
ATOM 5204 N N . GLY B 1 198 ? 6.039 -20.656 -14.453 1 92.44 198 GLY B N 1
ATOM 5205 C CA . GLY B 1 198 ? 4.793 -21.266 -14.016 1 92.44 198 GLY B CA 1
ATOM 5206 C C . GLY B 1 198 ? 4.246 -22.266 -15.008 1 92.44 198 GLY B C 1
ATOM 5207 O O . GLY B 1 198 ? 4.754 -22.391 -16.125 1 92.44 198 GLY B O 1
ATOM 5208 N N . THR B 1 199 ? 3.217 -22.922 -14.609 1 94.44 199 THR B N 1
ATOM 5209 C CA . THR B 1 199 ? 2.639 -23.938 -15.477 1 94.44 199 THR B CA 1
ATOM 5210 C C . THR B 1 199 ? 2.141 -23.328 -16.781 1 94.44 199 THR B C 1
ATOM 5212 O O . THR B 1 199 ? 2.33 -23.891 -17.859 1 94.44 199 THR B O 1
ATOM 5215 N N . ALA B 1 200 ? 1.518 -22.188 -16.656 1 93.69 200 ALA B N 1
ATOM 5216 C CA . ALA B 1 200 ? 1.023 -21.516 -17.859 1 93.69 200 ALA B CA 1
ATOM 5217 C C . ALA B 1 200 ? 2.176 -21.109 -18.781 1 93.69 200 ALA B C 1
ATOM 5219 O O . ALA B 1 200 ? 2.061 -21.172 -20 1 93.69 200 ALA B O 1
ATOM 5220 N N . ASP B 1 201 ? 3.268 -20.656 -18.234 1 94.38 201 ASP B N 1
ATOM 5221 C CA . ASP B 1 201 ? 4.445 -20.281 -19.016 1 94.38 201 ASP B CA 1
ATOM 5222 C C . ASP B 1 201 ? 5.008 -21.484 -19.766 1 94.38 201 ASP B C 1
ATOM 5224 O O . ASP B 1 201 ? 5.371 -21.375 -20.938 1 94.38 201 ASP B O 1
ATOM 5228 N N . THR B 1 202 ? 5.121 -22.562 -19.109 1 97.12 202 THR B N 1
ATOM 5229 C CA . THR B 1 202 ? 5.629 -23.797 -19.719 1 97.12 202 THR B CA 1
ATOM 5230 C C . THR B 1 202 ? 4.707 -24.266 -20.828 1 97.12 202 THR B C 1
ATOM 5232 O O . THR B 1 202 ? 5.176 -24.641 -21.906 1 97.12 202 THR B O 1
ATOM 5235 N N . MET B 1 203 ? 3.424 -24.203 -20.594 1 97.5 203 MET B N 1
ATOM 5236 C CA . MET B 1 203 ? 2.459 -24.672 -21.594 1 97.5 203 MET B CA 1
ATOM 5237 C C . MET B 1 203 ? 2.459 -23.766 -22.812 1 97.5 203 MET B C 1
ATOM 5239 O O . MET B 1 203 ? 2.234 -24.219 -23.938 1 97.5 203 MET B O 1
ATOM 5243 N N . GLU B 1 204 ? 2.732 -22.562 -22.594 1 96.19 204 GLU B N 1
ATOM 5244 C CA . GLU B 1 204 ? 2.77 -21.594 -23.688 1 96.19 204 GLU B CA 1
ATOM 5245 C C . GLU B 1 204 ? 3.855 -21.938 -24.703 1 96.19 204 GLU B C 1
ATOM 5247 O O . GLU B 1 204 ? 3.789 -21.516 -25.859 1 96.19 204 GLU B O 1
ATOM 5252 N N . VAL B 1 205 ? 4.832 -22.641 -24.266 1 96.81 205 VAL B N 1
ATOM 5253 C CA . VAL B 1 205 ? 5.871 -23.125 -25.172 1 96.81 205 VAL B CA 1
ATOM 5254 C C . VAL B 1 205 ? 5.254 -24.047 -26.219 1 96.81 205 VAL B C 1
ATOM 5256 O O . VAL B 1 205 ? 5.711 -24.109 -27.359 1 96.81 205 VAL B O 1
ATOM 5259 N N . PHE B 1 206 ? 4.195 -24.734 -25.859 1 97.56 206 PHE B N 1
ATOM 5260 C CA . PHE B 1 206 ? 3.592 -25.766 -26.703 1 97.56 206 PHE B CA 1
ATOM 5261 C C . PHE B 1 206 ? 2.398 -25.203 -27.469 1 97.56 206 PHE B C 1
ATOM 5263 O O . PHE B 1 206 ? 2.16 -25.594 -28.609 1 97.56 206 PHE B O 1
ATOM 5270 N N . CYS B 1 207 ? 1.578 -24.422 -26.766 1 97.81 207 CYS B N 1
ATOM 5271 C CA . CYS B 1 207 ? 0.249 -24.109 -27.281 1 97.81 207 CYS B CA 1
ATOM 5272 C C . CYS B 1 207 ? -0.284 -22.828 -26.656 1 97.81 207 CYS B C 1
ATOM 5274 O O . CYS B 1 207 ? 0.37 -22.219 -25.797 1 97.81 207 CYS B O 1
ATOM 5276 N N . ASP B 1 208 ? -1.444 -22.453 -27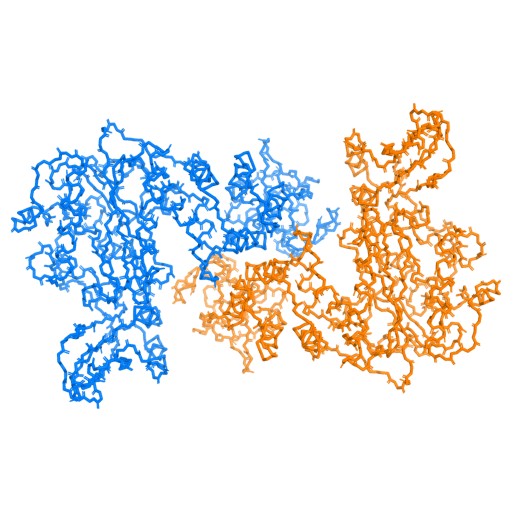.125 1 97.19 208 ASP B N 1
ATOM 5277 C CA . ASP B 1 208 ? -2.113 -21.297 -26.516 1 97.19 208 ASP B CA 1
ATOM 5278 C C . ASP B 1 208 ? -2.613 -21.641 -25.125 1 97.19 208 ASP B C 1
ATOM 5280 O O . ASP B 1 208 ? -2.977 -22.781 -24.844 1 97.19 208 ASP B O 1
ATOM 5284 N N . VAL B 1 209 ? -2.605 -20.641 -24.25 1 96.31 209 VAL B N 1
ATOM 5285 C CA . VAL B 1 209 ? -3.078 -20.891 -22.891 1 96.31 209 VAL B CA 1
ATOM 5286 C C . VAL B 1 209 ? -4.207 -19.922 -22.562 1 96.31 209 VAL B C 1
ATOM 5288 O O . VAL B 1 209 ? -4.809 -20.016 -21.484 1 96.31 209 VAL B O 1
ATOM 5291 N N . GLU B 1 210 ? -4.539 -19 -23.391 1 93 210 GLU B N 1
ATOM 5292 C CA . GLU B 1 210 ? -5.621 -18.047 -23.188 1 93 210 GLU B CA 1
ATOM 5293 C C . GLU B 1 210 ? -6.863 -18.438 -23.969 1 93 210 GLU B C 1
ATOM 5295 O O . GLU B 1 210 ? -6.836 -18.484 -25.203 1 93 210 GLU B O 1
ATOM 5300 N N . PHE B 1 211 ? -7.891 -18.703 -23.312 1 93.75 211 PHE B N 1
ATOM 5301 C CA . PHE B 1 211 ? -9.141 -19.125 -23.922 1 93.75 211 PHE B CA 1
ATOM 5302 C C . PHE B 1 211 ? -10.336 -18.562 -23.172 1 93.75 211 PHE B C 1
ATOM 5304 O O . PHE B 1 211 ? -10.219 -18.203 -22 1 93.75 211 PHE B O 1
ATOM 5311 N N . SER B 1 212 ? -11.453 -18.422 -23.812 1 91.38 212 SER B N 1
ATOM 5312 C CA . SER B 1 212 ? -12.703 -18.078 -23.141 1 91.38 212 SER B CA 1
ATOM 5313 C C . SER B 1 212 ? -13.273 -19.281 -22.391 1 91.38 212 SER B C 1
ATOM 5315 O O . SER B 1 212 ? -12.844 -20.422 -22.609 1 91.38 212 SER B O 1
ATOM 5317 N N . ILE B 1 213 ? -14.227 -19.031 -21.578 1 91.12 213 ILE B N 1
ATOM 5318 C CA . ILE B 1 213 ? -14.867 -20.094 -20.797 1 91.12 213 ILE B CA 1
ATOM 5319 C C . ILE B 1 213 ? -15.516 -21.094 -21.75 1 91.12 213 ILE B C 1
ATOM 5321 O O . ILE B 1 213 ? -15.438 -22.297 -21.531 1 91.12 213 ILE B O 1
ATOM 5325 N N . GLU B 1 214 ? -16.125 -20.547 -22.797 1 93.38 214 GLU B N 1
ATOM 5326 C CA . GLU B 1 214 ? -16.766 -21.422 -23.766 1 93.38 214 GLU B CA 1
ATOM 5327 C C . GLU B 1 214 ? -15.758 -22.312 -24.484 1 93.38 214 GLU B C 1
ATOM 5329 O O . GLU B 1 214 ? -16.016 -23.5 -24.688 1 93.38 214 GLU B O 1
ATOM 5334 N N . GLU B 1 215 ? -14.703 -21.734 -24.812 1 95.12 215 GLU B N 1
ATOM 5335 C CA . GLU B 1 215 ? -13.648 -22.5 -25.469 1 95.12 215 GLU B CA 1
ATOM 5336 C C . GLU B 1 215 ? -13.078 -23.562 -24.531 1 95.12 215 GLU B C 1
ATOM 5338 O O . GLU B 1 215 ? -12.781 -24.688 -24.969 1 95.12 215 GLU B O 1
ATOM 5343 N N . ILE B 1 216 ? -12.945 -23.266 -23.297 1 95.38 216 ILE B N 1
ATOM 5344 C CA . ILE B 1 216 ? -12.43 -24.188 -22.312 1 95.38 216 ILE B CA 1
ATOM 5345 C C . ILE B 1 216 ? -13.375 -25.391 -22.188 1 95.38 216 ILE B C 1
ATOM 5347 O O . ILE B 1 216 ? -12.93 -26.531 -22.141 1 95.38 216 ILE B O 1
ATOM 5351 N N . ARG B 1 217 ? -14.641 -25.141 -22.156 1 94.75 217 ARG B N 1
ATOM 5352 C CA . ARG B 1 217 ? -15.641 -26.203 -22.078 1 94.75 217 ARG B CA 1
ATOM 5353 C C . ARG B 1 217 ? -15.523 -27.156 -23.266 1 94.75 217 ARG B C 1
ATOM 5355 O O . ARG B 1 217 ? -15.625 -28.375 -23.109 1 94.75 217 ARG B O 1
ATOM 5362 N N . GLU B 1 218 ? -15.32 -26.516 -24.375 1 96.31 218 GLU B N 1
ATOM 5363 C CA . GLU B 1 218 ? -15.211 -27.312 -25.594 1 96.31 218 GLU B CA 1
ATOM 5364 C C . GLU B 1 218 ? -13.953 -28.172 -25.578 1 96.31 218 GLU B C 1
ATOM 5366 O O . GLU B 1 218 ? -13.992 -29.344 -25.953 1 96.31 218 GLU B O 1
ATOM 5371 N N . ILE B 1 219 ? -12.859 -27.625 -25.141 1 97.44 219 ILE B N 1
ATOM 5372 C CA . ILE B 1 219 ? -11.602 -28.344 -25.078 1 97.44 219 ILE B CA 1
ATOM 5373 C C . ILE B 1 219 ? -11.727 -29.516 -24.109 1 97.44 219 ILE B C 1
ATOM 5375 O O . ILE B 1 219 ? -11.312 -30.641 -24.406 1 97.44 219 ILE B O 1
ATOM 5379 N N . VAL B 1 220 ? -12.336 -29.266 -22.953 1 97.44 220 VAL B N 1
ATOM 5380 C CA . VAL B 1 220 ? -12.453 -30.281 -21.922 1 97.44 220 VAL B CA 1
ATOM 5381 C C . VAL B 1 220 ? -13.414 -31.375 -22.359 1 97.44 220 VAL B C 1
ATOM 5383 O O . VAL B 1 220 ? -13.219 -32.562 -22.047 1 97.44 220 VAL B O 1
ATOM 5386 N N . LYS B 1 221 ? -14.43 -30.969 -23.078 1 96 221 LYS B N 1
ATOM 5387 C CA . LYS B 1 221 ? -15.359 -31.953 -23.641 1 96 221 LYS B CA 1
ATOM 5388 C C . LYS B 1 221 ? -14.648 -32.906 -24.594 1 96 221 LYS B C 1
ATOM 5390 O O . LYS B 1 221 ? -14.922 -34.094 -24.594 1 96 221 LYS B O 1
ATOM 5395 N N . GLU B 1 222 ? -13.789 -32.344 -25.281 1 96.56 222 GLU B N 1
ATOM 5396 C CA . GLU B 1 222 ? -13.102 -33.094 -26.328 1 96.56 222 GLU B CA 1
ATOM 5397 C C . GLU B 1 222 ? -12 -33.969 -25.734 1 96.56 222 GLU B C 1
ATOM 5399 O O . GLU B 1 222 ? -11.82 -35.125 -26.141 1 96.56 222 GLU B O 1
ATOM 5404 N N . THR B 1 223 ? -11.188 -33.469 -24.797 1 97.62 223 THR B N 1
ATOM 5405 C CA . THR B 1 223 ? -9.945 -34.125 -24.422 1 97.62 223 THR B CA 1
ATOM 5406 C C . THR B 1 223 ? -10.016 -34.625 -22.969 1 97.62 223 THR B C 1
ATOM 5408 O O . THR B 1 223 ? -9.18 -35.438 -22.547 1 97.62 223 THR B O 1
ATOM 5411 N N . GLY B 1 224 ? -11.008 -34.125 -22.25 1 96.88 224 GLY B N 1
ATOM 5412 C CA . GLY B 1 224 ? -11.133 -34.5 -20.844 1 96.88 224 GLY B CA 1
ATOM 5413 C C . GLY B 1 224 ? -10.367 -33.562 -19.922 1 96.88 224 GLY B C 1
ATOM 5414 O O . GLY B 1 224 ? -10.617 -33.562 -18.703 1 96.88 224 GLY B O 1
ATOM 5415 N N . GLY B 1 225 ? -9.477 -32.844 -20.484 1 97.12 225 GLY B N 1
ATOM 5416 C CA . GLY B 1 225 ? -8.688 -31.906 -19.688 1 97.12 225 GLY B CA 1
ATOM 5417 C C . GLY B 1 225 ? -8.125 -30.75 -20.5 1 97.12 225 GLY B C 1
ATOM 5418 O O . GLY B 1 225 ? -8.188 -30.766 -21.734 1 97.12 225 GLY B O 1
ATOM 5419 N N . CYS B 1 226 ? -7.648 -29.75 -19.812 1 96.88 226 CYS B N 1
ATOM 5420 C CA . CYS B 1 226 ? -6.957 -28.625 -20.438 1 96.88 226 CYS B CA 1
ATOM 5421 C C . CYS B 1 226 ? -5.926 -28.031 -19.484 1 96.88 226 CYS B C 1
ATOM 5423 O O . CYS B 1 226 ? -5.898 -28.375 -18.297 1 96.88 226 CYS B O 1
ATOM 5425 N N . LEU B 1 227 ? -5.023 -27.312 -19.922 1 96.81 227 LEU B N 1
ATOM 5426 C CA . LEU B 1 227 ? -4.023 -26.547 -19.188 1 96.81 227 LEU B CA 1
ATOM 5427 C C . LEU B 1 227 ? -4.027 -25.078 -19.625 1 96.81 227 LEU B C 1
ATOM 5429 O O . LEU B 1 227 ? -3.268 -24.688 -20.516 1 96.81 227 LEU B O 1
ATOM 5433 N N . VAL B 1 228 ? -4.816 -24.312 -18.938 1 95.25 228 VAL B N 1
ATOM 5434 C CA . VAL B 1 228 ? -5.035 -22.938 -19.422 1 95.25 228 VAL B CA 1
ATOM 5435 C C . VAL B 1 228 ? -4.637 -21.953 -18.328 1 95.25 228 VAL B C 1
ATOM 5437 O O . VAL B 1 228 ? -4.52 -22.312 -17.156 1 95.25 228 VAL B O 1
ATOM 5440 N N . TRP B 1 229 ? -4.367 -20.781 -18.703 1 90.69 229 TRP B N 1
ATOM 5441 C CA . TRP B 1 229 ? -4.062 -19.703 -17.766 1 90.69 229 TRP B CA 1
ATOM 5442 C C . TRP B 1 229 ? -5.34 -19.141 -17.141 1 90.69 229 TRP B C 1
ATOM 5444 O O . TRP B 1 229 ? -6.211 -18.641 -17.844 1 90.69 229 TRP B O 1
ATOM 5454 N N . GLY B 1 230 ? -5.414 -19.188 -15.844 1 84.56 230 GLY B N 1
ATOM 5455 C CA . GLY B 1 230 ? -6.609 -18.766 -15.133 1 84.56 230 GLY B CA 1
ATOM 5456 C C . GLY B 1 230 ? -6.852 -17.266 -15.211 1 84.56 230 GLY B C 1
ATOM 5457 O O . GLY B 1 230 ? -7.988 -16.812 -15.094 1 84.56 230 GLY B O 1
ATOM 5458 N N . GLY B 1 231 ? -5.816 -16.469 -15.383 1 75.69 231 GLY B N 1
ATOM 5459 C CA . GLY B 1 231 ? -5.938 -15.023 -15.43 1 75.69 231 GLY B CA 1
ATOM 5460 C C . GLY B 1 231 ? -6.699 -14.531 -16.656 1 75.69 231 GLY B C 1
ATOM 5461 O O . GLY B 1 231 ? -7.246 -13.422 -16.641 1 75.69 231 GLY B O 1
ATOM 5462 N N . ALA B 1 232 ? -6.793 -15.359 -17.625 1 70.12 232 ALA B N 1
ATOM 5463 C CA . ALA B 1 232 ? -7.465 -14.969 -18.859 1 70.12 232 ALA B CA 1
ATOM 5464 C C . ALA B 1 232 ? -8.984 -14.984 -18.688 1 70.12 232 ALA B C 1
ATOM 5466 O O . ALA B 1 232 ? -9.703 -14.289 -19.406 1 70.12 232 ALA B O 1
ATOM 5467 N N . VAL B 1 233 ? -9.531 -15.797 -17.875 1 75.62 233 VAL B N 1
ATOM 5468 C CA . VAL B 1 233 ? -10.969 -15.945 -17.734 1 75.62 233 VAL B CA 1
ATOM 5469 C C . VAL B 1 233 ? -11.438 -15.242 -16.469 1 75.62 233 VAL B C 1
ATOM 5471 O O . VAL B 1 233 ? -12.641 -15.148 -16.203 1 75.62 233 VAL B O 1
ATOM 5474 N N . ASN B 1 234 ? -10.75 -14.445 -15.812 1 73.19 234 ASN B N 1
ATOM 5475 C CA . ASN B 1 234 ? -11.102 -13.664 -14.625 1 73.19 234 ASN B CA 1
ATOM 5476 C C . ASN B 1 234 ? -11.812 -14.523 -13.586 1 73.19 234 ASN B C 1
ATOM 5478 O O . ASN B 1 234 ? -12.852 -14.125 -13.047 1 73.19 234 ASN B O 1
ATOM 5482 N N . LEU B 1 235 ? -11.5 -15.773 -13.336 1 79.44 235 LEU B N 1
ATOM 5483 C CA . LEU B 1 235 ? -12.133 -16.703 -12.406 1 79.44 235 LEU B CA 1
ATOM 5484 C C . LEU B 1 235 ? -11.961 -16.234 -10.969 1 79.44 235 LEU B C 1
ATOM 5486 O O . LEU B 1 235 ? -12.812 -16.5 -10.117 1 79.44 235 LEU B O 1
ATOM 5490 N N . SER B 1 236 ? -10.914 -15.648 -10.633 1 84.75 236 SER B N 1
ATOM 5491 C CA . SER B 1 236 ? -10.656 -15.18 -9.273 1 84.75 236 SER B CA 1
ATOM 5492 C C . SER B 1 236 ? -9.992 -13.805 -9.281 1 84.75 236 SER B C 1
ATOM 5494 O O . SER B 1 236 ? -8.859 -13.656 -8.82 1 84.75 236 SER B O 1
ATOM 5496 N N . PRO B 1 237 ? -10.766 -12.852 -9.703 1 83.94 237 PRO B N 1
ATOM 5497 C CA . PRO B 1 237 ? -10.188 -11.516 -9.883 1 83.94 237 PRO B CA 1
ATOM 5498 C C . PRO B 1 237 ? -9.664 -10.922 -8.578 1 83.94 237 PRO B C 1
ATOM 5500 O O . PRO B 1 237 ? -8.656 -10.219 -8.578 1 83.94 237 PRO B O 1
ATOM 5503 N N . VAL B 1 238 ? -10.375 -11.195 -7.477 1 91.69 238 VAL B N 1
ATOM 5504 C CA . VAL B 1 238 ? -9.953 -10.648 -6.188 1 91.69 238 VAL B CA 1
ATOM 5505 C C . VAL B 1 238 ? -8.617 -11.266 -5.777 1 91.69 238 VAL B C 1
ATOM 5507 O O . VAL B 1 238 ? -7.727 -10.562 -5.289 1 91.69 238 VAL B O 1
ATOM 5510 N N . ASP B 1 239 ? -8.477 -12.539 -5.973 1 91.19 239 ASP B N 1
ATOM 5511 C CA . ASP B 1 239 ? -7.223 -13.219 -5.656 1 91.19 239 ASP B CA 1
ATOM 5512 C C . ASP B 1 239 ? -6.062 -12.617 -6.449 1 91.19 239 ASP B C 1
ATOM 5514 O O . ASP B 1 239 ? -4.957 -12.461 -5.922 1 91.19 239 ASP B O 1
ATOM 5518 N N . ASP B 1 240 ? -6.293 -12.367 -7.684 1 83.69 240 ASP B N 1
ATOM 5519 C CA . ASP B 1 240 ? -5.258 -11.789 -8.531 1 83.69 240 ASP B CA 1
ATOM 5520 C C . ASP B 1 240 ? -4.777 -10.453 -7.984 1 83.69 240 ASP B C 1
ATOM 5522 O O . ASP B 1 240 ? -3.582 -10.156 -8 1 83.69 240 ASP B O 1
ATOM 5526 N N . GLN B 1 241 ? -5.699 -9.672 -7.559 1 84.81 241 GLN B N 1
ATOM 5527 C CA . GLN B 1 241 ? -5.363 -8.367 -6.996 1 84.81 241 GLN B CA 1
ATOM 5528 C C . GLN B 1 241 ? -4.574 -8.516 -5.699 1 84.81 241 GLN B C 1
ATOM 5530 O O . GLN B 1 241 ? -3.625 -7.77 -5.453 1 84.81 241 GLN B O 1
ATOM 5535 N N . ILE B 1 242 ? -4.996 -9.469 -4.91 1 92.94 242 ILE B N 1
ATOM 5536 C CA . ILE B 1 242 ? -4.316 -9.695 -3.637 1 92.94 242 ILE B CA 1
ATOM 5537 C C . ILE B 1 242 ? -2.896 -10.195 -3.891 1 92.94 242 ILE B C 1
ATOM 5539 O O . ILE B 1 242 ? -1.949 -9.75 -3.238 1 92.94 242 ILE B O 1
ATOM 5543 N N . ILE B 1 243 ? -2.725 -11.047 -4.84 1 87.12 243 ILE B N 1
ATOM 5544 C CA . ILE B 1 243 ? -1.414 -11.586 -5.184 1 87.12 243 ILE B CA 1
ATOM 5545 C C . ILE B 1 243 ? -0.5 -10.469 -5.668 1 87.12 243 ILE B C 1
ATOM 5547 O O . ILE B 1 243 ? 0.683 -10.43 -5.324 1 87.12 243 ILE B O 1
ATOM 5551 N N . ARG B 1 244 ? -1.044 -9.633 -6.441 1 78.19 244 ARG B N 1
ATOM 5552 C CA . ARG B 1 244 ? -0.294 -8.484 -6.941 1 78.19 244 ARG B CA 1
ATOM 5553 C C . ARG B 1 244 ? 0.265 -7.648 -5.793 1 78.19 244 ARG B C 1
ATOM 5555 O O . ARG B 1 244 ? 1.359 -7.094 -5.898 1 78.19 244 ARG B O 1
ATOM 5562 N N . ALA B 1 245 ? -0.487 -7.523 -4.738 1 86.19 245 ALA B N 1
ATOM 5563 C CA . ALA B 1 245 ? -0.071 -6.738 -3.582 1 86.19 245 ALA B CA 1
ATOM 5564 C C . ALA B 1 245 ? 0.908 -7.52 -2.711 1 86.19 245 ALA B C 1
ATOM 5566 O O . ALA B 1 245 ? 1.811 -6.938 -2.104 1 86.19 245 ALA B O 1
ATOM 5567 N N . GLU B 1 246 ? 0.801 -8.828 -2.701 1 90.5 246 GLU B N 1
ATOM 5568 C CA . GLU B 1 246 ? 1.622 -9.688 -1.848 1 90.5 246 GLU B CA 1
ATOM 5569 C C . GLU B 1 246 ? 3.012 -9.891 -2.443 1 90.5 246 GLU B C 1
ATOM 5571 O O . GLU B 1 246 ? 3.996 -10.008 -1.71 1 90.5 246 GLU B O 1
ATOM 5576 N N . THR B 1 247 ? 3.121 -9.906 -3.691 1 80.88 247 THR B N 1
ATOM 5577 C CA . THR B 1 247 ? 4.312 -10.359 -4.406 1 80.88 247 THR B CA 1
ATOM 5578 C C . THR B 1 247 ? 5.496 -9.438 -4.121 1 80.88 247 THR B C 1
ATOM 5580 O O . THR B 1 247 ? 6.57 -9.906 -3.74 1 80.88 247 THR B O 1
ATOM 5583 N N . PRO B 1 248 ? 5.281 -8.133 -4.254 1 76.94 248 PRO B N 1
ATOM 5584 C CA . PRO B 1 248 ? 6.43 -7.262 -3.996 1 76.94 248 PRO B CA 1
ATOM 5585 C C . PRO B 1 248 ? 6.914 -7.336 -2.551 1 76.94 248 PRO B C 1
ATOM 5587 O O . PRO B 1 248 ? 8.086 -7.066 -2.271 1 76.94 248 PRO B O 1
ATOM 5590 N N . LEU B 1 249 ? 6.008 -7.727 -1.652 1 86.38 249 LEU B N 1
ATOM 5591 C CA . LEU B 1 249 ? 6.324 -7.789 -0.229 1 86.38 249 LEU B CA 1
ATOM 5592 C C . LEU B 1 249 ? 6.762 -9.195 0.17 1 86.38 249 LEU B C 1
ATOM 5594 O O . LEU B 1 249 ? 7.211 -9.406 1.297 1 86.38 249 LEU B O 1
ATOM 5598 N N . SER B 1 250 ? 6.637 -10.125 -0.795 1 83 250 SER B N 1
ATOM 5599 C CA . SER B 1 250 ? 6.949 -11.523 -0.523 1 83 250 SER B CA 1
ATOM 5600 C C . SER B 1 250 ? 6.199 -12.031 0.703 1 83 250 SER B C 1
ATOM 5602 O O . SER B 1 250 ? 6.801 -12.617 1.606 1 83 250 SER B O 1
ATOM 5604 N N . LEU B 1 251 ? 4.926 -11.633 0.777 1 90.06 251 LEU B N 1
ATOM 5605 C CA . LEU B 1 251 ? 4.066 -12.086 1.868 1 90.06 251 LEU B CA 1
ATOM 5606 C C . LEU B 1 251 ? 3.191 -13.258 1.425 1 90.06 251 LEU B C 1
ATOM 5608 O O . LEU B 1 251 ? 2.719 -13.281 0.286 1 90.06 251 LEU B O 1
ATOM 5612 N N . ASP B 1 252 ? 3.078 -14.203 2.311 1 88.62 252 ASP B N 1
ATOM 5613 C CA . ASP B 1 252 ? 2.23 -15.359 2.025 1 88.62 252 ASP B CA 1
ATOM 5614 C C . ASP B 1 252 ? 1.579 -15.891 3.301 1 88.62 252 ASP B C 1
ATOM 5616 O O . ASP B 1 252 ? 1.809 -17.047 3.688 1 88.62 252 ASP B O 1
ATOM 5620 N N . PRO B 1 253 ? 0.683 -15.117 3.855 1 93.19 253 PRO B N 1
ATOM 5621 C CA . PRO B 1 253 ? 0.064 -15.594 5.094 1 93.19 253 PRO B CA 1
ATOM 5622 C C . PRO B 1 253 ? -0.799 -16.828 4.879 1 93.19 253 PRO B C 1
ATOM 5624 O O . PRO B 1 253 ? -1.48 -16.953 3.855 1 93.19 253 PRO B O 1
ATOM 5627 N N . LYS B 1 254 ? -0.887 -17.719 5.84 1 93.62 254 LYS B N 1
ATOM 5628 C CA . LYS B 1 254 ? -1.498 -19.031 5.742 1 93.62 254 LYS B CA 1
ATOM 5629 C C . LYS B 1 254 ? -2.969 -18.938 5.348 1 93.62 254 LYS B C 1
ATOM 5631 O O . LYS B 1 254 ? -3.406 -19.578 4.391 1 93.62 254 LYS B O 1
ATOM 5636 N N . GLY B 1 255 ? -3.715 -18.172 6.086 1 96.12 255 GLY B N 1
ATOM 5637 C CA . GLY B 1 255 ? -5.137 -18.062 5.801 1 96.12 255 GLY B CA 1
ATOM 5638 C C . GLY B 1 255 ? -5.426 -17.547 4.402 1 96.12 255 GLY B C 1
ATOM 5639 O O . GLY B 1 255 ? -6.336 -18.047 3.73 1 96.12 255 GLY B O 1
ATOM 5640 N N . GLN B 1 256 ? -4.641 -16.547 4 1 96.5 256 GLN B N 1
ATOM 5641 C CA . GLN B 1 256 ? -4.82 -15.969 2.668 1 96.5 256 GLN B CA 1
ATOM 5642 C C . GLN B 1 256 ? -4.414 -16.969 1.585 1 96.5 256 GLN B C 1
ATOM 5644 O O . GLN B 1 256 ? -5.012 -17 0.509 1 96.5 256 GLN B O 1
ATOM 5649 N N . LEU B 1 257 ? -3.367 -17.719 1.81 1 95.12 257 LEU B N 1
ATOM 5650 C CA . LEU B 1 257 ? -2.92 -18.766 0.893 1 95.12 257 LEU B CA 1
ATOM 5651 C C . LEU B 1 257 ? -4.027 -19.781 0.642 1 95.12 257 LEU B C 1
ATOM 5653 O O . LEU B 1 257 ? -4.305 -20.141 -0.507 1 95.12 257 LEU B O 1
ATOM 5657 N N . ILE B 1 258 ? -4.652 -20.219 1.706 1 97.44 258 ILE B N 1
ATOM 5658 C CA . ILE B 1 258 ? -5.727 -21.203 1.622 1 97.44 258 ILE B CA 1
ATOM 5659 C C . ILE B 1 258 ? -6.891 -20.625 0.823 1 97.44 258 ILE B C 1
ATOM 5661 O O . ILE B 1 258 ? -7.422 -21.281 -0.078 1 97.44 258 ILE B O 1
ATOM 5665 N N . ALA B 1 259 ? -7.25 -19.391 1.186 1 97.38 259 ALA B N 1
ATOM 5666 C CA . ALA B 1 259 ? -8.352 -18.734 0.485 1 97.38 259 ALA B CA 1
ATOM 5667 C C . ALA B 1 259 ? -8.039 -18.578 -1.001 1 97.38 259 ALA B C 1
ATOM 5669 O O . ALA B 1 259 ? -8.922 -18.766 -1.847 1 97.38 259 ALA B O 1
ATOM 5670 N N . SER B 1 260 ? -6.844 -18.219 -1.302 1 94.81 260 SER B N 1
ATOM 5671 C CA . SER B 1 260 ? -6.402 -18.031 -2.68 1 94.81 260 SER B CA 1
ATOM 5672 C C . SER B 1 260 ? -6.531 -19.328 -3.477 1 94.81 260 SER B C 1
ATOM 5674 O O . SER B 1 260 ? -7.164 -19.359 -4.535 1 94.81 260 SER B O 1
ATOM 5676 N N . VAL B 1 261 ? -5.996 -20.391 -2.955 1 94.81 261 VAL B N 1
ATOM 5677 C CA . VAL B 1 261 ? -5.961 -21.672 -3.654 1 94.81 261 VAL B CA 1
ATOM 5678 C C . VAL B 1 261 ? -7.383 -22.203 -3.826 1 94.81 261 VAL B C 1
ATOM 5680 O O . VAL B 1 261 ? -7.797 -22.531 -4.941 1 94.81 261 VAL B O 1
ATOM 5683 N N . LEU B 1 262 ? -8.156 -22.234 -2.775 1 96.69 262 LEU B N 1
ATOM 5684 C CA . LEU B 1 262 ? -9.445 -22.922 -2.783 1 96.69 262 LEU B CA 1
ATOM 5685 C C . LEU B 1 262 ? -10.492 -22.094 -3.525 1 96.69 262 LEU B C 1
ATOM 5687 O O . LEU B 1 262 ? -11.391 -22.656 -4.164 1 96.69 262 LEU B O 1
ATOM 5691 N N . SER B 1 263 ? -10.398 -20.766 -3.426 1 94.88 263 SER B N 1
ATOM 5692 C CA . SER B 1 263 ? -11.352 -19.953 -4.176 1 94.88 263 SER B CA 1
ATOM 5693 C C . SER B 1 263 ? -11.188 -20.156 -5.676 1 94.88 263 SER B C 1
ATOM 5695 O O . SER B 1 263 ? -12.172 -20.219 -6.41 1 94.88 263 SER B O 1
ATOM 5697 N N . LYS B 1 264 ? -9.945 -20.25 -6.133 1 92.38 264 LYS B N 1
ATOM 5698 C CA . LYS B 1 264 ? -9.68 -20.469 -7.551 1 92.38 264 LYS B CA 1
ATOM 5699 C C . LYS B 1 264 ? -10.203 -21.828 -8 1 92.38 264 LYS B C 1
ATOM 5701 O O . LYS B 1 264 ? -10.797 -21.953 -9.078 1 92.38 264 LYS B O 1
ATOM 5706 N N . LYS B 1 265 ? -9.977 -22.844 -7.211 1 94.12 265 LYS B N 1
ATOM 5707 C CA . LYS B 1 265 ? -10.445 -24.172 -7.539 1 94.12 265 LYS B CA 1
ATOM 5708 C C . LYS B 1 265 ? -11.969 -24.234 -7.578 1 94.12 265 LYS B C 1
ATOM 5710 O O . LYS B 1 265 ? -12.555 -24.828 -8.484 1 94.12 265 LYS B O 1
ATOM 5715 N N . LYS B 1 266 ? -12.555 -23.656 -6.57 1 94.25 266 LYS B N 1
ATOM 5716 C CA . LYS B 1 266 ? -14.008 -23.641 -6.508 1 94.25 266 LYS B CA 1
ATOM 5717 C C . LYS B 1 266 ? -14.602 -22.891 -7.699 1 94.25 266 LYS B C 1
ATOM 5719 O O . LYS B 1 266 ? -15.578 -23.359 -8.305 1 94.25 266 LYS B O 1
ATOM 5724 N N . SER B 1 267 ? -14.047 -21.781 -8.047 1 92.06 267 SER B N 1
ATOM 5725 C CA . SER B 1 267 ? -14.547 -20.984 -9.148 1 92.06 267 SER B CA 1
ATOM 5726 C C . SER B 1 267 ? -14.383 -21.703 -10.484 1 92.06 267 SER B C 1
ATOM 5728 O O . SER B 1 267 ? -15.164 -21.484 -11.414 1 92.06 267 SER B O 1
ATOM 5730 N N . ALA B 1 268 ? -13.383 -22.562 -10.602 1 92.38 268 ALA B N 1
ATOM 5731 C CA . ALA B 1 268 ? -13.148 -23.344 -11.812 1 92.38 268 ALA B CA 1
ATOM 5732 C C . ALA B 1 268 ? -14.086 -24.547 -11.891 1 92.38 268 ALA B C 1
ATOM 5734 O O . ALA B 1 268 ? -14.102 -25.266 -12.891 1 92.38 268 ALA B O 1
ATOM 5735 N N . GLY B 1 269 ? -14.883 -24.75 -10.82 1 93.56 269 GLY B N 1
ATOM 5736 C CA . GLY B 1 269 ? -15.883 -25.812 -10.805 1 93.56 269 GLY B CA 1
ATOM 5737 C C . GLY B 1 269 ? -15.336 -27.141 -10.312 1 93.56 269 GLY B C 1
ATOM 5738 O O . GLY B 1 269 ? -15.984 -28.172 -10.469 1 93.56 269 GLY B O 1
ATOM 5739 N N . SER B 1 270 ? -14.234 -27.141 -9.656 1 96.19 270 SER B N 1
ATOM 5740 C CA . SER B 1 270 ? -13.625 -28.375 -9.18 1 96.19 270 SER B CA 1
ATOM 5741 C C . SER B 1 270 ? -14.391 -28.953 -7.992 1 96.19 270 SER B C 1
ATOM 5743 O O . SER B 1 270 ? -14.859 -28.203 -7.133 1 96.19 270 SER B O 1
ATOM 5745 N N . THR B 1 271 ? -14.562 -30.219 -7.984 1 97.25 271 THR B N 1
ATOM 5746 C CA . THR B 1 271 ? -15.211 -30.906 -6.871 1 97.25 271 THR B CA 1
ATOM 5747 C C . THR B 1 271 ? -14.188 -31.672 -6.031 1 97.25 271 THR B C 1
ATOM 5749 O O . THR B 1 271 ? -14.375 -31.828 -4.824 1 97.25 271 THR B O 1
ATOM 5752 N N . HIS B 1 272 ? -13.164 -32.188 -6.688 1 97.62 272 HIS B N 1
ATOM 5753 C CA . HIS B 1 272 ? -12.078 -32.938 -6.055 1 97.62 272 HIS B CA 1
ATOM 5754 C C . HIS B 1 272 ? -10.719 -32.344 -6.426 1 97.62 272 HIS B C 1
ATOM 5756 O O . HIS B 1 272 ? -10.508 -31.938 -7.566 1 97.62 272 HIS B O 1
ATOM 5762 N N . ALA B 1 273 ? -9.836 -32.281 -5.426 1 97.69 273 ALA B N 1
ATOM 5763 C CA . ALA B 1 273 ? -8.516 -31.734 -5.758 1 97.69 273 ALA B CA 1
ATOM 5764 C C . ALA B 1 273 ? -7.441 -32.375 -4.867 1 97.69 273 ALA B C 1
ATOM 5766 O O . ALA B 1 273 ? -7.715 -32.75 -3.73 1 97.69 273 ALA B O 1
ATOM 5767 N N . VAL B 1 274 ? -6.277 -32.469 -5.383 1 97.69 274 VAL B N 1
ATOM 5768 C CA . VAL B 1 274 ? -5.094 -32.812 -4.598 1 97.69 274 VAL B CA 1
ATOM 5769 C C . VAL B 1 274 ? -4.23 -31.562 -4.406 1 97.69 274 VAL B C 1
ATOM 5771 O O . VAL B 1 274 ? -3.947 -30.844 -5.367 1 97.69 274 VAL B O 1
ATOM 5774 N N . ILE B 1 275 ? -3.883 -31.281 -3.164 1 97.31 275 ILE B N 1
ATOM 5775 C CA . ILE B 1 275 ? -3.025 -30.141 -2.832 1 97.31 275 ILE B CA 1
ATOM 5776 C C . ILE B 1 275 ? -1.633 -30.641 -2.455 1 97.31 275 ILE B C 1
ATOM 5778 O O . ILE B 1 275 ? -1.469 -31.344 -1.457 1 97.31 275 ILE B O 1
ATOM 5782 N N . ASP B 1 276 ? -0.707 -30.297 -3.291 1 96.25 276 ASP B N 1
ATOM 5783 C CA . ASP B 1 276 ? 0.696 -30.625 -3.053 1 96.25 276 ASP B CA 1
ATOM 5784 C C . ASP B 1 276 ? 1.342 -29.609 -2.107 1 96.25 276 ASP B C 1
ATOM 5786 O O . ASP B 1 276 ? 1.404 -28.422 -2.414 1 96.25 276 ASP B O 1
ATOM 5790 N N . ILE B 1 277 ? 1.867 -30.062 -0.947 1 96.25 277 ILE B N 1
ATOM 5791 C CA . ILE B 1 277 ? 2.502 -29.203 0.053 1 96.25 277 ILE B CA 1
ATOM 5792 C C . ILE B 1 277 ? 3.963 -29.609 0.223 1 96.25 277 ILE B C 1
ATOM 5794 O O . ILE B 1 277 ? 4.309 -30.344 1.148 1 96.25 277 ILE B O 1
ATOM 5798 N N . PRO B 1 278 ? 4.797 -29.109 -0.644 1 93.62 278 PRO B N 1
ATOM 5799 C CA . PRO B 1 278 ? 6.227 -29.359 -0.445 1 93.62 278 PRO B CA 1
ATOM 5800 C C . PRO B 1 278 ? 6.77 -28.734 0.834 1 93.62 278 PRO B C 1
ATOM 5802 O O . PRO B 1 278 ? 6.441 -27.578 1.144 1 93.62 278 PRO B O 1
ATOM 5805 N N . TYR B 1 279 ? 7.512 -29.5 1.595 1 93.12 279 TYR B N 1
ATOM 5806 C CA . TYR B 1 279 ? 8.133 -28.969 2.811 1 93.12 279 TYR B CA 1
ATOM 5807 C C . TYR B 1 279 ? 9.641 -29.172 2.785 1 93.12 279 TYR B C 1
ATOM 5809 O O . TYR B 1 279 ? 10.133 -30.141 2.195 1 93.12 279 TYR B O 1
ATOM 5817 N N . GLY B 1 280 ? 10.32 -28.203 3.369 1 89 280 GLY B N 1
ATOM 5818 C CA . GLY B 1 280 ? 11.773 -28.297 3.488 1 89 280 GLY B CA 1
ATOM 5819 C C . GLY B 1 280 ? 12.445 -26.938 3.506 1 89 280 GLY B C 1
ATOM 5820 O O . GLY B 1 280 ? 11.789 -25.906 3.387 1 89 280 GLY B O 1
ATOM 5821 N N . GLU B 1 281 ? 13.719 -27 3.639 1 82.62 281 GLU B N 1
ATOM 5822 C CA . GLU B 1 281 ? 14.484 -25.75 3.656 1 82.62 281 GLU B CA 1
ATOM 5823 C C . GLU B 1 281 ? 14.336 -24.984 2.342 1 82.62 281 GLU B C 1
ATOM 5825 O O . GLU B 1 281 ? 14.516 -25.562 1.264 1 82.62 281 GLU B O 1
ATOM 5830 N N . GLY B 1 282 ? 13.906 -23.797 2.494 1 78.69 282 GLY B N 1
ATOM 5831 C CA . GLY B 1 282 ? 13.797 -22.969 1.305 1 78.69 282 GLY B CA 1
ATOM 5832 C C . GLY B 1 282 ? 12.438 -23.047 0.641 1 78.69 282 GLY B C 1
ATOM 5833 O O . GLY B 1 282 ? 12.133 -22.266 -0.262 1 78.69 282 GLY B O 1
ATOM 5834 N N . ALA B 1 283 ? 11.641 -24.031 1.104 1 85.56 283 ALA B N 1
ATOM 5835 C CA . ALA B 1 283 ? 10.266 -24.109 0.603 1 85.56 283 ALA B CA 1
ATOM 5836 C C . ALA B 1 283 ? 9.352 -23.141 1.34 1 85.56 283 ALA B C 1
ATOM 5838 O O . ALA B 1 283 ? 9.789 -22.438 2.26 1 85.56 283 ALA B O 1
ATOM 5839 N N . LYS B 1 284 ? 8.141 -23.047 0.909 1 85.81 284 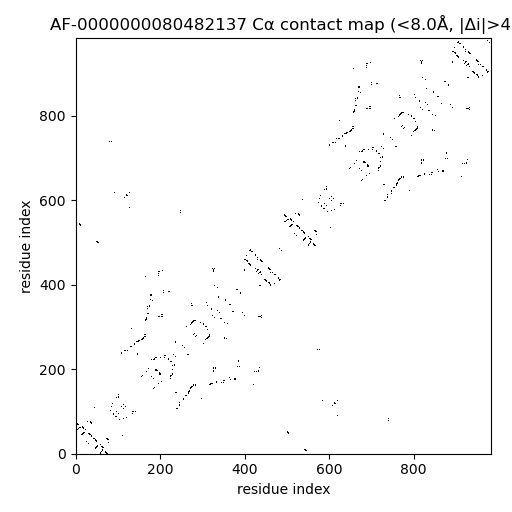LYS B N 1
ATOM 5840 C CA . LYS B 1 284 ? 7.172 -22.156 1.553 1 85.81 284 LYS B CA 1
ATOM 5841 C C . LYS B 1 284 ? 6.875 -22.609 2.979 1 85.81 284 LYS B C 1
ATOM 5843 O O . LYS B 1 284 ? 6.512 -21.797 3.832 1 85.81 284 LYS B O 1
ATOM 5848 N N . VAL B 1 285 ? 6.895 -23.938 3.127 1 90.06 285 VAL B N 1
ATOM 5849 C CA . VAL B 1 285 ? 6.723 -24.562 4.43 1 90.06 285 VAL B CA 1
ATOM 5850 C C . VAL B 1 285 ? 8.008 -25.281 4.836 1 90.06 285 VAL B C 1
ATOM 5852 O O . VAL B 1 285 ? 8.477 -26.172 4.133 1 90.06 285 VAL B O 1
ATOM 5855 N N . GLU B 1 286 ? 8.508 -24.891 5.957 1 88.75 286 GLU B N 1
ATOM 5856 C CA . GLU B 1 286 ? 9.852 -25.391 6.262 1 88.75 286 GLU B CA 1
ATOM 5857 C C . GLU B 1 286 ? 9.805 -26.594 7.188 1 88.75 286 GLU B C 1
ATOM 5859 O O . GLU B 1 286 ? 10.664 -27.469 7.117 1 88.75 286 GLU B O 1
ATOM 5864 N N . SER B 1 287 ? 8.734 -26.656 8.008 1 91.88 287 SER B N 1
ATOM 5865 C CA . SER B 1 287 ? 8.68 -27.766 8.961 1 91.88 287 SER B CA 1
ATOM 5866 C C . SER B 1 287 ? 7.52 -28.703 8.648 1 91.88 287 SER B C 1
ATOM 5868 O O . SER B 1 287 ? 6.504 -28.266 8.094 1 91.88 287 SER B O 1
ATOM 5870 N N . LEU B 1 288 ? 7.75 -29.922 9.039 1 92.69 288 LEU B N 1
ATOM 5871 C CA . LEU B 1 288 ? 6.719 -30.922 8.836 1 92.69 288 LEU B CA 1
ATOM 5872 C C . LEU B 1 288 ? 5.477 -30.609 9.664 1 92.69 288 LEU B C 1
ATOM 5874 O O . LEU B 1 288 ? 4.352 -30.844 9.219 1 92.69 288 LEU B O 1
ATOM 5878 N N . ALA B 1 289 ? 5.727 -30.141 10.852 1 94.06 289 ALA B N 1
ATOM 5879 C CA . ALA B 1 289 ? 4.613 -29.75 11.719 1 94.06 289 ALA B CA 1
ATOM 5880 C C . ALA B 1 289 ? 3.75 -28.688 11.062 1 94.06 289 ALA B C 1
ATOM 5882 O O . ALA B 1 289 ? 2.52 -28.766 11.086 1 94.06 289 ALA B O 1
ATOM 5883 N N . GLU B 1 290 ? 4.359 -27.734 10.469 1 93.81 290 GLU B N 1
ATOM 5884 C CA . GLU B 1 290 ? 3.643 -26.656 9.773 1 93.81 290 GLU B CA 1
ATOM 5885 C C . GLU B 1 290 ? 2.893 -27.203 8.562 1 93.81 290 GLU B C 1
ATOM 5887 O O . GLU B 1 290 ? 1.786 -26.75 8.258 1 93.81 290 GLU B O 1
ATOM 5892 N N . ALA B 1 291 ? 3.514 -28.109 7.871 1 95.62 291 ALA B N 1
ATOM 5893 C CA . ALA B 1 291 ? 2.885 -28.703 6.699 1 95.62 291 ALA B CA 1
ATOM 5894 C C . ALA B 1 291 ? 1.617 -29.453 7.082 1 95.62 291 ALA B C 1
ATOM 5896 O O . ALA B 1 291 ? 0.604 -29.375 6.383 1 95.62 291 ALA B O 1
ATOM 5897 N N . ARG B 1 292 ? 1.697 -30.172 8.172 1 96.25 292 ARG B N 1
ATOM 5898 C CA . ARG B 1 292 ? 0.542 -30.922 8.656 1 96.25 292 ARG B CA 1
ATOM 5899 C C . ARG B 1 292 ? -0.585 -29.984 9.07 1 96.25 292 ARG B C 1
ATOM 5901 O O . ARG B 1 292 ? -1.753 -30.234 8.773 1 96.25 292 ARG B O 1
ATOM 5908 N N . GLU B 1 293 ? -0.175 -28.969 9.773 1 96.25 293 GLU B N 1
ATOM 5909 C CA . GLU B 1 293 ? -1.163 -27.984 10.188 1 96.25 293 GLU B CA 1
ATOM 5910 C C . GLU B 1 293 ? -1.839 -27.344 8.977 1 96.25 293 GLU B C 1
ATOM 5912 O O . GLU B 1 293 ? -3.057 -27.156 8.961 1 96.25 293 GLU B O 1
ATOM 5917 N N . LEU B 1 294 ? -1.05 -27.016 8.023 1 96.44 294 LEU B N 1
ATOM 5918 C CA . LEU B 1 294 ? -1.578 -26.422 6.801 1 96.44 294 LEU B CA 1
ATOM 5919 C C . LEU B 1 294 ? -2.537 -27.375 6.098 1 96.44 294 LEU B C 1
ATOM 5921 O O . LEU B 1 294 ? -3.59 -26.953 5.609 1 96.44 294 LEU B O 1
ATOM 5925 N N . ALA B 1 295 ? -2.197 -28.594 6.055 1 97.31 295 ALA B N 1
ATOM 5926 C CA . ALA B 1 295 ? -3.045 -29.625 5.445 1 97.31 295 ALA B CA 1
ATOM 5927 C C . ALA B 1 295 ? -4.387 -29.719 6.16 1 97.31 295 ALA B C 1
ATOM 5929 O O . ALA B 1 295 ? -5.434 -29.828 5.52 1 97.31 295 ALA B O 1
ATOM 5930 N N . GLU B 1 296 ? -4.305 -29.703 7.441 1 97.25 296 GLU B N 1
ATOM 5931 C CA . GLU B 1 296 ? -5.531 -29.766 8.234 1 97.25 296 GLU B CA 1
ATOM 5932 C C . GLU B 1 296 ? -6.422 -28.562 7.945 1 97.25 296 GLU B C 1
ATOM 5934 O O . GLU B 1 296 ? -7.645 -28.688 7.844 1 97.25 296 GLU B O 1
ATOM 5939 N N . ASP B 1 297 ? -5.832 -27.406 7.914 1 97.31 297 ASP B N 1
ATOM 5940 C CA . ASP B 1 297 ? -6.578 -26.188 7.637 1 97.31 297 ASP B CA 1
ATOM 5941 C C . ASP B 1 297 ? -7.211 -26.234 6.25 1 97.31 297 ASP B C 1
ATOM 5943 O O . ASP B 1 297 ? -8.367 -25.828 6.07 1 97.31 297 ASP B O 1
ATOM 5947 N N . PHE B 1 298 ? -6.488 -26.734 5.258 1 97.88 298 PHE B N 1
ATOM 5948 C CA . PHE B 1 298 ? -7.027 -26.891 3.912 1 97.88 298 PHE B CA 1
ATOM 5949 C C . PHE B 1 298 ? -8.266 -27.781 3.932 1 97.88 298 PHE B C 1
ATOM 5951 O O . PHE B 1 298 ? -9.273 -27.469 3.291 1 97.88 298 PHE B O 1
ATOM 5958 N N . ASN B 1 299 ? -8.148 -28.844 4.664 1 97.06 299 ASN B N 1
ATOM 5959 C CA . ASN B 1 299 ? -9.25 -29.797 4.738 1 97.06 299 ASN B CA 1
ATOM 5960 C C . ASN B 1 299 ? -10.5 -29.172 5.348 1 97.06 299 ASN B C 1
ATOM 5962 O O . ASN B 1 299 ? -11.602 -29.344 4.832 1 97.06 299 ASN B O 1
ATOM 5966 N N . ARG B 1 300 ? -10.297 -28.453 6.367 1 97.31 300 ARG B N 1
ATOM 5967 C CA . ARG B 1 300 ? -11.422 -27.828 7.051 1 97.31 300 ARG B CA 1
ATOM 5968 C C . ARG B 1 300 ? -12.109 -26.812 6.152 1 97.31 300 ARG B C 1
ATOM 5970 O O . ARG B 1 300 ? -13.336 -26.781 6.066 1 97.31 300 ARG B O 1
ATOM 5977 N N . VAL B 1 301 ? -11.336 -25.984 5.531 1 98 301 VAL B N 1
ATOM 5978 C CA . VAL B 1 301 ? -11.891 -24.922 4.695 1 98 301 VAL B CA 1
ATOM 5979 C C . VAL B 1 301 ? -12.547 -25.531 3.457 1 98 301 VAL B C 1
ATOM 5981 O O . VAL B 1 301 ? -13.594 -25.062 3.002 1 98 301 VAL B O 1
ATOM 5984 N N . SER B 1 302 ? -11.945 -26.562 2.891 1 97.69 302 SER B N 1
ATOM 5985 C CA . SER B 1 302 ? -12.516 -27.203 1.708 1 97.69 302 SER B CA 1
ATOM 5986 C C . SER B 1 302 ? -13.859 -27.859 2.023 1 97.69 302 SER B C 1
ATOM 5988 O O . SER B 1 302 ? -14.773 -27.828 1.2 1 97.69 302 SER B O 1
ATOM 5990 N N . GLU B 1 303 ? -13.945 -28.453 3.172 1 96.5 303 GLU B N 1
ATOM 5991 C CA . GLU B 1 303 ? -15.211 -29.031 3.611 1 96.5 303 GLU B CA 1
ATOM 5992 C C . GLU B 1 303 ? -16.297 -27.969 3.689 1 96.5 303 GLU B C 1
ATOM 5994 O O . GLU B 1 303 ? -17.438 -28.219 3.295 1 96.5 303 GLU B O 1
ATOM 5999 N N . HIS B 1 304 ? -15.906 -26.875 4.207 1 95.81 304 HIS B N 1
ATOM 6000 C CA . HIS B 1 304 ? -16.828 -25.75 4.297 1 95.81 304 HIS B CA 1
ATOM 6001 C C . HIS B 1 304 ? -17.312 -25.312 2.916 1 95.81 304 HIS B C 1
ATOM 6003 O O . HIS B 1 304 ? -18.453 -24.859 2.766 1 95.81 304 HIS B O 1
ATOM 6009 N N . LEU B 1 305 ? -16.531 -25.5 1.88 1 95.75 305 LEU B N 1
ATOM 6010 C CA . LEU B 1 305 ? -16.844 -25.078 0.517 1 95.75 305 LEU B CA 1
ATOM 6011 C C . LEU B 1 305 ? -17.562 -26.203 -0.235 1 95.75 305 LEU B C 1
ATOM 6013 O O . LEU B 1 305 ? -17.984 -26.016 -1.377 1 95.75 305 LEU B O 1
ATOM 6017 N N . GLY B 1 306 ? -17.656 -27.375 0.386 1 95.5 306 GLY B N 1
ATOM 6018 C CA . GLY B 1 306 ? -18.266 -28.516 -0.273 1 95.5 306 GLY B CA 1
ATOM 6019 C C . GLY B 1 306 ? -17.359 -29.188 -1.285 1 95.5 306 GLY B C 1
ATOM 6020 O O . GLY B 1 306 ? -17.828 -29.719 -2.289 1 95.5 306 GLY B O 1
ATOM 6021 N N . MET B 1 307 ? -16.062 -29.078 -1.094 1 96.81 307 MET B N 1
ATOM 6022 C CA . MET B 1 307 ? -15.07 -29.734 -1.951 1 96.81 307 MET B CA 1
ATOM 6023 C C . MET B 1 307 ? -14.375 -30.875 -1.216 1 96.81 307 MET B C 1
ATOM 6025 O O . MET B 1 307 ? -14.258 -30.844 0.011 1 96.81 307 MET B O 1
ATOM 6029 N N . THR B 1 308 ? -13.953 -31.812 -1.922 1 97 308 THR B N 1
ATOM 6030 C CA . THR B 1 308 ? -13.141 -32.906 -1.384 1 97 308 THR B CA 1
ATOM 6031 C C . THR B 1 308 ? -11.688 -32.75 -1.802 1 97 308 THR B C 1
ATOM 6033 O O . THR B 1 308 ? -11.359 -32.844 -2.986 1 97 308 THR B O 1
ATOM 6036 N N . ILE B 1 309 ? -10.844 -32.562 -0.797 1 96.62 309 ILE B N 1
ATOM 6037 C CA . ILE B 1 309 ? -9.445 -32.344 -1.168 1 96.62 309 ILE B CA 1
ATOM 6038 C C . ILE B 1 309 ? -8.578 -33.375 -0.455 1 96.62 309 ILE B C 1
ATOM 6040 O O . ILE B 1 309 ? -8.969 -33.938 0.582 1 96.62 309 ILE B O 1
ATOM 6044 N N . GLU B 1 310 ? -7.516 -33.75 -1.069 1 96.25 310 GLU B N 1
ATOM 6045 C CA . GLU B 1 310 ? -6.445 -34.531 -0.479 1 96.25 310 GLU B CA 1
ATOM 6046 C C . GLU B 1 310 ? -5.125 -33.781 -0.479 1 96.25 310 GLU B C 1
ATOM 6048 O O . GLU B 1 310 ? -4.695 -33.25 -1.516 1 96.25 310 GLU B O 1
ATOM 6053 N N . CYS B 1 311 ? -4.539 -33.625 0.712 1 97 311 CYS B N 1
ATOM 6054 C CA . CYS B 1 311 ? -3.258 -32.938 0.804 1 97 311 CYS B CA 1
ATOM 6055 C C . CYS B 1 311 ? -2.1 -33.938 0.796 1 97 311 CYS B C 1
ATOM 6057 O O . CYS B 1 311 ? -2.15 -34.969 1.479 1 97 311 CYS B O 1
ATOM 6059 N N . ALA B 1 312 ? -1.168 -33.688 -0.027 1 96.75 312 ALA B N 1
ATOM 6060 C CA . ALA B 1 312 ? 0.057 -34.469 -0.081 1 96.75 312 ALA B CA 1
ATOM 6061 C C . ALA B 1 312 ? 1.259 -33.656 0.392 1 96.75 312 ALA B C 1
ATOM 6063 O O . ALA B 1 312 ? 1.606 -32.656 -0.214 1 96.75 312 ALA B O 1
ATOM 6064 N N . ILE B 1 313 ? 1.853 -34.062 1.486 1 95.94 313 ILE B N 1
ATOM 6065 C CA . ILE B 1 313 ? 3.09 -33.438 1.944 1 95.94 313 ILE B CA 1
ATOM 6066 C C . ILE B 1 313 ? 4.281 -34.062 1.225 1 95.94 313 ILE B C 1
ATOM 6068 O O . ILE B 1 313 ? 4.52 -35.281 1.341 1 95.94 313 ILE B O 1
ATOM 6072 N N . THR B 1 314 ? 4.973 -33.344 0.449 1 93.75 314 THR B N 1
ATOM 6073 C CA . THR B 1 314 ? 6.055 -33.844 -0.389 1 93.75 314 THR B CA 1
ATOM 6074 C C . THR B 1 314 ? 7.375 -33.156 -0.033 1 93.75 314 THR B C 1
ATOM 6076 O O . THR B 1 314 ? 7.402 -32.25 0.782 1 93.75 314 THR B O 1
ATOM 6079 N N . SER B 1 315 ? 8.461 -33.656 -0.632 1 88.62 315 SER B N 1
ATOM 6080 C CA . SER B 1 315 ? 9.773 -33.062 -0.392 1 88.62 315 SER B CA 1
ATOM 6081 C C . SER B 1 315 ? 9.953 -31.797 -1.191 1 88.62 315 SER B C 1
ATOM 6083 O O . SER B 1 315 ? 9.656 -31.75 -2.387 1 88.62 315 SER B O 1
ATOM 6085 N N . GLY B 1 316 ? 10.32 -30.766 -0.462 1 90.94 316 GLY B N 1
ATOM 6086 C CA . GLY B 1 316 ? 10.516 -29.484 -1.121 1 90.94 316 GLY B CA 1
ATOM 6087 C C . GLY B 1 316 ? 11.898 -28.891 -0.905 1 90.94 316 GLY B C 1
ATOM 6088 O O . GLY B 1 316 ? 12.117 -27.703 -1.127 1 90.94 316 GLY B O 1
ATOM 6089 N N . SER B 1 317 ? 12.859 -29.719 -0.516 1 88.94 317 SER B N 1
ATOM 6090 C CA . SER B 1 317 ? 14.188 -29.234 -0.141 1 88.94 317 SER B CA 1
ATOM 6091 C C . SER B 1 317 ? 15.078 -29.062 -1.364 1 88.94 317 SER B C 1
ATOM 6093 O O . SER B 1 317 ? 16.188 -28.516 -1.264 1 88.94 317 SER B O 1
ATOM 6095 N N . ALA B 1 318 ? 14.625 -29.547 -2.486 1 91.31 318 ALA B N 1
ATOM 6096 C CA . ALA B 1 318 ? 15.398 -29.438 -3.727 1 91.31 318 ALA B CA 1
ATOM 6097 C C . ALA B 1 318 ? 14.477 -29.203 -4.922 1 91.31 318 ALA B C 1
ATOM 6099 O O . ALA B 1 318 ? 13.273 -29.484 -4.855 1 91.31 318 ALA B O 1
ATOM 6100 N N . PRO B 1 319 ? 15.086 -28.688 -6 1 94.38 319 PRO B N 1
ATOM 6101 C CA . PRO B 1 319 ? 14.289 -28.547 -7.219 1 94.38 319 PRO B CA 1
ATOM 6102 C C . PRO B 1 319 ? 13.781 -29.891 -7.742 1 94.38 319 PRO B C 1
ATOM 6104 O O . PRO B 1 319 ? 14.352 -30.938 -7.438 1 94.38 319 PRO B O 1
ATOM 6107 N N . VAL B 1 320 ? 12.695 -29.844 -8.422 1 94 320 VAL B N 1
ATOM 6108 C CA . VAL B 1 320 ? 12.148 -31.047 -9.055 1 94 320 VAL B CA 1
ATOM 6109 C C . VAL B 1 320 ? 12.648 -31.141 -10.492 1 94 320 VAL B C 1
ATOM 6111 O O . VAL B 1 320 ? 12.531 -30.188 -11.266 1 94 320 VAL B O 1
ATOM 6114 N N . GLY B 1 321 ? 13.203 -32.281 -10.836 1 94.69 321 GLY B N 1
ATOM 6115 C CA . GLY B 1 321 ? 13.766 -32.438 -12.164 1 94.69 321 GLY B CA 1
ATOM 6116 C C . GLY B 1 321 ? 15.117 -31.781 -12.336 1 94.69 321 GLY B C 1
ATOM 6117 O O . GLY B 1 321 ? 15.859 -31.609 -11.367 1 94.69 321 GLY B O 1
ATOM 6118 N N . ARG B 1 322 ? 15.453 -31.438 -13.617 1 95.88 322 ARG B N 1
ATOM 6119 C CA . ARG B 1 322 ? 16.781 -30.891 -13.914 1 95.88 322 ARG B CA 1
ATOM 6120 C C . ARG B 1 322 ? 16.672 -29.547 -14.609 1 95.88 322 ARG B C 1
ATOM 6122 O O . ARG B 1 322 ? 17.578 -28.703 -14.5 1 95.88 322 ARG B O 1
ATOM 6129 N N . GLY B 1 323 ? 15.727 -29.406 -15.305 1 96.94 323 GLY B N 1
ATOM 6130 C CA . GLY B 1 323 ? 15.57 -28.172 -16.062 1 96.94 323 GLY B CA 1
ATOM 6131 C C . GLY B 1 323 ? 14.602 -27.203 -15.43 1 96.94 323 GLY B C 1
ATOM 6132 O O . GLY B 1 323 ? 13.477 -27.562 -15.078 1 96.94 323 GLY B O 1
ATOM 6133 N N . ILE B 1 324 ? 15.039 -25.953 -15.242 1 97.75 324 ILE B N 1
ATOM 6134 C CA . ILE B 1 324 ? 14.203 -24.906 -14.68 1 97.75 324 ILE B CA 1
ATOM 6135 C C . ILE B 1 324 ? 14.07 -23.766 -15.68 1 97.75 324 ILE B C 1
ATOM 6137 O O . ILE B 1 324 ? 15.07 -23.172 -16.094 1 97.75 324 ILE B O 1
ATOM 6141 N N . GLY B 1 325 ? 12.844 -23.422 -16.016 1 97.56 325 GLY B N 1
ATOM 6142 C CA . GLY B 1 325 ? 12.508 -22.484 -17.078 1 97.56 325 GLY B CA 1
ATOM 6143 C C . GLY B 1 325 ? 11.484 -23.031 -18.062 1 97.56 325 GLY B C 1
ATOM 6144 O O . GLY B 1 325 ? 11.242 -24.25 -18.109 1 97.56 325 GLY B O 1
ATOM 6145 N N . PRO B 1 326 ? 10.93 -22.203 -18.875 1 97.31 326 PRO B N 1
ATOM 6146 C CA . PRO B 1 326 ? 9.797 -22.641 -19.688 1 97.31 326 PRO B CA 1
ATOM 6147 C C . PRO B 1 326 ? 10.156 -23.766 -20.656 1 97.31 326 PRO B C 1
ATOM 6149 O O . PRO B 1 326 ? 9.594 -24.859 -20.578 1 97.31 326 PRO B O 1
ATOM 6152 N N . VAL B 1 327 ? 11.141 -23.516 -21.5 1 98.25 327 VAL B N 1
ATOM 6153 C CA . VAL B 1 327 ? 11.516 -24.516 -22.5 1 98.25 327 VAL B CA 1
ATOM 6154 C C . VAL B 1 327 ? 12.141 -25.734 -21.812 1 98.25 327 VAL B C 1
ATOM 6156 O O . VAL B 1 327 ? 11.891 -26.875 -22.203 1 98.25 327 VAL B O 1
ATOM 6159 N N . LEU B 1 328 ? 12.984 -25.484 -20.828 1 98.31 328 LEU B N 1
ATOM 6160 C CA . LEU B 1 328 ? 13.648 -26.562 -20.109 1 98.31 328 LEU B CA 1
ATOM 6161 C C . LEU B 1 328 ? 12.625 -27.484 -19.438 1 98.31 328 LEU B C 1
ATOM 6163 O O . LEU B 1 328 ? 12.758 -28.703 -19.5 1 98.31 328 LEU B O 1
ATOM 6167 N N . GLU B 1 329 ? 11.648 -26.922 -18.812 1 98.19 329 GLU B N 1
ATOM 6168 C CA . GLU B 1 329 ? 10.586 -27.703 -18.188 1 98.19 329 GLU B CA 1
ATOM 6169 C C . GLU B 1 329 ? 9.734 -28.422 -19.234 1 98.19 329 GLU B C 1
ATOM 6171 O O . GLU B 1 329 ? 9.352 -29.578 -19.031 1 98.19 329 GLU B O 1
ATOM 6176 N N . ALA B 1 330 ? 9.453 -27.719 -20.328 1 98.31 330 ALA B N 1
ATOM 6177 C CA . ALA B 1 330 ? 8.68 -28.328 -21.422 1 98.31 330 ALA B CA 1
ATOM 6178 C C . ALA B 1 330 ? 9.375 -29.578 -21.953 1 98.31 330 ALA B C 1
ATOM 6180 O O . ALA B 1 330 ? 8.719 -30.594 -22.219 1 98.31 330 ALA B O 1
ATOM 6181 N N . ARG B 1 331 ? 10.633 -29.484 -22.125 1 98.12 331 ARG B N 1
ATOM 6182 C CA . ARG B 1 331 ? 11.406 -30.625 -22.609 1 98.12 331 ARG B CA 1
ATOM 6183 C C . ARG B 1 331 ? 11.266 -31.828 -21.672 1 98.12 331 ARG B C 1
ATOM 6185 O O . ARG B 1 331 ? 11.125 -32.969 -22.125 1 98.12 331 ARG B O 1
ATOM 6192 N N . GLU B 1 332 ? 11.305 -31.562 -20.406 1 97.69 332 GLU B N 1
ATOM 6193 C CA . GLU B 1 332 ? 11.227 -32.656 -19.438 1 97.69 332 GLU B CA 1
ATOM 6194 C C . GLU B 1 332 ? 9.812 -33.219 -19.359 1 97.69 332 GLU B C 1
ATOM 6196 O O . GLU B 1 332 ? 9.633 -34.406 -19.078 1 97.69 332 GLU B O 1
ATOM 6201 N N . VAL B 1 333 ? 8.812 -32.344 -19.562 1 98.19 333 VAL B N 1
ATOM 6202 C CA . VAL B 1 333 ? 7.449 -32.844 -19.641 1 98.19 333 VAL B CA 1
ATOM 6203 C C . VAL B 1 333 ? 7.34 -33.875 -20.766 1 98.19 333 VAL B C 1
ATOM 6205 O O . VAL B 1 333 ? 6.863 -35 -20.562 1 98.19 333 VAL B O 1
ATOM 6208 N N . LEU B 1 334 ? 7.797 -33.531 -21.984 1 98.12 334 LEU B N 1
ATOM 6209 C CA . LEU B 1 334 ? 7.758 -34.438 -23.141 1 98.12 334 LEU B CA 1
ATOM 6210 C C . LEU B 1 334 ? 8.562 -35.688 -22.844 1 98.12 334 LEU B C 1
ATOM 6212 O O . LEU B 1 334 ? 8.102 -36.812 -23.141 1 98.12 334 LEU B O 1
ATOM 6216 N N . ALA B 1 335 ? 9.727 -35.5 -22.266 1 97.44 335 ALA B N 1
ATOM 6217 C CA . ALA B 1 335 ? 10.594 -36.625 -21.984 1 97.44 335 ALA B CA 1
ATOM 6218 C C . ALA B 1 335 ? 9.938 -37.562 -20.984 1 97.44 335 ALA B C 1
ATOM 6220 O O . ALA B 1 335 ? 10.031 -38.812 -21.125 1 97.44 335 ALA B O 1
ATOM 6221 N N . THR B 1 336 ? 9.352 -37.062 -19.953 1 97.69 336 THR B N 1
ATOM 6222 C CA . THR B 1 336 ? 8.719 -37.875 -18.922 1 97.69 336 THR B CA 1
ATOM 6223 C C . THR B 1 336 ? 7.527 -38.625 -19.5 1 97.69 336 THR B C 1
ATOM 6225 O O . THR B 1 336 ? 7.324 -39.812 -19.188 1 97.69 336 THR B O 1
ATOM 6228 N N . LEU B 1 337 ? 6.734 -37.969 -20.312 1 97.94 337 LEU B N 1
ATOM 6229 C CA . LEU B 1 337 ? 5.594 -38.594 -20.953 1 97.94 337 LEU B CA 1
ATOM 6230 C C . LEU B 1 337 ? 6.055 -39.719 -21.891 1 97.94 337 LEU B C 1
ATOM 6232 O O . LEU B 1 337 ? 5.332 -40.688 -22.094 1 97.94 337 LEU B O 1
ATOM 6236 N N . ASP B 1 338 ? 7.289 -39.531 -22.406 1 95.38 338 ASP B N 1
ATOM 6237 C CA . ASP B 1 338 ? 7.852 -40.531 -23.297 1 95.38 338 ASP B CA 1
ATOM 6238 C C . ASP B 1 338 ? 8.617 -41.625 -22.531 1 95.38 338 ASP B C 1
ATOM 6240 O O . ASP B 1 338 ? 9.148 -42.562 -23.109 1 95.38 338 ASP B O 1
ATOM 6244 N N . GLY B 1 339 ? 8.695 -41.469 -21.203 1 93.06 339 GLY B N 1
ATOM 6245 C CA . GLY B 1 339 ? 9.312 -42.469 -20.344 1 93.06 339 GLY B CA 1
ATOM 6246 C C . GLY B 1 339 ? 10.781 -42.219 -20.078 1 93.06 339 GLY B C 1
ATOM 6247 O O . GLY B 1 339 ? 11.461 -43.031 -19.469 1 93.06 339 GLY B O 1
ATOM 6248 N N . GLU B 1 340 ? 11.352 -41.125 -20.438 1 91.88 340 GLU B N 1
ATOM 6249 C CA . GLU B 1 340 ? 12.781 -40.844 -20.328 1 91.88 340 GLU B CA 1
ATOM 6250 C C . GLU B 1 340 ? 13.039 -39.625 -19.438 1 91.88 340 GLU B C 1
ATOM 6252 O O . GLU B 1 340 ? 14.156 -39.094 -19.391 1 91.88 340 GLU B O 1
ATOM 6257 N N . GLY B 1 341 ? 12.148 -39.062 -18.781 1 93 341 GLY B N 1
ATOM 6258 C CA . GLY B 1 341 ? 12.328 -37.875 -17.969 1 93 341 GLY B CA 1
ATOM 6259 C C . GLY B 1 341 ? 12.922 -38.156 -16.594 1 93 341 GLY B C 1
ATOM 6260 O O . GLY B 1 341 ? 13.203 -39.312 -16.266 1 93 341 GLY B O 1
ATOM 6261 N N . PRO B 1 342 ? 13.25 -37.156 -15.812 1 94.25 342 PRO B N 1
ATOM 6262 C CA . PRO B 1 342 ? 13.781 -37.344 -14.469 1 94.25 342 PRO B CA 1
ATOM 6263 C C . PRO B 1 342 ? 12.875 -38.219 -13.586 1 94.25 342 PRO B C 1
ATOM 6265 O O . PRO B 1 342 ? 11.656 -38.031 -13.594 1 94.25 342 PRO B O 1
ATOM 6268 N N . ASN B 1 343 ? 13.461 -39.094 -12.805 1 93.56 343 ASN B N 1
ATOM 6269 C CA . ASN B 1 343 ? 12.711 -40.031 -12 1 93.56 343 ASN B CA 1
ATOM 6270 C C . ASN B 1 343 ? 11.898 -39.344 -10.914 1 93.56 343 ASN B C 1
ATOM 6272 O O . ASN B 1 343 ? 10.789 -39.781 -10.586 1 93.56 343 ASN B O 1
ATOM 6276 N N . ASP B 1 344 ? 12.5 -38.375 -10.305 1 93.75 344 ASP B N 1
ATOM 6277 C CA . ASP B 1 344 ? 11.805 -37.688 -9.227 1 93.75 344 ASP B CA 1
ATOM 6278 C C . ASP B 1 344 ? 10.531 -37.031 -9.734 1 93.75 344 ASP B C 1
ATOM 6280 O O . ASP B 1 344 ? 9.484 -37.062 -9.078 1 93.75 344 ASP B O 1
ATOM 6284 N N . LEU B 1 345 ? 10.586 -36.406 -10.906 1 95.81 345 LEU B N 1
ATOM 6285 C CA . LEU B 1 345 ? 9.422 -35.781 -11.539 1 95.81 345 LEU B CA 1
ATOM 6286 C C . LEU B 1 345 ? 8.367 -36.844 -11.859 1 95.81 345 LEU B C 1
ATOM 6288 O O . LEU B 1 345 ? 7.184 -36.656 -11.578 1 95.81 345 LEU B O 1
ATOM 6292 N N . ARG B 1 346 ? 8.789 -37.938 -12.398 1 96.44 346 ARG B N 1
ATOM 6293 C CA . ARG B 1 346 ? 7.918 -39.031 -12.773 1 96.44 346 ARG B CA 1
ATOM 6294 C C . ARG B 1 346 ? 7.191 -39.594 -11.562 1 96.44 346 ARG B C 1
ATOM 6296 O O . ARG B 1 346 ? 5.965 -39.719 -11.57 1 96.44 346 ARG B O 1
ATOM 6303 N N . VAL B 1 347 ? 7.93 -39.875 -10.531 1 95.38 347 VAL B N 1
ATOM 6304 C CA . VAL B 1 347 ? 7.375 -40.5 -9.336 1 95.38 347 VAL B CA 1
ATOM 6305 C C . VAL B 1 347 ? 6.395 -39.562 -8.664 1 95.38 347 VAL B C 1
ATOM 6307 O O . VAL B 1 347 ? 5.328 -39.969 -8.203 1 95.38 347 VAL B O 1
ATOM 6310 N N . LYS B 1 348 ? 6.75 -38.344 -8.57 1 95.62 348 LYS B N 1
ATOM 6311 C CA . LYS B 1 348 ? 5.871 -37.344 -7.953 1 95.62 348 LYS B CA 1
ATOM 6312 C C . LYS B 1 348 ? 4.551 -37.25 -8.711 1 95.62 348 LYS B C 1
ATOM 6314 O O . LYS B 1 348 ? 3.48 -37.188 -8.102 1 95.62 348 LYS B O 1
ATOM 6319 N N . ALA B 1 349 ? 4.609 -37.188 -10.047 1 97.19 349 ALA B N 1
ATOM 6320 C CA . ALA B 1 349 ? 3.406 -37.094 -10.875 1 97.19 349 ALA B CA 1
ATOM 6321 C C . ALA B 1 349 ? 2.512 -38.312 -10.664 1 97.19 349 ALA B C 1
ATOM 6323 O O . ALA B 1 349 ? 1.295 -38.188 -10.516 1 97.19 349 ALA B O 1
ATOM 6324 N N . ILE B 1 350 ? 3.137 -39.469 -10.594 1 96.94 350 ILE B N 1
ATOM 6325 C CA . ILE B 1 350 ? 2.404 -40.719 -10.445 1 96.94 350 ILE B CA 1
ATOM 6326 C C . ILE B 1 350 ? 1.725 -40.75 -9.078 1 96.94 350 ILE B C 1
ATOM 6328 O O . ILE B 1 350 ? 0.542 -41.094 -8.977 1 96.94 350 ILE B O 1
ATOM 6332 N N . ARG B 1 351 ? 2.449 -40.375 -8.086 1 96.56 351 ARG B N 1
ATOM 6333 C CA . ARG B 1 351 ? 1.919 -40.469 -6.73 1 96.56 351 ARG B CA 1
ATOM 6334 C C . ARG B 1 351 ? 0.749 -39.5 -6.547 1 96.56 351 ARG B C 1
ATOM 6336 O O . ARG B 1 351 ? -0.263 -39.844 -5.938 1 96.56 351 ARG B O 1
ATOM 6343 N N . LEU B 1 352 ? 0.885 -38.312 -7.004 1 97.25 352 LEU B N 1
ATOM 6344 C CA . LEU B 1 352 ? -0.192 -37.312 -6.898 1 97.25 352 LEU B CA 1
ATOM 6345 C C . LEU B 1 352 ? -1.406 -37.75 -7.707 1 97.25 352 LEU B C 1
ATOM 6347 O O . LEU B 1 352 ? -2.547 -37.562 -7.281 1 97.25 352 LEU B O 1
ATOM 6351 N N . ALA B 1 353 ? -1.172 -38.375 -8.898 1 97.94 353 ALA B N 1
ATOM 6352 C CA . ALA B 1 353 ? -2.27 -38.875 -9.711 1 97.94 353 ALA B CA 1
ATOM 6353 C C . ALA B 1 353 ? -3.012 -40 -8.992 1 97.94 353 ALA B C 1
ATOM 6355 O O . ALA B 1 353 ? -4.246 -40.062 -9.008 1 97.94 353 ALA B O 1
ATOM 6356 N N . ASP B 1 354 ? -2.24 -40.844 -8.391 1 97.19 354 ASP B N 1
ATOM 6357 C CA . ASP B 1 354 ? -2.844 -41.969 -7.66 1 97.19 354 ASP B CA 1
ATOM 6358 C C . ASP B 1 354 ? -3.723 -41.469 -6.523 1 97.19 354 ASP B C 1
ATOM 6360 O O . ASP B 1 354 ? -4.797 -42 -6.27 1 97.19 354 ASP B O 1
ATOM 6364 N N . LEU B 1 355 ? -3.234 -40.5 -5.824 1 96.62 355 LEU B N 1
ATOM 6365 C CA . LEU B 1 355 ? -4.008 -39.906 -4.738 1 96.62 355 LEU B CA 1
ATOM 6366 C C . LEU B 1 355 ? -5.32 -39.312 -5.266 1 96.62 355 LEU B C 1
ATOM 6368 O O . LEU B 1 355 ? -6.359 -39.438 -4.613 1 96.62 355 LEU B O 1
ATOM 6372 N N . LEU B 1 356 ? -5.242 -38.688 -6.391 1 97.25 356 LEU B N 1
ATOM 6373 C CA . LEU B 1 356 ? -6.438 -38.094 -6.992 1 97.25 356 LEU B CA 1
ATOM 6374 C C . LEU B 1 356 ? -7.414 -39.188 -7.426 1 97.25 356 LEU B C 1
ATOM 6376 O O . LEU B 1 356 ? -8.625 -39.062 -7.254 1 97.25 356 LEU B O 1
ATOM 6380 N N . PHE B 1 357 ? -6.902 -40.281 -8 1 97.75 357 PHE B N 1
ATOM 6381 C CA . PHE B 1 357 ? -7.742 -41.406 -8.383 1 97.75 357 PHE B CA 1
ATOM 6382 C C . PHE B 1 357 ? -8.477 -41.969 -7.168 1 97.75 357 PHE B C 1
ATOM 6384 O O . PHE B 1 357 ? -9.664 -42.281 -7.242 1 97.75 357 PHE B O 1
ATOM 6391 N N . GLU B 1 358 ? -7.734 -42.094 -6.121 1 96.5 358 GLU B N 1
ATOM 6392 C CA . GLU B 1 358 ? -8.344 -42.562 -4.887 1 96.5 358 GLU B CA 1
ATOM 6393 C C . GLU B 1 358 ? -9.453 -41.625 -4.418 1 96.5 358 GLU B C 1
ATOM 6395 O O . GLU B 1 358 ? -10.516 -42.094 -3.971 1 96.5 358 GLU B O 1
ATOM 6400 N N . SER B 1 359 ? -9.219 -40.438 -4.492 1 95.88 359 SER B N 1
ATOM 6401 C CA . SER B 1 359 ? -10.148 -39.406 -4.023 1 95.88 359 SER B CA 1
ATOM 6402 C C . SER B 1 359 ? -11.43 -39.406 -4.855 1 95.88 359 SER B C 1
ATOM 6404 O O . SER B 1 359 ? -12.516 -39.156 -4.332 1 95.88 359 SER B O 1
ATOM 6406 N N . VAL B 1 360 ? -11.305 -39.594 -6.16 1 96.75 360 VAL B N 1
ATOM 6407 C CA . VAL B 1 360 ? -12.461 -39.5 -7.047 1 96.75 360 VAL B CA 1
ATOM 6408 C C . VAL B 1 360 ? -13.117 -40.844 -7.184 1 96.75 360 VAL B C 1
ATOM 6410 O O . VAL B 1 360 ? -14.203 -40.969 -7.758 1 96.75 360 VAL B O 1
ATOM 6413 N N . GLY B 1 361 ? -12.492 -41.938 -6.723 1 95.44 361 GLY B N 1
ATOM 6414 C CA . GLY B 1 361 ? -13.062 -43.281 -6.73 1 95.44 361 GLY B CA 1
ATOM 6415 C C . GLY B 1 361 ? -12.898 -44 -8.062 1 95.44 361 GLY B C 1
ATOM 6416 O O . GLY B 1 361 ? -13.789 -44.719 -8.492 1 95.44 361 GLY B O 1
ATOM 6417 N N . VAL B 1 362 ? -11.867 -43.656 -8.75 1 95.69 362 VAL B N 1
ATOM 6418 C CA . VAL B 1 362 ? -11.594 -44.281 -10.031 1 95.69 362 VAL B CA 1
ATOM 6419 C C . VAL B 1 362 ? -10.484 -45.312 -9.867 1 95.69 362 VAL B C 1
ATOM 6421 O O . VAL B 1 362 ? -9.469 -45.062 -9.219 1 95.69 362 VAL B O 1
ATOM 6424 N N . ASP B 1 363 ? -10.781 -46.469 -10.336 1 95.06 363 ASP B N 1
ATOM 6425 C CA . ASP B 1 363 ? -9.781 -47.531 -10.305 1 95.06 363 ASP B CA 1
ATOM 6426 C C . ASP B 1 363 ? -8.859 -47.438 -11.516 1 95.06 363 ASP B C 1
ATOM 6428 O O . ASP B 1 363 ? -9.148 -48.031 -12.562 1 95.06 363 ASP B O 1
ATOM 6432 N N . ALA B 1 364 ? -7.871 -46.719 -11.453 1 96.5 364 ALA B N 1
ATOM 6433 C CA . ALA B 1 364 ? -6.871 -46.562 -12.5 1 96.5 364 ALA B CA 1
ATOM 6434 C C . ALA B 1 364 ? -5.461 -46.562 -11.922 1 96.5 364 ALA B C 1
ATOM 6436 O O . ALA B 1 364 ? -5.273 -46.281 -10.734 1 96.5 364 ALA B O 1
ATOM 6437 N N . ASP B 1 365 ? -4.543 -46.969 -12.703 1 97.12 365 ASP B N 1
ATOM 6438 C CA . ASP B 1 365 ? -3.133 -47.031 -12.32 1 97.12 365 ASP B CA 1
ATOM 6439 C C . ASP B 1 365 ? -2.316 -46 -13.094 1 97.12 365 ASP B C 1
ATOM 6441 O O . ASP B 1 365 ? -2.08 -46.156 -14.297 1 97.12 365 ASP B O 1
ATOM 6445 N N . ALA B 1 366 ? -1.845 -45.062 -12.43 1 97.94 366 ALA B N 1
ATOM 6446 C CA . ALA B 1 366 ? -1.128 -43.938 -13.055 1 97.94 366 ALA B CA 1
ATOM 6447 C C . ALA B 1 366 ? 0.129 -44.438 -13.766 1 97.94 366 ALA B C 1
ATOM 6449 O O . ALA B 1 366 ? 0.474 -43.938 -14.844 1 97.94 366 ALA B O 1
ATOM 6450 N N . THR B 1 367 ? 0.839 -45.375 -13.141 1 97.56 367 THR B N 1
ATOM 6451 C CA . THR B 1 367 ? 2.051 -45.938 -13.734 1 97.56 367 THR B CA 1
ATOM 6452 C C . THR B 1 367 ? 1.744 -46.594 -15.078 1 97.56 367 THR B C 1
ATOM 6454 O O . THR B 1 367 ? 2.461 -46.375 -16.062 1 97.56 367 THR B O 1
ATOM 6457 N N . GLU B 1 368 ? 0.74 -47.312 -15.07 1 97.94 368 GLU B N 1
ATOM 6458 C CA . GLU B 1 368 ? 0.348 -48 -16.297 1 97.94 368 GLU B CA 1
ATOM 6459 C C . GLU B 1 368 ? -0.048 -47 -17.391 1 97.94 368 GLU B C 1
ATOM 6461 O O . GLU B 1 368 ? 0.303 -47.156 -18.547 1 97.94 368 GLU B O 1
ATOM 6466 N N . ILE B 1 369 ? -0.784 -46.031 -17.016 1 98.19 369 ILE B N 1
ATOM 6467 C CA . ILE B 1 369 ? -1.254 -45.031 -17.953 1 98.19 369 ILE B CA 1
ATOM 6468 C C . ILE B 1 369 ? -0.062 -44.281 -18.547 1 98.19 369 ILE B C 1
ATOM 6470 O O . ILE B 1 369 ? -0.037 -43.969 -19.734 1 98.19 369 ILE B O 1
ATOM 6474 N N . LEU B 1 370 ? 0.898 -43.969 -17.688 1 97.88 370 LEU B N 1
ATOM 6475 C CA . LEU B 1 370 ? 2.092 -43.281 -18.156 1 97.88 370 LEU B CA 1
ATOM 6476 C C . LEU B 1 370 ? 2.949 -44.188 -19.031 1 97.88 370 LEU B C 1
ATOM 6478 O O . LEU B 1 370 ? 3.396 -43.75 -20.109 1 97.88 370 LEU B O 1
ATOM 6482 N N . ASP B 1 371 ? 3.121 -45.438 -18.672 1 97 371 ASP B N 1
ATOM 6483 C CA . ASP B 1 371 ? 4.023 -46.375 -19.344 1 97 371 ASP B CA 1
ATOM 6484 C C . ASP B 1 371 ? 3.432 -46.844 -20.656 1 97 371 ASP B C 1
ATOM 6486 O O . ASP B 1 371 ? 4.168 -47.156 -21.594 1 97 371 ASP B O 1
ATOM 6490 N N . SER B 1 372 ? 2.15 -46.906 -20.766 1 97.44 372 SER B N 1
ATOM 6491 C CA . SER B 1 372 ? 1.483 -47.406 -21.969 1 97.44 372 SER B CA 1
ATOM 6492 C C . SER B 1 372 ? 1.483 -46.344 -23.062 1 97.44 372 SER B C 1
ATOM 6494 O O . SER B 1 372 ? 1.21 -46.656 -24.234 1 97.44 372 SER B O 1
ATOM 6496 N N . GLY B 1 373 ? 1.718 -45.125 -22.672 1 97.44 373 GLY B N 1
ATOM 6497 C CA . GLY B 1 373 ? 1.688 -44.062 -23.641 1 97.44 373 GLY B CA 1
ATOM 6498 C C . GLY B 1 373 ? 0.346 -43.344 -23.719 1 97.44 373 GLY B C 1
ATOM 6499 O O . GLY B 1 373 ? 0.204 -42.344 -24.406 1 97.44 373 GLY B O 1
ATOM 6500 N N . ALA B 1 374 ? -0.554 -43.844 -22.969 1 98.12 374 ALA B N 1
ATOM 6501 C CA . ALA B 1 374 ? -1.887 -43.25 -22.969 1 98.12 374 ALA B CA 1
ATOM 6502 C C . ALA B 1 374 ? -1.836 -41.812 -22.516 1 98.12 374 ALA B C 1
ATOM 6504 O O . ALA B 1 374 ? -2.557 -40.969 -23.062 1 98.12 374 ALA B O 1
ATOM 6505 N N . ALA B 1 375 ? -1.052 -41.5 -21.516 1 98.5 375 ALA B N 1
ATOM 6506 C CA . ALA B 1 375 ? -0.902 -40.125 -21.047 1 98.5 375 ALA B CA 1
ATOM 6507 C C . ALA B 1 375 ? -0.314 -39.25 -22.125 1 98.5 375 ALA B C 1
ATOM 6509 O O . ALA B 1 375 ? -0.741 -38.094 -22.297 1 98.5 375 ALA B O 1
ATOM 6510 N N . GLN B 1 376 ? 0.701 -39.719 -22.828 1 98.38 376 GLN B N 1
ATOM 6511 C CA . GLN B 1 376 ? 1.318 -38.969 -23.906 1 98.38 376 GLN B CA 1
ATOM 6512 C C . GLN B 1 376 ? 0.308 -38.656 -25.016 1 98.38 376 GLN B C 1
ATOM 6514 O O . GLN B 1 376 ? 0.268 -37.531 -25.531 1 98.38 376 GLN B O 1
ATOM 6519 N N . GLU B 1 377 ? -0.422 -39.656 -25.391 1 98.25 377 GLU B N 1
ATOM 6520 C CA . GLU B 1 377 ? -1.449 -39.438 -26.406 1 98.25 377 GLU B CA 1
ATOM 6521 C C . GLU B 1 377 ? -2.441 -38.375 -26 1 98.25 377 GLU B C 1
ATOM 6523 O O . GLU B 1 377 ? -2.785 -37.5 -26.797 1 98.25 377 GLU B O 1
ATOM 6528 N N . THR B 1 378 ? -2.896 -38.5 -24.797 1 98.44 378 THR B N 1
ATOM 6529 C CA . THR B 1 378 ? -3.846 -37.5 -24.281 1 98.44 378 THR B CA 1
ATOM 6530 C C . THR B 1 378 ? -3.232 -36.125 -24.266 1 98.44 378 THR B C 1
ATOM 6532 O O . THR B 1 378 ? -3.902 -35.125 -24.594 1 98.44 378 THR B O 1
ATOM 6535 N N . PHE B 1 379 ? -1.962 -36 -23.812 1 98.62 379 PHE B N 1
ATOM 6536 C CA . PHE B 1 379 ? -1.276 -34.719 -23.797 1 98.62 379 PHE B CA 1
ATOM 6537 C C . PHE B 1 379 ? -1.257 -34.094 -25.203 1 98.62 379 PHE B C 1
ATOM 6539 O O . PHE B 1 379 ? -1.515 -32.906 -25.359 1 98.62 379 PHE B O 1
ATOM 6546 N N . ARG B 1 380 ? -0.945 -34.844 -26.203 1 98.38 380 ARG B N 1
ATOM 6547 C CA . ARG B 1 380 ? -0.89 -34.375 -27.578 1 98.38 380 ARG B CA 1
ATOM 6548 C C . ARG B 1 380 ? -2.268 -33.938 -28.062 1 98.38 380 ARG B C 1
ATOM 6550 O O . ARG B 1 380 ? -2.383 -33 -28.859 1 98.38 380 ARG B O 1
ATOM 6557 N N . GLU B 1 381 ? -3.303 -34.656 -27.625 1 98.5 381 GLU B N 1
ATOM 6558 C CA . GLU B 1 381 ? -4.664 -34.219 -27.938 1 98.5 381 GLU B CA 1
ATOM 6559 C C . GLU B 1 381 ? -4.973 -32.844 -27.344 1 98.5 381 GLU B C 1
ATOM 6561 O O . GLU B 1 381 ? -5.617 -32.031 -27.969 1 98.5 381 GLU B O 1
ATOM 6566 N N . ILE B 1 382 ? -4.551 -32.688 -26.094 1 98.5 382 ILE B N 1
ATOM 6567 C CA . ILE B 1 382 ? -4.762 -31.422 -25.422 1 98.5 382 ILE B CA 1
ATOM 6568 C C . ILE B 1 382 ? -4.023 -30.312 -26.172 1 98.5 382 ILE B C 1
ATOM 6570 O O . ILE B 1 382 ? -4.566 -29.234 -26.375 1 98.5 382 ILE B O 1
ATOM 6574 N N . LEU B 1 383 ? -2.762 -30.594 -26.594 1 98.56 383 LEU B N 1
ATOM 6575 C CA . LEU B 1 383 ? -1.998 -29.625 -27.359 1 98.56 383 LEU B CA 1
ATOM 6576 C C . LEU B 1 383 ? -2.748 -29.234 -28.625 1 98.56 383 LEU B C 1
ATOM 6578 O O . LEU B 1 383 ? -2.846 -28.047 -28.953 1 98.56 383 LEU B O 1
ATOM 6582 N N . ALA B 1 384 ? -3.229 -30.203 -29.297 1 98.44 384 ALA B N 1
ATOM 6583 C CA . ALA B 1 384 ? -3.959 -29.938 -30.531 1 98.44 384 ALA B CA 1
ATOM 6584 C C . ALA B 1 384 ? -5.203 -29.094 -30.266 1 98.44 384 ALA B C 1
ATOM 6586 O O . ALA B 1 384 ? -5.477 -28.141 -31 1 98.44 384 ALA B O 1
ATOM 6587 N N . ALA B 1 385 ? -5.906 -29.469 -29.266 1 98.38 385 ALA B N 1
ATOM 6588 C CA . ALA B 1 385 ? -7.141 -28.766 -28.922 1 98.38 385 ALA B CA 1
ATOM 6589 C C . ALA B 1 385 ? -6.863 -27.328 -28.5 1 98.38 385 ALA B C 1
ATOM 6591 O O . ALA B 1 385 ? -7.715 -26.453 -28.656 1 98.38 385 ALA B O 1
ATOM 6592 N N . GLN B 1 386 ? -5.672 -27.141 -27.953 1 98.38 386 GLN B N 1
ATOM 6593 C CA . GLN B 1 386 ? -5.293 -25.797 -27.516 1 98.38 386 GLN B CA 1
ATOM 6594 C C . GLN B 1 386 ? -4.449 -25.094 -28.562 1 98.38 386 GLN B C 1
ATOM 6596 O O . GLN B 1 386 ? -3.572 -24.281 -28.234 1 98.38 386 GLN B O 1
ATOM 6601 N N . ASN B 1 387 ? -4.578 -25.5 -29.797 1 98.06 387 ASN B N 1
ATOM 6602 C CA . ASN B 1 387 ? -4 -24.859 -30.984 1 98.06 387 ASN B CA 1
ATOM 6603 C C . ASN B 1 387 ? -2.482 -25.031 -31.016 1 98.06 387 ASN B C 1
ATOM 6605 O O . ASN B 1 387 ? -1.77 -24.141 -31.484 1 98.06 387 ASN B O 1
ATOM 6609 N N . GLY B 1 388 ? -1.968 -26.031 -30.406 1 98.12 388 GLY B N 1
ATOM 6610 C CA . GLY B 1 388 ? -0.552 -26.359 -30.484 1 98.12 388 GLY B CA 1
ATOM 6611 C C . GLY B 1 388 ? -0.247 -27.453 -31.484 1 98.12 388 GLY B C 1
ATOM 6612 O O . GLY B 1 388 ? -1.152 -27.969 -32.156 1 98.12 388 GLY B O 1
ATOM 6613 N N . ASP B 1 389 ? 1.023 -27.734 -31.641 1 97.5 389 ASP B N 1
ATOM 6614 C CA . ASP B 1 389 ? 1.472 -28.812 -32.5 1 97.5 389 ASP B CA 1
ATOM 6615 C C . ASP B 1 389 ? 1.517 -30.141 -31.75 1 97.5 389 ASP B C 1
ATOM 6617 O O . ASP B 1 389 ? 2.387 -30.344 -30.891 1 97.5 389 ASP B O 1
ATOM 6621 N N . PRO B 1 390 ? 0.65 -31.047 -32.062 1 97.19 390 PRO B N 1
ATOM 6622 C CA . PRO B 1 390 ? 0.634 -32.312 -31.328 1 97.19 390 PRO B CA 1
ATOM 6623 C C . PRO B 1 390 ? 1.888 -33.156 -31.562 1 97.19 390 PRO B C 1
ATOM 6625 O O . PRO B 1 390 ? 2.184 -34.062 -30.797 1 97.19 390 PRO B O 1
ATOM 6628 N N . ASP B 1 391 ? 2.613 -32.812 -32.594 1 97.06 391 ASP B N 1
ATOM 6629 C CA . ASP B 1 391 ? 3.775 -33.625 -32.969 1 97.06 391 ASP B CA 1
ATOM 6630 C C . ASP B 1 391 ? 5.07 -32.969 -32.5 1 97.06 391 ASP B C 1
ATOM 6632 O O . ASP B 1 391 ? 6.16 -33.344 -32.906 1 97.06 391 ASP B O 1
ATOM 6636 N N . VAL B 1 392 ? 4.934 -32.031 -31.688 1 97.69 392 VAL B N 1
ATOM 6637 C CA . VAL B 1 392 ? 6.098 -31.297 -31.203 1 97.69 392 VAL B CA 1
ATOM 6638 C C . VAL B 1 392 ? 7.086 -32.25 -30.562 1 97.69 392 VAL B C 1
ATOM 6640 O O . VAL B 1 392 ? 6.68 -33.188 -29.859 1 97.69 392 VAL B O 1
ATOM 6643 N N . ALA B 1 393 ? 8.352 -32.156 -30.844 1 96.44 393 ALA B N 1
ATOM 6644 C CA . ALA B 1 393 ? 9.422 -32.969 -30.281 1 96.44 393 ALA B CA 1
ATOM 6645 C C . ALA B 1 393 ? 10.375 -32.094 -29.453 1 96.44 393 ALA B C 1
ATOM 6647 O O . ALA B 1 393 ? 10.391 -30.875 -29.578 1 96.44 393 ALA B O 1
ATOM 6648 N N . VAL B 1 394 ? 11.078 -32.781 -28.578 1 95.69 394 VAL B N 1
ATOM 6649 C CA . VAL B 1 394 ? 12.039 -32.094 -27.719 1 95.69 394 VAL B CA 1
ATOM 6650 C C . VAL B 1 394 ? 13 -31.266 -28.562 1 95.69 394 VAL B C 1
ATOM 6652 O O . VAL B 1 394 ? 13.391 -30.172 -28.172 1 95.69 394 VAL B O 1
ATOM 6655 N N . SER B 1 395 ? 13.328 -31.781 -29.734 1 94.25 395 SER B N 1
ATOM 6656 C CA . SER B 1 395 ? 14.289 -31.141 -30.641 1 94.25 395 SER B CA 1
ATOM 6657 C C . SER B 1 395 ? 13.734 -29.828 -31.203 1 94.25 395 SER B C 1
ATOM 6659 O O . SER B 1 395 ? 14.492 -28.984 -31.672 1 94.25 395 SER B O 1
ATOM 6661 N N . ASP B 1 396 ? 12.492 -29.688 -31.188 1 95.69 396 ASP B N 1
ATOM 6662 C CA . ASP B 1 396 ? 11.859 -28.484 -31.734 1 95.69 396 ASP B CA 1
ATOM 6663 C C . ASP B 1 396 ? 11.93 -27.328 -30.75 1 95.69 396 ASP B C 1
ATOM 6665 O O . ASP B 1 396 ? 11.664 -26.172 -31.109 1 95.69 396 ASP B O 1
ATOM 6669 N N . LEU B 1 397 ? 12.273 -27.625 -29.516 1 97.25 397 LEU B N 1
ATOM 6670 C CA . LEU B 1 397 ? 12.289 -26.641 -28.453 1 97.25 397 LEU B CA 1
ATOM 6671 C C . LEU B 1 397 ? 13.703 -26.109 -28.219 1 97.25 397 LEU B C 1
ATOM 6673 O O . LEU B 1 397 ? 14.555 -26.812 -27.672 1 97.25 397 LEU B O 1
ATOM 6677 N N . SER B 1 398 ? 13.891 -24.859 -28.531 1 96.06 398 SER B N 1
ATOM 6678 C CA . SER B 1 398 ? 15.242 -24.297 -28.547 1 96.06 398 SER B CA 1
ATOM 6679 C C . SER B 1 398 ? 15.539 -23.547 -27.25 1 96.06 398 SER B C 1
ATOM 6681 O O . SER B 1 398 ? 14.672 -22.859 -26.703 1 96.06 398 SER B O 1
ATOM 6683 N N . LEU B 1 399 ? 16.766 -23.672 -26.828 1 97.31 399 LEU B N 1
ATOM 6684 C CA . LEU B 1 399 ? 17.266 -22.953 -25.641 1 97.31 399 LEU B CA 1
ATOM 6685 C C . LEU B 1 399 ? 18 -21.688 -26.047 1 97.31 399 LEU B C 1
ATOM 6687 O O . LEU B 1 399 ? 18.344 -21.5 -27.234 1 97.31 399 LEU B O 1
ATOM 6691 N N . GLY B 1 400 ? 18.125 -20.844 -25.062 1 95.75 400 GLY B N 1
ATOM 6692 C CA . GLY B 1 400 ? 18.875 -19.625 -25.328 1 95.75 400 GLY B CA 1
ATOM 6693 C C . GLY B 1 400 ? 20.297 -19.891 -25.812 1 95.75 400 GLY B C 1
ATOM 6694 O O . GLY B 1 400 ? 20.938 -20.844 -25.359 1 95.75 400 GLY B O 1
ATOM 6695 N N . ARG B 1 401 ? 20.812 -19 -26.594 1 95.81 401 ARG B N 1
ATOM 6696 C CA . ARG B 1 401 ? 22.078 -19.234 -27.281 1 95.81 401 ARG B CA 1
ATOM 6697 C C . ARG B 1 401 ? 23.266 -18.859 -26.391 1 95.81 401 ARG B C 1
ATOM 6699 O O . ARG B 1 401 ? 24.391 -19.312 -26.594 1 95.81 401 ARG B O 1
ATOM 6706 N N . HIS B 1 402 ? 23.047 -18.016 -25.484 1 96.88 402 HIS B N 1
ATOM 6707 C CA . HIS B 1 402 ? 24.109 -17.609 -24.562 1 96.88 402 HIS B CA 1
ATOM 6708 C C . HIS B 1 402 ? 24.109 -18.469 -23.312 1 96.88 402 HIS B C 1
ATOM 6710 O O . HIS B 1 402 ? 23.094 -18.609 -22.641 1 96.88 402 HIS B O 1
ATOM 6716 N N . THR B 1 403 ? 25.281 -19.031 -23 1 98.06 403 THR B N 1
ATOM 6717 C CA . THR B 1 403 ? 25.312 -19.969 -21.891 1 98.06 403 THR B CA 1
ATOM 6718 C C . THR B 1 403 ? 26.453 -19.641 -20.938 1 98.06 403 THR B C 1
ATOM 6720 O O . THR B 1 403 ? 27.422 -18.984 -21.328 1 98.06 403 THR B O 1
ATOM 6723 N N . HIS B 1 404 ? 26.312 -20 -19.719 1 97.88 404 HIS B N 1
ATOM 6724 C CA . HIS B 1 404 ? 27.328 -19.969 -18.688 1 97.88 404 HIS B CA 1
ATOM 6725 C C . HIS B 1 404 ? 27.297 -21.234 -17.828 1 97.88 404 HIS B C 1
ATOM 6727 O O . HIS B 1 404 ? 26.234 -21.656 -17.391 1 97.88 404 HIS B O 1
ATOM 6733 N N . ILE B 1 405 ? 28.422 -21.812 -17.625 1 97.56 405 ILE B N 1
ATOM 6734 C CA . ILE B 1 405 ? 28.5 -23.062 -16.875 1 97.56 405 ILE B CA 1
ATOM 6735 C C . ILE B 1 405 ? 29.094 -22.797 -15.492 1 97.56 405 ILE B C 1
ATOM 6737 O O . ILE B 1 405 ? 30.141 -22.172 -15.367 1 97.56 405 ILE B O 1
ATOM 6741 N N . VAL B 1 406 ? 28.344 -23.172 -14.5 1 96.44 406 VAL B N 1
ATOM 6742 C CA . VAL B 1 406 ? 28.844 -23.172 -13.125 1 96.44 406 VAL B CA 1
ATOM 6743 C C . VAL B 1 406 ? 29.516 -24.5 -12.828 1 96.44 406 VAL B C 1
ATOM 6745 O O . VAL B 1 406 ? 28.922 -25.562 -12.992 1 96.44 406 VAL B O 1
ATOM 6748 N N . ARG B 1 407 ? 30.703 -24.438 -12.352 1 96.38 407 ARG B N 1
ATOM 6749 C CA . ARG B 1 407 ? 31.469 -25.656 -12.117 1 96.38 407 ARG B CA 1
ATOM 6750 C C . ARG B 1 407 ? 31.781 -25.844 -10.633 1 96.38 407 ARG B C 1
ATOM 6752 O O . ARG B 1 407 ? 31.797 -24.859 -9.883 1 96.38 407 ARG B O 1
ATOM 6759 N N . ALA B 1 408 ? 32 -27.125 -10.289 1 94.75 408 ALA B N 1
ATOM 6760 C CA . ALA B 1 408 ? 32.375 -27.422 -8.914 1 94.75 408 ALA B CA 1
ATOM 6761 C C . ALA B 1 408 ? 33.812 -26.953 -8.625 1 94.75 408 ALA B C 1
ATOM 6763 O O . ALA B 1 408 ? 34.688 -27.141 -9.453 1 94.75 408 ALA B O 1
ATOM 6764 N N . ASP B 1 409 ? 33.969 -26.359 -7.508 1 91.94 409 ASP B N 1
ATOM 6765 C CA . ASP B 1 409 ? 35.281 -25.875 -7.152 1 91.94 409 ASP B CA 1
ATOM 6766 C C . ASP B 1 409 ? 36.031 -26.891 -6.285 1 91.94 409 ASP B C 1
ATOM 6768 O O . ASP B 1 409 ? 37.219 -26.672 -5.949 1 91.94 409 ASP B O 1
ATOM 6772 N N . ARG B 1 410 ? 35.406 -27.969 -5.938 1 92.25 410 ARG B N 1
ATOM 6773 C CA . ARG B 1 410 ? 36 -29.016 -5.117 1 92.25 410 ARG B CA 1
ATOM 6774 C C . ARG B 1 410 ? 35.344 -30.359 -5.387 1 92.25 410 ARG B C 1
ATOM 6776 O O . ARG B 1 410 ? 34.25 -30.422 -5.957 1 92.25 410 ARG B O 1
ATOM 6783 N N . ASP B 1 411 ? 36.062 -31.391 -4.98 1 93 411 ASP B N 1
ATOM 6784 C CA . ASP B 1 411 ? 35.438 -32.719 -4.957 1 93 411 ASP B CA 1
ATOM 6785 C C . ASP B 1 411 ? 34.469 -32.844 -3.783 1 93 411 ASP B C 1
ATOM 6787 O O . ASP B 1 411 ? 34.719 -32.312 -2.699 1 93 411 ASP B O 1
ATOM 6791 N N . GLY B 1 412 ? 33.375 -33.562 -4.062 1 93.81 412 GLY B N 1
ATOM 6792 C CA . GLY B 1 412 ? 32.469 -33.781 -2.947 1 93.81 412 GLY B CA 1
ATOM 6793 C C . GLY B 1 412 ? 31.078 -34.219 -3.389 1 93.81 412 GLY B C 1
ATOM 6794 O O . GLY B 1 412 ? 30.938 -34.906 -4.402 1 93.81 412 GLY B O 1
ATOM 6795 N N . VAL B 1 413 ? 30.125 -34 -2.475 1 92.94 413 VAL B N 1
ATOM 6796 C CA . VAL B 1 413 ? 28.719 -34.344 -2.721 1 92.94 413 VAL B CA 1
ATOM 6797 C C . VAL B 1 413 ? 27.859 -33.094 -2.67 1 92.94 413 VAL B C 1
ATOM 6799 O O . VAL B 1 413 ? 28.109 -32.188 -1.841 1 92.94 413 VAL B O 1
ATOM 6802 N N . VAL B 1 414 ? 26.969 -32.969 -3.645 1 93.62 414 VAL B N 1
ATOM 6803 C CA . VAL B 1 414 ? 26.016 -31.859 -3.58 1 93.62 414 VAL B CA 1
ATOM 6804 C C . VAL B 1 414 ? 25.094 -32.031 -2.373 1 93.62 414 VAL B C 1
ATOM 6806 O O . VAL B 1 414 ? 24.328 -33 -2.311 1 93.62 414 VAL B O 1
ATOM 6809 N N . THR B 1 415 ? 25.125 -31.156 -1.431 1 89.44 415 THR B N 1
ATOM 6810 C CA . THR B 1 415 ? 24.375 -31.312 -0.19 1 89.44 415 THR B CA 1
ATOM 6811 C C . THR B 1 415 ? 23.125 -30.438 -0.205 1 89.44 415 THR B C 1
ATOM 6813 O O . THR B 1 415 ? 22.172 -30.688 0.538 1 89.44 415 THR B O 1
ATOM 6816 N N . HIS B 1 416 ? 23.188 -29.406 -1.025 1 91.44 416 HIS B N 1
ATOM 6817 C CA . HIS B 1 416 ? 22.078 -28.484 -1.008 1 91.44 416 HIS B CA 1
ATOM 6818 C C . HIS B 1 416 ? 21.984 -27.703 -2.312 1 91.44 416 HIS B C 1
ATOM 6820 O O . HIS B 1 416 ? 23.016 -27.312 -2.879 1 91.44 416 HIS B O 1
ATOM 6826 N N . ILE B 1 417 ? 20.781 -27.5 -2.812 1 93.94 417 ILE B N 1
ATOM 6827 C CA . ILE B 1 417 ? 20.469 -26.594 -3.91 1 93.94 417 ILE B CA 1
ATOM 6828 C C . ILE B 1 417 ? 19.359 -25.641 -3.488 1 93.94 417 ILE B C 1
ATOM 6830 O O . ILE B 1 417 ? 18.25 -26.078 -3.154 1 93.94 417 ILE B O 1
ATOM 6834 N N . ASN B 1 418 ? 19.625 -24.422 -3.48 1 93 418 ASN B N 1
ATOM 6835 C CA . ASN B 1 418 ? 18.719 -23.406 -2.961 1 93 418 ASN B CA 1
ATOM 6836 C C . ASN B 1 418 ? 17.641 -23.047 -3.979 1 93 418 ASN B C 1
ATOM 6838 O O . ASN B 1 418 ? 17.906 -22.344 -4.957 1 93 418 ASN B O 1
ATOM 6842 N N . ASN B 1 419 ? 16.391 -23.422 -3.67 1 92.62 419 ASN B N 1
ATOM 6843 C CA . ASN B 1 419 ? 15.258 -23.219 -4.562 1 92.62 419 ASN B CA 1
ATOM 6844 C C . ASN B 1 419 ? 15.102 -21.734 -4.926 1 92.62 419 ASN B C 1
ATOM 6846 O O . ASN B 1 419 ? 14.898 -21.406 -6.094 1 92.62 419 ASN B O 1
ATOM 6850 N N . ARG B 1 420 ? 15.172 -20.891 -3.986 1 88.44 420 ARG B N 1
ATOM 6851 C CA . ARG B 1 420 ? 14.961 -19.469 -4.191 1 88.44 420 ARG B CA 1
ATOM 6852 C C . ARG B 1 420 ? 16 -18.891 -5.141 1 88.44 420 ARG B C 1
ATOM 6854 O O . ARG B 1 420 ? 15.672 -18.125 -6.039 1 88.44 420 ARG B O 1
ATOM 6861 N N . LEU B 1 421 ? 17.25 -19.281 -4.918 1 90.88 421 LEU B N 1
ATOM 6862 C CA . LEU B 1 421 ? 18.344 -18.75 -5.727 1 90.88 421 LEU B CA 1
ATOM 6863 C C . LEU B 1 421 ? 18.266 -19.281 -7.152 1 90.88 421 LEU B C 1
ATOM 6865 O O . LEU B 1 421 ? 18.578 -18.562 -8.109 1 90.88 421 LEU B O 1
ATOM 6869 N N . VAL B 1 422 ? 17.859 -20.5 -7.273 1 94.62 422 VAL B N 1
ATOM 6870 C CA . VAL B 1 422 ? 17.672 -21.094 -8.594 1 94.62 422 VAL B CA 1
ATOM 6871 C C . VAL B 1 422 ? 16.641 -20.266 -9.391 1 94.62 422 VAL B C 1
ATOM 6873 O O . VAL B 1 422 ? 16.875 -19.922 -10.547 1 94.62 422 VAL B O 1
ATOM 6876 N N . ASN B 1 423 ? 15.531 -19.984 -8.734 1 92.56 423 ASN B N 1
ATOM 6877 C CA . ASN B 1 423 ? 14.484 -19.203 -9.383 1 92.56 423 ASN B CA 1
ATOM 6878 C C . ASN B 1 423 ? 14.969 -17.797 -9.727 1 92.56 423 ASN B C 1
ATOM 6880 O O . ASN B 1 423 ? 14.68 -17.281 -10.805 1 92.56 423 ASN B O 1
ATOM 6884 N N . GLU B 1 424 ? 15.695 -17.234 -8.812 1 87.44 424 GLU B N 1
ATOM 6885 C CA . GLU B 1 424 ? 16.172 -15.875 -9.023 1 87.44 424 GLU B CA 1
ATOM 6886 C C . GLU B 1 424 ? 17.141 -15.812 -10.203 1 87.44 424 GLU B C 1
ATOM 6888 O O . GLU B 1 424 ? 17.062 -14.898 -11.031 1 87.44 424 GLU B O 1
ATOM 6893 N N . VAL B 1 425 ? 18.031 -16.719 -10.312 1 93.69 425 VAL B N 1
ATOM 6894 C CA . VAL B 1 425 ? 19 -16.766 -11.414 1 93.69 425 VAL B CA 1
ATOM 6895 C C . VAL B 1 425 ? 18.266 -16.984 -12.734 1 93.69 425 VAL B C 1
ATOM 6897 O O . VAL B 1 425 ? 18.594 -16.344 -13.742 1 93.69 425 VAL B O 1
ATOM 6900 N N . GLY B 1 426 ? 17.328 -17.906 -12.695 1 95 426 GLY B N 1
ATOM 6901 C CA . GLY B 1 426 ? 16.531 -18.141 -13.891 1 95 426 GLY B CA 1
ATOM 6902 C C . GLY B 1 426 ? 15.812 -16.891 -14.375 1 95 426 GLY B C 1
ATOM 6903 O O . GLY B 1 426 ? 15.773 -16.609 -15.57 1 95 426 GLY B O 1
ATOM 6904 N N . ARG B 1 427 ? 15.273 -16.172 -13.445 1 88.44 427 ARG B N 1
ATOM 6905 C CA . ARG B 1 427 ? 14.547 -14.961 -13.789 1 88.44 427 ARG B CA 1
ATOM 6906 C C . ARG B 1 427 ? 15.492 -13.891 -14.328 1 88.44 427 ARG B C 1
ATOM 6908 O O . ARG B 1 427 ? 15.156 -13.172 -15.273 1 88.44 427 ARG B O 1
ATOM 6915 N N . ARG B 1 428 ? 16.656 -13.758 -13.742 1 85.19 428 ARG B N 1
ATOM 6916 C CA . ARG B 1 428 ? 17.641 -12.805 -14.227 1 85.19 428 ARG B CA 1
ATOM 6917 C C . ARG B 1 428 ? 18.109 -13.164 -15.633 1 85.19 428 ARG B C 1
ATOM 6919 O O . ARG B 1 428 ? 18.453 -12.281 -16.422 1 85.19 428 ARG B O 1
ATOM 6926 N N . ALA B 1 429 ? 18.062 -14.406 -15.891 1 93.31 429 ALA B N 1
ATOM 6927 C CA . ALA B 1 429 ? 18.469 -14.875 -17.203 1 93.31 429 ALA B CA 1
ATOM 6928 C C . ALA B 1 429 ? 17.406 -14.555 -18.266 1 93.31 429 ALA B C 1
ATOM 6930 O O . ALA B 1 429 ? 17.672 -14.641 -19.469 1 93.31 429 ALA B O 1
ATOM 6931 N N . GLY B 1 430 ? 16.203 -14.289 -17.812 1 88.31 430 GLY B N 1
ATOM 6932 C CA . GLY B 1 430 ? 15.18 -13.836 -18.75 1 88.31 430 GLY B CA 1
ATOM 6933 C C . GLY B 1 430 ? 13.883 -14.609 -18.641 1 88.31 430 GLY B C 1
ATOM 6934 O O . GLY B 1 430 ? 12.883 -14.242 -19.266 1 88.31 430 GLY B O 1
ATOM 6935 N N . ALA B 1 431 ? 13.906 -15.703 -17.859 1 91.56 431 ALA B N 1
ATOM 6936 C CA . ALA B 1 431 ? 12.688 -16.484 -17.672 1 91.56 431 ALA B CA 1
ATOM 6937 C C . ALA B 1 431 ? 11.68 -15.719 -16.828 1 91.56 431 ALA B C 1
ATOM 6939 O O . ALA B 1 431 ? 12.055 -14.93 -15.953 1 91.56 431 ALA B O 1
ATOM 6940 N N . PRO B 1 432 ? 10.328 -15.883 -17.062 1 91.06 432 PRO B N 1
ATOM 6941 C CA . PRO B 1 432 ? 9.75 -16.828 -18.016 1 91.06 432 PRO B CA 1
ATOM 6942 C C . PRO B 1 432 ? 9.484 -16.219 -19.391 1 91.06 432 PRO B C 1
ATOM 6944 O O . PRO B 1 432 ? 9.156 -16.938 -20.328 1 91.06 432 PRO B O 1
ATOM 6947 N N . LYS B 1 433 ? 9.625 -14.969 -19.547 1 83.75 433 LYS B N 1
ATOM 6948 C CA . LYS B 1 433 ? 9.273 -14.305 -20.797 1 83.75 433 LYS B CA 1
ATOM 6949 C C . LYS B 1 433 ? 10.102 -14.852 -21.969 1 83.75 433 LYS B C 1
ATOM 6951 O O . LYS B 1 433 ? 9.57 -15.094 -23.047 1 83.75 433 LYS B O 1
ATOM 6956 N N . ASP B 1 434 ? 11.469 -14.82 -21.703 1 90.56 434 ASP B N 1
ATOM 6957 C CA . ASP B 1 434 ? 12.312 -15.539 -22.672 1 90.56 434 ASP B CA 1
ATOM 6958 C C . ASP B 1 434 ? 12.18 -17.047 -22.484 1 90.56 434 ASP B C 1
ATOM 6960 O O . ASP B 1 434 ? 12.812 -17.625 -21.594 1 90.56 434 ASP B O 1
ATOM 6964 N N . HIS B 1 435 ? 11.484 -17.656 -23.312 1 94.75 435 HIS B N 1
ATOM 6965 C CA . HIS B 1 435 ? 11.148 -19.062 -23.125 1 94.75 435 HIS B CA 1
ATOM 6966 C C . HIS B 1 435 ? 12.406 -19.922 -23.078 1 94.75 435 HIS B C 1
ATOM 6968 O O . HIS B 1 435 ? 12.43 -20.938 -22.391 1 94.75 435 HIS B O 1
ATOM 6974 N N . GLY B 1 436 ? 13.352 -19.5 -23.781 1 96.56 436 GLY B N 1
ATOM 6975 C CA . GLY B 1 436 ? 14.562 -20.297 -23.875 1 96.56 436 GLY B CA 1
ATOM 6976 C C . GLY B 1 436 ? 15.5 -20.094 -22.703 1 96.56 436 GLY B C 1
ATOM 6977 O O . GLY B 1 436 ? 16.516 -20.781 -22.578 1 96.56 436 GLY B O 1
ATOM 6978 N N . ALA B 1 437 ? 15.195 -19.203 -21.828 1 96.62 437 ALA B N 1
ATOM 6979 C CA . ALA B 1 437 ? 16.047 -18.891 -20.672 1 96.62 437 ALA B CA 1
ATOM 6980 C C . ALA B 1 437 ? 15.75 -19.828 -19.516 1 96.62 437 ALA B C 1
ATOM 6982 O O . ALA B 1 437 ? 14.633 -20.344 -19.375 1 96.62 437 ALA B O 1
ATOM 6983 N N . GLY B 1 438 ? 16.781 -20.109 -18.656 1 97.62 438 GLY B N 1
ATOM 6984 C CA . GLY B 1 438 ? 16.625 -20.938 -17.469 1 97.62 438 GLY B CA 1
ATOM 6985 C C . GLY B 1 438 ? 17.922 -21.594 -17.047 1 97.62 438 GLY B C 1
ATOM 6986 O O . GLY B 1 438 ? 19.016 -21.062 -17.281 1 97.62 438 GLY B O 1
ATOM 6987 N N . LEU B 1 439 ? 17.734 -22.641 -16.25 1 97.88 439 LEU B N 1
ATOM 6988 C CA . LEU B 1 439 ? 18.875 -23.375 -15.703 1 97.88 439 LEU B CA 1
ATOM 6989 C C . LEU B 1 439 ? 18.703 -24.875 -15.898 1 97.88 439 LEU B C 1
ATOM 6991 O O . LEU B 1 439 ? 17.594 -25.406 -15.742 1 97.88 439 LEU B O 1
ATOM 6995 N N . GLU B 1 440 ? 19.812 -25.484 -16.219 1 98 440 GLU B N 1
ATOM 6996 C CA . GLU B 1 440 ? 19.859 -26.953 -16.25 1 98 440 GLU B CA 1
ATOM 6997 C C . GLU B 1 440 ? 20.797 -27.484 -15.164 1 98 440 GLU B C 1
ATOM 6999 O O . GLU B 1 440 ? 21.984 -27.188 -15.156 1 98 440 GLU B O 1
ATOM 7004 N N . LEU B 1 441 ? 20.25 -28.25 -14.273 1 97.5 441 LEU B N 1
ATOM 7005 C CA . LEU B 1 441 ? 21.047 -28.875 -13.211 1 97.5 441 LEU B CA 1
ATOM 7006 C C . LEU B 1 441 ? 21.688 -30.156 -13.695 1 97.5 441 LEU B C 1
ATOM 7008 O 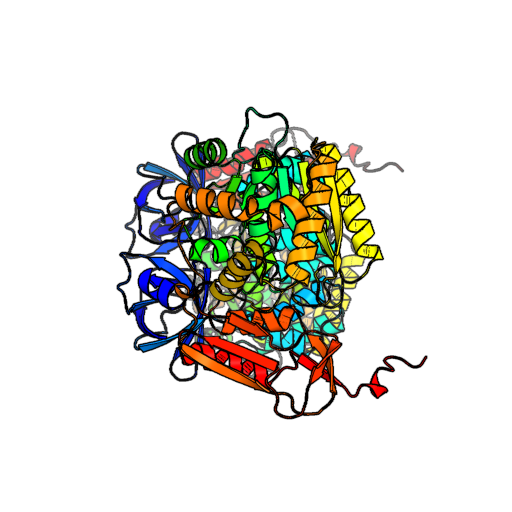O . LEU B 1 441 ? 21 -31.078 -14.148 1 97.5 441 LEU B O 1
ATOM 7012 N N . HIS B 1 442 ? 22.922 -30.25 -13.547 1 97 442 HIS B N 1
ATOM 7013 C CA . HIS B 1 442 ? 23.641 -31.438 -13.977 1 97 442 HIS B CA 1
ATOM 7014 C C . HIS B 1 442 ? 23.844 -32.406 -12.82 1 97 442 HIS B C 1
ATOM 7016 O O . HIS B 1 442 ? 24.156 -33.594 -13.039 1 97 442 HIS B O 1
ATOM 7022 N N . ARG B 1 443 ? 23.656 -31.891 -11.633 1 94.12 443 ARG B N 1
ATOM 7023 C CA . ARG B 1 443 ? 23.75 -32.719 -10.43 1 94.12 443 ARG B CA 1
ATOM 7024 C C . ARG B 1 443 ? 22.594 -32.438 -9.477 1 94.12 443 ARG B C 1
ATOM 7026 O O . ARG B 1 443 ? 22.188 -31.266 -9.32 1 94.12 443 ARG B O 1
ATOM 7033 N N . CYS B 1 444 ? 22.094 -33.469 -8.891 1 91.19 444 CYS B N 1
ATOM 7034 C CA . CYS B 1 444 ? 21.062 -33.344 -7.867 1 91.19 444 CYS B CA 1
ATOM 7035 C C . CYS B 1 444 ? 21.656 -33.5 -6.469 1 91.19 444 CYS B C 1
ATOM 7037 O O . CYS B 1 444 ? 22.797 -33.938 -6.324 1 91.19 444 CYS B O 1
ATOM 7039 N N . VAL B 1 445 ? 20.922 -33.125 -5.527 1 89.31 445 VAL B N 1
ATOM 7040 C CA . VAL B 1 445 ? 21.344 -33.312 -4.145 1 89.31 445 VAL B CA 1
ATOM 7041 C C . VAL B 1 445 ? 21.672 -34.781 -3.877 1 89.31 445 VAL B C 1
ATOM 7043 O O . VAL B 1 445 ? 20.906 -35.656 -4.266 1 89.31 445 VAL B O 1
ATOM 7046 N N . GLY B 1 446 ? 22.766 -35.062 -3.256 1 87.94 446 GLY B N 1
ATOM 7047 C CA . GLY B 1 446 ? 23.203 -36.438 -2.945 1 87.94 446 GLY B CA 1
ATOM 7048 C C . GLY B 1 446 ? 24.188 -36.969 -3.949 1 87.94 446 GLY B C 1
ATOM 7049 O O . GLY B 1 446 ? 24.875 -37.969 -3.666 1 87.94 446 GLY B O 1
ATOM 7050 N N . GLU B 1 447 ? 24.297 -36.344 -5.129 1 91.56 447 GLU B N 1
ATOM 7051 C CA . GLU B 1 447 ? 25.188 -36.844 -6.168 1 91.56 447 GLU B CA 1
ATOM 7052 C C . GLU B 1 447 ? 26.625 -36.344 -5.949 1 91.56 447 GLU B C 1
ATOM 7054 O O . GLU B 1 447 ? 26.828 -35.25 -5.465 1 91.56 447 GLU B O 1
ATOM 7059 N N . GLU B 1 448 ? 27.547 -37.125 -6.359 1 93.69 448 GLU B N 1
ATOM 7060 C CA . GLU B 1 448 ? 28.953 -36.781 -6.25 1 93.69 448 GLU B CA 1
ATOM 7061 C C . GLU B 1 448 ? 29.406 -35.906 -7.434 1 93.69 448 GLU B C 1
ATOM 7063 O O . GLU B 1 448 ? 28.797 -35.938 -8.5 1 93.69 448 GLU B O 1
ATOM 7068 N N . THR B 1 449 ? 30.344 -35.094 -7.102 1 94.62 449 THR B N 1
ATOM 7069 C CA . THR B 1 449 ? 30.938 -34.281 -8.148 1 94.62 449 THR B CA 1
ATOM 7070 C C . THR B 1 449 ? 32.438 -34.094 -7.922 1 94.62 449 THR B C 1
ATOM 7072 O O . THR B 1 449 ? 32.906 -34.219 -6.797 1 94.62 449 THR B O 1
ATOM 7075 N N . GLU B 1 450 ? 33.156 -33.906 -9.039 1 94.94 450 GLU B N 1
ATOM 7076 C CA . GLU B 1 450 ? 34.594 -33.594 -8.992 1 94.94 450 GLU B CA 1
ATOM 7077 C C . GLU B 1 450 ? 34.844 -32.156 -9.32 1 94.94 450 GLU B C 1
ATOM 7079 O O . GLU B 1 450 ? 34.062 -31.5 -9.992 1 94.94 450 GLU B O 1
ATOM 7084 N N . SER B 1 451 ? 36 -31.812 -8.797 1 94.19 451 SER B N 1
ATOM 7085 C CA . SER B 1 451 ? 36.406 -30.438 -9.102 1 94.19 451 SER B CA 1
ATOM 7086 C C . SER B 1 451 ? 36.438 -30.203 -10.609 1 94.19 451 SER B C 1
ATOM 7088 O O . SER B 1 451 ? 36.969 -31.016 -11.367 1 94.19 451 SER B O 1
ATOM 7090 N N . GLY B 1 452 ? 35.719 -29.156 -11.008 1 95.06 452 GLY B N 1
ATOM 7091 C CA . GLY B 1 452 ? 35.719 -28.781 -12.414 1 95.06 452 GLY B CA 1
ATOM 7092 C C . GLY B 1 452 ? 34.531 -29.297 -13.172 1 95.06 452 GLY B C 1
ATOM 7093 O O . GLY B 1 452 ? 34.219 -28.828 -14.273 1 95.06 452 GLY B O 1
ATOM 7094 N N . GLU B 1 453 ? 33.812 -30.203 -12.594 1 95.94 453 GLU B N 1
ATOM 7095 C CA . GLU B 1 453 ? 32.625 -30.75 -13.242 1 95.94 453 GLU B CA 1
ATOM 7096 C C . GLU B 1 453 ? 31.5 -29.734 -13.258 1 95.94 453 GLU B C 1
ATOM 7098 O O . GLU B 1 453 ? 31.391 -28.891 -12.359 1 95.94 453 GLU B O 1
ATOM 7103 N N . SER B 1 454 ? 30.734 -29.859 -14.289 1 96.75 454 SER B N 1
ATOM 7104 C CA . SER B 1 454 ? 29.625 -28.938 -14.445 1 96.75 454 SER B CA 1
ATOM 7105 C C . SER B 1 454 ? 28.516 -29.234 -13.43 1 96.75 454 SER B C 1
ATOM 7107 O O . SER B 1 454 ? 28.094 -30.375 -13.281 1 96.75 454 SER B O 1
ATOM 7109 N N . LEU B 1 455 ? 28.109 -28.266 -12.719 1 97.12 455 LEU B N 1
ATOM 7110 C CA . LEU B 1 455 ? 27 -28.375 -11.766 1 97.12 455 LEU B CA 1
ATOM 7111 C C . LEU B 1 455 ? 25.703 -27.859 -12.375 1 97.12 455 LEU B C 1
ATOM 7113 O O . LEU B 1 455 ? 24.641 -28.484 -12.211 1 97.12 455 LEU B O 1
ATOM 7117 N N . VAL B 1 456 ? 25.812 -26.703 -12.992 1 97.69 456 VAL B N 1
ATOM 7118 C CA . VAL B 1 456 ? 24.641 -26.031 -13.539 1 97.69 456 VAL B CA 1
ATOM 7119 C C . VAL B 1 456 ? 25 -25.297 -14.828 1 97.69 456 VAL B C 1
ATOM 7121 O O . VAL B 1 456 ? 26.109 -24.766 -14.953 1 97.69 456 VAL B O 1
ATOM 7124 N N . THR B 1 457 ? 24.203 -25.328 -15.812 1 98.44 457 THR B N 1
ATOM 7125 C CA . THR B 1 457 ? 24.312 -24.484 -17 1 98.44 457 THR B CA 1
ATOM 7126 C C . THR B 1 457 ? 23.172 -23.469 -17.047 1 98.44 457 THR B C 1
ATOM 7128 O O . THR B 1 457 ? 22 -23.828 -16.922 1 98.44 457 THR B O 1
ATOM 7131 N N . VAL B 1 458 ? 23.531 -22.219 -17.203 1 98.44 458 VAL B N 1
ATOM 7132 C CA . VAL B 1 458 ? 22.547 -21.141 -17.328 1 98.44 458 VAL B CA 1
ATOM 7133 C C . VAL B 1 458 ? 22.375 -20.781 -18.812 1 98.44 458 VAL B C 1
ATOM 7135 O O . VAL B 1 458 ? 23.359 -20.672 -19.547 1 98.44 458 VAL B O 1
ATOM 7138 N N . TYR B 1 459 ? 21.156 -20.719 -19.25 1 98.38 459 TYR B N 1
ATOM 7139 C CA . TYR B 1 459 ? 20.812 -20.344 -20.609 1 98.38 459 TYR B CA 1
ATOM 7140 C C . TYR B 1 459 ? 20.125 -18.984 -20.656 1 98.38 459 TYR B C 1
ATOM 7142 O O . TYR B 1 459 ? 19.281 -18.688 -19.797 1 98.38 459 TYR B O 1
ATOM 7150 N N . ALA B 1 460 ? 20.484 -18.125 -21.562 1 96.31 460 ALA B N 1
ATOM 7151 C CA . ALA B 1 460 ? 19.844 -16.828 -21.781 1 96.31 460 ALA B CA 1
ATOM 7152 C C . ALA B 1 460 ? 19.719 -16.516 -23.266 1 96.31 460 ALA B C 1
ATOM 7154 O O . ALA B 1 460 ? 20.531 -17 -24.078 1 96.31 460 ALA B O 1
ATOM 7155 N N . GLU B 1 461 ? 18.703 -15.812 -23.609 1 92.62 461 GLU B N 1
ATOM 7156 C CA . GLU B 1 461 ? 18.516 -15.422 -25 1 92.62 461 GLU B CA 1
ATOM 7157 C C . GLU B 1 461 ? 19.312 -14.164 -25.344 1 92.62 461 GLU B C 1
ATOM 7159 O O . GLU B 1 461 ? 19.578 -13.883 -26.516 1 92.62 461 GLU B O 1
ATOM 7164 N N . SER B 1 462 ? 19.656 -13.367 -24.391 1 88 462 SER B N 1
ATOM 7165 C CA . SER B 1 462 ? 20.469 -12.172 -24.594 1 88 462 SER B CA 1
ATOM 7166 C C . SER B 1 462 ? 21.719 -12.211 -23.719 1 88 462 SER B C 1
ATOM 7168 O O . SER B 1 462 ? 21.703 -12.742 -22.609 1 88 462 SER B O 1
ATOM 7170 N N . SER B 1 463 ? 22.734 -11.555 -24.25 1 90.19 463 SER B N 1
ATOM 7171 C CA . SER B 1 463 ? 24.016 -11.539 -23.547 1 90.19 463 SER B CA 1
ATOM 7172 C C . SER B 1 463 ? 23.938 -10.688 -22.281 1 90.19 463 SER B C 1
ATOM 7174 O O . SER B 1 463 ? 24.562 -11 -21.266 1 90.19 463 SER B O 1
ATOM 7176 N N . ASP B 1 464 ? 23.141 -9.75 -22.359 1 82.12 464 ASP B N 1
ATOM 7177 C CA . ASP B 1 464 ? 23 -8.852 -21.219 1 82.12 464 ASP B CA 1
ATOM 7178 C C . ASP B 1 464 ? 22.297 -9.562 -20.062 1 82.12 464 ASP B C 1
ATOM 7180 O O . ASP B 1 464 ? 22.688 -9.383 -18.891 1 82.12 464 ASP B O 1
ATOM 7184 N N . LYS B 1 465 ? 21.328 -10.273 -20.359 1 86.12 465 LYS B N 1
ATOM 7185 C CA . LYS B 1 465 ? 20.594 -11 -19.328 1 86.12 465 LYS B CA 1
ATOM 7186 C C . LYS B 1 465 ? 21.453 -12.109 -18.719 1 86.12 465 LYS B C 1
ATOM 7188 O O . LYS B 1 465 ? 21.359 -12.391 -17.531 1 86.12 465 LYS B O 1
ATOM 7193 N N . LEU B 1 466 ? 22.219 -12.68 -19.578 1 93.88 466 LEU B N 1
ATOM 7194 C CA . LEU B 1 466 ? 23.156 -13.664 -19.047 1 93.88 466 LEU B CA 1
ATOM 7195 C C . LEU B 1 466 ? 24.141 -13.023 -18.078 1 93.88 466 LEU B C 1
ATOM 7197 O O . LEU B 1 466 ? 24.438 -13.586 -17.031 1 93.88 466 LEU B O 1
ATOM 7201 N N . ALA B 1 467 ? 24.609 -11.875 -18.469 1 91.25 467 ALA B N 1
ATOM 7202 C CA . ALA B 1 467 ? 25.578 -11.172 -17.625 1 91.25 467 ALA B CA 1
ATOM 7203 C C . ALA B 1 467 ? 24.969 -10.852 -16.25 1 91.25 467 ALA B C 1
ATOM 7205 O O . ALA B 1 467 ? 25.656 -10.93 -15.234 1 91.25 467 ALA B O 1
ATOM 7206 N N . ASP B 1 468 ? 23.781 -10.539 -16.312 1 84.06 468 ASP B N 1
ATOM 7207 C CA . ASP B 1 468 ? 23.078 -10.242 -15.062 1 84.06 468 ASP B CA 1
ATOM 7208 C C . ASP B 1 468 ? 22.984 -11.477 -14.172 1 84.06 468 ASP B C 1
ATOM 7210 O O . ASP B 1 468 ? 23.188 -11.398 -12.961 1 84.06 468 ASP B O 1
ATOM 7214 N N . ALA B 1 469 ? 22.609 -12.562 -14.688 1 92.69 469 ALA B N 1
ATOM 7215 C CA . ALA B 1 469 ? 22.516 -13.82 -13.953 1 92.69 469 ALA B CA 1
ATOM 7216 C C . ALA B 1 469 ? 23.875 -14.234 -13.398 1 92.69 469 ALA B C 1
ATOM 7218 O O . ALA B 1 469 ? 23.984 -14.703 -12.258 1 92.69 469 ALA B O 1
ATOM 7219 N N . VAL B 1 470 ? 24.844 -13.992 -14.172 1 95.31 470 VAL B N 1
ATOM 7220 C CA . VAL B 1 470 ? 26.188 -14.383 -13.781 1 95.31 470 VAL B CA 1
ATOM 7221 C C . VAL B 1 470 ? 26.672 -13.5 -12.633 1 95.31 470 VAL B C 1
ATOM 7223 O O . VAL B 1 470 ? 27.344 -13.969 -11.719 1 95.31 470 VAL B O 1
ATOM 7226 N N . ASP B 1 471 ? 26.406 -12.273 -12.75 1 90.19 471 ASP B N 1
ATOM 7227 C CA . ASP B 1 471 ? 26.75 -11.344 -11.68 1 90.19 471 ASP B CA 1
ATOM 7228 C C . ASP B 1 471 ? 26.188 -11.82 -10.344 1 90.19 471 ASP B C 1
ATOM 7230 O O . ASP B 1 471 ? 26.859 -11.742 -9.312 1 90.19 471 ASP B O 1
ATOM 7234 N N . LEU B 1 472 ? 24.984 -12.32 -10.344 1 87.94 472 LEU B N 1
ATOM 7235 C CA . LEU B 1 472 ? 24.375 -12.852 -9.133 1 87.94 472 LEU B CA 1
ATOM 7236 C C . LEU B 1 472 ? 25.078 -14.117 -8.672 1 87.94 472 LEU B C 1
ATOM 7238 O O . LEU B 1 472 ? 25.359 -14.281 -7.484 1 87.94 472 LEU B O 1
ATOM 7242 N N . LEU B 1 473 ? 25.391 -14.93 -9.586 1 93.75 473 LEU B N 1
ATOM 7243 C CA . LEU B 1 473 ? 26 -16.219 -9.289 1 93.75 473 LEU B CA 1
ATOM 7244 C C . LEU B 1 473 ? 27.359 -16.031 -8.617 1 93.75 473 LEU B C 1
ATOM 7246 O O . LEU B 1 473 ? 27.766 -16.859 -7.797 1 93.75 473 LEU B O 1
ATOM 7250 N N . GLU B 1 474 ? 27.953 -14.945 -8.906 1 91.19 474 GLU B N 1
ATOM 7251 C CA . GLU B 1 474 ? 29.281 -14.664 -8.344 1 91.19 474 GLU B CA 1
ATOM 7252 C C . GLU B 1 474 ? 29.172 -14.242 -6.879 1 91.19 474 GLU B C 1
ATOM 7254 O O . GLU B 1 474 ? 30.141 -14.336 -6.129 1 91.19 474 GLU B O 1
ATOM 7259 N N . ARG B 1 475 ? 28 -13.945 -6.5 1 88.06 475 ARG B N 1
ATOM 7260 C CA . ARG B 1 475 ? 27.828 -13.359 -5.172 1 88.06 475 ARG B CA 1
ATOM 7261 C C . ARG B 1 475 ? 27.094 -14.328 -4.242 1 88.06 475 ARG B C 1
ATOM 7263 O O . ARG B 1 475 ? 26.984 -14.078 -3.039 1 88.06 475 ARG B O 1
ATOM 7270 N N . ILE B 1 476 ? 26.656 -15.445 -4.871 1 88.94 476 ILE B N 1
ATOM 7271 C CA . ILE B 1 476 ? 25.812 -16.328 -4.066 1 88.94 476 ILE B CA 1
ATOM 7272 C C . ILE B 1 476 ? 26.312 -17.766 -4.207 1 88.94 476 ILE B C 1
ATOM 7274 O O . ILE B 1 476 ? 27.078 -18.094 -5.125 1 88.94 476 ILE B O 1
ATOM 7278 N N . GLU B 1 477 ? 25.875 -18.594 -3.201 1 91.94 477 GLU B N 1
ATOM 7279 C CA . GLU B 1 477 ? 26.094 -20.031 -3.275 1 91.94 477 GLU B CA 1
ATOM 7280 C C . GLU B 1 477 ? 24.781 -20.766 -3.537 1 91.94 477 GLU B C 1
ATOM 7282 O O . GLU B 1 477 ? 24.125 -21.219 -2.6 1 91.94 477 GLU B O 1
ATOM 7287 N N . MET B 1 478 ? 24.547 -21 -4.777 1 93.75 478 MET B N 1
ATOM 7288 C CA . MET B 1 478 ? 23.297 -21.609 -5.199 1 93.75 478 MET B CA 1
ATOM 7289 C C . MET B 1 478 ? 23.328 -23.109 -4.992 1 93.75 478 MET B C 1
ATOM 7291 O O . MET B 1 478 ? 22.328 -23.719 -4.59 1 93.75 478 MET B O 1
ATOM 7295 N N . VAL B 1 479 ? 24.531 -23.703 -5.219 1 94.94 479 VAL B N 1
ATOM 7296 C CA . VAL B 1 479 ? 24.766 -25.125 -5.047 1 94.94 479 VAL B CA 1
ATOM 7297 C C . VAL B 1 479 ? 25.891 -25.344 -4.039 1 94.94 479 VAL B C 1
ATOM 7299 O O . VAL B 1 479 ? 27 -24.828 -4.215 1 94.94 479 VAL B O 1
ATOM 7302 N N . ARG B 1 480 ? 25.641 -26.156 -3.02 1 91.81 480 ARG B N 1
ATOM 7303 C CA . ARG B 1 480 ? 26.641 -26.422 -1.989 1 91.81 480 ARG B CA 1
ATOM 7304 C C . ARG B 1 480 ? 27.25 -27.812 -2.162 1 91.81 480 ARG B C 1
ATOM 7306 O O . ARG B 1 480 ? 26.531 -28.812 -2.162 1 91.81 480 ARG B O 1
ATOM 7313 N N . VAL B 1 481 ? 28.531 -27.812 -2.283 1 92.12 481 VAL B N 1
ATOM 7314 C CA . VAL B 1 481 ? 29.281 -29.062 -2.393 1 92.12 481 VAL B CA 1
ATOM 7315 C C . VAL B 1 481 ? 30.172 -29.234 -1.157 1 92.12 481 VAL B C 1
ATOM 7317 O O . VAL B 1 481 ? 30.891 -28.312 -0.759 1 92.12 481 VAL B O 1
ATOM 7320 N N . ARG B 1 482 ? 29.969 -30.359 -0.531 1 88.25 482 ARG B N 1
ATOM 7321 C CA . ARG B 1 482 ? 30.766 -30.625 0.66 1 88.25 482 ARG B CA 1
ATOM 7322 C C . ARG B 1 482 ? 31.406 -32 0.583 1 88.25 482 ARG B C 1
ATOM 7324 O O . ARG B 1 482 ? 30.969 -32.875 -0.19 1 88.25 482 ARG B O 1
ATOM 7331 N N . HIS B 1 483 ? 32.531 -32.062 1.447 1 81.25 483 HIS B N 1
ATOM 7332 C CA . HIS B 1 483 ? 33.188 -33.375 1.547 1 81.25 483 HIS B CA 1
ATOM 7333 C C . HIS B 1 483 ? 32.25 -34.406 2.203 1 81.25 483 HIS B C 1
ATOM 7335 O O . HIS B 1 483 ? 31.516 -34.062 3.133 1 81.25 483 HIS B O 1
ATOM 7341 N N . PRO B 1 484 ? 32.219 -35.562 1.59 1 64.12 484 PRO B N 1
ATOM 7342 C CA . PRO B 1 484 ? 31.312 -36.594 2.127 1 64.12 484 PRO B CA 1
ATOM 7343 C C . PRO B 1 484 ? 31.438 -36.75 3.639 1 64.12 484 PRO B C 1
ATOM 7345 O O . PRO B 1 484 ? 30.453 -37.062 4.312 1 64.12 484 PRO B O 1
ATOM 7348 N N . ASP B 1 485 ? 32.625 -36.594 4.23 1 58.97 485 ASP B N 1
ATOM 7349 C CA . ASP B 1 485 ? 32.875 -36.781 5.664 1 58.97 485 ASP B CA 1
ATOM 7350 C C . ASP B 1 485 ? 32.312 -35.594 6.449 1 58.97 485 ASP B C 1
ATOM 7352 O O . ASP B 1 485 ? 32.25 -35.625 7.68 1 58.97 485 ASP B O 1
ATOM 7356 N N . GLU B 1 486 ? 32.125 -34.594 5.805 1 52.41 486 GLU B N 1
ATOM 7357 C CA . GLU B 1 486 ? 31.594 -33.406 6.488 1 52.41 486 GLU B CA 1
ATOM 7358 C C . GLU B 1 486 ? 30.094 -33.531 6.723 1 52.41 486 GLU B C 1
ATOM 7360 O O . GLU B 1 486 ? 29.422 -32.562 7.062 1 52.41 486 GLU B O 1
ATOM 7365 N N . ALA B 1 487 ? 29.625 -34.562 6.254 1 47.44 487 ALA B N 1
ATOM 7366 C CA . ALA B 1 487 ? 28.203 -34.812 6.426 1 47.44 487 ALA B CA 1
ATOM 7367 C C . ALA B 1 487 ? 27.797 -34.688 7.883 1 47.44 487 ALA B C 1
ATOM 7369 O O . ALA B 1 487 ? 26.609 -34.812 8.219 1 47.44 487 ALA B O 1
ATOM 7370 N N . LEU B 1 488 ? 28.703 -34.469 8.781 1 38.03 488 LEU B N 1
ATOM 7371 C CA . LEU B 1 488 ? 28.328 -34.25 10.172 1 38.03 488 LEU B CA 1
ATOM 7372 C C . LEU B 1 488 ? 27.797 -32.844 10.391 1 38.03 488 LEU B C 1
ATOM 7374 O O . LEU B 1 488 ? 28.547 -31.859 10.203 1 38.03 488 LEU B O 1
ATOM 7378 N N . VAL B 1 489 ? 26.75 -32.531 10.203 1 40.19 489 VAL B N 1
ATOM 7379 C CA . VAL B 1 489 ? 26.125 -31.219 10.203 1 40.19 489 VAL B CA 1
ATOM 7380 C C . VAL B 1 489 ? 26.25 -30.578 11.594 1 40.19 489 VAL B C 1
ATOM 7382 O O . VAL B 1 489 ? 26.5 -29.391 11.719 1 40.19 489 VAL B O 1
ATOM 7385 N N . ASP B 1 490 ? 25.562 -30.969 12.602 1 33.34 490 ASP B N 1
ATOM 7386 C CA . ASP B 1 490 ? 25.562 -30.5 13.977 1 33.34 490 ASP B CA 1
ATOM 7387 C C . ASP B 1 490 ? 25.922 -31.625 14.945 1 33.34 490 ASP B C 1
ATOM 7389 O O . ASP B 1 490 ? 25.625 -32.781 14.688 1 33.34 490 ASP B O 1
ATOM 7393 N N . ARG B 1 491 ? 27.234 -31.688 15.375 1 28.14 491 ARG B N 1
ATOM 7394 C CA . ARG B 1 491 ? 27.422 -32.438 16.609 1 28.14 491 ARG B CA 1
ATOM 7395 C C . ARG B 1 491 ? 26.781 -31.719 17.797 1 28.14 491 ARG B C 1
ATOM 7397 O O . ARG B 1 491 ? 27.141 -30.594 18.109 1 28.14 491 ARG B O 1
ATOM 7404 N N . VAL B 1 492 ? 25.578 -32.25 18.125 1 22.52 492 VAL B N 1
ATOM 7405 C CA . VAL B 1 492 ? 25.297 -31.875 19.516 1 22.52 492 VAL B CA 1
ATOM 7406 C C . VAL B 1 492 ? 26.297 -32.562 20.438 1 22.52 492 VAL B C 1
ATOM 7408 O O . VAL B 1 492 ? 26.516 -33.781 20.328 1 22.52 492 VAL B O 1
#

Solvent-accessible surface area (backbone atoms only — not comparable to full-atom values): 48382 Å² total; per-residue (Å²): 91,78,29,33,31,37,77,39,67,35,40,44,80,56,44,38,26,35,30,9,50,70,49,25,58,73,70,68,50,53,57,61,36,52,27,29,37,37,46,96,93,39,80,42,52,29,32,31,27,30,17,78,71,80,27,52,75,62,33,30,28,20,19,53,71,39,49,85,52,65,40,73,30,39,42,44,76,44,76,83,56,71,40,51,58,49,38,46,40,29,46,70,65,40,86,67,50,65,69,52,45,42,44,36,47,49,35,51,60,62,52,58,57,51,52,30,55,46,11,28,40,54,42,21,40,52,63,58,50,55,53,74,66,43,27,40,44,45,18,52,42,50,25,63,75,41,48,62,44,83,67,94,60,87,64,23,38,43,74,47,65,81,45,46,40,30,39,73,66,38,57,70,56,29,46,15,36,44,17,55,72,68,43,35,23,70,35,63,30,50,66,49,83,75,46,14,41,19,63,28,43,24,42,46,72,57,20,58,31,72,53,51,69,68,52,47,51,52,34,26,70,72,47,23,18,47,69,28,30,36,78,62,55,42,31,36,54,46,48,52,55,52,48,64,45,24,55,83,60,71,56,75,37,67,39,60,51,48,24,45,55,51,14,42,41,48,8,59,38,37,35,32,33,33,38,37,39,31,28,17,65,63,19,77,29,56,40,68,68,57,46,52,52,49,40,52,52,47,47,55,42,31,51,74,71,70,32,48,70,45,69,42,80,41,83,13,46,42,52,36,55,43,28,29,14,11,39,43,34,39,39,43,47,55,29,38,39,71,71,68,30,51,63,68,41,49,50,51,26,34,51,55,40,41,52,42,27,60,72,74,70,48,97,70,56,42,62,55,33,39,72,71,34,46,15,38,54,38,41,28,48,32,27,41,65,34,71,20,60,52,77,69,49,64,86,74,58,64,66,24,81,38,71,48,75,43,55,33,89,46,59,26,24,28,72,40,40,43,20,60,51,50,16,48,38,12,32,42,12,36,15,44,81,40,39,28,3,14,35,37,45,68,58,53,73,74,38,74,45,44,56,66,37,68,37,33,39,38,22,2,70,40,67,66,28,35,51,50,23,48,57,50,53,74,74,51,80,46,66,40,68,38,48,72,83,57,67,65,77,74,85,128,90,77,28,35,30,38,74,38,68,35,41,46,80,56,43,39,26,35,30,9,49,68,50,26,58,71,68,69,52,55,57,61,36,52,27,29,38,40,44,96,90,40,79,42,54,29,32,31,26,29,18,78,71,81,28,53,75,62,30,30,26,20,17,54,71,40,49,86,53,65,40,74,31,39,41,45,75,44,75,83,57,70,40,49,59,53,38,46,40,30,45,68,65,40,87,67,48,64,69,53,45,43,44,37,47,48,33,51,60,63,52,58,58,51,53,31,53,46,11,29,39,57,42,22,39,52,64,58,50,54,52,73,66,42,27,40,44,42,19,52,41,49,25,64,75,40,48,63,43,83,66,94,60,88,63,24,39,41,73,46,62,83,46,47,41,30,38,73,65,39,59,70,56,27,47,16,37,44,15,56,73,70,42,36,24,67,36,62,31,50,64,51,83,74,47,14,42,20,62,27,43,23,42,46,72,57,20,58,30,74,53,51,69,68,55,47,52,52,36,27,70,71,47,23,19,47,69,26,30,37,79,62,55,43,29,34,52,46,50,54,54,49,47,63,45,23,56,83,63,70,57,77,36,66,40,59,49,48,23,44,54,50,14,41,41,49,8,60,38,38,34,32,34,32,37,37,40,30,30,17,64,64,19,76,29,57,40,69,71,56,44,51,52,50,40,52,52,48,47,54,43,31,51,75,72,70,32,48,68,44,70,41,80,41,82,13,46,43,52,37,55,42,28,29,12,11,38,43,34,39,40,42,47,56,29,37,40,72,72,69,30,51,64,67,41,49,52,52,24,33,53,55,40,39,52,41,28,61,72,73,70,48,95,71,54,41,63,57,34,40,72,72,33,47,15,37,53,38,40,27,46,34,27,41,66,34,71,21,60,53,79,69,49,63,86,75,59,62,65,24,81,38,72,48,74,43,54,34,90,48,58,25,24,28,74,40,41,42,23,60,50,51,15,49,38,12,34,42,12,35,16,42,80,40,38,28,4,13,35,37,45,69,58,52,71,73,37,73,45,44,56,66,38,68,38,32,38,38,21,3,71,41,69,66,29,35,50,50,21,49,59,50,53,75,74,50,80,47,65,41,69,39,48,72,82,57,68,65,77,74,84,127

Sequence (984 aa):
MKLIAESIDIGTRSPTVLLNEADAAELGVHALERIQLQRDGRTTIGIVELTDELISEGTLGVTRRLGHIDGPVEVSVAPQPNSVYYIRKKLDDIELEHRELERIVRDIYEERLADIELGAYVSAIYTNGLSMEETMHLTSCMANIGETISWNDSIIADKHSIGGVAGNRVTPILVSIIAAAGVKIPKTSSRAVTSASGTADTMEVFCDVEFSIEEIREIVKETGGCLVWGGAVNLSPVDDQIIRAETPLSLDPKGQLIASVLSKKKSAGSTHAVIDIPYGEGAKVESLAEARELAEDFNRVSEHLGMTIECAITSGSAPVGRGIGPVLEAREVLATLDGEGPNDLRVKAIRLADLLFESVGVDADATEILDSGAAQETFREILAAQNGDPDVAVSDLSLGRHTHIVRADRDGVVTHINNRLVNEVGRRAGAPKDHGAGLELHRCVGEETESGESLVTVYAESSDKLADAVDLLERIEMVRVRHPDEALVDRVMKLIAESIDIGTRSPTVLLNEADAAELGVHALERIQLQRDGRTTIGIVELTDELISEGTLGVTRRLGHIDGPVEVSVAPQPNSVYYIRKKLDDIELEHRELERIVRDIYEERLADIELGAYVSAIYTNGLSMEETMHLTSCMANIGETISWNDSIIADKHSIGGVAGNRVTPILVSIIAAAGVKIPKTSSRAVTSASGTADTMEVFCDVEFSIEEIREIVKETGGCLVWGGAVNLSPVDDQIIRAETPLSLDPKGQLIASVLSKKKSAGSTHAVIDIPYGEGAKVESLAEARELAEDFNRVSEHLGMTIECAITSGSAPVGRGIGPVLEAREVLATLDGEGPNDLRVKAIRLADLLFESVGVDADATEILDSGAAQETFREILAAQNGDPDVAVSDLSLGRHTHIVRADRDGVVTHINNRLVNEVGRRAGAPKDHGAGLELHRCVGEETESGESLVTVYAESSDKLADAVDLLERIEMVRVRHPDEALVDRV